Protein 8ZSA (pdb70)

Solvent-accessible surface area: 45252 Å² total; per-residue (Å²): 11,43,164,122,11,20,69,47,2,13,36,44,9,17,0,6,24,17,19,2,30,19,3,1,54,22,2,66,60,5,27,89,64,2,19,15,34,63,97,52,60,28,1,0,1,4,20,9,8,6,0,11,24,0,19,6,0,0,16,32,24,19,41,98,75,7,90,0,0,0,1,14,45,0,33,49,4,5,59,12,0,132,93,53,9,42,32,114,85,34,11,42,7,35,81,9,41,8,33,53,127,163,5,73,91,24,91,0,74,182,31,21,81,0,2,9,0,0,1,8,39,28,0,29,50,9,62,72,10,117,65,0,0,90,6,0,47,101,4,2,30,104,26,0,0,1,4,1,2,0,8,0,51,13,13,21,8,44,0,10,43,58,0,19,173,35,125,123,1,33,70,63,4,146,40,23,113,121,12,9,5,60,10,19,133,23,111,82,15,25,26,91,0,88,59,16,0,91,64,25,31,5,40,20,61,97,8,77,75,25,121,52,123,5,26,0,18,23,55,80,6,21,90,21,11,2,69,7,33,8,8,0,28,75,60,4,56,110,128,54,77,90,60,0,4,79,12,0,38,129,38,0,117,139,56,164,4,9,45,112,22,126,14,87,60,58,37,40,6,39,38,5,47,20,24,4,0,27,0,0,0,23,31,127,12,47,164,120,12,24,70,45,2,11,39,43,5,14,1,7,24,15,18,4,25,19,3,5,56,22,1,68,60,4,26,90,62,1,22,15,35,62,92,49,59,20,1,0,1,4,19,12,11,6,0,13,24,0,21,17,0,0,16,41,32,17,38,96,69,8,147,0,6,0,2,16,50,0,31,44,3,5,57,13,0,132,97,49,6,52,42,117,77,39,10,65,11,27,83,14,43,7,30,53,124,166,4,71,90,22,94,0,74,178,59,20,82,0,2,8,0,0,1,8,39,26,0,28,49,12,67,74,10,130,58,0,0,96,4,0,46,78,4,3,28,108,26,0,0,1,2,1,2,0,10,0,55,14,13,21,7,44,0,10,44,75,0,16,172,36,130,123,1,39,76,70,4,144,41,24,114,118,7,10,4,61,10,18,135,21,112,81,12,26,27,87,0,90,120,17,0,84,59,43,29,5,36,22,61,99,9,74,77,25,116,50,125,4,27,0,11,12,56,79,3,21,87,21,11,2,68,6,34,8,9,0,28,73,62,4,54,113,125,58,74,93,67,0,4,80,12,0,40,129,40,1,130,81,60,74,4,12,45,115,20,126,17,74,56,62,36,40,9,41,39,6,52,20,25,3,0,29,0,0,0,22,31,128,116,55,137,10,28,73,44,5,14,33,39,10,19,0,4,23,19,15,2,28,20,5,3,53,18,1,74,58,5,52,107,64,13,63,75,57,184,105,53,61,28,1,0,2,4,20,10,12,3,0,6,24,0,19,5,0,1,15,32,39,20,43,88,70,13,77,0,0,0,0,14,46,0,38,46,3,5,62,10,0,138,93,53,10,43,36,113,86,32,11,43,8,24,92,7,44,10,32,53,127,157,4,74,94,23,92,0,73,174,35,21,82,0,2,11,1,0,1,17,41,18,0,30,67,11,68,51,10,138,84,0,0,28,5,0,46,100,3,2,28,104,35,0,0,1,4,1,1,0,8,0,52,16,15,18,8,45,0,9,44,55,0,15,171,35,131,134,5,44,93,77,4,86,42,24,115,128,29,10,4,64,9,19,135,19,112,83,10,28,26,90,0,86,124,16,0,85,61,43,31,4,72,20,58,98,10,76,76,23,122,48,126,5,23,0,16,22,54,79,4,21,88,20,12,3,67,8,32,8,16,0,30,88,70,4,75,115,107,28,71,97,39,0,5,83,12,0,40,131,37,1,121,136,56,170,5,10,49,107,20,126,14,90,61,64,34,41,6,42,36,6,57,21,24,2,0,23,0,0,0,73,29,159,15,48,160,111,14,21,65,50,2,12,37,46,6,11,1,7,20,17,20,4,21,18,5,8,55,25,2,74,60,4,54,113,51,11,71,75,60,184,106,55,61,29,0,0,0,4,20,12,9,5,0,12,24,0,22,15,0,0,16,46,47,17,50,87,68,9,156,1,5,1,0,18,52,0,32,44,2,4,60,13,1,129,98,53,6,52,46,117,77,37,11,60,10,26,81,13,39,9,32,60,101,155,3,69,90,26,92,0,75,183,61,20,84,0,3,7,0,0,0,10,46,22,0,26,46,11,70,76,10,137,66,0,0,28,4,0,62,97,3,10,30,118,38,5,2,0,4,1,2,0,7,0,54,13,14,20,7,48,0,13,47,45,5,13,176,30,136,127,4,45,89,79,10,82,51,24,128,34,13,9,4,66,8,18,133,21,112,79,11,40,29,93,0,31,62,20,0,57,70,45,32,6,74,45,64,119,25,73,77,23,119,51,126,5,24,1,8,20,55,32,1,23,91,26,11,3,81,7,30,8,6,4,42,70,61,13,77,130,106,28,18,98,39,7,9,93,31,0,46,70,72,1,127,82,80,73,4,11,44,116,21,124,17,68,55,58,37,39,8,36,37,6,56,20,24,2,0,28,1,1,0,70,5,162

Radius of gyration: 36.21 Å; Cα contacts (8 Å, |Δi|>4): 2226; chains: 4; bounding box: 113×118×64 Å

Nearest PDB structures (foldseek):
  7ec0-assembly1_A  TM=8.517E-01  e=6.974E-21  Bombyx mori
  7veo-assembly1_B  TM=8.519E-01  e=1.447E-20  Bombyx mori
  7ebx-assembly1_A  TM=8.389E-01  e=5.862E-20  Bombyx mori
  7ejb-assembly1_A-2  TM=8.453E-01  e=1.565E-18  Bombyx mori
  5w7k-assembly1_A  TM=6.451E-01  e=8.818E-15  Penicillium oxalicum

Secondary structure (DSSP, 8-state):
--SSS---HHHHGGGHHHHHHHHHHHHHHHGGG-EEESS---EEEES-TTTHIIIIIIHHHSPTT--EEEEES-HHHHHHHTTTS--TTTEEEEE--TT-TTGGGSHHHHH--EEEEEE-TTGGG-S-HHHHHHHHHHHEEEEEEEEEEEEEEEHHHHHHHHHTT-TTTGGGGTTGGGGS-TTSS-S-HHHHHHHHHHTTTB---EEEEEEEE--BSSHHHHHHHHHHT-TTTTTS-HHHHHHHHHHHHHHHHHHTSEEEEE-TTS-EEEEEEEEEEEEEEEB-/--SSS---GGGTGGGHHHHHHHHHHHHHHHGGG-EEESS---EEEET-TTTHIIIIIIHHHSPTT--EEEEES-HHHHHHHHHHS--TTTEEEEE--TT-TTGGGSHHHHH--EEEEEEES-GGG-S-HHHHHHHHHHHEEEEEEEEEEEEEEEHHHHHHHHHHTSTTTTTTTTTGGGGS-TTSS-S-HHHHHHHHHHTTTB---EEEEEEEE--BSSSHHHHHHHHHT-TTGGGS-HHHHHHHHHHHHHHHHHHT-EEEEE-TTS-EEEEEEEEEEEEEEEB-/---S---HHHHGGGHHHHHHHHHHHHHHHGGG----SS---EEEES-TTTHHHHTTTGGGSPTT--EEEEES-HHHHHHHHHSS--TTTEEEEE--TT-TTGGGSHHHHS--EEEEEEES-TTS-S-HHHHHHHHHHHEEEEEEEEEEEEEEEHHHHHHHHHHT-TTTTTTTTTGGGGS-TTTT-S-HHHHHHHHHHTTTB---EEEEEEEEEEESSHHHHHHHHHHT-TTGGGS-HHHHHHHHHHHHHHHHHTT-EEEEE-TTS-EEEEEEEEEEEEEEEB-/--SSS---HHHHGGGHHHHHHHHHHHHHTTGGG----SS---EEEES-TTTHIIIIIIHHHSPTT--EEEEES-HHHHHHHHHHT--TTTEEEEE--TT-S-GGGSHHHHH--EEEEEE-TTGGG-S-HHHHHHHHHHHEEEEEEEEEEEEEEEHHHHHHHHHHTSTTTTTTTTTGGGSS-TTSS-S-HHHHHHHHHHTTTB---EEEEEEEE--BSSTTHHHHHHHHT-TTTTTS-HHHHHHHHHHHHHHHHHHT-EEEEE-TTS-EEEEEEEEEEEEEEEB-

Sequence (1135 aa):
EAYRGIDKPHLYTLGCCSLTAMASAQLDALWSQLSWPQTPLPVLDIGCGPGDIARKVLAPRLPAGTRLVACDISPEMVDFCRQHNALPGTITYELLDVVEPRLEDTVVWRNGPFGKVFCMLMLHLVPDNRLAVKNIHKLLVPGGEAVFSVIANMALCDAYEEMAKEPRWALYMQDVEKFVSPYQHSEDPVGEFRLLLESEGFQVLRCDLGPQKVFFPTAETHREFLKSVCAFLYRIPEEQKDDFFDDWLQRLEKLKGTSQGVGRNGEAEYYIHLSVITALARKFEAYRGIDKPHLYTLGCCSLTAMASAQLDALWSQLSWPQTPLPVLDIGCGPGDIARKVLAPRLPAGTRLVACDISPEMVDFCRQHNALPGTITYELLDVVEPRLEDTVVWRNGPFGKVFCMLMLHLVPDNRLAVKNIHKLLVPGGEAVFSVIANMALCDAYEEMAKEPRWALYMQDVEKFVSPYQHSEDPVGEFRLLLESEGFQVLRCDLGPQKVFFPTAETHREFLKSVCAFLYRIPEEQKDDFFDDWLQRLEKLKGTSQGVGRNGEAEYYIHLSVITALARKFAYRGIDKPHLYTLGCCSLTAMASAQLDALWSQLSWPQTPLPVLDIGCGPGDIARKVLAPRLPAGTRLVACDISPEMVDFCRQHNALPGTITYELLDVVEPRLEDTVVWRNGPFGKVFCMLMLHLVPDNRLAVKNIHKLLVPGGEAVFSVIANMALCDAYEEMAKEPRWALYMQDVEKFVSPYQHSEDPVGEFRLLLESEGFQVLRCDLGPQKVFFPTAETHREFLKSVCAFLYRIPEEQKDDFFDDWLQRLEKLKGTSQGVGRNGEAEYYIHLSVITALARKFEAYRGIDKPHLYTLGCCSLTAMASAQLDALWSQLSWPQTPLPVLDIGCGPGDIARKVLAPRLPAGTRLVACDISPEMVDFCRQHNALPGTITYELLDVVEPRLEDTVVWRNGPFGKVFCMLMLHLVPDNRLAVKNIHKLLVPGGEAVFSVIANMALCDAYEEMAKEPRWALYMQDVEKFVSPYQHSEDPVGEFRLLLESEGFQVLRCDLGPQKVFFPTAETHREFLKSVCAFLYRIPEEQKDDFFDDWLQRLEKLKGTSQGVGRNGEAEYYIHLSVITALARKF

Structure (mmCIF, N/CA/C/O backbone):
data_8ZSA
#
_entry.id   8ZSA
#
_cell.length_a   101.525
_cell.length_b   101.525
_cell.length_c   326.778
_cell.angle_alpha   90.00
_cell.angle_beta   90.00
_cell.angle_gamma   120.00
#
_symmetry.space_group_name_H-M   'P 65'
#
loop_
_entity.id
_entity.type
_entity.pdbx_description
1 polymer 4VPMT2
2 non-polymer S-ADENOSYLMETHIONINE
3 non-polymer 4-ethenylphenol
4 water water
#
loop_
_atom_site.group_PDB
_atom_site.id
_atom_site.type_symbol
_atom_site.label_atom_id
_atom_site.label_alt_id
_atom_site.label_comp_id
_atom_site.label_asym_id
_atom_site.label_entity_id
_atom_site.label_seq_id
_atom_site.pdbx_PDB_ins_code
_atom_site.Cartn_x
_atom_site.Cartn_y
_atom_site.Cartn_z
_atom_site.occupancy
_atom_site.B_iso_or_equiv
_atom_site.auth_seq_id
_atom_site.auth_comp_id
_atom_site.auth_asym_id
_atom_site.auth_atom_id
_atom_site.pdbx_PDB_model_num
ATOM 1 N N . GLU A 1 42 ? -5.339 38.004 18.392 1.00 50.53 14 GLU A N 1
ATOM 2 C CA . GLU A 1 42 ? -3.951 38.238 18.769 1.00 52.83 14 GLU A CA 1
ATOM 3 C C . GLU A 1 42 ? -3.872 38.998 20.092 1.00 58.04 14 GLU A C 1
ATOM 4 O O . GLU A 1 42 ? -4.900 39.364 20.663 1.00 60.32 14 GLU A O 1
ATOM 10 N N . ALA A 1 43 ? -2.644 39.227 20.567 1.00 63.73 15 ALA A N 1
ATOM 11 C CA . ALA A 1 43 ? -2.379 39.920 21.823 1.00 64.70 15 ALA A CA 1
ATOM 12 C C . ALA A 1 43 ? -3.102 39.242 22.976 1.00 63.33 15 ALA A C 1
ATOM 13 O O . ALA A 1 43 ? -2.750 38.123 23.364 1.00 63.08 15 ALA A O 1
ATOM 15 N N . TYR A 1 44 ? -4.112 39.906 23.530 1.00 58.33 16 TYR A N 1
ATOM 16 C CA . TYR A 1 44 ? -4.907 39.312 24.599 1.00 64.71 16 TYR A CA 1
ATOM 17 C C . TYR A 1 44 ? -5.721 38.166 24.012 1.00 67.18 16 TYR A C 1
ATOM 18 O O . TYR A 1 44 ? -6.689 38.395 23.279 1.00 68.18 16 TYR A O 1
ATOM 27 N N . ARG A 1 45 ? -5.313 36.933 24.325 1.00 57.81 17 ARG A N 1
ATOM 28 C CA . ARG A 1 45 ? -5.818 35.732 23.667 1.00 52.30 17 ARG A CA 1
ATOM 29 C C . ARG A 1 45 ? -5.569 35.816 22.166 1.00 55.93 17 ARG A C 1
ATOM 30 O O . ARG A 1 45 ? -4.728 36.601 21.715 1.00 60.42 17 ARG A O 1
ATOM 38 N N . GLY A 1 46 ? -6.280 35.012 21.384 1.00 55.01 18 GLY A N 1
ATOM 39 C CA . GLY A 1 46 ? -6.077 35.015 19.950 1.00 44.88 18 GLY A CA 1
ATOM 40 C C . GLY A 1 46 ? -7.280 35.510 19.179 1.00 41.17 18 GLY A C 1
ATOM 41 O O . GLY A 1 46 ? -7.713 36.654 19.349 1.00 48.23 18 GLY A O 1
ATOM 42 N N . ILE A 1 47 ? -7.826 34.654 18.325 1.00 38.93 19 ILE A N 1
ATOM 43 C CA . ILE A 1 47 ? -9.009 34.970 17.535 1.00 41.01 19 ILE A CA 1
ATOM 44 C C . ILE A 1 47 ? -10.213 34.415 18.284 1.00 42.44 19 ILE A C 1
ATOM 45 O O . ILE A 1 47 ? -10.512 33.220 18.209 1.00 43.64 19 ILE A O 1
ATOM 50 N N . ASP A 1 48 ? -10.905 35.282 19.017 1.00 46.58 20 ASP A N 1
ATOM 51 C CA . ASP A 1 48 ? -12.182 34.903 19.597 1.00 44.76 20 ASP A CA 1
ATOM 52 C C . ASP A 1 48 ? -13.239 34.830 18.496 1.00 50.74 20 ASP A C 1
ATOM 53 O O . ASP A 1 48 ? -12.968 35.077 17.316 1.00 53.42 20 ASP A O 1
ATOM 58 N N . LYS A 1 49 ? -14.465 34.492 18.894 1.00 50.40 21 LYS A N 1
ATOM 59 C CA . LYS A 1 49 ? -15.564 34.254 17.964 1.00 55.46 21 LYS A CA 1
ATOM 60 C C . LYS A 1 49 ? -15.160 33.201 16.938 1.00 48.44 21 LYS A C 1
ATOM 61 O O . LYS A 1 49 ? -14.961 33.525 15.759 1.00 41.60 21 LYS A O 1
ATOM 63 N N . PRO A 1 50 ? -15.016 31.935 17.344 1.00 44.40 22 PRO A N 1
ATOM 64 C CA . PRO A 1 50 ? -14.630 30.897 16.376 1.00 38.67 22 PRO A CA 1
ATOM 65 C C . PRO A 1 50 ? -15.721 30.572 15.376 1.00 40.55 22 PRO A C 1
ATOM 66 O O . PRO A 1 50 ? -15.418 29.990 14.327 1.00 39.00 22 PRO A O 1
ATOM 70 N N . HIS A 1 51 ? -16.976 30.921 15.669 1.00 46.59 23 HIS A N 1
ATOM 71 C CA . HIS A 1 51 ? -18.060 30.657 14.730 1.00 45.54 23 HIS A CA 1
ATOM 72 C C . HIS A 1 51 ? -17.836 31.386 13.413 1.00 45.15 23 HIS A C 1
ATOM 73 O O . HIS A 1 51 ? -18.037 30.815 12.335 1.00 46.70 23 HIS A O 1
ATOM 80 N N . LEU A 1 52 ? -17.410 32.649 13.480 1.00 45.13 24 LEU A N 1
ATOM 81 C CA . LEU A 1 52 ? -17.183 33.425 12.268 1.00 40.91 24 LEU A CA 1
ATOM 82 C C . LEU A 1 52 ? -15.979 32.932 11.477 1.00 39.83 24 LEU A C 1
ATOM 83 O O . LEU A 1 52 ? -15.884 33.219 10.279 1.00 46.23 24 LEU A O 1
ATOM 88 N N . TYR A 1 53 ? -15.063 32.196 12.110 1.00 38.96 25 TYR A N 1
ATOM 89 C CA . TYR A 1 53 ? -13.857 31.772 11.409 1.00 38.03 25 TYR A CA 1
ATOM 90 C C . TYR A 1 53 ? -14.077 30.512 10.581 1.00 39.47 25 TYR A C 1
ATOM 91 O O . TYR A 1 53 ? -13.464 30.366 9.517 1.00 40.85 25 TYR A O 1
ATOM 100 N N . THR A 1 54 ? -14.936 29.595 11.035 1.00 37.90 26 THR A N 1
ATOM 101 C CA . THR A 1 54 ? -15.232 28.405 10.244 1.00 36.81 26 THR A CA 1
ATOM 102 C C . THR A 1 54 ? -15.949 28.729 8.942 1.00 39.11 26 THR A C 1
ATOM 103 O O . THR A 1 54 ? -16.121 27.832 8.111 1.00 50.11 26 THR A O 1
ATOM 107 N N . LEU A 1 55 ? -16.375 29.979 8.749 1.00 38.19 27 LEU A N 1
ATOM 108 C CA . LEU A 1 55 ? -16.915 30.390 7.460 1.00 39.72 27 LEU A CA 1
ATOM 109 C C . LEU A 1 55 ? -15.875 30.284 6.355 1.00 42.67 27 LEU A C 1
ATOM 110 O O . LEU A 1 55 ? -16.240 30.165 5.180 1.00 49.71 27 LEU A O 1
ATOM 115 N N . GLY A 1 56 ? -14.592 30.329 6.705 1.00 39.76 28 GLY A N 1
ATOM 116 C CA . GLY A 1 56 ? -13.508 30.114 5.775 1.00 39.16 28 GLY A CA 1
ATOM 117 C C . GLY A 1 56 ? -12.940 28.715 5.771 1.00 42.63 28 GLY A C 1
ATOM 118 O O . GLY A 1 56 ? -11.973 28.460 5.047 1.00 44.12 28 GLY A O 1
ATOM 119 N N . CYS A 1 57 ? -13.503 27.802 6.568 1.00 40.31 29 CYS A N 1
ATOM 120 C CA . CYS A 1 57 ? -13.080 26.404 6.544 1.00 44.69 29 CYS A CA 1
ATOM 121 C C . CYS A 1 57 ? -13.149 25.818 5.140 1.00 51.93 29 CYS A C 1
ATOM 122 O O . CYS A 1 57 ? -12.141 25.356 4.596 1.00 50.70 29 CYS A O 1
ATOM 125 N N . CYS A 1 58 ? -14.336 25.842 4.529 1.00 61.21 30 CYS A N 1
ATOM 126 C CA . CYS A 1 58 ? -14.544 25.242 3.213 1.00 60.37 30 CYS A CA 1
ATOM 127 C C . CYS A 1 58 ? -13.561 25.745 2.156 1.00 55.65 30 CYS A C 1
ATOM 128 O O . CYS A 1 58 ? -13.448 25.143 1.085 1.00 55.54 30 CYS A O 1
ATOM 131 N N . SER A 1 59 ? -12.841 26.830 2.441 1.00 60.21 31 SER A N 1
ATOM 132 C CA . SER A 1 59 ? -11.802 27.344 1.556 1.00 48.70 31 SER A CA 1
ATOM 133 C C . SER A 1 59 ? -10.400 27.162 2.118 1.00 37.21 31 SER A C 1
ATOM 134 O O . SER A 1 59 ? -9.508 26.677 1.413 1.00 33.92 31 SER A O 1
ATOM 137 N N . LEU A 1 60 ? -10.177 27.549 3.378 1.00 45.35 32 LEU A N 1
ATOM 138 C CA . LEU A 1 60 ? -8.855 27.397 3.980 1.00 35.45 32 LEU A CA 1
ATOM 139 C C . LEU A 1 60 ? -8.462 25.933 4.118 1.00 40.53 32 LEU A C 1
ATOM 140 O O . LEU A 1 60 ? -7.267 25.613 4.131 1.00 35.37 32 LEU A O 1
ATOM 145 N N . THR A 1 61 ? -9.442 25.034 4.235 1.00 42.21 33 THR A N 1
ATOM 146 C CA . THR A 1 61 ? -9.137 23.608 4.272 1.00 41.76 33 THR A CA 1
ATOM 147 C C . THR A 1 61 ? -8.472 23.166 2.976 1.00 42.85 33 THR A C 1
ATOM 148 O O . THR A 1 61 ? -7.443 22.481 2.993 1.00 43.12 33 THR A O 1
ATOM 152 N N . ALA A 1 62 ? -9.043 23.565 1.836 1.00 43.91 34 ALA A N 1
ATOM 153 C CA . ALA A 1 62 ? -8.478 23.180 0.548 1.00 40.67 34 ALA A CA 1
ATOM 154 C C . ALA A 1 62 ? -7.118 23.825 0.307 1.00 42.73 34 ALA A C 1
ATOM 155 O O . ALA A 1 62 ? -6.272 23.239 -0.378 1.00 44.95 34 ALA A O 1
ATOM 157 N N . MET A 1 63 ? -6.888 25.020 0.856 1.00 40.77 35 MET A N 1
ATOM 158 C CA . MET A 1 63 ? -5.624 25.711 0.619 1.00 38.20 35 MET A CA 1
ATOM 159 C C . MET A 1 63 ? -4.460 24.979 1.275 1.00 41.65 35 MET A C 1
ATOM 160 O O . MET A 1 63 ? -3.467 24.655 0.614 1.00 49.53 35 MET A O 1
ATOM 165 N N . ALA A 1 64 ? -4.558 24.719 2.581 1.00 41.84 36 ALA A N 1
ATOM 166 C CA . ALA A 1 64 ? -3.499 23.982 3.262 1.00 38.98 36 ALA A CA 1
ATOM 167 C C . ALA A 1 64 ? -3.428 22.539 2.784 1.00 42.12 36 ALA A C 1
ATOM 168 O O . ALA A 1 64 ? -2.349 21.936 2.799 1.00 43.41 36 ALA A O 1
ATOM 170 N N . SER A 1 65 ? -4.561 21.970 2.366 1.00 45.26 37 SER A N 1
ATOM 171 C CA . SER A 1 65 ? -4.543 20.624 1.811 1.00 47.29 37 SER A CA 1
ATOM 172 C C . SER A 1 65 ? -3.752 20.582 0.511 1.00 49.45 37 SER A C 1
ATOM 173 O O . SER A 1 65 ? -3.229 19.528 0.132 1.00 54.74 37 SER A O 1
ATOM 176 N N . ALA A 1 66 ? -3.640 21.717 -0.180 1.00 48.15 38 ALA A N 1
ATOM 177 C CA . ALA A 1 66 ? -2.834 21.759 -1.392 1.00 45.55 38 ALA A CA 1
ATOM 178 C C . ALA A 1 66 ? -1.370 22.028 -1.069 1.00 45.92 38 ALA A C 1
ATOM 179 O O . ALA A 1 66 ? -0.479 21.488 -1.733 1.00 51.25 38 ALA A O 1
ATOM 181 N N . GLN A 1 67 ? -1.105 22.847 -0.047 1.00 44.13 39 GLN A N 1
ATOM 182 C CA . GLN A 1 67 ? 0.273 23.094 0.370 1.00 45.02 39 GLN A CA 1
ATOM 183 C C . GLN A 1 67 ? 0.923 21.819 0.890 1.00 46.95 39 GLN A C 1
ATOM 184 O O . GLN A 1 67 ? 2.061 21.495 0.531 1.00 50.43 39 GLN A O 1
ATOM 190 N N . LEU A 1 68 ? 0.211 21.080 1.745 1.00 47.94 40 LEU A N 1
ATOM 191 C CA . LEU A 1 68 ? 0.785 19.883 2.348 1.00 50.18 40 LEU A CA 1
ATOM 192 C C . LEU A 1 68 ? 1.028 18.788 1.317 1.00 57.75 40 LEU A C 1
ATOM 193 O O . LEU A 1 68 ? 1.969 18.001 1.464 1.00 59.48 40 LEU A O 1
ATOM 198 N N . ASP A 1 69 ? 0.198 18.722 0.272 1.00 54.06 41 ASP A N 1
ATOM 199 C CA . ASP A 1 69 ? 0.396 17.711 -0.761 1.00 55.50 41 ASP A CA 1
ATOM 200 C C . ASP A 1 69 ? 1.699 17.928 -1.520 1.00 57.31 41 ASP A C 1
ATOM 201 O O . ASP A 1 69 ? 2.289 16.965 -2.022 1.00 60.33 41 ASP A O 1
ATOM 206 N N . ALA A 1 70 ? 2.164 19.175 -1.612 1.00 53.96 42 ALA A N 1
ATOM 207 C CA . ALA A 1 70 ? 3.422 19.450 -2.295 1.00 52.32 42 ALA A CA 1
ATOM 208 C C . ALA A 1 70 ? 4.629 19.059 -1.452 1.00 56.49 42 ALA A C 1
ATOM 209 O O . ALA A 1 70 ? 5.702 18.788 -2.003 1.00 61.81 42 ALA A O 1
ATOM 211 N N . LEU A 1 71 ? 4.477 19.018 -0.128 1.00 57.31 43 LEU A N 1
ATOM 212 C CA . LEU A 1 71 ? 5.580 18.713 0.771 1.00 49.97 43 LEU A CA 1
ATOM 213 C C . LEU A 1 71 ? 5.503 17.324 1.384 1.00 49.65 43 LEU A C 1
ATOM 214 O O . LEU A 1 71 ? 6.498 16.870 1.961 1.00 52.99 43 LEU A O 1
ATOM 219 N N . TRP A 1 72 ? 4.362 16.638 1.275 1.00 52.02 44 TRP A N 1
ATOM 220 C CA . TRP A 1 72 ? 4.162 15.418 2.051 1.00 50.32 44 TRP A CA 1
ATOM 221 C C . TRP A 1 72 ? 5.120 14.310 1.634 1.00 54.29 44 TRP A C 1
ATOM 222 O O . TRP A 1 72 ? 5.466 13.453 2.455 1.00 53.58 44 TRP A O 1
ATOM 233 N N . SER A 1 73 ? 5.558 14.306 0.373 1.00 55.60 45 SER A N 1
ATOM 234 C CA . SER A 1 73 ? 6.526 13.306 -0.061 1.00 55.37 45 SER A CA 1
ATOM 235 C C . SER A 1 73 ? 7.886 13.524 0.588 1.00 56.04 45 SER A C 1
ATOM 236 O O . SER A 1 73 ? 8.623 12.558 0.818 1.00 58.61 45 SER A O 1
ATOM 239 N N . GLN A 1 74 ? 8.232 14.773 0.896 1.00 52.61 46 GLN A N 1
ATOM 240 C CA . GLN A 1 74 ? 9.516 15.099 1.503 1.00 50.48 46 GLN A CA 1
ATOM 241 C C . GLN A 1 74 ? 9.541 14.877 3.010 1.00 50.40 46 GLN A C 1
ATOM 242 O O . GLN A 1 74 ? 10.569 15.148 3.640 1.00 50.29 46 GLN A O 1
ATOM 248 N N . LEU A 1 75 ? 8.450 14.401 3.601 1.00 44.48 47 LEU A N 1
ATOM 249 C CA . LEU A 1 75 ? 8.376 14.199 5.042 1.00 49.85 47 LEU A CA 1
ATOM 250 C C . LEU A 1 75 ? 8.746 12.758 5.372 1.00 47.01 47 LEU A C 1
ATOM 251 O O . LEU A 1 75 ? 8.146 11.819 4.837 1.00 46.31 47 LEU A O 1
ATOM 256 N N . SER A 1 76 ? 9.732 12.588 6.246 1.00 45.39 48 SER A N 1
ATOM 257 C CA . SER A 1 76 ? 10.156 11.278 6.712 1.00 44.21 48 SER A CA 1
ATOM 258 C C . SER A 1 76 ? 9.588 11.012 8.101 1.00 42.60 48 SER A C 1
ATOM 259 O O . SER A 1 76 ? 9.463 11.921 8.924 1.00 41.90 48 SER A O 1
ATOM 262 N N . TRP A 1 77 ? 9.248 9.752 8.357 1.00 45.56 49 TRP A N 1
ATOM 263 C CA . TRP A 1 77 ? 8.518 9.381 9.557 1.00 43.46 49 TRP A CA 1
ATOM 264 C C . TRP A 1 77 ? 9.206 8.232 10.277 1.00 40.84 49 TRP A C 1
ATOM 265 O O . TRP A 1 77 ? 9.804 7.360 9.638 1.00 46.08 49 TRP A O 1
ATOM 276 N N . PRO A 1 78 ? 9.134 8.203 11.604 1.00 38.53 50 PRO A N 1
ATOM 277 C CA . PRO A 1 78 ? 9.733 7.098 12.356 1.00 42.03 50 PRO A CA 1
ATOM 278 C C . PRO A 1 78 ? 8.884 5.837 12.282 1.00 45.14 50 PRO A C 1
ATOM 279 O O . PRO A 1 78 ? 7.692 5.870 11.968 1.00 48.05 50 PRO A O 1
ATOM 283 N N . GLN A 1 79 ? 9.534 4.710 12.573 1.00 42.84 51 GLN A N 1
ATOM 284 C CA . GLN A 1 79 ? 8.858 3.419 12.635 1.00 43.81 51 GLN A CA 1
ATOM 285 C C . GLN A 1 79 ? 7.720 3.460 13.645 1.00 46.37 51 GLN A C 1
ATOM 286 O O . GLN A 1 79 ? 6.544 3.472 13.267 1.00 46.53 51 GLN A O 1
ATOM 292 N N . THR A 1 80 ? 8.061 3.475 14.925 1.00 46.59 52 THR A N 1
ATOM 293 C CA . THR A 1 80 ? 7.062 3.681 15.964 1.00 45.81 52 THR A CA 1
ATOM 294 C C . THR A 1 80 ? 6.612 5.135 15.930 1.00 48.66 52 THR A C 1
ATOM 295 O O . THR A 1 80 ? 7.451 6.035 16.071 1.00 49.91 52 THR A O 1
ATOM 299 N N . PRO A 1 81 ? 5.323 5.413 15.731 1.00 46.58 53 PRO A N 1
ATOM 300 C CA . PRO A 1 81 ? 4.884 6.805 15.577 1.00 45.15 53 PRO A CA 1
ATOM 301 C C . PRO A 1 81 ? 5.152 7.633 16.826 1.00 43.09 53 PRO A C 1
ATOM 302 O O . PRO A 1 81 ? 5.193 7.120 17.946 1.00 45.09 53 PRO A O 1
ATOM 306 N N . LEU A 1 82 ? 5.341 8.928 16.613 1.00 35.60 54 LEU A N 1
ATOM 307 C CA . LEU A 1 82 ? 5.502 9.915 17.666 1.00 35.62 54 LEU A CA 1
ATOM 308 C C . LEU A 1 82 ? 4.359 10.919 17.603 1.00 36.11 54 LEU A C 1
ATOM 309 O O . LEU A 1 82 ? 3.726 11.085 16.554 1.00 37.81 54 LEU A O 1
ATOM 314 N N . PRO A 1 83 ? 4.052 11.593 18.711 1.00 28.28 55 PRO A N 1
ATOM 315 C CA . PRO A 1 83 ? 2.987 12.602 18.678 1.00 34.51 55 PRO A CA 1
ATOM 316 C C . PRO A 1 83 ? 3.348 13.756 17.753 1.00 33.70 55 PRO A C 1
ATOM 317 O O . PRO A 1 83 ? 4.503 14.176 17.672 1.00 40.11 55 PRO A O 1
ATOM 321 N N . VAL A 1 84 ? 2.340 14.260 17.046 1.00 31.13 56 VAL A N 1
ATOM 322 C CA . VAL A 1 84 ? 2.496 15.368 16.113 1.00 28.21 56 VAL A CA 1
ATOM 323 C C . VAL A 1 84 ? 1.736 16.568 16.661 1.00 43.29 56 VAL A C 1
ATOM 324 O O . VAL A 1 84 ? 0.617 16.429 17.166 1.00 36.31 56 VAL A O 1
ATOM 328 N N . LEU A 1 85 ? 2.350 17.744 16.568 1.00 33.56 57 LEU A N 1
ATOM 329 C CA . LEU A 1 85 ? 1.818 18.962 17.158 1.00 29.29 57 LEU A CA 1
ATOM 330 C C . LEU A 1 85 ? 1.382 19.938 16.073 1.00 52.65 57 LEU A C 1
ATOM 331 O O . LEU A 1 85 ? 2.063 20.095 15.055 1.00 37.74 57 LEU A O 1
ATOM 336 N N . ASP A 1 86 ? 0.243 20.591 16.298 1.00 38.68 58 ASP A N 1
ATOM 337 C CA . ASP A 1 86 ? -0.250 21.654 15.430 1.00 40.84 58 ASP A CA 1
ATOM 338 C C . ASP A 1 86 ? -0.407 22.919 16.261 1.00 41.50 58 ASP A C 1
ATOM 339 O O . ASP A 1 86 ? -1.216 22.956 17.195 1.00 39.63 58 ASP A O 1
ATOM 344 N N . ILE A 1 87 ? 0.360 23.950 15.920 1.00 48.27 59 ILE A N 1
ATOM 345 C CA . ILE A 1 87 ? 0.385 25.203 16.664 1.00 31.58 59 ILE A CA 1
ATOM 346 C C . ILE A 1 87 ? -0.492 26.215 15.942 1.00 37.57 59 ILE A C 1
ATOM 347 O O . ILE A 1 87 ? -0.393 26.372 14.718 1.00 42.70 59 ILE A O 1
ATOM 352 N N . GLY A 1 88 ? -1.347 26.903 16.695 1.00 39.61 60 GLY A N 1
ATOM 353 C CA . GLY A 1 88 ? -2.293 27.832 16.108 1.00 36.95 60 GLY A CA 1
ATOM 354 C C . GLY A 1 88 ? -3.293 27.120 15.223 1.00 38.09 60 GLY A C 1
ATOM 355 O O . GLY A 1 88 ? -3.484 27.489 14.061 1.00 42.04 60 GLY A O 1
ATOM 356 N N . CYS A 1 89 ? -3.938 26.088 15.770 1.00 37.26 61 CYS A N 1
ATOM 357 C CA . CYS A 1 89 ? -4.810 25.225 14.984 1.00 38.22 61 CYS A CA 1
ATOM 358 C C . CYS A 1 89 ? -6.136 25.878 14.620 1.00 40.02 61 CYS A C 1
ATOM 359 O O . CYS A 1 89 ? -6.849 25.344 13.764 1.00 40.09 61 CYS A O 1
ATOM 362 N N . GLY A 1 90 ? -6.481 27.006 15.235 1.00 38.61 62 GLY A N 1
ATOM 363 C CA . GLY A 1 90 ? -7.741 27.658 14.976 1.00 38.67 62 GLY A CA 1
ATOM 364 C C . GLY A 1 90 ? -8.917 26.833 15.462 1.00 37.03 62 GLY A C 1
ATOM 365 O O . GLY A 1 90 ? -8.879 26.233 16.540 1.00 39.03 62 GLY A O 1
ATOM 366 N N . PRO A 1 91 ? -9.991 26.787 14.664 1.00 37.62 63 PRO A N 1
ATOM 367 C CA . PRO A 1 91 ? -11.160 25.976 15.035 1.00 34.28 63 PRO A CA 1
ATOM 368 C C . PRO A 1 91 ? -10.968 24.489 14.774 1.00 37.67 63 PRO A C 1
ATOM 369 O O . PRO A 1 91 ? -11.939 23.728 14.780 1.00 34.91 63 PRO A O 1
ATOM 373 N N . GLY A 1 92 ? -9.729 24.065 14.542 1.00 37.82 64 GLY A N 1
ATOM 374 C CA . GLY A 1 92 ? -9.430 22.652 14.415 1.00 34.56 64 GLY A CA 1
ATOM 375 C C . GLY A 1 92 ? -9.886 22.000 13.129 1.00 34.01 64 GLY A C 1
ATOM 376 O O . GLY A 1 92 ? -10.250 20.820 13.136 1.00 36.02 64 GLY A O 1
ATOM 377 N N . ASP A 1 93 ? -9.868 22.732 12.016 1.00 35.29 65 ASP A N 1
ATOM 378 C CA . ASP A 1 93 ? -10.281 22.152 10.744 1.00 36.00 65 ASP A CA 1
ATOM 379 C C . ASP A 1 93 ? -9.101 21.608 9.949 1.00 36.15 65 ASP A C 1
ATOM 380 O O . ASP A 1 93 ? -9.202 20.531 9.352 1.00 37.22 65 ASP A O 1
ATOM 385 N N . ILE A 1 94 ? -7.984 22.338 9.924 1.00 34.91 66 ILE A N 1
ATOM 386 C CA . ILE A 1 94 ? -6.756 21.792 9.354 1.00 33.33 66 ILE A CA 1
ATOM 387 C C . ILE A 1 94 ? -6.297 20.584 10.160 1.00 35.73 66 ILE A C 1
ATOM 388 O O . ILE A 1 94 ? -5.794 19.599 9.606 1.00 37.01 66 ILE A O 1
ATOM 393 N N . ALA A 1 95 ? -6.488 20.631 11.480 1.00 39.84 67 ALA A N 1
ATOM 394 C CA . ALA A 1 95 ? -6.086 19.516 12.330 1.00 31.33 67 ALA A CA 1
ATOM 395 C C . ALA A 1 95 ? -6.922 18.273 12.052 1.00 29.77 67 ALA A C 1
ATOM 396 O O . ALA A 1 95 ? -6.384 17.162 11.981 1.00 32.40 67 ALA A O 1
ATOM 398 N N . ARG A 1 96 ? -8.234 18.436 11.886 1.00 30.21 68 ARG A N 1
ATOM 399 C CA . ARG A 1 96 ? -9.122 17.290 11.728 1.00 30.25 68 ARG A CA 1
ATOM 400 C C . ARG A 1 96 ? -9.244 16.837 10.276 1.00 39.68 68 ARG A C 1
ATOM 401 O O . ARG A 1 96 ? -9.096 15.646 9.984 1.00 40.50 68 ARG A O 1
ATOM 409 N N . LYS A 1 97 ? -9.518 17.763 9.361 1.00 40.37 69 LYS A N 1
ATOM 410 C CA . LYS A 1 97 ? -9.862 17.404 7.992 1.00 35.92 69 LYS A CA 1
ATOM 411 C C . LYS A 1 97 ? -8.659 17.299 7.064 1.00 34.00 69 LYS A C 1
ATOM 412 O O . LYS A 1 97 ? -8.799 16.765 5.959 1.00 39.24 69 LYS A O 1
ATOM 418 N N . VAL A 1 98 ? -7.488 17.784 7.474 1.00 40.02 70 VAL A N 1
ATOM 419 C CA . VAL A 1 98 ? -6.322 17.785 6.596 1.00 29.49 70 VAL A CA 1
ATOM 420 C C . VAL A 1 98 ? -5.199 16.959 7.209 1.00 33.30 70 VAL A C 1
ATOM 421 O O . VAL A 1 98 ? -4.749 15.970 6.619 1.00 42.46 70 VAL A O 1
ATOM 425 N N . LEU A 1 99 ? -4.738 17.360 8.396 1.00 31.66 71 LEU A N 1
ATOM 426 C CA . LEU A 1 99 ? -3.593 16.697 9.015 1.00 28.52 71 LEU A CA 1
ATOM 427 C C . LEU A 1 99 ? -3.921 15.259 9.400 1.00 41.18 71 LEU A C 1
ATOM 428 O O . LEU A 1 99 ? -3.201 14.327 9.023 1.00 34.81 71 LEU A O 1
ATOM 433 N N . ALA A 1 100 ? -5.003 15.062 10.153 1.00 34.34 72 ALA A N 1
ATOM 434 C CA . ALA A 1 100 ? -5.330 13.728 10.650 1.00 28.47 72 ALA A CA 1
ATOM 435 C C . ALA A 1 100 ? -5.499 12.682 9.552 1.00 39.44 72 ALA A C 1
ATOM 436 O O . ALA A 1 100 ? -4.972 11.569 9.722 1.00 42.08 72 ALA A O 1
ATOM 438 N N . PRO A 1 101 ? -6.196 12.938 8.436 1.00 38.69 73 PRO A N 1
ATOM 439 C CA . PRO A 1 101 ? -6.310 11.893 7.405 1.00 41.37 73 PRO A CA 1
ATOM 440 C C . PRO A 1 101 ? -4.995 11.557 6.723 1.00 40.94 73 PRO A C 1
ATOM 441 O O . PRO A 1 101 ? -4.903 10.499 6.088 1.00 42.43 73 PRO A O 1
ATOM 445 N N . ARG A 1 102 ? -3.981 12.413 6.829 1.00 41.07 74 ARG A N 1
ATOM 446 C CA . ARG A 1 102 ? -2.728 12.220 6.115 1.00 36.89 74 ARG A CA 1
ATOM 447 C C . ARG A 1 102 ? -1.610 11.667 6.990 1.00 37.03 74 ARG A C 1
ATOM 448 O O . ARG A 1 102 ? -0.571 11.266 6.457 1.00 41.60 74 ARG A O 1
ATOM 456 N N . LEU A 1 103 ? -1.798 11.627 8.308 1.00 38.17 75 LEU A N 1
ATOM 457 C CA . LEU A 1 103 ? -0.782 11.093 9.197 1.00 35.65 75 LEU A CA 1
ATOM 458 C C . LEU A 1 103 ? -0.736 9.569 9.104 1.00 38.68 75 LEU A C 1
ATOM 459 O O . LEU A 1 103 ? -1.724 8.929 8.737 1.00 35.96 75 LEU A O 1
ATOM 464 N N . PRO A 1 104 ? 0.410 8.966 9.423 1.00 36.04 76 PRO A N 1
ATOM 465 C CA . PRO A 1 104 ? 0.477 7.502 9.489 1.00 31.49 76 PRO A CA 1
ATOM 466 C C . PRO A 1 104 ? -0.461 6.957 10.556 1.00 36.14 76 PRO A C 1
ATOM 467 O O . PRO A 1 104 ? -0.886 7.665 11.472 1.00 42.83 76 PRO A O 1
ATOM 471 N N . ALA A 1 105 ? -0.788 5.674 10.422 1.00 32.77 77 ALA A N 1
ATOM 472 C CA . ALA A 1 105 ? -1.687 5.034 11.372 1.00 32.12 77 ALA A CA 1
ATOM 473 C C . ALA A 1 105 ? -1.060 4.996 12.759 1.00 34.19 77 ALA A C 1
ATOM 474 O O . ALA A 1 105 ? 0.143 4.763 12.912 1.00 31.55 77 ALA A O 1
ATOM 476 N N . GLY A 1 106 ? -1.885 5.232 13.777 1.00 35.84 78 GLY A N 1
ATOM 477 C CA . GLY A 1 106 ? -1.418 5.256 15.145 1.00 40.45 78 GLY A CA 1
ATOM 478 C C . GLY A 1 106 ? -0.708 6.524 15.565 1.00 42.04 78 GLY A C 1
ATOM 479 O O . GLY A 1 106 ? -0.199 6.582 16.692 1.00 40.06 78 GLY A O 1
ATOM 480 N N . THR A 1 107 ? -0.653 7.537 14.704 1.00 40.01 79 THR A N 1
ATOM 481 C CA . THR A 1 107 ? -0.004 8.797 15.044 1.00 37.74 79 THR A CA 1
ATOM 482 C C . THR A 1 107 ? -0.991 9.692 15.783 1.00 41.28 79 THR A C 1
ATOM 483 O O . THR A 1 107 ? -2.025 10.076 15.227 1.00 42.42 79 THR A O 1
ATOM 487 N N . ARG A 1 108 ? -0.676 10.020 17.033 1.00 41.08 80 ARG A N 1
ATOM 488 C CA . ARG A 1 108 ? -1.535 10.882 17.830 1.00 39.90 80 ARG A CA 1
ATOM 489 C C . ARG A 1 108 ? -1.229 12.344 17.531 1.00 40.96 80 ARG A C 1
ATOM 490 O O . ARG A 1 108 ? -0.071 12.725 17.335 1.00 39.08 80 ARG A O 1
ATOM 498 N N . LEU A 1 109 ? -2.277 13.162 17.492 1.00 44.04 81 LEU A N 1
ATOM 499 C CA . LEU A 1 109 ? -2.169 14.568 17.133 1.00 42.28 81 LEU A CA 1
ATOM 500 C C . LEU A 1 109 ? -2.509 15.448 18.330 1.00 43.19 81 LEU A C 1
ATOM 501 O O . LEU A 1 109 ? -3.441 15.155 19.085 1.00 42.87 81 LEU A O 1
ATOM 506 N N . VAL A 1 110 ? -1.743 16.522 18.500 1.00 48.87 82 VAL A N 1
ATOM 507 C CA . VAL A 1 110 ? -1.974 17.511 19.546 1.00 29.75 82 VAL A CA 1
ATOM 508 C C . VAL A 1 110 ? -2.096 18.870 18.874 1.00 29.97 82 VAL A C 1
ATOM 509 O O . VAL A 1 110 ? -1.179 19.301 18.165 1.00 56.29 82 VAL A O 1
ATOM 513 N N . ALA A 1 111 ? -3.224 19.540 19.088 1.00 31.18 83 ALA A N 1
ATOM 514 C CA . ALA A 1 111 ? -3.497 20.837 18.483 1.00 33.08 83 ALA A CA 1
ATOM 515 C C . ALA A 1 111 ? -3.678 21.875 19.580 1.00 36.48 83 ALA A C 1
ATOM 516 O O . ALA A 1 111 ? -4.453 21.662 20.518 1.00 37.23 83 ALA A O 1
ATOM 518 N N . CYS A 1 112 ? -2.968 22.994 19.459 1.00 37.09 84 CYS A N 1
ATOM 519 C CA . CYS A 1 112 ? -3.013 24.048 20.458 1.00 33.76 84 CYS A CA 1
ATOM 520 C C . CYS A 1 112 ? -3.362 25.377 19.804 1.00 35.15 84 CYS A C 1
ATOM 521 O O . CYS A 1 112 ? -3.193 25.569 18.596 1.00 38.20 84 CYS A O 1
ATOM 524 N N . ASP A 1 113 ? -3.852 26.298 20.630 1.00 35.45 85 ASP A N 1
ATOM 525 C CA . ASP A 1 113 ? -4.228 27.634 20.193 1.00 34.30 85 ASP A CA 1
ATOM 526 C C . ASP A 1 113 ? -4.322 28.516 21.429 1.00 35.21 85 ASP A C 1
ATOM 527 O O . ASP A 1 113 ? -4.875 28.096 22.448 1.00 35.45 85 ASP A O 1
ATOM 532 N N . ILE A 1 114 ? -3.773 29.730 21.338 1.00 35.78 86 ILE A N 1
ATOM 533 C CA . ILE A 1 114 ? -3.775 30.613 22.501 1.00 36.75 86 ILE A CA 1
ATOM 534 C C . ILE A 1 114 ? -5.195 31.033 22.861 1.00 37.41 86 ILE A C 1
ATOM 535 O O . ILE A 1 114 ? -5.488 31.315 24.029 1.00 38.92 86 ILE A O 1
ATOM 540 N N . SER A 1 115 ? -6.095 31.068 21.886 1.00 37.26 87 SER A N 1
ATOM 541 C CA . SER A 1 115 ? -7.468 31.477 22.143 1.00 38.15 87 SER A CA 1
ATOM 542 C C . SER A 1 115 ? -8.253 30.305 22.717 1.00 37.67 87 SER A C 1
ATOM 543 O O . SER A 1 115 ? -8.289 29.236 22.098 1.00 36.82 87 SER A O 1
ATOM 546 N N . PRO A 1 116 ? -8.872 30.450 23.890 1.00 38.42 88 PRO A N 1
ATOM 547 C CA . PRO A 1 116 ? -9.701 29.363 24.426 1.00 38.25 88 PRO A CA 1
ATOM 548 C C . PRO A 1 116 ? -10.874 29.038 23.517 1.00 40.97 88 PRO A C 1
ATOM 549 O O . PRO A 1 116 ? -11.029 27.892 23.087 1.00 43.61 88 PRO A O 1
ATOM 553 N N . GLU A 1 117 ? -11.688 30.048 23.205 1.00 38.90 89 GLU A N 1
ATOM 554 C CA . GLU A 1 117 ? -12.888 29.897 22.386 1.00 39.01 89 GLU A CA 1
ATOM 555 C C . GLU A 1 117 ? -12.657 28.996 21.178 1.00 38.16 89 GLU A C 1
ATOM 556 O O . GLU A 1 117 ? -13.544 28.227 20.794 1.00 37.82 89 GLU A O 1
ATOM 562 N N . MET A 1 118 ? -11.466 29.077 20.581 1.00 38.36 90 MET A N 1
ATOM 563 C CA . MET A 1 118 ? -11.120 28.160 19.499 1.00 36.36 90 MET A CA 1
ATOM 564 C C . MET A 1 118 ? -10.996 26.728 20.005 1.00 35.72 90 MET A C 1
ATOM 565 O O . MET A 1 118 ? -11.578 25.807 19.422 1.00 42.25 90 MET A O 1
ATOM 570 N N . VAL A 1 119 ? -10.253 26.517 21.096 1.00 35.67 91 VAL A N 1
ATOM 571 C CA . VAL A 1 119 ? -9.993 25.146 21.527 1.00 35.06 91 VAL A CA 1
ATOM 572 C C . VAL A 1 119 ? -11.271 24.483 22.029 1.00 35.52 91 VAL A C 1
ATOM 573 O O . VAL A 1 119 ? -11.428 23.265 21.906 1.00 42.64 91 VAL A O 1
ATOM 577 N N . ASP A 1 120 ? -12.213 25.258 22.576 1.00 36.33 92 ASP A N 1
ATOM 578 C CA . ASP A 1 120 ? -13.500 24.672 22.938 1.00 36.76 92 ASP A CA 1
ATOM 579 C C . ASP A 1 120 ? -14.353 24.389 21.709 1.00 36.62 92 ASP A C 1
ATOM 580 O O . ASP A 1 120 ? -15.119 23.418 21.701 1.00 36.60 92 ASP A O 1
ATOM 585 N N . PHE A 1 121 ? -14.242 25.219 20.670 1.00 36.62 93 PHE A N 1
ATOM 586 C CA . PHE A 1 121 ? -14.937 24.925 19.423 1.00 36.48 93 PHE A CA 1
ATOM 587 C C . PHE A 1 121 ? -14.413 23.631 18.813 1.00 35.52 93 PHE A C 1
ATOM 588 O O . PHE A 1 121 ? -15.180 22.844 18.247 1.00 38.14 93 PHE A O 1
ATOM 596 N N . CYS A 1 122 ? -13.106 23.390 18.934 1.00 34.82 94 CYS A N 1
ATOM 597 C CA . CYS A 1 122 ? -12.514 22.161 18.417 1.00 33.96 94 CYS A CA 1
ATOM 598 C C . CYS A 1 122 ? -13.072 20.938 19.135 1.00 33.96 94 CYS A C 1
ATOM 599 O O . CYS A 1 122 ? -13.638 20.035 18.508 1.00 45.58 94 CYS A O 1
ATOM 602 N N . ARG A 1 123 ? -12.924 20.898 20.462 1.00 34.22 95 ARG A N 1
ATOM 603 C CA . ARG A 1 123 ? -13.335 19.745 21.258 1.00 34.26 95 ARG A CA 1
ATOM 604 C C . ARG A 1 123 ? -14.828 19.456 21.169 1.00 34.88 95 ARG A C 1
ATOM 605 O O . ARG A 1 123 ? -15.274 18.439 21.710 1.00 34.97 95 ARG A O 1
ATOM 613 N N . GLN A 1 124 ? -15.605 20.308 20.501 1.00 36.15 96 GLN A N 1
ATOM 614 C CA . GLN A 1 124 ? -17.044 20.111 20.383 1.00 37.30 96 GLN A CA 1
ATOM 615 C C . GLN A 1 124 ? -17.502 19.773 18.972 1.00 39.55 96 GLN A C 1
ATOM 616 O O . GLN A 1 124 ? -18.449 19.000 18.818 1.00 42.25 96 GLN A O 1
ATOM 622 N N . HIS A 1 125 ? -16.857 20.323 17.941 1.00 39.89 97 HIS A N 1
ATOM 623 C CA . HIS A 1 125 ? -17.213 19.992 16.566 1.00 37.22 97 HIS A CA 1
ATOM 624 C C . HIS A 1 125 ? -16.191 19.057 15.931 1.00 39.48 97 HIS A C 1
ATOM 625 O O . HIS A 1 125 ? -16.474 17.874 15.717 1.00 41.16 97 HIS A O 1
ATOM 632 N N . ASN A 1 126 ? -15.000 19.574 15.626 1.00 41.28 98 ASN A N 1
ATOM 633 C CA . ASN A 1 126 ? -13.967 18.778 14.971 1.00 37.92 98 ASN A CA 1
ATOM 634 C C . ASN A 1 126 ? -13.247 17.872 15.962 1.00 37.23 98 ASN A C 1
ATOM 635 O O . ASN A 1 126 ? -12.065 17.565 15.781 1.00 40.41 98 ASN A O 1
ATOM 640 N N . ALA A 1 127 ? -13.945 17.441 17.008 1.00 33.29 99 ALA A N 1
ATOM 641 C CA . ALA A 1 127 ? -13.347 16.563 18.005 1.00 36.63 99 ALA A CA 1
ATOM 642 C C . ALA A 1 127 ? -13.179 15.164 17.428 1.00 42.20 99 ALA A C 1
ATOM 643 O O . ALA A 1 127 ? -14.165 14.500 17.091 1.00 35.99 99 ALA A O 1
ATOM 645 N N . LEU A 1 128 ? -11.931 14.719 17.310 1.00 45.59 100 LEU A N 1
ATOM 646 C CA . LEU A 1 128 ? -11.629 13.384 16.809 1.00 47.09 100 LEU A CA 1
ATOM 647 C C . LEU A 1 128 ? -11.052 12.556 17.948 1.00 45.58 100 LEU A C 1
ATOM 648 O O . LEU A 1 128 ? -9.891 12.766 18.333 1.00 48.29 100 LEU A O 1
ATOM 653 N N . PRO A 1 129 ? -11.811 11.624 18.519 1.00 41.83 101 PRO A N 1
ATOM 654 C CA . PRO A 1 129 ? -11.305 10.861 19.665 1.00 41.98 101 PRO A CA 1
ATOM 655 C C . PRO A 1 129 ? -10.199 9.900 19.263 1.00 44.92 101 PRO A C 1
ATOM 656 O O . PRO A 1 129 ? -10.125 9.436 18.122 1.00 49.37 101 PRO A O 1
ATOM 660 N N . GLY A 1 130 ? -9.329 9.604 20.227 1.00 45.65 102 GLY A N 1
ATOM 661 C CA . GLY A 1 130 ? -8.247 8.663 20.015 1.00 46.98 102 GLY A CA 1
ATOM 662 C C . GLY A 1 130 ? -7.164 9.117 19.064 1.00 44.32 102 GLY A C 1
ATOM 663 O O . GLY A 1 130 ? -6.262 8.331 18.759 1.00 44.87 102 GLY A O 1
ATOM 664 N N . THR A 1 131 ? -7.220 10.358 18.584 1.00 42.11 103 THR A N 1
ATOM 665 C CA . THR A 1 131 ? -6.219 10.857 17.651 1.00 43.58 103 THR A CA 1
ATOM 666 C C . THR A 1 131 ? -5.823 12.288 17.986 1.00 46.74 103 THR A C 1
ATOM 667 O O . THR A 1 131 ? -4.661 12.558 18.307 1.00 51.67 103 THR A O 1
ATOM 671 N N . ILE A 1 132 ? -6.778 13.209 17.916 1.00 38.12 104 ILE A N 1
ATOM 672 C CA . ILE A 1 132 ? -6.520 14.628 18.126 1.00 41.72 104 ILE A CA 1
ATOM 673 C C . ILE A 1 132 ? -6.888 14.994 19.555 1.00 37.49 104 ILE A C 1
ATOM 674 O O . ILE A 1 132 ? -7.981 14.660 20.031 1.00 35.00 104 ILE A O 1
ATOM 679 N N . THR A 1 133 ? -5.975 15.676 20.241 1.00 36.54 105 THR A N 1
ATOM 680 C CA . THR A 1 133 ? -6.201 16.192 21.590 1.00 37.20 105 THR A CA 1
ATOM 681 C C . THR A 1 133 ? -6.017 17.706 21.531 1.00 41.25 105 THR A C 1
ATOM 682 O O . THR A 1 133 ? -4.888 18.198 21.444 1.00 43.62 105 THR A O 1
ATOM 686 N N . TYR A 1 134 ? -7.124 18.444 21.564 1.00 39.74 106 TYR A N 1
ATOM 687 C CA . TYR A 1 134 ? -7.071 19.895 21.452 1.00 33.41 106 TYR A CA 1
ATOM 688 C C . TYR A 1 134 ? -6.746 20.511 22.806 1.00 32.59 106 TYR A C 1
ATOM 689 O O . TYR A 1 134 ? -7.414 20.223 23.803 1.00 35.31 106 TYR A O 1
ATOM 698 N N . GLU A 1 135 ? -5.715 21.356 22.843 1.00 32.65 107 GLU A N 1
ATOM 699 C CA . GLU A 1 135 ? -5.247 21.930 24.094 1.00 33.23 107 GLU A CA 1
ATOM 700 C C . GLU A 1 135 ? -4.992 23.420 23.918 1.00 33.72 107 GLU A C 1
ATOM 701 O O . GLU A 1 135 ? -5.072 23.968 22.816 1.00 33.56 107 GLU A O 1
ATOM 707 N N . LEU A 1 136 ? -4.660 24.072 25.027 1.00 34.39 108 LEU A N 1
ATOM 708 C CA . LEU A 1 136 ? -4.361 25.495 25.050 1.00 35.02 108 LEU A CA 1
ATOM 709 C C . LEU A 1 136 ? -2.861 25.696 25.210 1.00 34.95 108 LEU A C 1
ATOM 710 O O . LEU A 1 136 ? -2.215 25.000 25.998 1.00 34.87 108 LEU A O 1
ATOM 715 N N . LEU A 1 137 ? -2.312 26.652 24.462 1.00 35.05 109 LEU A N 1
ATOM 716 C CA . LEU A 1 137 ? -0.890 26.960 24.548 1.00 35.11 109 LEU A CA 1
ATOM 717 C C . LEU A 1 137 ? -0.607 28.263 23.817 1.00 35.50 109 LEU A C 1
ATOM 718 O O . LEU A 1 137 ? -1.206 28.537 22.774 1.00 35.29 109 LEU A O 1
ATOM 723 N N . ASP A 1 138 ? 0.306 29.056 24.372 1.00 36.15 110 ASP A N 1
ATOM 724 C CA . ASP A 1 138 ? 0.860 30.224 23.700 1.00 36.56 110 ASP A CA 1
ATOM 725 C C . ASP A 1 138 ? 2.247 29.843 23.193 1.00 36.11 110 ASP A C 1
ATOM 726 O O . ASP A 1 138 ? 3.094 29.401 23.975 1.00 41.42 110 ASP A O 1
ATOM 731 N N . VAL A 1 139 ? 2.474 30.009 21.887 1.00 35.70 111 VAL A N 1
ATOM 732 C CA . VAL A 1 139 ? 3.710 29.532 21.273 1.00 35.23 111 VAL A CA 1
ATOM 733 C C . VAL A 1 139 ? 4.934 30.261 21.817 1.00 35.97 111 VAL A C 1
ATOM 734 O O . VAL A 1 139 ? 6.057 29.759 21.696 1.00 39.19 111 VAL A O 1
ATOM 738 N N . VAL A 1 140 ? 4.747 31.430 22.426 1.00 36.94 112 VAL A N 1
ATOM 739 C CA . VAL A 1 140 ? 5.853 32.164 23.031 1.00 37.80 112 VAL A CA 1
ATOM 740 C C . VAL A 1 140 ? 5.665 32.194 24.542 1.00 38.46 112 VAL A C 1
ATOM 741 O O . VAL A 1 140 ? 5.824 33.241 25.180 1.00 39.52 112 VAL A O 1
ATOM 745 N N . GLU A 1 141 ? 5.337 31.045 25.119 1.00 41.15 113 GLU A N 1
ATOM 746 C CA . GLU A 1 141 ? 5.070 30.973 26.551 1.00 42.70 113 GLU A CA 1
ATOM 747 C C . GLU A 1 141 ? 6.361 31.159 27.340 1.00 42.14 113 GLU A C 1
ATOM 748 O O . GLU A 1 141 ? 7.382 30.548 27.000 1.00 40.92 113 GLU A O 1
ATOM 754 N N . PRO A 1 142 ? 6.365 31.996 28.382 1.00 42.31 114 PRO A N 1
ATOM 755 C CA . PRO A 1 142 ? 7.573 32.102 29.220 1.00 43.59 114 PRO A CA 1
ATOM 756 C C . PRO A 1 142 ? 7.973 30.780 29.852 1.00 45.82 114 PRO A C 1
ATOM 757 O O . PRO A 1 142 ? 9.131 30.359 29.731 1.00 47.17 114 PRO A O 1
ATOM 761 N N . ARG A 1 143 ? 7.040 30.109 30.522 1.00 43.79 115 ARG A N 1
ATOM 762 C CA . ARG A 1 143 ? 7.283 28.806 31.134 1.00 42.44 115 ARG A CA 1
ATOM 763 C C . ARG A 1 143 ? 6.593 27.744 30.284 1.00 43.06 115 ARG A C 1
ATOM 764 O O . ARG A 1 143 ? 5.484 27.298 30.581 1.00 42.97 115 ARG A O 1
ATOM 772 N N . LEU A 1 144 ? 7.270 27.339 29.208 1.00 43.37 116 LEU A N 1
ATOM 773 C CA . LEU A 1 144 ? 6.738 26.284 28.353 1.00 45.78 116 LEU A CA 1
ATOM 774 C C . LEU A 1 144 ? 6.656 24.965 29.109 1.00 46.10 116 LEU A C 1
ATOM 775 O O . LEU A 1 144 ? 5.685 24.212 28.962 1.00 44.01 116 LEU A O 1
ATOM 780 N N . GLU A 1 145 ? 7.662 24.676 29.935 1.00 45.90 117 GLU A N 1
ATOM 781 C CA . GLU A 1 145 ? 7.783 23.383 30.594 1.00 47.72 117 GLU A CA 1
ATOM 782 C C . GLU A 1 145 ? 6.678 23.119 31.608 1.00 45.78 117 GLU A C 1
ATOM 783 O O . GLU A 1 145 ? 6.604 22.005 32.139 1.00 45.52 117 GLU A O 1
ATOM 789 N N . ASP A 1 146 ? 5.822 24.100 31.887 1.00 42.96 118 ASP A N 1
ATOM 790 C CA . ASP A 1 146 ? 4.732 23.944 32.839 1.00 41.68 118 ASP A CA 1
ATOM 791 C C . ASP A 1 146 ? 3.382 23.744 32.162 1.00 42.65 118 ASP A C 1
ATOM 792 O O . ASP A 1 146 ? 2.351 23.775 32.841 1.00 45.37 118 ASP A O 1
ATOM 797 N N . THR A 1 147 ? 3.362 23.540 30.849 1.00 44.61 119 THR A N 1
ATOM 798 C CA . THR A 1 147 ? 2.126 23.370 30.101 1.00 39.61 119 THR A CA 1
ATOM 799 C C . THR A 1 147 ? 1.864 21.895 29.815 1.00 35.11 119 THR A C 1
ATOM 800 O O . THR A 1 147 ? 2.761 21.051 29.882 1.00 36.73 119 THR A O 1
ATOM 804 N N . VAL A 1 148 ? 0.605 21.597 29.490 1.00 34.83 120 VAL A N 1
ATOM 805 C CA . VAL A 1 148 ? 0.218 20.227 29.167 1.00 34.13 120 VAL A CA 1
ATOM 806 C C . VAL A 1 148 ? 0.855 19.790 27.854 1.00 33.29 120 VAL A C 1
ATOM 807 O O . VAL A 1 148 ? 1.253 18.629 27.696 1.00 37.55 120 VAL A O 1
ATOM 811 N N . VAL A 1 149 ? 0.982 20.715 26.900 1.00 33.18 121 VAL A N 1
ATOM 812 C CA . VAL A 1 149 ? 1.486 20.365 25.574 1.00 32.93 121 VAL A CA 1
ATOM 813 C C . VAL A 1 149 ? 2.950 19.943 25.644 1.00 40.79 121 VAL A C 1
ATOM 814 O O . VAL A 1 149 ? 3.381 19.033 24.925 1.00 37.19 121 VAL A O 1
ATOM 818 N N . TRP A 1 150 ? 3.736 20.585 26.513 1.00 33.38 122 TRP A N 1
ATOM 819 C CA . TRP A 1 150 ? 5.145 20.221 26.635 1.00 36.09 122 TRP A CA 1
ATOM 820 C C . TRP A 1 150 ? 5.307 18.793 27.137 1.00 38.12 122 TRP A C 1
ATOM 821 O O . TRP A 1 150 ? 6.186 18.058 26.671 1.00 42.50 122 TRP A O 1
ATOM 832 N N . ARG A 1 151 ? 4.468 18.382 28.086 1.00 37.41 123 ARG A N 1
ATOM 833 C CA . ARG A 1 151 ? 4.601 17.061 28.684 1.00 35.01 123 ARG A CA 1
ATOM 834 C C . ARG A 1 151 ? 3.943 15.968 27.855 1.00 38.50 123 ARG A C 1
ATOM 835 O O . ARG A 1 151 ? 4.153 14.785 28.143 1.00 42.13 123 ARG A O 1
ATOM 843 N N . ASN A 1 152 ? 3.157 16.329 26.839 1.00 36.95 124 ASN A N 1
ATOM 844 C CA . ASN A 1 152 ? 2.751 15.363 25.829 1.00 39.94 124 ASN A CA 1
ATOM 845 C C . ASN A 1 152 ? 3.880 15.042 24.862 1.00 41.65 124 ASN A C 1
ATOM 846 O O . ASN A 1 152 ? 3.803 14.036 24.148 1.00 42.27 124 ASN A O 1
ATOM 851 N N . GLY A 1 153 ? 4.922 15.870 24.829 1.00 40.53 125 GLY A N 1
ATOM 852 C CA . GLY A 1 153 ? 6.021 15.687 23.916 1.00 39.33 125 GLY A CA 1
ATOM 853 C C . GLY A 1 153 ? 6.981 14.604 24.361 1.00 40.39 125 GLY A C 1
ATOM 854 O O . GLY A 1 153 ? 6.714 13.849 25.301 1.00 44.93 125 GLY A O 1
ATOM 855 N N . PRO A 1 154 ? 8.132 14.507 23.683 1.00 36.21 126 PRO A N 1
ATOM 856 C CA . PRO A 1 154 ? 8.578 15.343 22.562 1.00 34.06 126 PRO A CA 1
ATOM 857 C C . PRO A 1 154 ? 7.861 14.969 21.271 1.00 39.86 126 PRO A C 1
ATOM 858 O O . PRO A 1 154 ? 7.318 13.873 21.157 1.00 44.64 126 PRO A O 1
ATOM 862 N N . PHE A 1 155 ? 7.829 15.861 20.285 1.00 38.42 127 PHE A N 1
ATOM 863 C CA . PHE A 1 155 ? 7.042 15.660 19.078 1.00 35.87 127 PHE A CA 1
ATOM 864 C C . PHE A 1 155 ? 7.949 15.379 17.888 1.00 40.05 127 PHE A C 1
ATOM 865 O O . PHE A 1 155 ? 9.038 15.953 17.772 1.00 29.26 127 PHE A O 1
ATOM 873 N N . GLY A 1 156 ? 7.490 14.487 17.011 1.00 36.92 128 GLY A N 1
ATOM 874 C CA . GLY A 1 156 ? 8.203 14.179 15.790 1.00 30.87 128 GLY A CA 1
ATOM 875 C C . GLY A 1 156 ? 8.083 15.289 14.768 1.00 36.87 128 GLY A C 1
ATOM 876 O O . GLY A 1 156 ? 9.089 15.754 14.229 1.00 41.91 128 GLY A O 1
ATOM 877 N N . LYS A 1 157 ? 6.854 15.731 14.503 1.00 42.75 129 LYS A N 1
ATOM 878 C CA . LYS A 1 157 ? 6.592 16.805 13.556 1.00 41.39 129 LYS A CA 1
ATOM 879 C C . LYS A 1 157 ? 5.737 17.876 14.217 1.00 34.46 129 LYS A C 1
ATOM 880 O O . LYS A 1 157 ? 4.904 17.586 15.080 1.00 28.60 129 LYS A O 1
ATOM 886 N N . VAL A 1 158 ? 5.955 19.123 13.803 1.00 39.51 130 VAL A N 1
ATOM 887 C CA . VAL A 1 158 ? 5.215 20.271 14.312 1.00 33.39 130 VAL A CA 1
ATOM 888 C C . VAL A 1 158 ? 4.776 21.115 13.125 1.00 29.86 130 VAL A C 1
ATOM 889 O O . VAL A 1 158 ? 5.617 21.665 12.405 1.00 29.51 130 VAL A O 1
ATOM 893 N N . PHE A 1 159 ? 3.466 21.209 12.917 1.00 32.81 131 PHE A N 1
ATOM 894 C CA . PHE A 1 159 ? 2.892 22.021 11.852 1.00 29.45 131 PHE A CA 1
ATOM 895 C C . PHE A 1 159 ? 2.471 23.368 12.423 1.00 41.68 131 PHE A C 1
ATOM 896 O O . PHE A 1 159 ? 1.585 23.433 13.283 1.00 48.62 131 PHE A O 1
ATOM 904 N N . CYS A 1 160 ? 3.105 24.436 11.950 1.00 36.37 132 CYS A N 1
ATOM 905 C CA . CYS A 1 160 ? 2.752 25.804 12.325 1.00 35.89 132 CYS A CA 1
ATOM 906 C C . CYS A 1 160 ? 2.247 26.492 11.062 1.00 43.00 132 CYS A C 1
ATOM 907 O O . CYS A 1 160 ? 3.040 26.893 10.204 1.00 42.51 132 CYS A O 1
ATOM 910 N N . MET A 1 161 ? 0.927 26.616 10.942 1.00 42.38 133 MET A N 1
ATOM 911 C CA . MET A 1 161 ? 0.328 27.165 9.732 1.00 46.59 133 MET A CA 1
ATOM 912 C C . MET A 1 161 ? 0.226 28.684 9.795 1.00 46.23 133 MET A C 1
ATOM 913 O O . MET A 1 161 ? 1.130 29.355 10.304 1.00 48.22 133 MET A O 1
ATOM 918 N N . LEU A 1 162 ? -0.874 29.235 9.280 1.00 46.65 134 LEU A N 1
ATOM 919 C CA . LEU A 1 162 ? -1.022 30.680 9.153 1.00 38.81 134 LEU A CA 1
ATOM 920 C C . LEU A 1 162 ? -1.233 31.348 10.507 1.00 37.85 134 LEU A C 1
ATOM 921 O O . LEU A 1 162 ? -2.295 31.923 10.764 1.00 39.04 134 LEU A O 1
ATOM 926 N N . MET A 1 163 ? -0.222 31.285 11.373 1.00 38.07 135 MET A N 1
ATOM 927 C CA . MET A 1 163 ? -0.302 31.909 12.689 1.00 36.23 135 MET A CA 1
ATOM 928 C C . MET A 1 163 ? 0.966 32.628 13.117 1.00 37.81 135 MET A C 1
ATOM 929 O O . MET A 1 163 ? 0.904 33.421 14.063 1.00 40.90 135 MET A O 1
ATOM 934 N N . LEU A 1 164 ? 2.111 32.395 12.471 1.00 38.43 136 LEU A N 1
ATOM 935 C CA . LEU A 1 164 ? 3.354 33.032 12.889 1.00 35.98 136 LEU A CA 1
ATOM 936 C C . LEU A 1 164 ? 3.374 34.529 12.611 1.00 36.13 136 LEU A C 1
ATOM 937 O O . LEU A 1 164 ? 4.246 35.226 13.140 1.00 37.10 136 LEU A O 1
ATOM 942 N N . HIS A 1 165 ? 2.443 35.039 11.802 1.00 36.34 137 HIS A N 1
ATOM 943 C CA . HIS A 1 165 ? 2.330 36.476 11.601 1.00 37.85 137 HIS A CA 1
ATOM 944 C C . HIS A 1 165 ? 1.602 37.160 12.750 1.00 41.62 137 HIS A C 1
ATOM 945 O O . HIS A 1 165 ? 1.720 38.380 12.905 1.00 42.98 137 HIS A O 1
ATOM 952 N N . LEU A 1 166 ? 0.849 36.403 13.548 1.00 39.30 138 LEU A N 1
ATOM 953 C CA . LEU A 1 166 ? 0.252 36.895 14.784 1.00 38.74 138 LEU A CA 1
ATOM 954 C C . LEU A 1 166 ? 1.222 36.856 15.958 1.00 43.34 138 LEU A C 1
ATOM 955 O O . LEU A 1 166 ? 0.820 37.145 17.089 1.00 48.59 138 LEU A O 1
ATOM 960 N N . VAL A 1 167 ? 2.482 36.508 15.722 1.00 40.47 139 VAL A N 1
ATOM 961 C CA . VAL A 1 167 ? 3.480 36.431 16.785 1.00 42.08 139 VAL A CA 1
ATOM 962 C C . VAL A 1 167 ? 4.544 37.493 16.537 1.00 47.63 139 VAL A C 1
ATOM 963 O O . VAL A 1 167 ? 5.327 37.368 15.586 1.00 50.13 139 VAL A O 1
ATOM 967 N N . PRO A 1 168 ? 4.600 38.556 17.344 1.00 47.39 140 PRO A N 1
ATOM 968 C CA . PRO A 1 168 ? 5.627 39.586 17.113 1.00 49.65 140 PRO A CA 1
ATOM 969 C C . PRO A 1 168 ? 7.045 39.070 17.283 1.00 58.28 140 PRO A C 1
ATOM 970 O O . PRO A 1 168 ? 7.943 39.469 16.530 1.00 61.39 140 PRO A O 1
ATOM 974 N N . ASP A 1 169 ? 7.272 38.190 18.255 1.00 56.24 141 ASP A N 1
ATOM 975 C CA . ASP A 1 169 ? 8.599 37.644 18.539 1.00 56.79 141 ASP A CA 1
ATOM 976 C C . ASP A 1 169 ? 8.707 36.298 17.827 1.00 56.61 141 ASP A C 1
ATOM 977 O O . ASP A 1 169 ? 8.367 35.252 18.380 1.00 58.19 141 ASP A O 1
ATOM 982 N N . ASN A 1 170 ? 9.195 36.330 16.585 1.00 54.47 142 ASN A N 1
ATOM 983 C CA . ASN A 1 170 ? 9.285 35.101 15.803 1.00 53.27 142 ASN A CA 1
ATOM 984 C C . ASN A 1 170 ? 10.392 34.188 16.315 1.00 52.97 142 ASN A C 1
ATOM 985 O O . ASN A 1 170 ? 10.207 32.968 16.389 1.00 51.62 142 ASN A O 1
ATOM 990 N N . ARG A 1 171 ? 11.548 34.754 16.671 1.00 52.13 143 ARG A N 1
ATOM 991 C CA . ARG A 1 171 ? 12.672 33.918 17.081 1.00 55.45 143 ARG A CA 1
ATOM 992 C C . ARG A 1 171 ? 12.365 33.167 18.371 1.00 54.82 143 ARG A C 1
ATOM 993 O O . ARG A 1 171 ? 12.784 32.016 18.541 1.00 56.09 143 ARG A O 1
ATOM 1001 N N . LEU A 1 172 ? 11.625 33.793 19.291 1.00 52.37 144 LEU A N 1
ATOM 1002 C CA . LEU A 1 172 ? 11.220 33.084 20.500 1.00 51.89 144 LEU A CA 1
ATOM 1003 C C . LEU A 1 172 ? 10.280 31.931 20.173 1.00 46.34 144 LEU A C 1
ATOM 1004 O O . LEU A 1 172 ? 10.318 30.889 20.838 1.00 43.07 144 LEU A O 1
ATOM 1009 N N . ALA A 1 173 ? 9.443 32.090 19.145 1.00 47.55 145 ALA A N 1
ATOM 1010 C CA . ALA A 1 173 ? 8.535 31.015 18.763 1.00 43.97 145 ALA A CA 1
ATOM 1011 C C . ALA A 1 173 ? 9.280 29.880 18.070 1.00 49.65 145 ALA A C 1
ATOM 1012 O O . ALA A 1 173 ? 8.940 28.706 18.255 1.00 45.50 145 ALA A O 1
ATOM 1014 N N . VAL A 1 174 ? 10.298 30.207 17.267 1.00 48.12 146 VAL A N 1
ATOM 1015 C CA . VAL A 1 174 ? 11.113 29.166 16.645 1.00 40.82 146 VAL A CA 1
ATOM 1016 C C . VAL A 1 174 ? 11.920 28.416 17.698 1.00 43.22 146 VAL A C 1
ATOM 1017 O O . VAL A 1 174 ? 12.140 27.204 17.576 1.00 42.94 146 VAL A O 1
ATOM 1021 N N . LYS A 1 175 ? 12.370 29.112 18.746 1.00 43.90 147 LYS A N 1
ATOM 1022 C CA . LYS A 1 175 ? 13.066 28.452 19.849 1.00 40.70 147 LYS A CA 1
ATOM 1023 C C . LYS A 1 175 ? 12.179 27.404 20.509 1.00 44.53 147 LYS A C 1
ATOM 1024 O O . LYS A 1 175 ? 12.566 26.238 20.649 1.00 47.30 147 LYS A O 1
ATOM 1030 N N . ASN A 1 176 ? 10.985 27.815 20.942 1.00 42.77 148 ASN A N 1
ATOM 1031 C CA . ASN A 1 176 ? 10.085 26.904 21.639 1.00 41.88 148 ASN A CA 1
ATOM 1032 C C . ASN A 1 176 ? 9.671 25.730 20.761 1.00 38.90 148 ASN A C 1
ATOM 1033 O O . ASN A 1 176 ? 9.461 24.621 21.266 1.00 40.70 148 ASN A O 1
ATOM 1038 N N . ILE A 1 177 ? 9.545 25.951 19.452 1.00 35.36 149 ILE A N 1
ATOM 1039 C CA . ILE A 1 177 ? 9.318 24.840 18.534 1.00 38.18 149 ILE A CA 1
ATOM 1040 C C . ILE A 1 177 ? 10.552 23.945 18.477 1.00 44.84 149 ILE A C 1
ATOM 1041 O O . ILE A 1 177 ? 10.443 22.718 18.359 1.00 51.11 149 ILE A O 1
ATOM 1046 N N . HIS A 1 178 ? 11.745 24.541 18.574 1.00 46.10 150 HIS A N 1
ATOM 1047 C CA . HIS A 1 178 ? 12.972 23.751 18.585 1.00 45.70 150 HIS A CA 1
ATOM 1048 C C . HIS A 1 178 ? 13.093 22.916 19.855 1.00 47.43 150 HIS A C 1
ATOM 1049 O O . HIS A 1 178 ? 13.661 21.819 19.819 1.00 48.66 150 HIS A O 1
ATOM 1056 N N . LYS A 1 179 ? 12.568 23.412 20.980 1.00 46.55 151 LYS A N 1
ATOM 1057 C CA . LYS A 1 179 ? 12.552 22.612 22.202 1.00 44.91 151 LYS A CA 1
ATOM 1058 C C . LYS A 1 179 ? 11.607 21.424 22.085 1.00 43.62 151 LYS A C 1
ATOM 1059 O O . LYS A 1 179 ? 11.881 20.357 22.646 1.00 45.21 151 LYS A O 1
ATOM 1065 N N . LEU A 1 180 ? 10.497 21.588 21.364 1.00 43.57 152 LEU A N 1
ATOM 1066 C CA . LEU A 1 180 ? 9.455 20.571 21.312 1.00 33.07 152 LEU A CA 1
ATOM 1067 C C . LEU A 1 180 ? 9.775 19.433 20.353 1.00 40.94 152 LEU A C 1
ATOM 1068 O O . LEU A 1 180 ? 9.146 18.373 20.441 1.00 39.70 152 LEU A O 1
ATOM 1073 N N . LEU A 1 181 ? 10.728 19.622 19.446 1.00 38.33 153 LEU A N 1
ATOM 1074 C CA . LEU A 1 181 ? 11.031 18.625 18.430 1.00 42.80 153 LEU A CA 1
ATOM 1075 C C . LEU A 1 181 ? 12.117 17.673 18.909 1.00 42.83 153 LEU A C 1
ATOM 1076 O O . LEU A 1 181 ? 13.052 18.076 19.608 1.00 41.13 153 LEU A O 1
ATOM 1081 N N . VAL A 1 182 ? 11.983 16.406 18.532 1.00 45.91 154 VAL A N 1
ATOM 1082 C CA . VAL A 1 182 ? 13.046 15.426 18.735 1.00 43.82 154 VAL A CA 1
ATOM 1083 C C . VAL A 1 182 ? 14.164 15.763 17.756 1.00 45.46 154 VAL A C 1
ATOM 1084 O O . VAL A 1 182 ? 13.892 16.313 16.679 1.00 45.45 154 VAL A O 1
ATOM 1088 N N . PRO A 1 183 ? 15.425 15.491 18.093 1.00 40.39 155 PRO A N 1
ATOM 1089 C CA . PRO A 1 183 ? 16.506 15.686 17.116 1.00 40.78 155 PRO A CA 1
ATOM 1090 C C . PRO A 1 183 ? 16.234 14.893 15.847 1.00 43.99 155 PRO A C 1
ATOM 1091 O O . PRO A 1 183 ? 16.075 13.671 15.878 1.00 50.33 155 PRO A O 1
ATOM 1095 N N . GLY A 1 184 ? 16.171 15.604 14.725 1.00 46.94 156 GLY A N 1
ATOM 1096 C CA . GLY A 1 184 ? 15.760 15.029 13.465 1.00 45.28 156 GLY A CA 1
ATOM 1097 C C . GLY A 1 184 ? 14.306 15.262 13.118 1.00 50.04 156 GLY A C 1
ATOM 1098 O O . GLY A 1 184 ? 13.897 14.955 11.991 1.00 55.11 156 GLY A O 1
ATOM 1099 N N . GLY A 1 185 ? 13.516 15.788 14.051 1.00 48.84 157 GLY A N 1
ATOM 1100 C CA . GLY A 1 185 ? 12.131 16.091 13.753 1.00 47.02 157 GLY A CA 1
ATOM 1101 C C . GLY A 1 185 ? 12.000 17.297 12.845 1.00 41.40 157 GLY A C 1
ATOM 1102 O O . GLY A 1 185 ? 12.863 18.173 12.798 1.00 46.31 157 GLY A O 1
ATOM 1103 N N . GLU A 1 186 ? 10.891 17.344 12.116 1.00 45.60 158 GLU A N 1
ATOM 1104 C CA . GLU A 1 186 ? 10.670 18.357 11.097 1.00 48.32 158 GLU A CA 1
ATOM 1105 C C . GLU A 1 186 ? 9.601 19.349 11.535 1.00 45.01 158 GLU A C 1
ATOM 1106 O O . GLU A 1 186 ? 8.720 19.032 12.340 1.00 42.32 158 GLU A O 1
ATOM 1112 N N . ALA A 1 187 ? 9.690 20.561 10.989 1.00 42.14 159 ALA A N 1
ATOM 1113 C CA . ALA A 1 187 ? 8.716 21.615 11.228 1.00 35.43 159 ALA A CA 1
ATOM 1114 C C . ALA A 1 187 ? 8.228 22.152 9.891 1.00 36.94 159 ALA A C 1
ATOM 1115 O O . ALA A 1 187 ? 9.022 22.348 8.965 1.00 38.62 159 ALA A O 1
ATOM 1117 N N . VAL A 1 188 ? 6.923 22.382 9.790 1.00 34.21 160 VAL A N 1
ATOM 1118 C CA . VAL A 1 188 ? 6.293 22.856 8.563 1.00 29.74 160 VAL A CA 1
ATOM 1119 C C . VAL A 1 188 ? 5.690 24.223 8.854 1.00 39.04 160 VAL A C 1
ATOM 1120 O O . VAL A 1 188 ? 4.760 24.339 9.662 1.00 39.15 160 VAL A O 1
ATOM 1124 N N . PHE A 1 189 ? 6.214 25.254 8.199 1.00 37.18 161 PHE A N 1
ATOM 1125 C CA . PHE A 1 189 ? 5.756 26.622 8.395 1.00 37.81 161 PHE A CA 1
ATOM 1126 C C . PHE A 1 189 ? 4.902 27.076 7.219 1.00 40.59 161 PHE A C 1
ATOM 1127 O O . PHE A 1 189 ? 5.18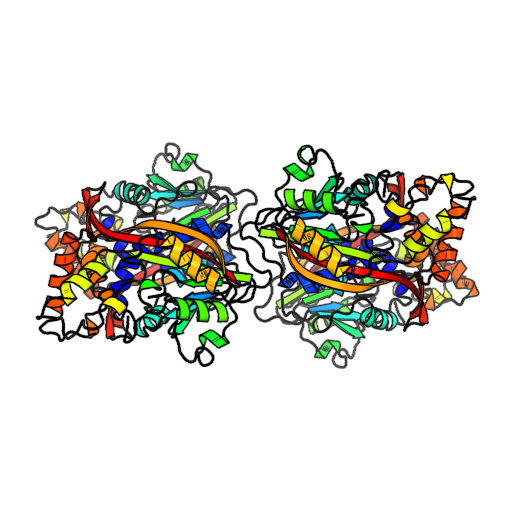2 26.739 6.065 1.00 43.06 161 PHE A O 1
ATOM 1135 N N . SER A 1 190 ? 3.855 27.842 7.526 1.00 39.62 162 SER A N 1
ATOM 1136 C CA . SER A 1 190 ? 3.014 28.493 6.524 1.00 34.52 162 SER A CA 1
ATOM 1137 C C . SER A 1 190 ? 2.867 29.960 6.934 1.00 33.95 162 SER A C 1
ATOM 1138 O O . SER A 1 190 ? 1.779 30.429 7.274 1.00 37.67 162 SER A O 1
ATOM 1141 N N . VAL A 1 191 ? 3.982 30.681 6.906 1.00 33.20 163 VAL A N 1
ATOM 1142 C CA . VAL A 1 191 ? 4.030 32.057 7.384 1.00 34.02 163 VAL A CA 1
ATOM 1143 C C . VAL A 1 191 ? 3.500 32.992 6.308 1.00 34.56 163 VAL A C 1
ATOM 1144 O O . VAL A 1 191 ? 3.815 32.844 5.121 1.00 37.14 163 VAL A O 1
ATOM 1148 N N . ILE A 1 192 ? 2.687 33.960 6.720 1.00 35.17 164 ILE A N 1
ATOM 1149 C CA . ILE A 1 192 ? 2.209 35.008 5.825 1.00 35.86 164 ILE A CA 1
ATOM 1150 C C . ILE A 1 192 ? 3.254 36.117 5.811 1.00 36.64 164 ILE A C 1
ATOM 1151 O O . ILE A 1 192 ? 3.466 36.797 6.818 1.00 37.16 164 ILE A O 1
ATOM 1156 N N . ALA A 1 193 ? 3.916 36.292 4.667 1.00 40.12 165 ALA A N 1
ATOM 1157 C CA . ALA A 1 193 ? 4.940 37.319 4.522 1.00 39.18 165 ALA A CA 1
ATOM 1158 C C . ALA A 1 193 ? 4.332 38.707 4.659 1.00 45.26 165 ALA A C 1
ATOM 1159 O O . ALA A 1 193 ? 4.621 39.428 5.619 1.00 52.18 165 ALA A O 1
ATOM 1161 N N . ASN A 1 194 ? 3.485 39.084 3.705 1.00 47.22 166 ASN A N 1
ATOM 1162 C CA . ASN A 1 194 ? 2.846 40.390 3.711 1.00 44.75 166 ASN A CA 1
ATOM 1163 C C . ASN A 1 194 ? 1.421 40.257 3.197 1.00 43.36 166 ASN A C 1
ATOM 1164 O O . ASN A 1 194 ? 1.078 39.307 2.489 1.00 44.95 166 ASN A O 1
ATOM 1169 N N . MET A 1 195 ? 0.592 41.231 3.563 1.00 49.45 167 MET A N 1
ATOM 1170 C CA . MET A 1 195 ? -0.779 41.291 3.078 1.00 53.38 167 MET A CA 1
ATOM 1171 C C . MET A 1 195 ? -1.309 42.697 3.311 1.00 52.84 167 MET A C 1
ATOM 1172 O O . MET A 1 195 ? -0.767 43.457 4.117 1.00 52.68 167 MET A O 1
ATOM 1177 N N . ALA A 1 196 ? -2.384 43.031 2.595 1.00 46.51 168 ALA A N 1
ATOM 1178 C CA . ALA A 1 196 ? -2.957 44.366 2.702 1.00 50.51 168 ALA A CA 1
ATOM 1179 C C . ALA A 1 196 ? -3.651 44.600 4.037 1.00 52.53 168 ALA A C 1
ATOM 1180 O O . ALA A 1 196 ? -3.879 45.757 4.406 1.00 55.54 168 ALA A O 1
ATOM 1182 N N . LEU A 1 197 ? -3.998 43.534 4.767 1.00 48.09 169 LEU A N 1
ATOM 1183 C CA . LEU A 1 197 ? -4.575 43.719 6.095 1.00 49.29 169 LEU A CA 1
ATOM 1184 C C . LEU A 1 197 ? -3.597 44.422 7.026 1.00 55.32 169 LEU A C 1
ATOM 1185 O O . LEU A 1 197 ? -4.011 45.207 7.887 1.00 55.86 169 LEU A O 1
ATOM 1190 N N . CYS A 1 198 ? -2.299 44.154 6.866 1.00 56.08 170 CYS A N 1
ATOM 1191 C CA . CYS A 1 198 ? -1.299 44.761 7.738 1.00 56.58 170 CYS A CA 1
ATOM 1192 C C . CYS A 1 198 ? -1.132 46.246 7.444 1.00 57.65 170 CYS A C 1
ATOM 1193 O O . CYS A 1 198 ? -1.023 47.059 8.370 1.00 57.39 170 CYS A O 1
ATOM 1196 N N . ASP A 1 199 ? -1.101 46.621 6.162 1.00 59.49 171 ASP A N 1
ATOM 1197 C CA . ASP A 1 199 ? -0.964 48.031 5.811 1.00 57.61 171 ASP A CA 1
ATOM 1198 C C . ASP A 1 199 ? -2.206 48.820 6.203 1.00 58.23 171 ASP A C 1
ATOM 1199 O O . ASP A 1 199 ? -2.105 49.980 6.619 1.00 58.55 171 ASP A O 1
ATOM 1204 N N . ALA A 1 200 ? -3.387 48.208 6.077 1.00 54.78 172 ALA A N 1
ATOM 1205 C CA . ALA A 1 200 ? -4.607 48.859 6.541 1.00 52.75 172 ALA A CA 1
ATOM 1206 C C . ALA A 1 200 ? -4.559 49.119 8.039 1.00 53.32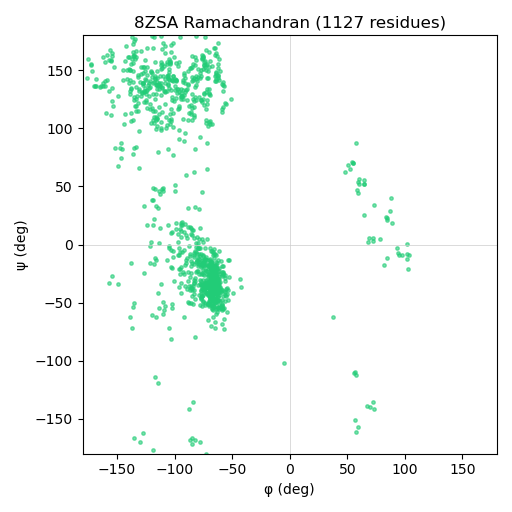 172 ALA A C 1
ATOM 1207 O O . ALA A 1 200 ? -5.167 50.081 8.523 1.00 54.04 172 ALA A O 1
ATOM 1209 N N . TYR A 1 201 ? -3.843 48.278 8.787 1.00 56.72 173 TYR A N 1
ATOM 1210 C CA . TYR A 1 201 ? -3.641 48.537 10.208 1.00 55.32 173 TYR A CA 1
ATOM 1211 C C . TYR A 1 201 ? -2.743 49.750 10.417 1.00 55.95 173 TYR A C 1
ATOM 1212 O O . TYR A 1 201 ? -3.037 50.618 11.247 1.00 58.22 173 TYR A O 1
ATOM 1221 N N . GLU A 1 202 ? -1.642 49.831 9.665 1.00 51.82 174 GLU A N 1
ATOM 1222 C CA . GLU A 1 202 ? -0.698 50.927 9.852 1.00 53.28 174 GLU A CA 1
ATOM 1223 C C . GLU A 1 202 ? -1.278 52.261 9.398 1.00 58.03 174 GLU A C 1
ATOM 1224 O O . GLU A 1 202 ? -0.914 53.309 9.943 1.00 60.43 174 GLU A O 1
ATOM 1230 N N . GLU A 1 203 ? -2.174 52.248 8.410 1.00 58.07 175 GLU A N 1
ATOM 1231 C CA . GLU A 1 203 ? -2.799 53.495 7.982 1.00 59.54 175 GLU A CA 1
ATOM 1232 C C . GLU A 1 203 ? -3.833 53.969 8.996 1.00 60.39 175 GLU A C 1
ATOM 1233 O O . GLU A 1 203 ? -3.949 55.172 9.256 1.00 65.66 175 GLU A O 1
ATOM 1239 N N . MET A 1 204 ? -4.588 53.037 9.583 1.00 55.67 176 MET A N 1
ATOM 1240 C CA . MET A 1 204 ? -5.567 53.413 10.598 1.00 56.25 176 MET A CA 1
ATOM 1241 C C . MET A 1 204 ? -4.896 53.876 11.883 1.00 60.47 176 MET A C 1
ATOM 1242 O O . MET A 1 204 ? -5.487 54.650 12.645 1.00 62.76 176 MET A O 1
ATOM 1247 N N . ALA A 1 205 ? -3.667 53.419 12.140 1.00 60.53 177 ALA A N 1
ATOM 1248 C CA . ALA A 1 205 ? -2.960 53.810 13.353 1.00 60.56 177 ALA A CA 1
ATOM 1249 C C . ALA A 1 205 ? -2.608 55.291 13.371 1.00 63.38 177 ALA A C 1
ATOM 1250 O O . ALA A 1 205 ? -2.322 55.833 14.443 1.00 66.43 177 ALA A O 1
ATOM 1252 N N . LYS A 1 206 ? -2.621 55.955 12.216 1.00 62.46 178 LYS A N 1
ATOM 1253 C CA . LYS A 1 206 ? -2.325 57.378 12.143 1.00 65.82 178 LYS A CA 1
ATOM 1254 C C . LYS A 1 206 ? -3.546 58.255 12.384 1.00 73.32 178 LYS A C 1
ATOM 1255 O O . LYS A 1 206 ? -3.392 59.472 12.537 1.00 73.31 178 LYS A O 1
ATOM 1261 N N . GLU A 1 207 ? -4.739 57.678 12.422 1.00 71.88 179 GLU A N 1
ATOM 1262 C CA . GLU A 1 207 ? -5.946 58.452 12.694 1.00 73.06 179 GLU A CA 1
ATOM 1263 C C . GLU A 1 207 ? -6.004 58.812 14.172 1.00 73.00 179 GLU A C 1
ATOM 1264 O O . GLU A 1 207 ? -6.013 57.908 15.017 1.00 75.45 179 GLU A O 1
ATOM 1270 N N . PRO A 1 208 ? -6.036 60.099 14.534 1.00 73.21 180 PRO A N 1
ATOM 1271 C CA . PRO A 1 208 ? -6.250 60.451 15.949 1.00 71.49 180 PRO A CA 1
ATOM 1272 C C . PRO A 1 208 ? -7.530 59.863 16.509 1.00 69.82 180 PRO A C 1
ATOM 1273 O O . PRO A 1 208 ? -7.620 59.612 17.718 1.00 70.23 180 PRO A O 1
ATOM 1277 N N . ARG A 1 209 ? -8.529 59.657 15.648 1.00 70.39 181 ARG A N 1
ATOM 1278 C CA . ARG A 1 209 ? -9.737 58.924 16.009 1.00 64.42 181 ARG A CA 1
ATOM 1279 C C . ARG A 1 209 ? -9.416 57.597 16.685 1.00 63.73 181 ARG A C 1
ATOM 1280 O O . ARG A 1 209 ? -10.064 57.218 17.667 1.00 62.20 181 ARG A O 1
ATOM 1288 N N . TRP A 1 210 ? -8.419 56.877 16.173 1.00 68.13 182 TRP A N 1
ATOM 1289 C CA . TRP A 1 210 ? -8.060 55.578 16.726 1.00 66.08 182 TRP A CA 1
ATOM 1290 C C . TRP A 1 210 ? -6.796 55.695 17.568 1.00 66.07 182 TRP A C 1
ATOM 1291 O O . TRP A 1 210 ? -6.881 55.780 18.796 1.00 67.76 182 TRP A O 1
ATOM 1302 N N . ALA A 1 211 ? -5.630 55.692 16.912 1.00 66.54 183 ALA A N 1
ATOM 1303 C CA . ALA A 1 211 ? -4.326 55.994 17.505 1.00 66.55 183 ALA A CA 1
ATOM 1304 C C . ALA A 1 211 ? -4.128 55.468 18.923 1.00 68.45 183 ALA A C 1
ATOM 1305 O O . ALA A 1 211 ? -3.233 54.651 19.166 1.00 71.81 183 ALA A O 1
ATOM 1307 N N . LEU A 1 212 ? -4.942 55.956 19.866 1.00 71.50 184 LEU A N 1
ATOM 1308 C CA . LEU A 1 212 ? -4.798 55.578 21.269 1.00 69.29 184 LEU A CA 1
ATOM 1309 C C . LEU A 1 212 ? -4.820 54.066 21.451 1.00 69.34 184 LEU A C 1
ATOM 1310 O O . LEU A 1 212 ? -4.021 53.513 22.216 1.00 72.23 184 LEU A O 1
ATOM 1312 N N . TYR A 1 213 ? -5.726 53.377 20.757 1.00 64.46 185 TYR A N 1
ATOM 1313 C CA . TYR A 1 213 ? -5.778 51.923 20.832 1.00 61.14 185 TYR A CA 1
ATOM 1314 C C . TYR A 1 213 ? -4.714 51.245 19.980 1.00 60.67 185 TYR A C 1
ATOM 1315 O O . TYR A 1 213 ? -4.472 50.047 20.164 1.00 64.65 185 TYR A O 1
ATOM 1324 N N . MET A 1 214 ? -4.076 51.969 19.063 1.00 58.15 186 MET A N 1
ATOM 1325 C CA . MET A 1 214 ? -3.164 51.369 18.097 1.00 57.15 186 MET A CA 1
ATOM 1326 C C . MET A 1 214 ? -1.735 51.868 18.281 1.00 59.07 186 MET A C 1
ATOM 1327 O O . MET A 1 214 ? -0.985 51.997 17.311 1.00 56.09 186 MET A O 1
ATOM 1332 N N . GLN A 1 215 ? -1.346 52.151 19.526 1.00 63.37 187 GLN A N 1
ATOM 1333 C CA . GLN A 1 215 ? 0.021 52.572 19.807 1.00 67.62 187 GLN A CA 1
ATOM 1334 C C . GLN A 1 215 ? 1.033 51.470 19.526 1.00 68.18 187 GLN A C 1
ATOM 1335 O O . GLN A 1 215 ? 2.209 51.768 19.292 1.00 68.47 187 GLN A O 1
ATOM 1341 N N . ASP A 1 216 ? 0.602 50.210 19.541 1.00 68.59 188 ASP A N 1
ATOM 1342 C CA . ASP A 1 216 ? 1.486 49.077 19.297 1.00 63.88 188 ASP A CA 1
ATOM 1343 C C . ASP A 1 216 ? 1.153 48.421 17.963 1.00 64.09 188 ASP A C 1
ATOM 1344 O O . ASP A 1 216 ? 1.020 47.196 17.883 1.00 60.78 188 ASP A O 1
ATOM 1349 N N . VAL A 1 217 ? 1.019 49.232 16.910 1.00 63.03 189 VAL A N 1
ATOM 1350 C CA . VAL A 1 217 ? 0.572 48.710 15.622 1.00 57.32 189 VAL A CA 1
ATOM 1351 C C . VAL A 1 217 ? 1.607 47.768 15.016 1.00 60.86 189 VAL A C 1
ATOM 1352 O O . VAL A 1 217 ? 1.246 46.778 14.369 1.00 61.31 189 VAL A O 1
ATOM 1356 N N . GLU A 1 218 ? 2.898 48.038 15.225 1.00 64.89 190 GLU A N 1
ATOM 1357 C CA . GLU A 1 218 ? 3.934 47.186 14.652 1.00 62.49 190 GLU A CA 1
ATOM 1358 C C . GLU A 1 218 ? 3.927 45.783 15.245 1.00 59.40 190 GLU A C 1
ATOM 1359 O O . GLU A 1 218 ? 4.405 44.848 14.595 1.00 57.73 190 GLU A O 1
ATOM 1365 N N . LYS A 1 219 ? 3.397 45.613 16.458 1.00 56.82 191 LYS A N 1
ATOM 1366 C CA . LYS A 1 219 ? 3.272 44.283 17.037 1.00 54.76 191 LYS A CA 1
ATOM 1367 C C . LYS A 1 219 ? 2.020 43.551 16.573 1.00 54.71 191 LYS A C 1
ATOM 1368 O O . LYS A 1 219 ? 1.864 42.367 16.888 1.00 56.81 191 LYS A O 1
ATOM 1374 N N . PHE A 1 220 ? 1.131 44.217 15.838 1.00 51.98 192 PHE A N 1
ATOM 1375 C CA . PHE A 1 220 ? 0.006 43.564 15.185 1.00 49.13 192 PHE A CA 1
ATOM 1376 C C . PHE A 1 220 ? 0.243 43.364 13.694 1.00 45.64 192 PHE A C 1
ATOM 1377 O O . PHE A 1 220 ? -0.689 43.005 12.967 1.00 44.53 192 PHE A O 1
ATOM 1385 N N . VAL A 1 221 ? 1.468 43.589 13.226 1.00 45.83 193 VAL A N 1
ATOM 1386 C CA . VAL A 1 221 ? 1.832 43.450 11.823 1.00 46.58 193 VAL A CA 1
ATOM 1387 C C . VAL A 1 221 ? 2.873 42.347 11.704 1.00 49.74 193 VAL A C 1
ATOM 1388 O O . VAL A 1 221 ? 3.738 42.204 12.576 1.00 52.31 193 VAL A O 1
ATOM 1392 N N . SER A 1 222 ? 2.774 41.559 10.637 1.00 51.16 194 SER A N 1
ATOM 1393 C CA . SER A 1 222 ? 3.750 40.508 10.392 1.00 47.38 194 SER A CA 1
ATOM 1394 C C . SER A 1 222 ? 5.155 41.105 10.328 1.00 48.98 194 SER A C 1
ATOM 1395 O O . SER A 1 222 ? 5.356 42.156 9.709 1.00 54.61 194 SER A O 1
ATOM 1398 N N . PRO A 1 223 ? 6.146 40.471 10.962 1.00 49.82 195 PRO A N 1
ATOM 1399 C CA . PRO A 1 223 ? 7.510 41.021 10.916 1.00 54.19 195 PRO A CA 1
ATOM 1400 C C . PRO A 1 223 ? 8.119 41.008 9.527 1.00 52.46 195 PRO A C 1
ATOM 1401 O O . PRO A 1 223 ? 9.047 41.784 9.269 1.00 54.46 195 PRO A O 1
ATOM 1405 N N . TYR A 1 224 ? 7.628 40.157 8.627 1.00 49.53 196 TYR A N 1
ATOM 1406 C CA . TYR A 1 224 ? 8.094 40.112 7.249 1.00 54.60 196 TYR A CA 1
ATOM 1407 C C . TYR A 1 224 ? 7.240 40.968 6.321 1.00 58.18 196 TYR A C 1
ATOM 1408 O O . TYR A 1 224 ? 7.264 40.760 5.102 1.00 57.24 196 TYR A O 1
ATOM 1417 N N . GLN A 1 225 ? 6.489 41.922 6.874 1.00 58.31 197 GLN A N 1
ATOM 1418 C CA . GLN A 1 225 ? 5.644 42.785 6.054 1.00 53.65 197 GLN A CA 1
ATOM 1419 C C . GLN A 1 225 ? 6.487 43.700 5.176 1.00 55.75 197 GLN A C 1
ATOM 1420 O O . GLN A 1 225 ? 6.334 43.722 3.949 1.00 60.19 197 GLN A O 1
ATOM 1426 N N . HIS A 1 226 ? 7.382 44.468 5.791 1.00 56.71 198 HIS A N 1
ATOM 1427 C CA . HIS A 1 226 ? 8.234 45.406 5.077 1.00 61.54 198 HIS A CA 1
ATOM 1428 C C . HIS A 1 226 ? 9.572 44.798 4.677 1.00 65.80 198 HIS A C 1
ATOM 1429 O O . HIS A 1 226 ? 10.469 45.532 4.250 1.00 74.62 198 HIS A O 1
ATOM 1436 N N . SER A 1 227 ? 9.725 43.483 4.803 1.00 62.70 199 SER A N 1
ATOM 1437 C CA . SER A 1 227 ? 10.979 42.835 4.445 1.00 66.47 199 SER A CA 1
ATOM 1438 C C . SER A 1 227 ? 11.157 42.826 2.931 1.00 68.16 199 SER A C 1
ATOM 1439 O O . SER A 1 227 ? 10.230 42.493 2.187 1.00 64.61 199 SER A O 1
ATOM 1442 N N . GLU A 1 228 ? 12.356 43.197 2.477 1.00 72.27 200 GLU A N 1
ATOM 1443 C CA . GLU A 1 228 ? 12.662 43.176 1.053 1.00 69.98 200 GLU A CA 1
ATOM 1444 C C . GLU A 1 228 ? 12.926 41.769 0.533 1.00 64.03 200 GLU A C 1
ATOM 1445 O O . GLU A 1 228 ? 12.875 41.553 -0.683 1.00 61.14 200 GLU A O 1
ATOM 1447 N N . ASP A 1 229 ? 13.206 40.816 1.420 1.00 64.29 201 ASP A N 1
ATOM 1448 C CA . ASP A 1 229 ? 13.431 39.426 1.025 1.00 63.12 201 ASP A CA 1
ATOM 1449 C C . ASP A 1 229 ? 12.919 38.530 2.141 1.00 63.95 201 ASP A C 1
ATOM 1450 O O . ASP A 1 229 ? 13.672 38.140 3.045 1.00 63.50 201 ASP A O 1
ATOM 1455 N N . PRO A 1 230 ? 11.627 38.188 2.118 1.00 59.19 202 PRO A N 1
ATOM 1456 C CA . PRO A 1 230 ? 11.072 37.389 3.224 1.00 58.83 202 PRO A CA 1
ATOM 1457 C C . PRO A 1 230 ? 11.632 35.979 3.296 1.00 57.01 202 PRO A C 1
ATOM 1458 O O . PRO A 1 230 ? 11.887 35.479 4.399 1.00 60.33 202 PRO A O 1
ATOM 1462 N N . VAL A 1 231 ? 11.823 35.319 2.151 1.00 50.51 203 VAL A N 1
ATOM 1463 C CA . VAL A 1 231 ? 12.330 33.948 2.158 1.00 49.35 203 VAL A CA 1
ATOM 1464 C C . VAL A 1 231 ? 13.738 33.903 2.738 1.00 57.85 203 VAL A C 1
ATOM 1465 O O . VAL A 1 231 ? 14.097 32.968 3.464 1.00 60.27 203 VAL A O 1
ATOM 1469 N N . GLY A 1 232 ? 14.551 34.917 2.441 1.00 55.69 204 GLY A N 1
ATOM 1470 C CA . GLY A 1 232 ? 15.905 34.942 2.971 1.00 59.64 204 GLY A CA 1
ATOM 1471 C C . GLY A 1 232 ? 15.938 35.133 4.476 1.00 59.73 204 GLY A C 1
ATOM 1472 O O . GLY A 1 232 ? 16.673 34.441 5.186 1.00 57.33 204 GLY A O 1
ATOM 1473 N N . GLU A 1 233 ? 15.138 36.075 4.984 1.00 61.01 205 GLU A N 1
ATOM 1474 C CA . GLU A 1 233 ? 15.134 36.339 6.419 1.00 62.17 205 GLU A CA 1
ATOM 1475 C C . GLU A 1 233 ? 14.564 35.161 7.201 1.00 58.74 205 GLU A C 1
ATOM 1476 O O . GLU A 1 233 ? 15.037 34.856 8.302 1.00 59.22 205 GLU A O 1
ATOM 1482 N N . PHE A 1 234 ? 13.548 34.488 6.654 1.00 56.36 206 PHE A N 1
ATOM 1483 C CA . PHE A 1 234 ? 12.994 33.334 7.352 1.00 52.69 206 PHE A CA 1
ATOM 1484 C C . PHE A 1 234 ? 13.913 32.124 7.259 1.00 56.90 206 PHE A C 1
ATOM 1485 O O . PHE A 1 234 ? 13.986 31.333 8.206 1.00 58.17 206 PHE A O 1
ATOM 1493 N N . ARG A 1 235 ? 14.618 31.959 6.136 1.00 56.18 207 ARG A N 1
ATOM 1494 C CA . ARG A 1 235 ? 15.619 30.900 6.056 1.00 59.88 207 ARG A CA 1
ATOM 1495 C C . ARG A 1 235 ? 16.778 31.174 7.005 1.00 59.21 207 ARG A C 1
ATOM 1496 O O . ARG A 1 235 ? 17.330 30.246 7.608 1.00 60.97 207 ARG A O 1
ATOM 1504 N N . LEU A 1 236 ? 17.155 32.445 7.157 1.00 56.88 208 LEU A N 1
ATOM 1505 C CA . LEU A 1 236 ? 18.226 32.791 8.086 1.00 51.80 208 LEU A CA 1
ATOM 1506 C C . LEU A 1 236 ? 17.784 32.603 9.532 1.00 51.23 208 LEU A C 1
ATOM 1507 O O . LEU A 1 236 ? 18.574 32.163 10.375 1.00 51.53 208 LEU A O 1
ATOM 1509 N N . LEU A 1 237 ? 16.524 32.927 9.837 1.00 51.81 209 LEU A N 1
ATOM 1510 C CA . LEU A 1 237 ? 16.040 32.795 11.208 1.00 44.92 209 LEU A CA 1
ATOM 1511 C C . LEU A 1 237 ? 15.981 31.336 11.639 1.00 49.39 209 LEU A C 1
ATOM 1512 O O . LEU A 1 237 ? 16.365 31.000 12.766 1.00 55.27 209 LEU A O 1
ATOM 1517 N N . LEU A 1 238 ? 15.499 30.455 10.760 1.00 51.14 210 LEU A N 1
ATOM 1518 C CA . LEU A 1 238 ? 15.413 29.039 11.103 1.00 51.13 210 LEU A CA 1
ATOM 1519 C C . LEU A 1 238 ? 16.799 28.442 11.312 1.00 53.53 210 LEU A C 1
ATOM 1520 O O . LEU A 1 238 ? 17.043 27.734 12.296 1.00 51.66 210 LEU A O 1
ATOM 1525 N N . GLU A 1 239 ? 17.727 28.727 10.395 1.00 53.55 211 GLU A N 1
ATOM 1526 C CA . GLU A 1 239 ? 19.078 28.193 10.520 1.00 52.67 211 GLU A CA 1
ATOM 1527 C C . GLU A 1 239 ? 19.816 28.795 11.708 1.00 52.90 211 GLU A C 1
ATOM 1528 O O . GLU A 1 239 ? 20.734 28.166 12.247 1.00 57.19 211 GLU A O 1
ATOM 1534 N N . SER A 1 240 ? 19.435 29.999 12.133 1.00 49.71 212 SER A N 1
ATOM 1535 C CA . SER A 1 240 ? 20.022 30.609 13.319 1.00 46.90 212 SER A CA 1
ATOM 1536 C C . SER A 1 240 ? 19.502 30.001 14.613 1.00 50.05 212 SER A C 1
ATOM 1537 O O . SER A 1 240 ? 19.889 30.460 15.694 1.00 50.69 212 SER A O 1
ATOM 1540 N N . GLU A 1 241 ? 18.636 28.987 14.534 1.00 52.35 213 GLU A N 1
ATOM 1541 C CA . GLU A 1 241 ? 18.113 28.312 15.715 1.00 50.88 213 GLU A CA 1
ATOM 1542 C C . GLU A 1 241 ? 18.371 26.810 15.678 1.00 53.05 213 GLU A C 1
ATOM 1543 O O . GLU A 1 241 ? 17.738 26.056 16.425 1.00 51.48 213 GLU A O 1
ATOM 1549 N N . GLY A 1 242 ? 19.289 26.360 14.826 1.00 55.54 214 GLY A N 1
ATOM 1550 C CA . GLY A 1 242 ? 19.627 24.955 14.752 1.00 54.69 214 GLY A CA 1
ATOM 1551 C C . GLY A 1 242 ? 18.764 24.132 13.826 1.00 53.56 214 GLY A C 1
ATOM 1552 O O . GLY A 1 242 ? 18.594 22.930 14.062 1.00 53.58 214 GLY A O 1
ATOM 1553 N N . PHE A 1 243 ? 18.216 24.734 12.775 1.00 50.27 215 PHE A N 1
ATOM 1554 C CA . PHE A 1 243 ? 17.338 24.043 11.844 1.00 50.71 215 PHE A CA 1
ATOM 1555 C C . PHE A 1 243 ? 18.005 23.899 10.483 1.00 49.05 215 PHE A C 1
ATOM 1556 O O . PHE A 1 243 ? 18.833 24.723 10.085 1.00 50.66 215 PHE A O 1
ATOM 1564 N N . GLN A 1 244 ? 17.631 22.838 9.773 1.00 47.89 216 GLN A N 1
ATOM 1565 C CA . GLN A 1 244 ? 18.067 22.605 8.398 1.00 47.28 216 GLN A CA 1
ATOM 1566 C C . GLN A 1 244 ? 16.895 22.938 7.483 1.00 48.86 216 GLN A C 1
ATOM 1567 O O . GLN A 1 244 ? 15.940 22.165 7.373 1.00 52.94 216 GLN A O 1
ATOM 1573 N N . VAL A 1 245 ? 16.965 24.096 6.829 1.00 45.47 217 VAL A N 1
ATOM 1574 C CA . VAL A 1 245 ? 15.903 24.533 5.930 1.00 46.37 217 VAL A CA 1
ATOM 1575 C C . VAL A 1 245 ? 15.950 23.695 4.659 1.00 50.27 217 VAL A C 1
ATOM 1576 O O . VAL A 1 245 ? 16.818 23.893 3.801 1.00 54.27 217 VAL A O 1
ATOM 1580 N N . LEU A 1 246 ? 15.016 22.750 4.532 1.00 52.54 218 LEU A N 1
ATOM 1581 C CA . LEU A 1 246 ? 14.999 21.868 3.371 1.00 51.51 218 LEU A CA 1
ATOM 1582 C C . LEU A 1 246 ? 14.330 22.513 2.165 1.00 55.81 218 LEU A C 1
ATOM 1583 O O . LEU A 1 246 ? 14.676 22.185 1.024 1.00 68.29 218 LEU A O 1
ATOM 1588 N N . ARG A 1 247 ? 13.385 23.422 2.389 1.00 54.34 219 ARG A N 1
ATOM 1589 C CA . ARG A 1 247 ? 12.614 24.002 1.299 1.00 57.03 219 ARG A CA 1
ATOM 1590 C C . ARG A 1 247 ? 11.908 25.248 1.814 1.00 57.20 219 ARG A C 1
ATOM 1591 O O . ARG A 1 247 ? 11.342 25.231 2.909 1.00 54.01 219 ARG A O 1
ATOM 1599 N N . CYS A 1 248 ? 11.951 26.322 1.026 1.00 59.99 220 CYS A N 1
ATOM 1600 C CA . CYS A 1 248 ? 11.413 27.607 1.470 1.00 58.72 220 CYS A CA 1
ATOM 1601 C C . CYS A 1 248 ? 11.045 28.427 0.240 1.00 60.64 220 CYS A C 1
ATOM 1602 O O . CYS A 1 248 ? 11.934 28.862 -0.498 1.00 62.57 220 CYS A O 1
ATOM 1605 N N . ASP A 1 249 ? 9.747 28.644 0.029 1.00 57.88 221 ASP A N 1
ATOM 1606 C CA . ASP A 1 249 ? 9.259 29.358 -1.143 1.00 55.26 221 ASP A CA 1
ATOM 1607 C C . ASP A 1 249 ? 8.190 30.360 -0.727 1.00 49.43 221 ASP A C 1
ATOM 1608 O O . ASP A 1 249 ? 7.620 30.277 0.364 1.00 49.18 221 ASP A O 1
ATOM 1613 N N . LEU A 1 250 ? 7.921 31.311 -1.621 1.00 48.14 222 LEU A N 1
ATOM 1614 C CA . LEU A 1 250 ? 6.938 32.364 -1.396 1.00 44.01 222 LEU A CA 1
ATOM 1615 C C . LEU A 1 250 ? 6.017 32.464 -2.602 1.00 39.58 222 LEU A C 1
ATOM 1616 O O . LEU A 1 250 ? 6.485 32.478 -3.745 1.00 38.40 222 LEU A O 1
ATOM 1621 N N . GLY A 1 251 ? 4.713 32.542 -2.346 1.00 40.81 223 GLY A N 1
ATOM 1622 C CA . GLY A 1 251 ? 3.735 32.655 -3.402 1.00 42.94 223 GLY A CA 1
ATOM 1623 C C . GLY A 1 251 ? 2.455 33.324 -2.943 1.00 43.14 223 GLY A C 1
ATOM 1624 O O . GLY A 1 251 ? 2.178 33.431 -1.744 1.00 46.84 223 GLY A O 1
ATOM 1625 N N . PRO A 1 252 ? 1.653 33.796 -3.891 1.00 40.66 224 PRO A N 1
ATOM 1626 C CA . PRO A 1 252 ? 0.373 34.416 -3.541 1.00 40.33 224 PRO A CA 1
ATOM 1627 C C . PRO A 1 252 ? -0.724 33.378 -3.352 1.00 40.58 224 PRO A C 1
ATOM 1628 O O . PRO A 1 252 ? -0.677 32.270 -3.889 1.00 40.40 224 PRO A O 1
ATOM 1632 N N . GLN A 1 253 ? -1.729 33.764 -2.567 1.00 43.43 225 GLN A N 1
ATOM 1633 C CA . GLN A 1 253 ? -2.855 32.895 -2.260 1.00 38.76 225 GLN A CA 1
ATOM 1634 C C . GLN A 1 253 ? -4.148 33.695 -2.288 1.00 39.35 225 GLN A C 1
ATOM 1635 O O . GLN A 1 253 ? -4.162 34.896 -2.004 1.00 41.91 225 GLN A O 1
ATOM 1641 N N . LYS A 1 254 ? -5.236 33.012 -2.634 1.00 42.33 226 LYS A N 1
ATOM 1642 C CA . LYS A 1 254 ? -6.579 33.571 -2.578 1.00 45.52 226 LYS A CA 1
ATOM 1643 C C . LYS A 1 254 ? -7.430 32.743 -1.625 1.00 42.87 226 LYS A C 1
ATOM 1644 O O . LYS A 1 254 ? -7.276 31.521 -1.545 1.00 41.61 226 LYS A O 1
ATOM 1650 N N . VAL A 1 255 ? -8.323 33.412 -0.902 1.00 43.35 227 VAL A N 1
ATOM 1651 C CA . VAL A 1 255 ? -9.260 32.757 0.003 1.00 41.22 227 VAL A CA 1
ATOM 1652 C C . VAL A 1 255 ? -10.655 32.976 -0.564 1.00 45.27 227 VAL A C 1
ATOM 1653 O O . VAL A 1 255 ? -11.155 34.107 -0.587 1.00 47.37 227 VAL A O 1
ATOM 1657 N N . PHE A 1 256 ? -11.288 31.898 -1.017 1.00 44.75 228 PHE A N 1
ATOM 1658 C CA . PHE A 1 256 ? -12.566 31.988 -1.708 1.00 45.08 228 PHE A CA 1
ATOM 1659 C C . PHE A 1 256 ? -13.725 32.021 -0.720 1.00 45.04 228 PHE A C 1
ATOM 1660 O O . PHE A 1 256 ? -13.717 31.318 0.293 1.00 46.39 228 PHE A O 1
ATOM 1668 N N . PHE A 1 257 ? -14.726 32.844 -1.029 1.00 45.01 229 PHE A N 1
ATOM 1669 C CA . PHE A 1 257 ? -15.972 32.881 -0.278 1.00 46.22 229 PHE A CA 1
ATOM 1670 C C . PHE A 1 257 ? -17.133 32.913 -1.264 1.00 47.08 229 PHE A C 1
ATOM 1671 O O . PHE A 1 257 ? -17.159 33.769 -2.166 1.00 48.86 229 PHE A O 1
ATOM 1679 N N . PRO A 1 258 ? -18.105 32.007 -1.133 1.00 46.05 230 PRO A N 1
ATOM 1680 C CA . PRO A 1 258 ? -19.184 31.960 -2.133 1.00 55.36 230 PRO A CA 1
ATOM 1681 C C . PRO A 1 258 ? -20.168 33.107 -2.011 1.00 56.72 230 PRO A C 1
ATOM 1682 O O . PRO A 1 258 ? -20.645 33.616 -3.033 1.00 61.16 230 PRO A O 1
ATOM 1686 N N . THR A 1 259 ? -20.489 33.530 -0.794 1.00 51.68 231 THR A N 1
ATOM 1687 C CA . THR A 1 259 ? -21.465 34.584 -0.569 1.00 54.38 231 THR A CA 1
ATOM 1688 C C . THR A 1 259 ? -20.768 35.897 -0.229 1.00 55.73 231 THR A C 1
ATOM 1689 O O . THR A 1 259 ? -19.555 35.955 -0.015 1.00 56.52 231 THR A O 1
ATOM 1693 N N . ALA A 1 260 ? -21.565 36.965 -0.178 1.00 54.82 232 ALA A N 1
ATOM 1694 C CA . ALA A 1 260 ? -21.021 38.285 0.119 1.00 54.28 232 ALA A CA 1
ATOM 1695 C C . ALA A 1 260 ? -20.771 38.472 1.611 1.00 55.88 232 ALA A C 1
ATOM 1696 O O . ALA A 1 260 ? -19.728 39.005 2.004 1.00 49.21 232 ALA A O 1
ATOM 1698 N N . GLU A 1 261 ? -21.709 38.036 2.454 1.00 59.52 233 GLU A N 1
ATOM 1699 C CA . GLU A 1 261 ? -21.597 38.313 3.881 1.00 62.67 233 GLU A CA 1
ATOM 1700 C C . GLU A 1 261 ? -20.585 37.406 4.572 1.00 59.92 233 GLU A C 1
ATOM 1701 O O . GLU A 1 261 ? -19.915 37.846 5.513 1.00 62.93 233 GLU A O 1
ATOM 1707 N N . THR A 1 262 ? -20.451 36.151 4.132 1.00 58.35 234 THR A N 1
ATOM 1708 C CA . THR A 1 262 ? -19.407 35.297 4.690 1.00 53.60 234 THR A CA 1
ATOM 1709 C C . THR A 1 262 ? -18.015 35.819 4.364 1.00 54.01 234 THR A C 1
ATOM 1710 O O . THR A 1 262 ? -17.066 35.524 5.098 1.00 51.12 234 THR A O 1
ATOM 1714 N N . HIS A 1 263 ? -17.872 36.579 3.277 1.00 54.89 235 HIS A N 1
ATOM 1715 C CA . HIS A 1 263 ? -16.639 37.327 3.060 1.00 48.57 235 HIS A CA 1
ATOM 1716 C C . HIS A 1 263 ? -16.488 38.430 4.099 1.00 50.42 235 HIS A C 1
ATOM 1717 O O . HIS A 1 263 ? -15.381 38.694 4.581 1.00 48.36 235 HIS A O 1
ATOM 1724 N N . ARG A 1 264 ? -17.598 39.076 4.463 1.00 51.18 236 ARG A N 1
ATOM 1725 C CA . ARG A 1 264 ? -17.571 40.142 5.458 1.00 49.16 236 ARG A CA 1
ATOM 1726 C C . ARG A 1 264 ? -17.465 39.582 6.871 1.00 50.54 236 ARG A C 1
ATOM 1727 O O . ARG A 1 264 ? -16.649 40.050 7.672 1.00 50.65 236 ARG A O 1
ATOM 1735 N N . GLU A 1 265 ? -18.283 38.574 7.193 1.00 54.46 237 GLU A N 1
ATOM 1736 C CA . GLU A 1 265 ? -18.288 38.022 8.544 1.00 52.22 237 GLU A CA 1
ATOM 1737 C C . GLU A 1 265 ? -16.963 37.357 8.892 1.00 49.46 237 GLU A C 1
ATOM 1738 O O . GLU A 1 265 ? -16.558 37.361 10.061 1.00 49.72 237 GLU A O 1
ATOM 1744 N N . PHE A 1 266 ? -16.278 36.775 7.905 1.00 45.73 238 PHE A N 1
ATOM 1745 C CA . PHE A 1 266 ? -14.970 36.186 8.174 1.00 41.22 238 PHE A CA 1
ATOM 1746 C C . PHE A 1 266 ? -13.951 37.257 8.538 1.00 41.89 238 PHE A C 1
ATOM 1747 O O . PHE A 1 266 ? -13.116 37.051 9.427 1.00 42.38 238 PHE A O 1
ATOM 1755 N N . LEU A 1 267 ? -14.002 38.406 7.862 1.00 44.67 239 LEU A N 1
ATOM 1756 C CA . LEU A 1 267 ? -13.067 39.483 8.157 1.00 42.74 239 LEU A CA 1
ATOM 1757 C C . LEU A 1 267 ? -13.310 40.096 9.530 1.00 44.46 239 LEU A C 1
ATOM 1758 O O . LEU A 1 267 ? -12.403 40.729 10.080 1.00 45.96 239 LEU A O 1
ATOM 1763 N N . LYS A 1 268 ? -14.510 39.924 10.092 1.00 43.92 240 LYS A N 1
ATOM 1764 C CA . LYS A 1 268 ? -14.747 40.339 11.472 1.00 44.54 240 LYS A CA 1
ATOM 1765 C C . LYS A 1 268 ? -13.853 39.570 12.436 1.00 43.62 240 LYS A C 1
ATOM 1766 O O . LYS A 1 268 ? -13.343 40.136 13.410 1.00 44.01 240 LYS A O 1
ATOM 1772 N N . SER A 1 269 ? -13.648 38.277 12.175 1.00 42.46 241 SER A N 1
ATOM 1773 C CA . SER A 1 269 ? -12.917 37.435 13.116 1.00 41.63 241 SER A CA 1
ATOM 1774 C C . SER A 1 269 ? -11.422 37.731 13.091 1.00 41.22 241 SER A C 1
ATOM 1775 O O . SER A 1 269 ? -10.779 37.785 14.146 1.00 42.65 241 SER A O 1
ATOM 1778 N N . VAL A 1 270 ? -10.854 37.933 11.904 1.00 40.97 242 VAL A N 1
ATOM 1779 C CA . VAL A 1 270 ? -9.410 38.082 11.760 1.00 40.54 242 VAL A CA 1
ATOM 1780 C C . VAL A 1 270 ? -8.989 39.526 12.001 1.00 43.91 242 VAL A C 1
ATOM 1781 O O . VAL A 1 270 ? -7.827 39.888 11.784 1.00 48.60 242 VAL A O 1
ATOM 1785 N N . CYS A 1 271 ? -9.923 40.362 12.452 1.00 42.65 243 CYS A N 1
ATOM 1786 C CA . CYS A 1 271 ? -9.616 41.743 12.812 1.00 43.79 243 CYS A CA 1
ATOM 1787 C C . CYS A 1 271 ? -9.117 41.756 14.253 1.00 51.34 243 CYS A C 1
ATOM 1788 O O . CYS A 1 271 ? -9.899 41.577 15.192 1.00 49.81 243 CYS A O 1
ATOM 1791 N N . ALA A 1 272 ? -7.813 41.977 14.426 1.00 55.35 244 ALA A N 1
ATOM 1792 C CA . ALA A 1 272 ? -7.173 41.782 15.721 1.00 54.59 244 ALA A CA 1
ATOM 1793 C C . ALA A 1 272 ? -7.409 42.928 16.696 1.00 49.62 244 ALA A C 1
ATOM 1794 O O . ALA A 1 272 ? -7.168 42.753 17.895 1.00 52.67 244 ALA A O 1
ATOM 1796 N N . PHE A 1 273 ? -7.868 44.087 16.226 1.00 47.66 245 PHE A N 1
ATOM 1797 C CA . PHE A 1 273 ? -8.020 45.252 17.088 1.00 47.61 245 PHE A CA 1
ATOM 1798 C C . PHE A 1 273 ? -9.428 45.428 17.642 1.00 48.39 245 PHE A C 1
ATOM 1799 O O . PHE A 1 273 ? -9.624 46.277 18.518 1.00 49.59 245 PHE A O 1
ATOM 1807 N N . LEU A 1 274 ? -10.406 44.655 17.165 1.00 47.81 246 LEU A N 1
ATOM 1808 C CA . LEU A 1 274 ? -11.793 44.882 17.558 1.00 48.66 246 LEU A CA 1
ATOM 1809 C C . LEU A 1 274 ? -12.045 44.617 19.037 1.00 48.99 246 LEU A C 1
ATOM 1810 O O . LEU A 1 274 ? -13.001 45.166 19.595 1.00 50.12 246 LEU A O 1
ATOM 1815 N N . TYR A 1 275 ? -11.218 43.796 19.687 1.00 49.91 247 TYR A N 1
ATOM 1816 C CA . TYR A 1 275 ? -11.416 43.525 21.105 1.00 51.53 247 TYR A CA 1
ATOM 1817 C C . TYR A 1 275 ? -11.065 44.717 21.987 1.00 55.48 247 TYR A C 1
ATOM 1818 O O . TYR A 1 275 ? -11.415 44.712 23.172 1.00 59.13 247 TYR A O 1
ATOM 1827 N N . ARG A 1 276 ? -10.382 45.728 21.447 1.00 52.75 248 ARG A N 1
ATOM 1828 C CA . ARG A 1 276 ? -10.028 46.916 22.212 1.00 53.69 248 ARG A CA 1
ATOM 1829 C C . ARG A 1 276 ? -11.032 48.049 22.057 1.00 62.09 248 ARG A C 1
ATOM 1830 O O . ARG A 1 276 ? -11.058 48.954 22.899 1.00 63.81 248 ARG A O 1
ATOM 1838 N N . ILE A 1 277 ? -11.853 48.021 21.012 1.00 60.32 249 ILE A N 1
ATOM 1839 C CA . ILE A 1 277 ? -12.721 49.144 20.668 1.00 61.40 249 ILE A CA 1
ATOM 1840 C C . ILE A 1 277 ? -14.071 48.997 21.361 1.00 66.46 249 ILE A C 1
ATOM 1841 O O . ILE A 1 277 ? -14.658 47.906 21.346 1.00 65.84 249 ILE A O 1
ATOM 1846 N N . PRO A 1 278 ? -14.591 50.051 21.986 1.00 64.37 250 PRO A N 1
ATOM 1847 C CA . PRO A 1 278 ? -15.952 49.994 22.534 1.00 69.64 250 PRO A CA 1
ATOM 1848 C C . PRO A 1 278 ? -16.986 49.846 21.426 1.00 72.90 250 PRO A C 1
ATOM 1849 O O . PRO A 1 278 ? -16.702 50.007 20.238 1.00 78.85 250 PRO A O 1
ATOM 1853 N N . GLU A 1 279 ? -18.221 49.551 21.845 1.00 74.00 251 GLU A N 1
ATOM 1854 C CA . GLU A 1 279 ? -19.256 49.157 20.892 1.00 84.85 251 GLU A CA 1
ATOM 1855 C C . GLU A 1 279 ? -19.632 50.294 19.948 1.00 88.21 251 GLU A C 1
ATOM 1856 O O . GLU A 1 279 ? -19.841 50.063 18.750 1.00 87.11 251 GLU A O 1
ATOM 1862 N N . GLU A 1 280 ? -19.726 51.524 20.459 1.00 85.94 252 GLU A N 1
ATOM 1863 C CA . GLU A 1 280 ? -20.160 52.635 19.617 1.00 85.38 252 GLU A CA 1
ATOM 1864 C C . GLU A 1 280 ? -19.195 52.904 18.470 1.00 84.54 252 GLU A C 1
ATOM 1865 O O . GLU A 1 280 ? -19.564 53.597 17.515 1.00 89.51 252 GLU A O 1
ATOM 1871 N N . GLN A 1 281 ? -17.976 52.371 18.536 1.00 78.78 253 GLN A N 1
ATOM 1872 C CA . GLN A 1 281 ? -16.998 52.532 17.472 1.00 74.01 253 GLN A CA 1
ATOM 1873 C C . GLN A 1 281 ? -16.516 51.208 16.895 1.00 69.68 253 GLN A C 1
ATOM 1874 O O . GLN A 1 281 ? -15.697 51.219 15.969 1.00 66.62 253 GLN A O 1
ATOM 1880 N N . LYS A 1 282 ? -16.993 50.072 17.415 1.00 73.41 254 LYS A N 1
ATOM 1881 C CA . LYS A 1 282 ? -16.644 48.775 16.839 1.00 68.06 254 LYS A CA 1
ATOM 1882 C C . LYS A 1 282 ? -17.060 48.696 15.377 1.00 63.67 254 LYS A C 1
ATOM 1883 O O . LYS A 1 282 ? -16.237 48.434 14.493 1.00 65.05 254 LYS A O 1
ATOM 1889 N N . ASP A 1 283 ? -18.348 48.915 15.107 1.00 65.81 255 ASP A N 1
ATOM 1890 C CA . ASP A 1 283 ? -18.850 48.856 13.740 1.00 62.61 255 ASP A CA 1
ATOM 1891 C C . ASP A 1 283 ? -18.233 49.930 12.856 1.00 62.50 255 ASP A C 1
ATOM 1892 O O . ASP A 1 283 ? -18.296 49.821 11.627 1.00 62.47 255 ASP A O 1
ATOM 1897 N N . ASP A 1 284 ? -17.640 50.962 13.455 1.00 61.18 256 ASP A N 1
ATOM 1898 C CA . ASP A 1 284 ? -16.947 52.003 12.708 1.00 63.51 256 ASP A CA 1
ATOM 1899 C C . ASP A 1 284 ? -15.501 51.628 12.415 1.00 57.57 256 ASP A C 1
ATOM 1900 O O . ASP A 1 284 ? -14.988 51.941 11.336 1.00 55.99 256 ASP A O 1
ATOM 1905 N N . PHE A 1 285 ? -14.832 50.966 13.364 1.00 56.61 257 PHE A N 1
ATOM 1906 C CA . PHE A 1 285 ? -13.495 50.446 13.101 1.00 53.98 257 PHE A CA 1
ATOM 1907 C C . PHE A 1 285 ? -13.519 49.420 11.977 1.00 52.64 257 PHE A C 1
ATOM 1908 O O . PHE A 1 285 ? -12.560 49.323 11.204 1.00 51.98 257 PHE A O 1
ATOM 1916 N N . PHE A 1 286 ? -14.611 48.662 11.861 1.00 52.84 258 PHE A N 1
ATOM 1917 C CA . PHE A 1 286 ? -14.708 47.645 10.820 1.00 51.15 258 PHE A CA 1
ATOM 1918 C C . PHE A 1 286 ? -14.869 48.277 9.442 1.00 54.15 258 PHE A C 1
ATOM 1919 O O . PHE A 1 286 ? -14.136 47.939 8.504 1.00 54.39 258 PHE A O 1
ATOM 1927 N N . ASP A 1 287 ? -15.830 49.194 9.297 1.00 54.34 259 ASP A N 1
ATOM 1928 C CA . ASP A 1 287 ? -16.049 49.837 8.004 1.00 56.20 259 ASP A CA 1
ATOM 1929 C C . ASP A 1 287 ? -14.842 50.669 7.589 1.00 55.81 259 ASP A C 1
ATOM 1930 O O . ASP A 1 287 ? -14.483 50.709 6.406 1.00 55.70 259 ASP A O 1
ATOM 1935 N N . ASP A 1 288 ? -14.208 51.347 8.549 1.00 55.01 260 ASP A N 1
ATOM 1936 C CA . ASP A 1 288 ? -12.947 52.026 8.267 1.00 56.93 260 ASP A CA 1
ATOM 1937 C C . ASP A 1 288 ? -11.896 51.038 7.777 1.00 54.01 260 ASP A C 1
ATOM 1938 O O . ASP A 1 288 ? -11.112 51.344 6.871 1.00 53.06 260 ASP A O 1
ATOM 1943 N N . TRP A 1 289 ? -11.876 49.841 8.365 1.00 56.15 261 TRP A N 1
ATOM 1944 C CA . TRP A 1 289 ? -10.929 48.808 7.959 1.00 50.36 261 TRP A CA 1
ATOM 1945 C C . TRP A 1 289 ? -11.271 48.257 6.581 1.00 49.83 261 TRP A C 1
ATOM 1946 O O . TRP A 1 289 ? -10.411 48.198 5.695 1.00 49.88 261 TRP A O 1
ATOM 1957 N N . LEU A 1 290 ? -12.530 47.852 6.382 1.00 49.92 262 LEU A N 1
ATOM 1958 C CA . LEU A 1 290 ? -12.924 47.222 5.125 1.00 49.43 262 LEU A CA 1
ATOM 1959 C C . LEU A 1 290 ? -12.750 48.172 3.946 1.00 51.22 262 LEU A C 1
ATOM 1960 O O . LEU A 1 290 ? -12.344 47.751 2.856 1.00 49.74 262 LEU A O 1
ATOM 1965 N N . GLN A 1 291 ? -13.060 49.456 4.142 1.00 58.06 263 GLN A N 1
ATOM 1966 C CA . GLN A 1 291 ? -12.877 50.433 3.073 1.00 57.50 263 GLN A CA 1
ATOM 1967 C C . GLN A 1 291 ? -11.409 50.545 2.682 1.00 55.17 263 GLN A C 1
ATOM 1968 O O . GLN A 1 291 ? -11.074 50.565 1.491 1.00 55.43 263 GLN A O 1
ATOM 1974 N N . ARG A 1 292 ? -10.518 50.605 3.673 1.00 51.93 264 ARG A N 1
ATOM 1975 C CA . ARG A 1 292 ? -9.087 50.683 3.409 1.00 51.51 264 ARG A CA 1
ATOM 1976 C C . ARG A 1 292 ? -8.523 49.403 2.809 1.00 51.67 264 ARG A C 1
ATOM 1977 O O . ARG A 1 292 ? -7.340 49.380 2.452 1.00 53.31 264 ARG A O 1
ATOM 1985 N N . LEU A 1 293 ? -9.325 48.346 2.691 1.00 50.42 265 LEU A N 1
ATOM 1986 C CA . LEU A 1 293 ? -8.840 47.088 2.139 1.00 48.31 265 LEU A CA 1
ATOM 1987 C C . LEU A 1 293 ? -8.929 47.060 0.618 1.00 55.00 265 LEU A C 1
ATOM 1988 O O . LEU A 1 293 ? -7.947 46.735 -0.056 1.00 59.06 265 LEU A O 1
ATOM 1993 N N . GLU A 1 294 ? -10.096 47.392 0.062 1.00 53.63 266 GLU A N 1
ATOM 1994 C CA . GLU A 1 294 ? -10.208 47.481 -1.388 1.00 55.03 266 GLU A CA 1
ATOM 1995 C C . GLU A 1 294 ? -9.418 48.656 -1.948 1.00 58.41 266 GLU A C 1
ATOM 1996 O O . GLU A 1 294 ? -9.070 48.642 -3.134 1.00 63.46 266 GLU A O 1
ATOM 2002 N N . LYS A 1 295 ? -9.130 49.669 -1.126 1.00 58.06 267 LYS A N 1
ATOM 2003 C CA . LYS A 1 295 ? -8.127 50.661 -1.499 1.00 58.59 267 LYS A CA 1
ATOM 2004 C C . LYS A 1 295 ? -6.779 49.996 -1.739 1.00 56.13 267 LYS A C 1
ATOM 2005 O O . LYS A 1 295 ? -6.158 50.179 -2.793 1.00 53.02 267 LYS A O 1
ATOM 2011 N N . LEU A 1 296 ? -6.311 49.216 -0.766 1.00 55.41 268 LEU A N 1
ATOM 2012 C CA . LEU A 1 296 ? -5.060 48.481 -0.883 1.00 54.16 268 LEU A CA 1
ATOM 2013 C C . LEU A 1 296 ? -5.204 47.199 -1.693 1.00 54.87 268 LEU A C 1
ATOM 2014 O O . LEU A 1 296 ? -4.202 46.508 -1.909 1.00 52.06 268 LEU A O 1
ATOM 2019 N N . LYS A 1 297 ? -6.422 46.868 -2.128 1.00 55.80 269 LYS A N 1
ATOM 2020 C CA . LYS A 1 297 ? -6.675 45.741 -3.029 1.00 54.33 269 LYS A CA 1
ATOM 2021 C C . LYS A 1 297 ? -6.208 44.417 -2.428 1.00 49.86 269 LYS A C 1
ATOM 2022 O O . LYS A 1 297 ? -5.590 43.591 -3.102 1.00 46.44 269 LYS A O 1
ATOM 2028 N N . GLY A 1 298 ? -6.508 44.213 -1.148 1.00 48.65 270 GLY A N 1
ATOM 2029 C CA . GLY A 1 298 ? -6.250 42.941 -0.504 1.00 47.89 270 GLY A CA 1
ATOM 2030 C C . GLY A 1 298 ? -7.424 42.000 -0.660 1.00 49.93 270 GLY A C 1
ATOM 2031 O O . GLY A 1 298 ? -7.258 40.777 -0.714 1.00 50.49 270 GLY A O 1
ATOM 2032 N N . THR A 1 299 ? -8.622 42.571 -0.725 1.00 48.51 271 THR A N 1
ATOM 2033 C CA . THR A 1 299 ? -9.839 41.843 -1.039 1.00 51.57 271 THR A CA 1
ATOM 2034 C C . THR A 1 299 ? -10.282 42.191 -2.454 1.00 57.60 271 THR A C 1
ATOM 2035 O O . THR A 1 299 ? -9.931 43.242 -2.997 1.00 56.97 271 THR A O 1
ATOM 2039 N N . SER A 1 300 ? -11.057 41.292 -3.053 1.00 56.15 272 SER A N 1
ATOM 2040 C CA . SER A 1 300 ? -11.534 41.501 -4.412 1.00 59.71 272 SER A CA 1
ATOM 2041 C C . SER A 1 300 ? -12.809 40.698 -4.619 1.00 60.15 272 SER A C 1
ATOM 2042 O O . SER A 1 300 ? -13.163 39.832 -3.816 1.00 60.51 272 SER A O 1
ATOM 2045 N N . GLN A 1 301 ? -13.494 41.002 -5.718 1.00 64.24 273 GLN A N 1
ATOM 2046 C CA . GLN A 1 301 ? -14.727 40.331 -6.098 1.00 61.70 273 GLN A CA 1
ATOM 2047 C C . GLN A 1 301 ? -14.660 39.961 -7.572 1.00 63.97 273 GLN A C 1
ATOM 2048 O O . GLN A 1 301 ? -14.239 40.770 -8.405 1.00 66.14 273 GLN A O 1
ATOM 2054 N N . GLY A 1 302 ? -15.072 38.736 -7.889 1.00 67.15 274 GLY A N 1
ATOM 2055 C CA . GLY A 1 302 ? -15.002 38.256 -9.255 1.00 69.90 274 GLY A CA 1
ATOM 2056 C C . GLY A 1 302 ? -16.308 37.700 -9.783 1.00 69.26 274 GLY A C 1
ATOM 2057 O O . GLY A 1 302 ? -17.380 37.972 -9.232 1.00 68.66 274 GLY A O 1
ATOM 2058 N N . VAL A 1 303 ? -16.228 36.921 -10.860 1.00 70.88 275 VAL A N 1
ATOM 2059 C CA . VAL A 1 303 ? -17.392 36.305 -11.482 1.00 69.19 275 VAL A CA 1
ATOM 2060 C C . VAL A 1 303 ? -17.122 34.817 -11.649 1.00 73.01 275 VAL A C 1
ATOM 2061 O O . VAL A 1 303 ? -15.972 34.384 -11.766 1.00 78.62 275 VAL A O 1
ATOM 2065 N N . GLY A 1 304 ? -18.196 34.032 -11.660 1.00 75.04 276 GLY A N 1
ATOM 2066 C CA . GLY A 1 304 ? -18.068 32.592 -11.764 1.00 80.57 276 GLY A CA 1
ATOM 2067 C C . GLY A 1 304 ? -18.500 32.032 -13.103 1.00 84.96 276 GLY A C 1
ATOM 2068 O O . GLY A 1 304 ? -19.169 32.717 -13.884 1.00 80.40 276 GLY A O 1
ATOM 2069 N N . ARG A 1 305 ? -18.116 30.782 -13.380 1.00 90.24 277 ARG A N 1
ATOM 2070 C CA . ARG A 1 305 ? -18.543 30.132 -14.615 1.00 87.51 277 ARG A CA 1
ATOM 2071 C C . ARG A 1 305 ? -20.057 29.984 -14.668 1.00 82.51 277 ARG A C 1
ATOM 2072 O O . ARG A 1 305 ? -20.654 30.078 -15.748 1.00 77.38 277 ARG A O 1
ATOM 2074 N N . ASN A 1 306 ? -20.694 29.753 -13.522 1.00 86.38 278 ASN A N 1
ATOM 2075 C CA . ASN A 1 306 ? -22.147 29.733 -13.436 1.00 80.29 278 ASN A CA 1
ATOM 2076 C C . ASN A 1 306 ? -22.749 31.130 -13.369 1.00 78.74 278 ASN A C 1
ATOM 2077 O O . ASN A 1 306 ? -23.978 31.257 -13.343 1.00 75.54 278 ASN A O 1
ATOM 2079 N N . GLY A 1 307 ? -21.920 32.174 -13.339 1.00 79.16 279 GLY A N 1
ATOM 2080 C CA . GLY A 1 307 ? -22.392 33.539 -13.288 1.00 76.08 279 GLY A CA 1
ATOM 2081 C C . GLY A 1 307 ? -22.497 34.135 -11.901 1.00 76.47 279 GLY A C 1
ATOM 2082 O O . GLY A 1 307 ? -22.749 35.341 -11.782 1.00 71.11 279 GLY A O 1
ATOM 2083 N N . GLU A 1 308 ? -22.306 33.339 -10.853 1.00 76.05 280 GLU A N 1
ATOM 2084 C CA . GLU A 1 308 ? -22.452 33.828 -9.492 1.00 71.71 280 GLU A CA 1
ATOM 2085 C C . GLU A 1 308 ? -21.248 34.677 -9.087 1.00 74.43 280 GLU A C 1
ATOM 2086 O O . GLU A 1 308 ? -20.176 34.619 -9.695 1.00 74.62 280 GLU A O 1
ATOM 2088 N N . ALA A 1 309 ? -21.442 35.470 -8.036 1.00 72.85 281 ALA A N 1
ATOM 2089 C CA . ALA A 1 309 ? -20.404 36.374 -7.561 1.00 65.17 281 ALA A CA 1
ATOM 2090 C C . ALA A 1 309 ? -19.410 35.639 -6.672 1.00 65.38 281 ALA A C 1
ATOM 2091 O O . ALA A 1 309 ? -19.793 34.850 -5.802 1.00 58.13 281 ALA A O 1
ATOM 2093 N N . GLU A 1 310 ? -18.126 35.907 -6.894 1.00 67.95 282 GLU A N 1
ATOM 2094 C CA . GLU A 1 310 ? -17.040 35.293 -6.145 1.00 62.51 282 GLU A CA 1
ATOM 2095 C C . GLU A 1 310 ? -16.305 36.364 -5.352 1.00 58.84 282 GLU A C 1
ATOM 2096 O O . GLU A 1 310 ? -16.088 37.474 -5.846 1.00 60.58 282 GLU A O 1
ATOM 2102 N N . TYR A 1 311 ? -15.922 36.029 -4.123 1.00 54.87 283 TYR A N 1
ATOM 2103 C CA . TYR A 1 311 ? -15.252 36.959 -3.225 1.00 50.76 283 TYR A CA 1
ATOM 2104 C C . TYR A 1 311 ? -13.933 36.355 -2.763 1.00 46.27 283 TYR A C 1
ATOM 2105 O O . TYR A 1 311 ? -13.850 35.151 -2.504 1.00 48.12 283 TYR A O 1
ATOM 2114 N N . TYR A 1 312 ? -12.904 37.194 -2.659 1.00 43.16 284 TYR A N 1
ATOM 2115 C CA . TYR A 1 312 ? -11.549 36.707 -2.447 1.00 44.03 284 TYR A CA 1
ATOM 2116 C C . TYR A 1 312 ? -10.839 37.532 -1.384 1.00 47.08 284 TYR A C 1
ATOM 2117 O O . TYR A 1 312 ? -11.245 38.647 -1.050 1.00 45.90 284 TYR A O 1
ATOM 2126 N N . ILE A 1 313 ? -9.760 36.952 -0.857 1.00 47.03 285 ILE A N 1
ATOM 2127 C CA . ILE A 1 313 ? -8.821 37.635 0.029 1.00 40.53 285 ILE A CA 1
ATOM 2128 C C . ILE A 1 313 ? -7.417 37.275 -0.435 1.00 41.44 285 ILE A C 1
ATOM 2129 O O . ILE A 1 313 ? -7.079 36.090 -0.526 1.00 41.36 285 ILE A O 1
ATOM 2134 N N . HIS A 1 314 ? -6.602 38.283 -0.728 1.00 43.59 286 HIS A N 1
ATOM 2135 C CA . HIS A 1 314 ? -5.281 38.071 -1.301 1.00 46.97 286 HIS A CA 1
ATOM 2136 C C . HIS A 1 314 ? -4.194 38.316 -0.264 1.00 45.78 286 HIS A C 1
ATOM 2137 O O . HIS A 1 314 ? -4.306 39.226 0.565 1.00 45.58 286 HIS A O 1
ATOM 2144 N N . LEU A 1 315 ? -3.136 37.505 -0.331 1.00 39.65 287 LEU A N 1
ATOM 2145 C CA . LEU A 1 315 ? -2.046 37.549 0.638 1.00 40.21 287 LEU A CA 1
ATOM 2146 C C . LEU A 1 315 ? -0.891 36.645 0.211 1.00 39.72 287 LEU A C 1
ATOM 2147 O O . LEU A 1 315 ? -1.098 35.679 -0.527 1.00 38.84 287 LEU A O 1
ATOM 2152 N N . SER A 1 316 ? 0.326 36.951 0.654 1.00 42.01 288 SER A N 1
ATOM 2153 C CA . SER A 1 316 ? 1.501 36.164 0.299 1.00 44.68 288 SER A CA 1
ATOM 2154 C C . SER A 1 316 ? 1.847 35.201 1.429 1.00 43.65 288 SER A C 1
ATOM 2155 O O . SER A 1 316 ? 1.742 35.550 2.608 1.00 43.18 288 SER A O 1
ATOM 2158 N N . VAL A 1 317 ? 2.248 33.983 1.065 1.00 42.05 289 VAL A N 1
ATOM 2159 C CA . VAL A 1 317 ? 2.524 32.925 2.031 1.00 34.71 289 VAL A CA 1
ATOM 2160 C C . VAL A 1 317 ? 3.935 32.401 1.813 1.00 35.94 289 VAL A C 1
ATOM 2161 O O . VAL A 1 317 ? 4.307 32.058 0.685 1.00 45.49 289 VAL A O 1
ATOM 2165 N N . ILE A 1 318 ? 4.714 32.338 2.888 1.00 35.35 290 ILE A N 1
ATOM 2166 C CA . ILE A 1 318 ? 5.981 31.618 2.890 1.00 37.94 290 ILE A CA 1
ATOM 2167 C C . ILE A 1 318 ? 5.720 30.200 3.374 1.00 39.94 290 ILE A C 1
ATOM 2168 O O . ILE A 1 318 ? 5.153 29.997 4.455 1.00 44.45 290 ILE A O 1
ATOM 2173 N N . THR A 1 319 ? 6.123 29.217 2.577 1.00 36.57 291 THR A N 1
ATOM 2174 C CA . THR A 1 319 ? 6.025 27.813 2.948 1.00 40.73 291 THR A CA 1
ATOM 2175 C C . THR A 1 319 ? 7.423 27.288 3.238 1.00 46.31 291 THR A C 1
ATOM 2176 O O . THR A 1 319 ? 8.346 27.507 2.447 1.00 53.02 291 THR A O 1
ATOM 2180 N N . ALA A 1 320 ? 7.579 26.602 4.369 1.00 44.88 292 ALA A N 1
ATOM 2181 C CA . ALA A 1 320 ? 8.894 26.173 4.818 1.00 41.25 292 ALA A CA 1
ATOM 2182 C C . ALA A 1 320 ? 8.841 24.734 5.310 1.00 41.71 292 ALA A C 1
ATOM 2183 O O . ALA A 1 320 ? 7.791 24.227 5.713 1.00 43.48 292 ALA A O 1
ATOM 2185 N N . LEU A 1 321 ? 10.003 24.085 5.267 1.00 41.46 293 LEU A N 1
ATOM 2186 C CA . LEU A 1 321 ? 10.183 22.726 5.772 1.00 38.69 293 LEU A CA 1
ATOM 2187 C C . LEU A 1 321 ? 11.567 22.655 6.402 1.00 39.66 293 LEU A C 1
ATOM 2188 O O . LEU A 1 321 ? 12.575 22.749 5.696 1.00 46.44 293 LEU A O 1
ATOM 2193 N N . ALA A 1 322 ? 11.617 22.495 7.718 1.00 30.56 294 ALA A N 1
ATOM 2194 C CA . ALA A 1 322 ? 12.865 22.507 8.469 1.00 33.84 294 ALA A CA 1
ATOM 2195 C C . ALA A 1 322 ? 13.078 21.158 9.150 1.00 60.39 294 ALA A C 1
ATOM 2196 O O . ALA A 1 322 ? 12.255 20.246 9.046 1.00 55.36 294 ALA A O 1
ATOM 2198 N N . ARG A 1 323 ? 14.205 21.041 9.850 1.00 52.08 295 ARG A N 1
ATOM 2199 C CA . ARG A 1 323 ? 14.534 19.825 10.584 1.00 51.83 295 ARG A CA 1
ATOM 2200 C C . ARG A 1 323 ? 15.526 20.166 11.686 1.00 52.51 295 ARG A C 1
ATOM 2201 O O . ARG A 1 323 ? 16.524 20.849 11.435 1.00 52.01 295 ARG A O 1
ATOM 2209 N N . LYS A 1 324 ? 15.250 19.689 12.897 1.00 52.66 296 LYS A N 1
ATOM 2210 C CA . LYS A 1 324 ? 16.123 19.931 14.036 1.00 48.80 296 LYS A CA 1
ATOM 2211 C C . LYS A 1 324 ? 17.349 19.026 13.974 1.00 49.28 296 LYS A C 1
ATOM 2212 O O . LYS A 1 324 ? 17.280 17.880 13.522 1.00 45.30 296 LYS A O 1
ATOM 2218 N N . PHE A 1 325 ? 18.479 19.557 14.431 1.00 55.21 297 PHE A N 1
ATOM 2219 C CA . PHE A 1 325 ? 19.721 18.792 14.476 1.00 55.62 297 PHE A CA 1
ATOM 2220 C C . PHE A 1 325 ? 19.826 17.983 15.767 1.00 54.85 297 PHE A C 1
ATOM 2221 O O . PHE A 1 325 ? 19.657 18.517 16.864 1.00 54.91 297 PHE A O 1
ATOM 2229 N N . GLU B 1 42 ? 36.282 -12.435 -1.648 1.00 65.66 14 GLU B N 1
ATOM 2230 C CA . GLU B 1 42 ? 37.020 -11.222 -1.974 1.00 72.60 14 GLU B CA 1
ATOM 2231 C C . GLU B 1 42 ? 37.781 -11.378 -3.288 1.00 78.68 14 GLU B C 1
ATOM 2232 O O . GLU B 1 42 ? 37.897 -12.485 -3.815 1.00 80.28 14 GLU B O 1
ATOM 2238 N N . ALA B 1 43 ? 38.290 -10.256 -3.804 1.00 84.23 15 ALA B N 1
ATOM 2239 C CA . ALA B 1 43 ? 39.087 -10.223 -5.027 1.00 84.83 15 ALA B CA 1
ATOM 2240 C C . ALA B 1 43 ? 38.322 -10.832 -6.193 1.00 83.59 15 ALA B C 1
ATOM 2241 O O . ALA B 1 43 ? 37.354 -10.241 -6.683 1.00 86.63 15 ALA B O 1
ATOM 2243 N N . TYR B 1 44 ? 38.749 -12.009 -6.643 1.00 80.74 16 TYR B N 1
ATOM 2244 C CA . TYR B 1 44 ? 38.051 -12.713 -7.714 1.00 80.38 16 TYR B CA 1
ATOM 2245 C C . TYR B 1 44 ? 36.717 -13.215 -7.170 1.00 74.00 16 TYR B C 1
ATOM 2246 O O . TYR B 1 44 ? 36.680 -14.182 -6.396 1.00 77.25 16 TYR B O 1
ATOM 2255 N N . ARG B 1 45 ? 35.634 -12.550 -7.563 1.00 63.28 17 ARG B N 1
ATOM 2256 C CA . ARG B 1 45 ? 34.305 -12.774 -6.986 1.00 58.98 17 ARG B CA 1
ATOM 2257 C C . ARG B 1 45 ? 34.389 -12.489 -5.475 1.00 64.05 17 ARG B C 1
ATOM 2258 O O . ARG B 1 45 ? 35.251 -11.725 -5.026 1.00 70.69 17 ARG B O 1
ATOM 2266 N N . GLY B 1 46 ? 33.485 -13.058 -4.676 1.00 56.02 18 GLY B N 1
ATOM 2267 C CA . GLY B 1 46 ? 33.494 -12.808 -3.249 1.00 52.91 18 GLY B CA 1
ATOM 2268 C C . GLY B 1 46 ? 33.752 -14.062 -2.441 1.00 54.15 18 GLY B C 1
ATOM 2269 O O . GLY B 1 46 ? 34.837 -14.645 -2.528 1.00 63.27 18 GLY B O 1
ATOM 2270 N N . ILE B 1 47 ? 32.763 -14.505 -1.671 1.00 52.29 19 ILE B N 1
ATOM 2271 C CA . ILE B 1 47 ? 32.885 -15.696 -0.838 1.00 56.07 19 ILE B CA 1
ATOM 2272 C C . ILE B 1 47 ? 32.177 -16.832 -1.567 1.00 56.41 19 ILE B C 1
ATOM 2273 O O . ILE B 1 47 ? 30.946 -16.926 -1.554 1.00 58.61 19 ILE B O 1
ATOM 2278 N N . ASP B 1 48 ? 32.951 -17.699 -2.215 1.00 59.52 20 ASP B N 1
ATOM 2279 C CA . ASP B 1 48 ? 32.377 -18.894 -2.813 1.00 60.45 20 ASP B CA 1
ATOM 2280 C C . ASP B 1 48 ? 32.025 -19.897 -1.715 1.00 63.17 20 ASP B C 1
ATOM 2281 O O . ASP B 1 48 ? 32.260 -19.669 -0.524 1.00 64.40 20 ASP B O 1
ATOM 2286 N N . LYS B 1 49 ? 31.456 -21.029 -2.131 1.00 62.19 21 LYS B N 1
ATOM 2287 C CA . LYS B 1 49 ? 30.930 -22.036 -1.217 1.00 53.99 21 LYS B CA 1
ATOM 2288 C C . LYS B 1 49 ? 29.942 -21.394 -0.249 1.00 51.35 21 LYS B C 1
ATOM 2289 O O . LYS B 1 49 ? 30.247 -21.241 0.941 1.00 51.06 21 LYS B O 1
ATOM 2291 N N . PRO B 1 50 ? 28.758 -20.990 -0.720 1.00 50.33 22 PRO B N 1
ATOM 2292 C CA . PRO B 1 50 ? 27.767 -20.410 0.197 1.00 48.86 22 PRO B CA 1
ATOM 2293 C C . PRO B 1 50 ? 27.230 -21.407 1.202 1.00 49.00 22 PRO B C 1
ATOM 2294 O O . PRO B 1 50 ? 26.728 -20.992 2.254 1.00 49.93 22 PRO B O 1
ATOM 2298 N N . HIS B 1 51 ? 27.316 -22.706 0.906 1.00 52.45 23 HIS B N 1
ATOM 2299 C CA . HIS B 1 51 ? 26.846 -23.720 1.843 1.00 52.74 23 HIS B CA 1
ATOM 2300 C C . HIS B 1 51 ? 27.604 -23.640 3.161 1.00 52.78 23 HIS B C 1
ATOM 2301 O O . HIS B 1 51 ? 27.015 -23.796 4.237 1.00 52.25 23 HIS B O 1
ATOM 2308 N N . LEU B 1 52 ? 28.910 -23.387 3.097 1.00 51.28 24 LEU B N 1
ATOM 2309 C CA . LEU B 1 52 ? 29.740 -23.322 4.291 1.00 51.51 24 LEU B CA 1
ATOM 2310 C C . LEU B 1 52 ? 29.569 -22.024 5.067 1.00 50.11 24 LEU B C 1
ATOM 2311 O O . LEU B 1 52 ? 30.096 -21.915 6.179 1.00 50.19 24 LEU B O 1
ATOM 2316 N N . TYR B 1 53 ? 28.852 -21.042 4.519 1.00 48.91 25 TYR B N 1
ATOM 2317 C CA . TYR B 1 53 ? 28.678 -19.772 5.211 1.00 47.64 25 TYR B CA 1
ATOM 2318 C C . TYR B 1 53 ? 27.391 -19.711 6.022 1.00 46.55 25 TYR B C 1
ATOM 2319 O O . TYR B 1 53 ? 27.365 -19.061 7.074 1.00 46.00 25 TYR B O 1
ATOM 2328 N N . THR B 1 54 ? 26.322 -20.371 5.569 1.00 46.45 26 THR B N 1
ATOM 2329 C CA . THR B 1 54 ? 25.095 -20.427 6.358 1.00 45.58 26 THR B CA 1
ATOM 2330 C C . THR B 1 54 ? 25.266 -21.194 7.658 1.00 46.07 26 THR B C 1
ATOM 2331 O O . THR B 1 54 ? 24.318 -21.258 8.447 1.00 45.44 26 THR B O 1
ATOM 2335 N N . LEU B 1 55 ? 26.435 -21.784 7.898 1.00 47.24 27 LEU B N 1
ATOM 2336 C CA . LEU B 1 55 ? 26.717 -22.363 9.201 1.00 47.72 27 LEU B CA 1
ATOM 2337 C C . LEU B 1 55 ? 26.777 -21.300 10.289 1.00 46.79 27 LEU B C 1
ATOM 2338 O O . LEU B 1 55 ? 26.574 -21.617 11.466 1.00 52.63 27 LEU B O 1
ATOM 2343 N N . GLY B 1 56 ? 27.047 -20.051 9.923 1.00 46.04 28 GLY B N 1
ATOM 2344 C CA . GLY B 1 56 ? 27.058 -18.962 10.877 1.00 48.16 28 GLY B CA 1
ATOM 2345 C C . GLY B 1 56 ? 25.766 -18.178 10.840 1.00 48.23 28 GLY B C 1
ATOM 2346 O O . GLY B 1 56 ? 25.714 -17.036 11.302 1.00 46.11 28 GLY B O 1
ATOM 2347 N N . CYS B 1 57 ? 24.719 -18.781 10.273 1.00 47.21 29 CYS B N 1
ATOM 2348 C CA . CYS B 1 57 ? 23.407 -18.142 10.245 1.00 49.64 29 CYS B CA 1
ATOM 2349 C C . CYS B 1 57 ? 22.926 -17.817 11.651 1.00 56.74 29 CYS B C 1
ATOM 2350 O O . CYS B 1 57 ? 22.621 -16.663 11.966 1.00 55.00 29 CYS B O 1
ATOM 2353 N N . CYS B 1 58 ? 22.878 -18.832 12.520 1.00 64.32 30 CYS B N 1
ATOM 2354 C CA . CYS B 1 58 ? 22.269 -18.678 13.839 1.00 63.07 30 CYS B CA 1
ATOM 2355 C C . CYS B 1 58 ? 22.873 -17.513 14.611 1.00 60.67 30 CYS B C 1
ATOM 2356 O O . CYS B 1 58 ? 22.162 -16.793 15.319 1.00 61.84 30 CYS B O 1
ATOM 2359 N N . SER B 1 59 ? 24.183 -17.307 14.479 1.00 58.92 31 SER B N 1
ATOM 2360 C CA . SER B 1 59 ? 24.871 -16.259 15.220 1.00 53.73 31 SER B CA 1
ATOM 2361 C C . SER B 1 59 ? 24.855 -14.924 14.482 1.00 49.42 31 SER B C 1
ATOM 2362 O O . SER B 1 59 ? 24.509 -13.894 15.069 1.00 49.05 31 SER B O 1
ATOM 2365 N N . LEU B 1 60 ? 25.226 -14.925 13.199 1.00 52.19 32 LEU B N 1
ATOM 2366 C CA . LEU B 1 60 ? 25.283 -13.674 12.448 1.00 47.94 32 LEU B CA 1
ATOM 2367 C C . LEU B 1 60 ? 23.904 -13.050 12.284 1.00 47.64 32 LEU B C 1
ATOM 2368 O O . LEU B 1 60 ? 23.786 -11.820 12.237 1.00 46.22 32 LEU B O 1
ATOM 2373 N N . THR B 1 61 ? 22.855 -13.871 12.191 1.00 54.40 33 THR B N 1
ATOM 2374 C CA . THR B 1 61 ? 21.499 -13.335 12.127 1.00 47.36 33 THR B CA 1
ATOM 2375 C C . THR B 1 61 ? 21.171 -12.542 13.384 1.00 49.24 33 THR B C 1
ATOM 2376 O O . THR B 1 61 ? 20.745 -11.384 13.309 1.00 50.59 33 THR B O 1
ATOM 2380 N N . ALA B 1 62 ? 21.379 -13.149 14.555 1.00 51.06 34 ALA B N 1
ATOM 2381 C CA . ALA B 1 62 ? 21.051 -12.479 15.809 1.00 54.17 34 ALA B CA 1
ATOM 2382 C C . ALA B 1 62 ? 21.959 -11.284 16.073 1.00 52.73 34 ALA B C 1
ATOM 2383 O O . ALA B 1 62 ? 21.534 -10.320 16.719 1.00 53.71 34 ALA B O 1
ATOM 2385 N N . MET B 1 63 ? 23.203 -11.325 15.589 1.00 50.96 35 MET B N 1
ATOM 2386 C CA . MET B 1 63 ? 24.120 -10.213 15.822 1.00 50.44 35 MET B CA 1
ATOM 2387 C C . MET B 1 63 ? 23.667 -8.961 15.082 1.00 51.29 35 MET B C 1
ATOM 2388 O O . MET B 1 63 ? 23.557 -7.882 15.677 1.00 52.40 35 MET B O 1
ATOM 2393 N N . ALA B 1 64 ? 23.407 -9.083 13.779 1.00 49.20 36 ALA B N 1
ATOM 2394 C CA . ALA B 1 64 ? 22.879 -7.952 13.026 1.00 43.07 36 ALA B CA 1
ATOM 2395 C C . ALA B 1 64 ? 21.479 -7.579 13.492 1.00 46.73 36 ALA B C 1
ATOM 2396 O O . ALA B 1 64 ? 21.117 -6.397 13.479 1.00 50.08 36 ALA B O 1
ATOM 2398 N N . SER B 1 65 ? 20.682 -8.569 13.902 1.00 50.65 37 SER B N 1
ATOM 2399 C CA . SER B 1 65 ? 19.364 -8.277 14.449 1.00 52.92 37 SER B CA 1
ATOM 2400 C C . SER B 1 65 ? 19.468 -7.475 15.739 1.00 51.98 37 SER B C 1
ATOM 2401 O O . SER B 1 65 ? 18.549 -6.723 16.079 1.00 51.50 37 SER B O 1
ATOM 2404 N N . ALA B 1 66 ? 20.578 -7.612 16.464 1.00 50.05 38 ALA B N 1
ATOM 2405 C CA . ALA B 1 66 ? 20.764 -6.825 17.676 1.00 52.44 38 ALA B CA 1
ATOM 2406 C C . ALA B 1 66 ? 21.343 -5.451 17.362 1.00 48.63 38 ALA B C 1
ATOM 2407 O O . ALA B 1 66 ? 20.963 -4.458 17.992 1.00 50.01 38 ALA B O 1
ATOM 2409 N N . GLN B 1 67 ? 22.260 -5.374 16.392 1.00 46.18 39 GLN B N 1
ATOM 2410 C CA . GLN B 1 67 ? 22.809 -4.081 15.994 1.00 46.73 39 GLN B CA 1
ATOM 2411 C C . GLN B 1 67 ? 21.725 -3.176 15.426 1.00 47.79 39 GLN B C 1
ATOM 2412 O O . GLN B 1 67 ? 21.686 -1.977 15.724 1.00 48.68 39 GLN B O 1
ATOM 2418 N N . LEU B 1 68 ? 20.834 -3.734 14.602 1.00 46.63 40 LEU B N 1
ATOM 2419 C CA . LEU B 1 68 ? 19.782 -2.928 13.992 1.00 45.29 40 LEU B CA 1
ATOM 2420 C C . LEU B 1 68 ? 18.766 -2.451 15.021 1.00 53.63 40 LEU B C 1
ATOM 2421 O O . LEU B 1 68 ? 18.235 -1.342 14.895 1.00 55.14 40 LEU B O 1
ATOM 2426 N N . ASP B 1 69 ? 18.484 -3.267 16.040 1.00 53.82 41 ASP B N 1
ATOM 2427 C CA . ASP B 1 69 ? 17.513 -2.873 17.056 1.00 49.83 41 ASP B CA 1
ATOM 2428 C C . ASP B 1 69 ? 17.969 -1.636 17.817 1.00 49.50 41 ASP B C 1
ATOM 2429 O O . ASP B 1 69 ? 17.135 -0.861 18.299 1.00 48.08 41 ASP B O 1
ATOM 2434 N N . ALA B 1 70 ? 19.282 -1.432 17.937 1.00 49.57 42 ALA B N 1
ATOM 2435 C CA . ALA B 1 70 ? 19.782 -0.248 18.625 1.00 49.39 42 ALA B CA 1
ATOM 2436 C C . ALA B 1 70 ? 19.643 1.001 17.765 1.00 51.77 42 ALA B C 1
ATOM 2437 O O . ALA B 1 70 ? 19.550 2.112 18.300 1.00 53.84 42 ALA B O 1
ATOM 2439 N N . LEU B 1 71 ? 19.618 0.844 16.441 1.00 52.72 43 LEU B N 1
ATOM 2440 C CA . LEU B 1 71 ? 19.527 1.974 15.527 1.00 51.15 43 LEU B CA 1
ATOM 2441 C C . LEU B 1 71 ? 18.135 2.184 14.951 1.00 48.95 43 LEU B C 1
ATOM 2442 O O . LEU B 1 71 ? 17.839 3.290 14.487 1.00 49.00 43 LEU B O 1
ATOM 2447 N N . TRP B 1 72 ? 17.279 1.159 14.978 1.00 46.95 44 TRP B N 1
ATOM 2448 C CA . TRP B 1 72 ? 16.047 1.186 14.196 1.00 45.41 44 TRP B CA 1
ATOM 2449 C C . TRP B 1 72 ? 15.116 2.324 14.595 1.00 54.01 44 TRP B C 1
ATOM 2450 O O . TRP B 1 72 ? 14.277 2.733 13.786 1.00 54.37 44 TRP B O 1
ATOM 2461 N N . SER B 1 73 ? 15.242 2.846 15.817 1.00 56.57 45 SER B N 1
ATOM 2462 C CA . SER B 1 73 ? 14.423 3.986 16.210 1.00 54.06 45 SER B CA 1
ATOM 2463 C C . SER B 1 73 ? 14.869 5.264 15.511 1.00 50.24 45 SER B C 1
ATOM 2464 O O . SER B 1 73 ? 14.038 6.132 15.219 1.00 49.56 45 SER B O 1
ATOM 2467 N N . GLN B 1 74 ? 16.165 5.394 15.227 1.00 50.22 46 GLN B N 1
ATOM 2468 C CA . GLN B 1 74 ? 16.709 6.590 14.596 1.00 49.15 46 GLN B CA 1
ATOM 2469 C C . GLN B 1 74 ? 16.486 6.631 13.090 1.00 45.54 46 GLN B C 1
ATOM 2470 O O . GLN B 1 74 ? 16.932 7.585 12.443 1.00 46.56 46 GLN B O 1
ATOM 2476 N N . LEU B 1 75 ? 15.818 5.634 12.517 1.00 37.88 47 LEU B N 1
ATOM 2477 C CA . LEU B 1 75 ? 15.595 5.582 11.079 1.00 37.93 47 LEU B CA 1
ATOM 2478 C C . LEU B 1 75 ? 14.253 6.215 10.735 1.00 54.14 47 LEU B C 1
ATOM 2479 O O . LEU B 1 75 ? 13.220 5.847 11.305 1.00 50.52 47 LEU B O 1
ATOM 2484 N N . SER B 1 76 ? 14.275 7.164 9.805 1.00 42.81 48 SER B N 1
ATOM 2485 C CA . SER B 1 76 ? 13.079 7.843 9.330 1.00 43.48 48 SER B CA 1
ATOM 2486 C C . SER B 1 76 ? 12.721 7.332 7.942 1.00 40.93 48 SER B C 1
ATOM 2487 O O . SER B 1 76 ? 13.596 7.167 7.087 1.00 50.04 48 SER B O 1
ATOM 2490 N N . TRP B 1 77 ? 11.431 7.090 7.719 1.00 40.79 49 TRP B N 1
ATOM 2491 C CA . TRP B 1 77 ? 10.967 6.456 6.497 1.00 41.73 49 TRP B CA 1
ATOM 2492 C C . TRP B 1 77 ? 10.021 7.376 5.735 1.00 36.82 49 TRP B C 1
ATOM 2493 O O . TRP B 1 77 ? 9.288 8.162 6.343 1.00 45.38 49 TRP B O 1
ATOM 2504 N N . PRO B 1 78 ? 10.012 7.303 4.408 1.00 34.64 50 PRO B N 1
ATOM 2505 C CA . PRO B 1 78 ? 9.053 8.091 3.630 1.00 40.83 50 PRO B CA 1
ATOM 2506 C C . PRO B 1 78 ? 7.655 7.493 3.693 1.00 42.09 50 PRO B C 1
ATOM 2507 O O . PRO B 1 78 ? 7.460 6.323 4.028 1.00 41.49 50 PRO B O 1
ATOM 2511 N N . GLN B 1 79 ? 6.672 8.335 3.369 1.00 44.37 51 GLN B N 1
ATOM 2512 C CA . GLN B 1 79 ? 5.274 7.918 3.337 1.00 44.37 51 GLN B CA 1
ATOM 2513 C C . GLN B 1 79 ? 5.076 6.771 2.354 1.00 43.68 51 GLN B C 1
ATOM 2514 O O . GLN B 1 79 ? 4.782 5.641 2.759 1.00 43.60 51 GLN B O 1
ATOM 2520 N N . THR B 1 80 ? 5.227 7.052 1.066 1.00 42.80 52 THR B N 1
ATOM 2521 C CA . THR B 1 80 ? 5.213 5.998 0.061 1.00 41.83 52 THR B CA 1
ATOM 2522 C C . THR B 1 80 ? 6.553 5.273 0.085 1.00 45.40 52 THR B C 1
ATOM 2523 O O . THR B 1 80 ? 7.597 5.922 -0.043 1.00 46.56 52 THR B O 1
ATOM 2527 N N . PRO B 1 81 ? 6.573 3.951 0.258 1.00 41.15 53 PRO B N 1
ATOM 2528 C CA . PRO B 1 81 ? 7.850 3.251 0.440 1.00 37.47 53 PRO B CA 1
ATOM 2529 C C . PRO B 1 81 ? 8.741 3.347 -0.789 1.00 37.94 53 PRO B C 1
ATOM 2530 O O . PRO B 1 81 ? 8.271 3.405 -1.927 1.00 42.21 53 PRO B O 1
ATOM 2534 N N . LEU B 1 82 ? 10.044 3.369 -0.540 1.00 35.44 54 LEU B N 1
ATOM 2535 C CA . LEU B 1 82 ? 11.068 3.286 -1.566 1.00 34.48 54 LEU B CA 1
ATOM 2536 C C . LEU B 1 82 ? 11.811 1.960 -1.458 1.00 35.71 54 LEU B C 1
ATOM 2537 O O . LEU B 1 82 ? 11.823 1.328 -0.395 1.00 37.95 54 LEU B O 1
ATOM 2542 N N . PRO B 1 83 ? 12.428 1.495 -2.544 1.00 31.24 55 PRO B N 1
ATOM 2543 C CA . PRO B 1 83 ? 13.201 0.250 -2.467 1.00 31.73 55 PRO B CA 1
ATOM 2544 C C . PRO B 1 83 ? 14.399 0.393 -1.539 1.00 33.76 55 PRO B C 1
ATOM 2545 O O . PRO B 1 83 ? 15.018 1.455 -1.440 1.00 32.74 55 PRO B O 1
ATOM 2549 N N . VAL B 1 84 ? 14.718 -0.701 -0.851 1.00 31.93 56 VAL B N 1
ATOM 2550 C CA . VAL B 1 84 ? 15.807 -0.752 0.115 1.00 32.02 56 VAL B CA 1
ATOM 2551 C C . VAL B 1 84 ? 16.849 -1.742 -0.386 1.00 32.83 56 VAL B C 1
ATOM 2552 O O . VAL B 1 84 ? 16.506 -2.820 -0.883 1.00 37.94 56 VAL B O 1
ATOM 2556 N N . LEU B 1 85 ? 18.121 -1.372 -0.259 1.00 33.17 57 LEU B N 1
ATOM 2557 C CA . LEU B 1 85 ? 19.226 -2.145 -0.807 1.00 34.04 57 LEU B CA 1
ATOM 2558 C C . LEU B 1 85 ? 20.090 -2.718 0.309 1.00 34.31 57 LEU B C 1
ATOM 2559 O O . LEU B 1 85 ? 20.386 -2.033 1.294 1.00 33.98 57 LEU B O 1
ATOM 2564 N N . ASP B 1 86 ? 20.491 -3.978 0.148 1.00 35.00 58 ASP B N 1
ATOM 2565 C CA . ASP B 1 86 ? 21.443 -4.636 1.039 1.00 35.48 58 ASP B CA 1
ATOM 2566 C C . ASP B 1 86 ? 22.667 -5.020 0.217 1.00 36.48 58 ASP B C 1
ATOM 2567 O O . ASP B 1 86 ? 22.600 -5.928 -0.618 1.00 37.06 58 ASP B O 1
ATOM 2572 N N . ILE B 1 87 ? 23.778 -4.332 0.456 1.00 36.77 59 ILE B N 1
ATOM 2573 C CA . ILE B 1 87 ? 25.017 -4.568 -0.274 1.00 37.79 59 ILE B CA 1
ATOM 2574 C C . ILE B 1 87 ? 25.833 -5.610 0.477 1.00 42.11 59 ILE B C 1
ATOM 2575 O O . ILE B 1 87 ? 26.029 -5.500 1.693 1.00 45.03 59 ILE B O 1
ATOM 2580 N N . GLY B 1 88 ? 26.311 -6.621 -0.245 1.00 42.89 60 GLY B N 1
ATOM 2581 C CA . GLY B 1 88 ? 27.035 -7.708 0.380 1.00 43.02 60 GLY B CA 1
ATOM 2582 C C . GLY B 1 88 ? 26.151 -8.494 1.324 1.00 41.69 60 GLY B C 1
ATOM 2583 O O . GLY B 1 88 ? 26.463 -8.640 2.509 1.00 44.49 60 GLY B O 1
ATOM 2584 N N . CYS B 1 89 ? 25.031 -8.998 0.804 1.00 44.02 61 CYS B N 1
ATOM 2585 C CA . CYS B 1 89 ? 24.064 -9.693 1.643 1.00 47.38 61 CYS B CA 1
ATOM 2586 C C . CYS B 1 89 ? 24.523 -11.091 2.027 1.00 49.21 61 CYS B C 1
ATOM 2587 O O . CYS B 1 89 ? 23.967 -11.676 2.964 1.00 48.24 61 CYS B O 1
ATOM 2590 N N . GLY B 1 90 ? 25.518 -11.637 1.334 1.00 46.69 62 GLY B N 1
ATOM 2591 C CA . GLY B 1 90 ? 25.950 -12.993 1.566 1.00 47.03 62 GLY B CA 1
ATOM 2592 C C . GLY B 1 90 ? 24.908 -13.991 1.107 1.00 44.62 62 GLY B C 1
ATOM 2593 O O . GLY B 1 90 ? 24.261 -13.816 0.070 1.00 43.76 62 GLY B O 1
ATOM 2594 N N . PRO B 1 91 ? 24.715 -15.060 1.884 1.00 42.95 63 PRO B N 1
ATOM 2595 C CA . PRO B 1 91 ? 23.721 -16.077 1.514 1.00 42.72 63 PRO B CA 1
ATOM 2596 C C . PRO B 1 91 ? 22.281 -15.619 1.672 1.00 41.59 63 PRO B C 1
ATOM 2597 O O . PRO B 1 91 ? 21.369 -16.428 1.467 1.00 42.64 63 PRO B O 1
ATOM 2601 N N . GLY B 1 92 ? 22.045 -14.359 2.026 1.00 44.09 64 GLY B N 1
ATOM 2602 C CA . GLY B 1 92 ? 20.697 -13.832 2.073 1.00 44.57 64 GLY B CA 1
ATOM 2603 C C . GLY B 1 92 ? 19.941 -14.098 3.352 1.00 42.37 64 GLY B C 1
ATOM 2604 O O . GLY B 1 92 ? 18.707 -14.077 3.342 1.00 43.34 64 GLY B O 1
ATOM 2605 N N . ASP B 1 93 ? 20.639 -14.347 4.458 1.00 42.44 65 ASP B N 1
ATOM 2606 C CA . ASP B 1 93 ? 19.959 -14.594 5.722 1.00 43.99 65 ASP B CA 1
ATOM 2607 C C . ASP B 1 93 ? 19.645 -13.303 6.467 1.00 42.62 65 ASP B C 1
ATOM 2608 O O . ASP B 1 93 ? 18.569 -13.181 7.061 1.00 44.35 65 ASP B O 1
ATOM 2613 N N . ILE B 1 94 ? 20.563 -12.335 6.449 1.00 40.16 66 ILE B N 1
ATOM 2614 C CA . ILE B 1 94 ? 20.255 -11.019 7.002 1.00 36.67 66 ILE B CA 1
ATOM 2615 C C . ILE B 1 94 ? 19.170 -10.343 6.174 1.00 36.07 66 ILE B C 1
ATOM 2616 O O . ILE B 1 94 ? 18.290 -9.659 6.710 1.00 38.62 66 ILE B O 1
ATOM 2621 N N . ALA B 1 95 ? 19.202 -10.546 4.855 1.00 39.95 67 ALA B N 1
ATOM 2622 C CA . ALA B 1 95 ? 18.209 -9.929 3.982 1.00 37.36 67 ALA B CA 1
ATOM 2623 C C . ALA B 1 95 ? 16.818 -10.501 4.224 1.00 35.44 67 ALA B C 1
ATOM 2624 O O . ALA B 1 95 ? 15.835 -9.753 4.276 1.00 34.69 67 ALA B O 1
ATOM 2626 N N . ARG B 1 96 ? 16.711 -11.820 4.386 1.00 36.10 68 ARG B N 1
ATOM 2627 C CA . ARG B 1 96 ? 15.406 -12.456 4.531 1.00 36.00 68 ARG B CA 1
ATOM 2628 C C . ARG B 1 96 ? 14.897 -12.445 5.969 1.00 35.55 68 ARG B C 1
ATOM 2629 O O . ARG B 1 96 ? 13.723 -12.140 6.203 1.00 37.17 68 ARG B O 1
ATOM 2637 N N . LYS B 1 97 ? 15.755 -12.765 6.937 1.00 37.90 69 LYS B N 1
ATOM 2638 C CA . LYS B 1 97 ? 15.315 -12.998 8.307 1.00 35.66 69 LYS B CA 1
ATOM 2639 C C . LYS B 1 97 ? 15.424 -11.776 9.210 1.00 34.90 69 LYS B C 1
ATOM 2640 O O . LYS B 1 97 ? 14.741 -11.728 10.239 1.00 37.36 69 LYS B O 1
ATOM 2646 N N . VAL B 1 98 ? 16.254 -10.795 8.862 1.00 34.69 70 VAL B N 1
ATOM 2647 C CA . VAL B 1 98 ? 16.477 -9.614 9.694 1.00 34.09 70 VAL B CA 1
ATOM 2648 C C . VAL B 1 98 ? 15.864 -8.367 9.061 1.00 33.33 70 VAL B C 1
ATOM 2649 O O . VAL B 1 98 ? 15.045 -7.685 9.680 1.00 41.88 70 VAL B O 1
ATOM 2653 N N . LEU B 1 99 ? 16.252 -8.052 7.824 1.00 33.44 71 LEU B N 1
ATOM 2654 C CA . LEU B 1 99 ? 15.799 -6.813 7.199 1.00 32.81 71 LEU B CA 1
ATOM 2655 C C . LEU B 1 99 ? 14.338 -6.902 6.777 1.00 32.43 71 LEU B C 1
ATOM 2656 O O . LEU B 1 99 ? 13.530 -6.032 7.124 1.00 38.28 71 LEU B O 1
ATOM 2661 N N . ALA B 1 100 ? 13.982 -7.946 6.028 1.00 32.91 72 ALA B N 1
ATOM 2662 C CA . ALA B 1 100 ? 12.636 -8.038 5.469 1.00 32.69 72 ALA B CA 1
ATOM 2663 C C . ALA B 1 100 ? 11.522 -7.958 6.509 1.00 37.59 72 ALA B C 1
ATOM 2664 O O . ALA B 1 100 ? 10.526 -7.263 6.244 1.00 40.43 72 ALA B O 1
ATOM 2666 N N . PRO B 1 101 ? 11.597 -8.618 7.672 1.00 36.84 73 PRO B N 1
ATOM 2667 C CA . PRO B 1 101 ? 10.513 -8.450 8.653 1.00 39.09 73 PRO B CA 1
ATOM 2668 C C . PRO B 1 101 ? 10.445 -7.055 9.251 1.00 38.60 73 PRO B C 1
ATOM 2669 O O . PRO B 1 101 ? 9.345 -6.580 9.558 1.00 40.83 73 PRO B O 1
ATOM 2673 N N . ARG B 1 102 ? 11.583 -6.382 9.424 1.00 36.86 74 ARG B N 1
ATOM 2674 C CA . ARG B 1 102 ? 11.615 -5.102 10.120 1.00 35.78 74 ARG B CA 1
ATOM 2675 C C . ARG B 1 102 ? 11.256 -3.918 9.232 1.00 38.98 74 ARG B C 1
ATOM 2676 O O . ARG B 1 102 ? 11.075 -2.811 9.751 1.00 43.77 74 ARG B O 1
ATOM 2684 N N . LEU B 1 103 ? 11.138 -4.115 7.921 1.00 38.39 75 LEU B N 1
ATOM 2685 C CA . LEU B 1 103 ? 10.833 -3.016 7.023 1.00 42.24 75 LEU B CA 1
ATOM 2686 C C . LEU B 1 103 ? 9.371 -2.597 7.153 1.00 37.80 75 LEU B C 1
ATOM 2687 O O . LEU B 1 103 ? 8.529 -3.372 7.615 1.00 41.61 75 LEU B O 1
ATOM 2692 N N . PRO B 1 104 ? 9.045 -1.365 6.761 1.00 38.06 76 PRO B N 1
ATOM 2693 C CA . PRO B 1 104 ? 7.635 -0.973 6.669 1.00 37.78 76 PRO B CA 1
ATOM 2694 C C . PRO B 1 104 ? 6.908 -1.798 5.617 1.00 43.34 76 PRO B C 1
ATOM 2695 O O . PRO B 1 104 ? 7.517 -2.429 4.749 1.00 47.04 76 PRO B O 1
ATOM 2699 N N . ALA B 1 105 ? 5.580 -1.790 5.706 1.00 39.91 77 ALA B N 1
ATOM 2700 C CA . ALA B 1 105 ? 4.769 -2.552 4.767 1.00 39.63 77 ALA B CA 1
ATOM 2701 C C . ALA B 1 105 ? 4.926 -2.004 3.354 1.00 41.13 77 ALA B C 1
ATOM 2702 O O . ALA B 1 105 ? 5.077 -0.796 3.150 1.00 42.06 77 ALA B O 1
ATOM 2704 N N . GLY B 1 106 ? 4.896 -2.905 2.374 1.00 44.87 78 GLY B N 1
ATOM 2705 C CA . GLY B 1 106 ? 5.046 -2.511 0.989 1.00 45.88 78 GLY B CA 1
ATOM 2706 C C . GLY B 1 106 ? 6.438 -2.083 0.586 1.00 45.06 78 GLY B C 1
ATOM 2707 O O . GLY B 1 106 ? 6.626 -1.637 -0.550 1.00 47.17 78 GLY B O 1
ATOM 2708 N N . THR B 1 107 ? 7.420 -2.202 1.477 1.00 45.91 79 THR B N 1
ATOM 2709 C CA . THR B 1 107 ? 8.797 -1.821 1.179 1.00 40.59 79 THR B CA 1
ATOM 2710 C C . THR B 1 107 ? 9.494 -2.993 0.501 1.00 39.05 79 THR B C 1
ATOM 2711 O O . THR B 1 107 ? 9.691 -4.046 1.116 1.00 39.90 79 THR B O 1
ATOM 2715 N N . ARG B 1 108 ? 9.865 -2.813 -0.762 1.00 40.42 80 ARG B N 1
ATOM 2716 C CA . ARG B 1 108 ? 10.587 -3.844 -1.488 1.00 38.81 80 ARG B CA 1
ATOM 2717 C C . ARG B 1 108 ? 12.060 -3.826 -1.101 1.00 36.47 80 ARG B C 1
ATOM 2718 O O . ARG B 1 108 ? 12.616 -2.788 -0.733 1.00 32.59 80 ARG B O 1
ATOM 2726 N N . LEU B 1 109 ? 12.690 -4.994 -1.191 1.00 42.28 81 LEU B N 1
ATOM 2727 C CA . LEU B 1 109 ? 14.079 -5.173 -0.795 1.00 37.29 81 LEU B CA 1
ATOM 2728 C C . LEU B 1 109 ? 14.894 -5.694 -1.970 1.00 34.18 81 LEU B C 1
ATOM 2729 O O . LEU B 1 109 ? 14.434 -6.554 -2.728 1.00 34.70 81 LEU B O 1
ATOM 2734 N N . VAL B 1 110 ? 16.105 -5.163 -2.116 1.00 34.39 82 VAL B N 1
ATOM 2735 C CA . VAL B 1 110 ? 17.049 -5.605 -3.135 1.00 35.27 82 VAL B CA 1
ATOM 2736 C C . VAL B 1 110 ? 18.344 -5.982 -2.432 1.00 35.68 82 VAL B C 1
ATOM 2737 O O . VAL B 1 110 ? 18.920 -5.166 -1.704 1.00 35.32 82 VAL B O 1
ATOM 2741 N N . ALA B 1 111 ? 18.797 -7.214 -2.642 1.00 36.51 83 ALA B N 1
ATOM 2742 C CA . ALA B 1 111 ? 20.034 -7.709 -2.058 1.00 37.08 83 ALA B CA 1
ATOM 2743 C C . ALA B 1 111 ? 20.975 -8.143 -3.171 1.00 38.13 83 ALA B C 1
ATOM 2744 O O . ALA B 1 111 ? 20.557 -8.801 -4.128 1.00 38.64 83 ALA B O 1
ATOM 2746 N N . CYS B 1 112 ? 22.246 -7.768 -3.047 1.00 38.53 84 CYS B N 1
ATOM 2747 C CA . CYS B 1 112 ? 23.230 -8.069 -4.075 1.00 39.59 84 CYS B CA 1
ATOM 2748 C C . CYS B 1 112 ? 24.508 -8.582 -3.431 1.00 46.78 84 CYS B C 1
ATOM 2749 O O . CYS B 1 112 ? 24.749 -8.398 -2.235 1.00 50.99 84 CYS B O 1
ATOM 2752 N N . ASP B 1 113 ? 25.330 -9.229 -4.253 1.00 44.99 85 ASP B N 1
ATOM 2753 C CA . ASP B 1 113 ? 26.610 -9.770 -3.820 1.00 45.91 85 ASP B CA 1
ATOM 2754 C C . ASP B 1 113 ? 27.481 -9.952 -5.054 1.00 49.19 85 ASP B C 1
ATOM 2755 O O . ASP B 1 113 ? 26.984 -10.342 -6.113 1.00 50.80 85 ASP B O 1
ATOM 2760 N N . ILE B 1 114 ? 28.777 -9.661 -4.915 1.00 52.27 86 ILE B N 1
ATOM 2761 C CA . ILE B 1 114 ? 29.686 -9.837 -6.041 1.00 45.46 86 ILE B CA 1
ATOM 2762 C C . ILE B 1 114 ? 29.871 -11.311 -6.374 1.00 46.58 86 ILE B C 1
ATOM 2763 O O . ILE B 1 114 ? 30.255 -11.646 -7.500 1.00 47.59 86 ILE B O 1
ATOM 2768 N N . SER B 1 115 ? 29.588 -12.204 -5.428 1.00 46.69 87 SER B N 1
ATOM 2769 C CA . SER B 1 115 ? 29.759 -13.633 -5.643 1.00 47.60 87 SER B CA 1
ATOM 2770 C C . SER B 1 115 ? 28.513 -14.210 -6.298 1.00 47.39 87 SER B C 1
ATOM 2771 O O . SER B 1 115 ? 27.423 -14.117 -5.717 1.00 50.55 87 SER B O 1
ATOM 2774 N N . PRO B 1 116 ? 28.616 -14.801 -7.492 1.00 48.44 88 PRO B N 1
ATOM 2775 C CA . PRO B 1 116 ? 27.435 -15.439 -8.096 1.00 48.40 88 PRO B CA 1
ATOM 2776 C C . PRO B 1 116 ? 26.971 -16.674 -7.348 1.00 49.83 88 PRO B C 1
ATOM 2777 O O . PRO B 1 116 ? 25.814 -17.080 -7.515 1.00 48.28 88 PRO B O 1
ATOM 2781 N N . GLU B 1 117 ? 27.833 -17.286 -6.533 1.00 51.31 89 GLU B N 1
ATOM 2782 C CA . GLU B 1 117 ? 27.414 -18.439 -5.745 1.00 51.54 89 GLU B CA 1
ATOM 2783 C C . GLU B 1 117 ? 26.438 -18.028 -4.650 1.00 50.09 89 GLU B C 1
ATOM 2784 O O . GLU B 1 117 ? 25.492 -18.764 -4.345 1.00 49.95 89 GLU B O 1
ATOM 2790 N N . MET B 1 118 ? 26.655 -16.858 -4.044 1.00 50.28 90 MET B N 1
ATOM 2791 C CA . MET B 1 118 ? 25.699 -16.329 -3.076 1.00 45.63 90 MET B CA 1
ATOM 2792 C C . MET B 1 118 ? 24.344 -16.074 -3.727 1.00 44.92 90 MET B C 1
ATOM 2793 O O . MET B 1 118 ? 23.302 -16.474 -3.196 1.00 44.42 90 MET B O 1
ATOM 2798 N N . VAL B 1 119 ? 24.342 -15.408 -4.885 1.00 44.95 91 VAL B N 1
ATOM 2799 C CA . VAL B 1 119 ? 23.088 -15.059 -5.550 1.00 44.32 91 VAL B CA 1
ATOM 2800 C C . VAL B 1 119 ? 22.304 -16.314 -5.911 1.00 44.98 91 VAL B C 1
ATOM 2801 O O . VAL B 1 119 ? 21.074 -16.353 -5.783 1.00 44.36 91 VAL B O 1
ATOM 2805 N N . ASP B 1 120 ? 22.999 -17.358 -6.366 1.00 46.34 92 ASP B N 1
ATOM 2806 C CA . ASP B 1 120 ? 22.320 -18.606 -6.698 1.00 47.13 92 ASP B CA 1
ATOM 2807 C C . ASP B 1 120 ? 21.765 -19.279 -5.449 1.00 46.78 92 ASP B C 1
ATOM 2808 O O . ASP B 1 120 ? 20.691 -19.890 -5.490 1.00 46.80 92 ASP B O 1
ATOM 2813 N N . PHE B 1 121 ? 22.485 -19.177 -4.330 1.00 46.54 93 PHE B N 1
ATOM 2814 C CA . PHE B 1 121 ? 22.010 -19.759 -3.081 1.00 46.22 93 PHE B CA 1
ATOM 2815 C C . PHE B 1 121 ? 20.812 -18.995 -2.532 1.00 44.81 93 PHE B C 1
ATOM 2816 O O . PHE B 1 121 ? 19.924 -19.597 -1.916 1.00 44.65 93 PHE B O 1
ATOM 2824 N N . CYS B 1 122 ? 20.765 -17.680 -2.751 1.00 43.86 94 CYS B N 1
ATOM 2825 C CA . CYS B 1 122 ? 19.688 -16.865 -2.196 1.00 42.56 94 CYS B CA 1
ATOM 2826 C C . CYS B 1 122 ? 18.355 -17.174 -2.865 1.00 42.51 94 CYS B C 1
ATOM 2827 O O . CYS B 1 122 ? 17.334 -17.343 -2.188 1.00 42.29 94 CYS B O 1
ATOM 2830 N N . ARG B 1 123 ? 18.344 -17.249 -4.197 1.00 43.13 95 ARG B N 1
ATOM 2831 C CA . ARG B 1 123 ? 17.096 -17.377 -4.941 1.00 43.11 95 ARG B CA 1
ATOM 2832 C C . ARG B 1 123 ? 16.386 -18.704 -4.701 1.00 43.80 95 ARG B C 1
ATOM 2833 O O . ARG B 1 123 ? 15.239 -18.854 -5.135 1.00 51.34 95 ARG B O 1
ATOM 2841 N N . GLN B 1 124 ? 17.025 -19.659 -4.027 1.00 45.27 96 GLN B N 1
ATOM 2842 C CA . GLN B 1 124 ? 16.385 -20.921 -3.674 1.00 45.26 96 GLN B CA 1
ATOM 2843 C C . GLN B 1 124 ? 15.941 -20.968 -2.217 1.00 46.39 96 GLN B C 1
ATOM 2844 O O . GLN B 1 124 ? 14.782 -21.283 -1.931 1.00 50.08 96 GLN B O 1
ATOM 2850 N N . HIS B 1 125 ? 16.843 -20.652 -1.288 1.00 45.27 97 HIS B N 1
ATOM 2851 C CA . HIS B 1 125 ? 16.608 -20.898 0.128 1.00 46.60 97 HIS B CA 1
ATOM 2852 C C . HIS B 1 125 ? 16.050 -19.696 0.880 1.00 45.23 97 HIS B C 1
ATOM 2853 O O . HIS B 1 125 ? 15.395 -19.885 1.910 1.00 49.90 97 HIS B O 1
ATOM 2860 N N . ASN B 1 126 ? 16.293 -18.477 0.403 1.00 41.53 98 ASN B N 1
ATOM 2861 C CA . ASN B 1 126 ? 15.689 -17.302 1.018 1.00 43.31 98 ASN B CA 1
ATOM 2862 C C . ASN B 1 126 ? 14.775 -16.602 0.022 1.00 42.06 98 ASN B C 1
ATOM 2863 O O . ASN B 1 126 ? 14.837 -15.380 -0.142 1.00 42.53 98 ASN B O 1
ATOM 2868 N N . ALA B 1 127 ? 13.921 -17.375 -0.644 1.00 43.97 99 ALA B N 1
ATOM 2869 C CA . ALA B 1 127 ? 13.000 -16.828 -1.630 1.00 45.71 99 ALA B CA 1
ATOM 2870 C C . ALA B 1 127 ? 11.833 -16.154 -0.921 1.00 49.97 99 ALA B C 1
ATOM 2871 O O . ALA B 1 127 ? 11.149 -16.780 -0.104 1.00 53.19 99 ALA B O 1
ATOM 2873 N N . LEU B 1 128 ? 11.610 -14.880 -1.229 1.00 51.96 100 LEU B N 1
ATOM 2874 C CA . LEU B 1 128 ? 10.465 -14.128 -0.713 1.00 50.50 100 LEU B CA 1
ATOM 2875 C C . LEU B 1 128 ? 9.862 -13.355 -1.874 1.00 48.06 100 LEU B C 1
ATOM 2876 O O . LEU B 1 128 ? 10.158 -12.171 -2.078 1.00 50.80 100 LEU B O 1
ATOM 2881 N N . PRO B 1 129 ? 9.018 -14.006 -2.676 1.00 44.45 101 PRO B N 1
ATOM 2882 C CA . PRO B 1 129 ? 8.476 -13.348 -3.870 1.00 46.39 101 PRO B CA 1
ATOM 2883 C C . PRO B 1 129 ? 7.649 -12.123 -3.512 1.00 49.37 101 PRO B C 1
ATOM 2884 O O . PRO B 1 129 ? 6.970 -12.079 -2.485 1.00 50.89 101 PRO B O 1
ATOM 2888 N N . GLY B 1 130 ? 7.723 -11.113 -4.380 1.00 47.91 102 GLY B N 1
ATOM 2889 C CA . GLY B 1 130 ? 7.031 -9.862 -4.171 1.00 53.50 102 GLY B CA 1
ATOM 2890 C C . GLY B 1 130 ? 7.729 -8.883 -3.254 1.00 52.00 102 GLY B C 1
ATOM 2891 O O . GLY B 1 130 ? 7.400 -7.690 -3.281 1.00 54.08 102 GLY B O 1
ATOM 2892 N N . THR B 1 131 ? 8.683 -9.340 -2.444 1.00 49.00 103 THR B N 1
ATOM 2893 C CA . THR B 1 131 ? 9.400 -8.471 -1.518 1.00 46.22 103 THR B CA 1
ATOM 2894 C C . THR B 1 131 ? 10.885 -8.393 -1.843 1.00 45.11 103 THR B C 1
ATOM 2895 O O . THR B 1 131 ? 11.383 -7.310 -2.167 1.00 48.98 103 THR B O 1
ATOM 2899 N N . ILE B 1 132 ? 11.608 -9.507 -1.772 1.00 45.18 104 ILE B N 1
ATOM 2900 C CA . ILE B 1 132 ? 13.059 -9.517 -1.921 1.00 37.19 104 ILE B CA 1
ATOM 2901 C C . ILE B 1 132 ? 13.422 -9.945 -3.335 1.00 36.40 104 ILE B C 1
ATOM 2902 O O . ILE B 1 132 ? 12.840 -10.890 -3.883 1.00 37.03 104 ILE B O 1
ATOM 2907 N N . THR B 1 133 ? 14.384 -9.242 -3.928 1.00 36.51 105 THR B N 1
ATOM 2908 C CA . THR B 1 133 ? 14.985 -9.620 -5.198 1.00 37.43 105 THR B CA 1
ATOM 2909 C C . THR B 1 133 ? 16.497 -9.649 -5.028 1.00 37.85 105 THR B C 1
ATOM 2910 O O . THR B 1 133 ? 17.071 -8.774 -4.373 1.00 37.30 105 THR B O 1
ATOM 2914 N N . TYR B 1 134 ? 17.138 -10.657 -5.612 1.00 38.91 106 TYR B N 1
ATOM 2915 C CA . TYR B 1 134 ? 18.572 -10.859 -5.470 1.00 39.50 106 TYR B CA 1
ATOM 2916 C C . TYR B 1 134 ? 19.276 -10.584 -6.792 1.00 40.24 106 TYR B C 1
ATOM 2917 O O . TYR B 1 134 ? 18.815 -11.018 -7.853 1.00 40.83 106 TYR B O 1
ATOM 2926 N N . GLU B 1 135 ? 20.394 -9.860 -6.723 1.00 40.28 107 GLU B N 1
ATOM 2927 C CA . GLU B 1 135 ? 21.090 -9.395 -7.914 1.00 40.92 107 GLU B CA 1
ATOM 2928 C C . GLU B 1 135 ? 22.589 -9.614 -7.762 1.00 41.71 107 GLU B C 1
ATOM 2929 O O . GLU B 1 135 ? 23.086 -9.986 -6.695 1.00 41.66 107 GLU B O 1
ATOM 2935 N N . LEU B 1 136 ? 23.308 -9.372 -8.855 1.00 42.50 108 LEU B N 1
ATOM 2936 C CA . LEU B 1 136 ? 24.764 -9.338 -8.868 1.00 43.30 108 LEU B CA 1
ATOM 2937 C C . LEU B 1 136 ? 25.227 -7.889 -8.900 1.00 42.82 108 LEU B C 1
ATOM 2938 O O . LEU B 1 136 ? 24.721 -7.091 -9.697 1.00 42.53 108 LEU B O 1
ATOM 2943 N N . LEU B 1 137 ? 26.186 -7.550 -8.041 1.00 42.81 109 LEU B N 1
ATOM 2944 C CA . LEU B 1 137 ? 26.723 -6.197 -8.025 1.00 42.49 109 LEU B CA 1
ATOM 2945 C C . LEU B 1 137 ? 28.038 -6.172 -7.264 1.00 43.00 109 LEU B C 1
ATOM 2946 O O . LEU B 1 137 ? 28.158 -6.780 -6.198 1.00 42.89 109 LEU B O 1
ATOM 2951 N N . ASP B 1 138 ? 29.017 -5.472 -7.827 1.00 43.63 110 ASP B N 1
ATOM 2952 C CA . ASP B 1 138 ? 30.240 -5.112 -7.126 1.00 44.05 110 ASP B CA 1
ATOM 2953 C C . ASP B 1 138 ? 30.086 -3.677 -6.641 1.00 43.15 110 ASP B C 1
ATOM 2954 O O . ASP B 1 138 ? 29.785 -2.781 -7.435 1.00 44.34 110 ASP B O 1
ATOM 2959 N N . VAL B 1 139 ? 30.280 -3.463 -5.336 1.00 42.68 111 VAL B N 1
ATOM 2960 C CA . VAL B 1 139 ? 30.030 -2.152 -4.747 1.00 41.80 111 VAL B CA 1
ATOM 2961 C C . VAL B 1 139 ? 30.952 -1.086 -5.325 1.00 42.39 111 VAL B C 1
ATOM 2962 O O . VAL B 1 139 ? 30.643 0.108 -5.248 1.00 41.78 111 VAL B O 1
ATOM 2966 N N . VAL B 1 140 ? 32.076 -1.486 -5.916 1.00 43.64 112 VAL B N 1
ATOM 2967 C CA . VAL B 1 140 ? 32.995 -0.542 -6.541 1.00 44.37 112 VAL B CA 1
ATOM 2968 C C . VAL B 1 140 ? 32.988 -0.759 -8.048 1.00 45.07 112 VAL B C 1
ATOM 2969 O O . VAL B 1 140 ? 34.042 -0.760 -8.692 1.00 48.62 112 VAL B O 1
ATOM 2973 N N . GLU B 1 141 ? 31.801 -0.939 -8.615 1.00 49.93 113 GLU B N 1
ATOM 2974 C CA . GLU B 1 141 ? 31.687 -1.175 -10.049 1.00 50.80 113 GLU B CA 1
ATOM 2975 C C . GLU B 1 141 ? 32.033 0.095 -10.817 1.00 50.96 113 GLU B C 1
ATOM 2976 O O . GLU B 1 141 ? 31.504 1.167 -10.499 1.00 49.99 113 GLU B O 1
ATOM 2982 N N . PRO B 1 142 ? 32.919 0.022 -11.815 1.00 54.52 114 PRO B N 1
ATOM 2983 C CA . PRO B 1 142 ? 33.208 1.226 -12.616 1.00 46.94 114 PRO B CA 1
ATOM 2984 C C . PRO B 1 142 ? 31.976 1.796 -13.298 1.00 46.16 114 PRO B C 1
ATOM 2985 O O . PRO B 1 142 ? 31.691 2.993 -13.167 1.00 45.56 114 PRO B O 1
ATOM 2989 N N . ARG B 1 143 ? 31.229 0.963 -14.022 1.00 50.05 115 ARG B N 1
ATOM 2990 C CA . ARG B 1 143 ? 30.004 1.394 -14.692 1.00 45.56 115 ARG B CA 1
ATOM 2991 C C . ARG B 1 143 ? 28.812 0.941 -13.854 1.00 44.32 115 ARG B C 1
ATOM 2992 O O . ARG B 1 143 ? 28.124 -0.032 -14.165 1.00 44.33 115 ARG B O 1
ATOM 3000 N N . LEU B 1 144 ? 28.576 1.675 -12.765 1.00 46.52 116 LEU B N 1
ATOM 3001 C CA . LEU B 1 144 ? 27.452 1.368 -11.887 1.00 42.84 116 LEU B CA 1
ATOM 3002 C C . LEU B 1 144 ? 26.129 1.503 -12.629 1.00 41.67 116 LEU B C 1
ATOM 3003 O O . LEU B 1 144 ? 25.226 0.675 -12.464 1.00 41.26 116 LEU B O 1
ATOM 3008 N N . GLU B 1 145 ? 26.007 2.532 -13.470 1.00 41.80 117 GLU B N 1
ATOM 3009 C CA . GLU B 1 145 ? 24.739 2.861 -14.106 1.00 41.32 117 GLU B CA 1
ATOM 3010 C C . GLU B 1 145 ? 24.244 1.773 -15.050 1.00 41.90 117 GLU B C 1
ATOM 3011 O O . GLU B 1 145 ? 23.067 1.792 -15.426 1.00 41.48 117 GLU B O 1
ATOM 3017 N N . ASP B 1 146 ? 25.099 0.827 -15.434 1.00 42.91 118 ASP B N 1
ATOM 3018 C CA . ASP B 1 146 ? 24.734 -0.228 -16.367 1.00 43.64 118 ASP B CA 1
ATOM 3019 C C . ASP B 1 146 ? 24.286 -1.506 -15.668 1.00 43.38 118 ASP B C 1
ATOM 3020 O O . ASP B 1 146 ? 24.064 -2.520 -16.338 1.00 44.09 118 ASP B O 1
ATOM 3025 N N . THR B 1 147 ? 24.142 -1.483 -14.348 1.00 42.45 119 THR B N 1
ATOM 3026 C CA . THR B 1 147 ? 23.754 -2.658 -13.584 1.00 42.22 119 THR B CA 1
ATOM 3027 C C . THR B 1 147 ? 22.253 -2.664 -13.321 1.00 41.27 119 THR B C 1
ATOM 3028 O O . THR B 1 147 ? 21.585 -1.627 -13.346 1.00 40.55 119 THR B O 1
ATOM 3032 N N . VAL B 1 148 ? 21.727 -3.865 -13.069 1.00 41.35 120 VAL B N 1
ATOM 3033 C CA . VAL B 1 148 ? 20.309 -4.012 -12.752 1.00 40.56 120 VAL B CA 1
ATOM 3034 C C . VAL B 1 148 ? 19.978 -3.309 -11.442 1.00 39.36 120 VAL B C 1
ATOM 3035 O O . VAL B 1 148 ? 18.889 -2.741 -11.288 1.00 38.58 120 VAL B O 1
ATOM 3039 N N . VAL B 1 149 ? 20.914 -3.313 -10.490 1.00 39.26 121 VAL B N 1
ATOM 3040 C CA . VAL B 1 149 ? 20.663 -2.706 -9.185 1.00 38.23 121 VAL B CA 1
ATOM 3041 C C . VAL B 1 149 ? 20.460 -1.203 -9.319 1.00 37.66 121 VAL B C 1
ATOM 3042 O O . VAL B 1 149 ? 19.580 -0.621 -8.671 1.00 38.45 121 VAL B O 1
ATOM 3046 N N . TRP B 1 150 ? 21.266 -0.548 -10.160 1.00 38.25 122 TRP B N 1
ATOM 3047 C CA . TRP B 1 150 ? 21.171 0.903 -10.294 1.00 37.83 122 TRP B CA 1
ATOM 3048 C C . TRP B 1 150 ? 19.803 1.326 -10.812 1.00 37.34 122 TRP B C 1
ATOM 3049 O O . TRP B 1 150 ? 19.257 2.348 -10.381 1.00 37.74 122 TRP B O 1
ATOM 3060 N N . ARG B 1 151 ? 19.233 0.554 -11.732 1.00 37.82 123 ARG B N 1
ATOM 3061 C CA . ARG B 1 151 ? 17.967 0.922 -12.347 1.00 37.54 123 ARG B CA 1
ATOM 3062 C C . ARG B 1 151 ? 16.760 0.446 -11.553 1.00 36.80 123 ARG B C 1
ATOM 3063 O O . ARG B 1 151 ? 15.631 0.821 -11.887 1.00 36.50 123 ARG B O 1
ATOM 3071 N N . ASN B 1 152 ? 16.967 -0.366 -10.518 1.00 36.57 124 ASN B N 1
ATOM 3072 C CA . ASN B 1 152 ? 15.934 -0.580 -9.517 1.00 35.77 124 ASN B CA 1
ATOM 3073 C C . ASN B 1 152 ? 15.853 0.569 -8.524 1.00 36.16 124 ASN B C 1
ATOM 3074 O O . ASN B 1 152 ? 14.882 0.646 -7.764 1.00 43.08 124 ASN B O 1
ATOM 3079 N N . GLY B 1 153 ? 16.843 1.458 -8.517 1.00 37.16 125 GLY B N 1
ATOM 3080 C CA . GLY B 1 153 ? 16.866 2.578 -7.611 1.00 36.88 125 GLY B CA 1
ATOM 3081 C C . GLY B 1 153 ? 16.034 3.743 -8.108 1.00 39.87 125 GLY B C 1
ATOM 3082 O O . GLY B 1 153 ? 15.261 3.621 -9.063 1.00 46.61 125 GLY B O 1
ATOM 3083 N N . PRO B 1 154 ? 16.178 4.908 -7.462 1.00 36.76 126 PRO B N 1
ATOM 3084 C CA . PRO B 1 154 ? 17.070 5.200 -6.333 1.00 34.13 126 PRO B CA 1
ATOM 3085 C C . PRO B 1 154 ? 16.544 4.596 -5.037 1.00 36.56 126 PRO B C 1
ATOM 3086 O O . PRO B 1 154 ? 15.353 4.322 -4.917 1.00 39.65 126 PRO B O 1
ATOM 3090 N N . PHE B 1 155 ? 17.407 4.369 -4.053 1.00 33.72 127 PHE B N 1
ATOM 3091 C CA . PHE B 1 155 ? 17.041 3.638 -2.851 1.00 34.92 127 PHE B CA 1
ATOM 3092 C C . PHE B 1 155 ? 16.913 4.585 -1.665 1.00 31.82 127 PHE B C 1
ATOM 3093 O O . PHE B 1 155 ? 17.648 5.571 -1.551 1.00 35.39 127 PHE B O 1
ATOM 3101 N N . GLY B 1 156 ? 15.966 4.274 -0.784 1.00 31.17 128 GLY B N 1
ATOM 3102 C CA . GLY B 1 156 ? 15.763 5.057 0.418 1.00 30.76 128 GLY B CA 1
ATOM 3103 C C . GLY B 1 156 ? 16.819 4.780 1.467 1.00 31.06 128 GLY B C 1
ATOM 3104 O O . GLY B 1 156 ? 17.462 5.704 1.970 1.00 36.51 128 GLY B O 1
ATOM 3105 N N . LYS B 1 157 ? 17.005 3.506 1.805 1.00 31.89 129 LYS B N 1
ATOM 3106 C CA . LYS B 1 157 ? 18.016 3.086 2.763 1.00 31.85 129 LYS B CA 1
ATOM 3107 C C . LYS B 1 157 ? 18.909 2.031 2.128 1.00 33.51 129 LYS B C 1
ATOM 3108 O O . LYS B 1 157 ? 18.472 1.260 1.268 1.00 34.40 129 LYS B O 1
ATOM 3114 N N . VAL B 1 158 ? 20.169 2.007 2.555 1.00 34.97 130 VAL B N 1
ATOM 3115 C CA . VAL B 1 158 ? 21.160 1.060 2.056 1.00 33.34 130 VAL B CA 1
ATOM 3116 C C . VAL B 1 158 ? 21.871 0.455 3.258 1.00 33.62 130 VAL B C 1
ATOM 3117 O O . VAL B 1 158 ? 22.568 1.164 3.995 1.00 33.72 130 VAL B O 1
ATOM 3121 N N . PHE B 1 159 ? 21.695 -0.848 3.460 1.00 33.83 131 PHE B N 1
ATOM 3122 C CA . PHE B 1 159 ? 22.375 -1.568 4.527 1.00 34.22 131 PHE B CA 1
ATOM 3123 C C . PHE B 1 159 ? 23.648 -2.205 3.987 1.00 37.18 131 PHE B C 1
ATOM 3124 O O . PHE B 1 159 ? 23.624 -2.882 2.954 1.00 42.56 131 PHE B O 1
ATOM 3132 N N . CYS B 1 160 ? 24.758 -1.981 4.687 1.00 37.11 132 CYS B N 1
ATOM 3133 C CA . CYS B 1 160 ? 26.069 -2.496 4.297 1.00 38.15 132 CYS B CA 1
ATOM 3134 C C . CYS B 1 160 ? 26.681 -3.152 5.530 1.00 38.63 132 CYS B C 1
ATOM 3135 O O . CYS B 1 160 ? 27.251 -2.469 6.386 1.00 42.32 132 CYS B O 1
ATOM 3138 N N . MET B 1 161 ? 26.558 -4.474 5.623 1.00 38.65 133 MET B N 1
ATOM 3139 C CA . MET B 1 161 ? 26.928 -5.219 6.820 1.00 40.48 133 MET B CA 1
ATOM 3140 C C . MET B 1 161 ? 28.119 -6.120 6.522 1.00 42.17 133 MET B C 1
ATOM 3141 O O . MET B 1 161 ? 28.024 -7.017 5.677 1.00 46.90 133 MET B O 1
ATOM 3146 N N . LEU B 1 162 ? 29.230 -5.878 7.219 1.00 39.75 134 LEU B N 1
ATOM 3147 C CA . LEU B 1 162 ? 30.400 -6.757 7.222 1.00 40.99 134 LEU B CA 1
ATOM 3148 C C . LEU B 1 162 ? 30.876 -7.063 5.799 1.00 41.65 134 LEU B C 1
ATOM 3149 O O . LEU B 1 162 ? 30.846 -8.200 5.331 1.00 42.19 134 LEU B O 1
ATOM 3154 N N . MET B 1 163 ? 31.331 -6.012 5.119 1.00 45.47 135 MET B N 1
ATOM 3155 C CA . MET B 1 163 ? 31.763 -6.188 3.738 1.00 43.87 135 MET B CA 1
ATOM 3156 C C . MET B 1 163 ? 32.782 -5.141 3.304 1.00 43.32 135 MET B C 1
ATOM 3157 O O . MET B 1 163 ? 33.593 -5.404 2.411 1.00 46.27 135 MET B O 1
ATOM 3162 N N . LEU B 1 164 ? 32.759 -3.955 3.918 1.00 42.29 136 LEU B N 1
ATOM 3163 C CA . LEU B 1 164 ? 33.723 -2.927 3.540 1.00 42.85 136 LEU B CA 1
ATOM 3164 C C . LEU B 1 164 ? 35.150 -3.298 3.922 1.00 46.91 136 LEU B C 1
ATOM 3165 O O . LEU B 1 164 ? 36.093 -2.692 3.401 1.00 51.79 136 LEU B O 1
ATOM 3170 N N . HIS B 1 165 ? 35.330 -4.271 4.814 1.00 48.08 137 HIS B N 1
ATOM 3171 C CA . HIS B 1 165 ? 36.658 -4.791 5.108 1.00 47.87 137 HIS B CA 1
ATOM 3172 C C . HIS B 1 165 ? 37.189 -5.696 4.004 1.00 49.10 137 HIS B C 1
ATOM 3173 O O . HIS B 1 165 ? 38.371 -6.054 4.032 1.00 53.16 137 HIS B O 1
ATOM 3180 N N . LEU B 1 166 ? 36.347 -6.067 3.039 1.00 46.45 138 LEU B N 1
ATOM 3181 C CA . LEU B 1 166 ? 36.768 -6.801 1.853 1.00 50.44 138 LEU B CA 1
ATOM 3182 C C . LEU B 1 166 ? 37.008 -5.902 0.648 1.00 53.18 138 LEU B C 1
ATOM 3183 O O . LEU B 1 166 ? 37.526 -6.379 -0.367 1.00 59.29 138 LEU B O 1
ATOM 3188 N N . VAL B 1 167 ? 36.651 -4.624 0.732 1.00 49.09 139 VAL B N 1
ATOM 3189 C CA . VAL B 1 167 ? 36.778 -3.690 -0.384 1.00 51.39 139 VAL B CA 1
ATOM 3190 C C . VAL B 1 167 ? 37.992 -2.809 -0.118 1.00 53.75 139 VAL B C 1
ATOM 3191 O O . VAL B 1 167 ? 37.938 -1.949 0.780 1.00 53.72 139 VAL B O 1
ATOM 3195 N N . PRO B 1 168 ? 39.100 -2.979 -0.848 1.00 50.95 140 PRO B N 1
ATOM 3196 C CA . PRO B 1 168 ? 40.276 -2.126 -0.604 1.00 49.84 140 PRO B CA 1
ATOM 3197 C C . PRO B 1 168 ? 40.008 -0.646 -0.816 1.00 50.08 140 PRO B C 1
ATOM 3198 O O . PRO B 1 168 ? 40.490 0.184 -0.036 1.00 51.45 140 PRO B O 1
ATOM 3202 N N . ASP B 1 169 ? 39.254 -0.291 -1.855 1.00 52.31 141 ASP B N 1
ATOM 3203 C CA . ASP B 1 169 ? 38.946 1.107 -2.154 1.00 51.74 141 ASP B CA 1
ATOM 3204 C C . ASP B 1 169 ? 37.633 1.452 -1.463 1.00 50.15 141 ASP B C 1
ATOM 3205 O O . ASP B 1 169 ? 36.550 1.328 -2.037 1.00 50.11 141 ASP B O 1
ATOM 3210 N N . ASN B 1 170 ? 37.732 1.905 -0.213 1.00 54.03 142 ASN B N 1
ATOM 3211 C CA . ASN B 1 170 ? 36.536 2.157 0.583 1.00 50.26 142 ASN B CA 1
ATOM 3212 C C . ASN B 1 170 ? 35.851 3.467 0.214 1.00 44.36 142 ASN B C 1
ATOM 3213 O O . ASN B 1 170 ? 34.626 3.570 0.336 1.00 43.94 142 ASN B O 1
ATOM 3218 N N . ARG B 1 171 ? 36.607 4.474 -0.231 1.00 46.19 143 ARG B N 1
ATOM 3219 C CA . ARG B 1 171 ? 35.976 5.731 -0.619 1.00 47.47 143 ARG B CA 1
ATOM 3220 C C . ARG B 1 171 ? 35.167 5.568 -1.900 1.00 45.42 143 ARG B C 1
ATOM 3221 O O . ARG B 1 171 ? 34.108 6.188 -2.055 1.00 44.78 143 ARG B O 1
ATOM 3229 N N . LEU B 1 172 ? 35.645 4.734 -2.827 1.00 45.16 144 LEU B N 1
ATOM 3230 C CA . LEU B 1 172 ? 34.883 4.476 -4.045 1.00 45.05 144 LEU B CA 1
ATOM 3231 C C . LEU B 1 172 ? 33.565 3.782 -3.727 1.00 42.85 144 LEU B C 1
ATOM 3232 O O . LEU B 1 172 ? 32.545 4.041 -4.376 1.00 43.84 144 LEU B O 1
ATOM 3237 N N . ALA B 1 173 ? 33.565 2.902 -2.722 1.00 42.70 145 ALA B N 1
ATOM 3238 C CA . ALA B 1 173 ? 32.329 2.237 -2.326 1.00 41.66 145 ALA B CA 1
ATOM 3239 C C . ALA B 1 173 ? 31.363 3.216 -1.670 1.00 40.50 145 ALA B C 1
ATOM 3240 O O . ALA B 1 173 ? 30.146 3.117 -1.863 1.00 39.61 145 ALA B O 1
ATOM 3242 N N . VAL B 1 174 ? 31.885 4.166 -0.891 1.00 40.85 146 VAL B N 1
ATOM 3243 C CA . VAL B 1 174 ? 31.028 5.182 -0.287 1.00 39.60 146 VAL B CA 1
ATOM 3244 C C . VAL B 1 174 ? 30.468 6.108 -1.359 1.00 41.61 146 VAL B C 1
ATOM 3245 O O . VAL B 1 174 ? 29.298 6.507 -1.307 1.00 41.09 146 VAL B O 1
ATOM 3249 N N . LYS B 1 175 ? 31.290 6.458 -2.354 1.00 42.11 147 LYS B N 1
ATOM 3250 C CA . LYS B 1 175 ? 30.808 7.278 -3.461 1.00 42.24 147 LYS B CA 1
ATOM 3251 C C . LYS B 1 175 ? 29.703 6.568 -4.233 1.00 40.77 147 LYS B C 1
ATOM 3252 O O . LYS B 1 175 ? 28.710 7.191 -4.627 1.00 39.71 147 LYS B O 1
ATOM 3258 N N . ASN B 1 176 ? 29.857 5.260 -4.455 1.00 41.47 148 ASN B N 1
ATOM 3259 C CA . ASN B 1 176 ? 28.838 4.511 -5.183 1.00 39.68 148 ASN B CA 1
ATOM 3260 C C . ASN B 1 176 ? 27.573 4.328 -4.355 1.00 40.23 148 ASN B C 1
ATOM 3261 O O . ASN B 1 176 ? 26.468 4.326 -4.909 1.00 39.49 148 ASN B O 1
ATOM 3266 N N . ILE B 1 177 ? 27.708 4.168 -3.036 1.00 37.99 149 ILE B N 1
ATOM 3267 C CA . ILE B 1 177 ? 26.532 4.160 -2.172 1.00 36.93 149 ILE B CA 1
ATOM 3268 C C . ILE B 1 177 ? 25.853 5.523 -2.199 1.00 42.54 149 ILE B C 1
ATOM 3269 O O . ILE B 1 177 ? 24.619 5.621 -2.193 1.00 42.39 149 ILE B O 1
ATOM 3274 N N . HIS B 1 178 ? 26.647 6.596 -2.247 1.00 42.22 150 HIS B N 1
ATOM 3275 C CA . HIS B 1 178 ? 26.088 7.942 -2.302 1.00 42.44 150 HIS B CA 1
ATOM 3276 C C . HIS B 1 178 ? 25.292 8.170 -3.581 1.00 43.28 150 HIS B C 1
ATOM 3277 O O . HIS B 1 178 ? 24.294 8.900 -3.567 1.00 41.93 150 HIS B O 1
ATOM 3284 N N . LYS B 1 179 ? 25.713 7.557 -4.691 1.00 40.69 151 LYS B N 1
ATOM 3285 C CA . LYS B 1 179 ? 24.957 7.680 -5.934 1.00 38.12 151 LYS B CA 1
ATOM 3286 C C . LYS B 1 179 ? 23.612 6.971 -5.851 1.00 38.56 151 LYS B C 1
ATOM 3287 O O . LYS B 1 179 ? 22.650 7.393 -6.502 1.00 39.76 151 LYS B O 1
ATOM 3293 N N . LEU B 1 180 ? 23.526 5.899 -5.062 1.00 35.76 152 LEU B N 1
ATOM 3294 C CA . LEU B 1 180 ? 22.323 5.079 -5.019 1.00 35.19 152 LEU B CA 1
ATOM 3295 C C . LEU B 1 180 ? 21.252 5.636 -4.092 1.00 34.24 152 LEU B C 1
ATOM 3296 O O . LEU B 1 180 ? 20.089 5.230 -4.198 1.00 33.76 152 LEU B O 1
ATOM 3301 N N . LEU B 1 181 ? 21.608 6.551 -3.197 1.00 34.02 153 LEU B N 1
ATOM 3302 C CA . LEU B 1 181 ? 20.679 7.052 -2.195 1.00 33.99 153 LEU B CA 1
ATOM 3303 C C . LEU B 1 181 ? 19.956 8.300 -2.682 1.00 47.35 153 LEU B C 1
ATOM 3304 O O . LEU B 1 181 ? 20.514 9.124 -3.412 1.00 45.17 153 LEU B O 1
ATOM 3309 N N . VAL B 1 182 ? 18.700 8.428 -2.268 1.00 41.98 154 VAL B N 1
ATOM 3310 C CA . VAL B 1 182 ? 17.913 9.632 -2.518 1.00 41.49 154 VAL B CA 1
ATOM 3311 C C . VAL B 1 182 ? 18.404 10.716 -1.568 1.00 43.10 154 VAL B C 1
ATOM 3312 O O . VAL B 1 182 ? 18.916 10.395 -0.484 1.00 44.24 154 VAL B O 1
ATOM 3316 N N . PRO B 1 183 ? 18.302 11.994 -1.932 1.00 40.55 155 PRO B N 1
ATOM 3317 C CA . PRO B 1 183 ? 18.645 13.064 -0.982 1.00 44.06 155 PRO B CA 1
ATOM 3318 C C . PRO B 1 183 ? 17.838 12.926 0.299 1.00 43.59 155 PRO B C 1
ATOM 3319 O O . PRO B 1 183 ? 16.606 12.947 0.287 1.00 46.44 155 PRO B O 1
ATOM 3323 N N . GLY B 1 184 ? 18.549 12.778 1.415 1.00 44.63 156 GLY B N 1
ATOM 3324 C CA . GLY B 1 184 ? 17.930 12.450 2.678 1.00 43.65 156 GLY B CA 1
ATOM 3325 C C . GLY B 1 184 ? 17.918 10.974 3.005 1.00 48.20 156 GLY B C 1
ATOM 3326 O O . GLY B 1 184 ? 17.556 10.607 4.131 1.00 53.64 156 GLY B O 1
ATOM 3327 N N . GLY B 1 185 ? 18.297 10.118 2.058 1.00 38.96 157 GLY B N 1
ATOM 3328 C CA . GLY B 1 185 ? 18.379 8.701 2.341 1.00 42.23 157 GLY B CA 1
ATOM 3329 C C . GLY B 1 185 ? 19.498 8.385 3.315 1.00 47.16 157 GLY B C 1
ATOM 3330 O O . GLY B 1 185 ? 20.495 9.101 3.413 1.00 47.11 157 GLY B O 1
ATOM 3331 N N . GLU B 1 186 ? 19.326 7.287 4.044 1.00 44.45 158 GLU B N 1
ATOM 3332 C CA . GLU B 1 186 ? 20.226 6.922 5.126 1.00 45.11 158 GLU B CA 1
ATOM 3333 C C . GLU B 1 186 ? 20.957 5.626 4.800 1.00 40.79 158 GLU B C 1
ATOM 3334 O O . GLU B 1 186 ? 20.431 4.751 4.108 1.00 39.77 158 GLU B O 1
ATOM 3340 N N . ALA B 1 187 ? 22.181 5.514 5.312 1.00 40.73 159 ALA B N 1
ATOM 3341 C CA . ALA B 1 187 ? 23.016 4.338 5.124 1.00 34.08 159 ALA B CA 1
ATOM 3342 C C . ALA B 1 187 ? 23.374 3.743 6.478 1.00 34.45 159 ALA B C 1
ATOM 3343 O O . ALA B 1 187 ? 23.640 4.474 7.437 1.00 37.90 159 ALA B O 1
ATOM 3345 N N . VAL B 1 188 ? 23.376 2.415 6.552 1.00 33.63 160 VAL B N 1
ATOM 3346 C CA . VAL B 1 188 ? 23.689 1.686 7.775 1.00 33.85 160 VAL B CA 1
ATOM 3347 C C . VAL B 1 188 ? 24.923 0.841 7.499 1.00 34.79 160 VAL B C 1
ATOM 3348 O O . VAL B 1 188 ? 24.878 -0.086 6.679 1.00 39.24 160 VAL B O 1
ATOM 3352 N N . PHE B 1 189 ? 26.021 1.153 8.178 1.00 35.40 161 PHE B N 1
ATOM 3353 C CA . PHE B 1 189 ? 27.279 0.447 7.998 1.00 36.41 161 PHE B CA 1
ATOM 3354 C C . PHE B 1 189 ? 27.552 -0.471 9.182 1.00 36.76 161 PHE B C 1
ATOM 3355 O O . PHE B 1 189 ? 27.197 -0.169 10.324 1.00 37.63 161 PHE B O 1
ATOM 3363 N N . SER B 1 190 ? 28.191 -1.609 8.887 1.00 37.50 162 SER B N 1
ATOM 3364 C CA . SER B 1 190 ? 28.684 -2.544 9.899 1.00 38.09 162 SER B CA 1
ATOM 3365 C C . SER B 1 190 ? 30.087 -2.948 9.446 1.00 39.29 162 SER B C 1
ATOM 3366 O O . SER B 1 190 ? 30.303 -4.024 8.886 1.00 42.16 162 SER B O 1
ATOM 3369 N N . VAL B 1 191 ? 31.048 -2.063 9.683 1.00 39.80 163 VAL B N 1
ATOM 3370 C CA . VAL B 1 191 ? 32.402 -2.221 9.168 1.00 40.97 163 VAL B CA 1
ATOM 3371 C C . VAL B 1 191 ? 33.261 -2.896 10.226 1.00 41.89 163 VAL B C 1
ATOM 3372 O O . VAL B 1 191 ? 33.227 -2.516 11.402 1.00 41.78 163 VAL B O 1
ATOM 3376 N N . ILE B 1 192 ? 34.033 -3.897 9.811 1.00 42.88 164 ILE B N 1
ATOM 3377 C CA . ILE B 1 192 ? 34.974 -4.564 10.705 1.00 43.95 164 ILE B CA 1
ATOM 3378 C C . ILE B 1 192 ? 36.253 -3.734 10.746 1.00 44.90 164 ILE B C 1
ATOM 3379 O O . ILE B 1 192 ? 36.977 -3.642 9.753 1.00 45.57 164 ILE B O 1
ATOM 3384 N N . ALA B 1 193 ? 36.529 -3.124 11.899 1.00 45.03 165 ALA B N 1
ATOM 3385 C CA . ALA B 1 193 ? 37.731 -2.318 12.068 1.00 48.16 165 ALA B CA 1
ATOM 3386 C C . ALA B 1 193 ? 38.977 -3.186 11.963 1.00 54.92 165 ALA B C 1
ATOM 3387 O O . ALA B 1 193 ? 39.712 -3.111 10.973 1.00 63.37 165 ALA B O 1
ATOM 3389 N N . ASN B 1 194 ? 39.219 -4.014 12.976 1.00 54.97 166 ASN B N 1
ATOM 3390 C CA . ASN B 1 194 ? 40.367 -4.904 12.988 1.00 56.92 166 ASN B CA 1
ATOM 3391 C C . ASN B 1 194 ? 39.940 -6.270 13.505 1.00 55.33 166 ASN B C 1
ATOM 3392 O O . ASN B 1 194 ? 38.961 -6.399 14.244 1.00 53.08 166 ASN B O 1
ATOM 3397 N N . MET B 1 195 ? 40.692 -7.292 13.104 1.00 60.33 167 MET B N 1
ATOM 3398 C CA . MET B 1 195 ? 40.468 -8.642 13.597 1.00 60.55 167 MET B CA 1
ATOM 3399 C C . MET B 1 195 ? 41.746 -9.442 13.398 1.00 60.52 167 MET B C 1
ATOM 3400 O O . MET B 1 195 ? 42.629 -9.053 12.630 1.00 59.70 167 MET B O 1
ATOM 3405 N N . ALA B 1 196 ? 41.830 -10.573 14.102 1.00 60.13 168 ALA B N 1
ATOM 3406 C CA . ALA B 1 196 ? 43.019 -11.413 14.037 1.00 63.05 168 ALA B CA 1
ATOM 3407 C C . ALA B 1 196 ? 43.125 -12.195 12.733 1.00 62.99 168 ALA B C 1
ATOM 3408 O O . ALA B 1 196 ? 44.205 -12.712 12.426 1.00 63.88 168 ALA B O 1
ATOM 3410 N N . LEU B 1 197 ? 42.036 -12.303 11.966 1.00 60.29 169 LEU B N 1
ATOM 3411 C CA . LEU B 1 197 ? 42.128 -12.955 10.664 1.00 59.53 169 LEU B CA 1
ATOM 3412 C C . LEU B 1 197 ? 43.041 -12.179 9.726 1.00 68.03 169 LEU B C 1
ATOM 3413 O O . LEU B 1 197 ? 43.701 -12.773 8.866 1.00 73.12 169 LEU B O 1
ATOM 3418 N N . CYS B 1 198 ? 43.092 -10.853 9.878 1.00 69.03 170 CYS B N 1
ATOM 3419 C CA . CYS B 1 198 ? 43.925 -10.023 9.016 1.00 67.82 170 CYS B CA 1
ATOM 3420 C C . CYS B 1 198 ? 45.399 -10.124 9.390 1.00 74.52 170 CYS B C 1
ATOM 3421 O O . CYS B 1 198 ? 46.258 -10.236 8.509 1.00 74.66 170 CYS B O 1
ATOM 3424 N N . ASP B 1 199 ? 45.712 -10.077 10.688 1.00 76.39 171 ASP B N 1
ATOM 3425 C CA . ASP B 1 199 ? 47.098 -10.237 11.114 1.00 72.81 171 ASP B CA 1
ATOM 3426 C C . ASP B 1 199 ? 47.616 -11.636 10.812 1.00 71.00 171 ASP B C 1
ATOM 3427 O O . ASP B 1 199 ? 48.811 -11.809 10.548 1.00 73.70 171 ASP B O 1
ATOM 3432 N N . ALA B 1 200 ? 46.738 -12.642 10.844 1.00 66.08 172 ALA B N 1
ATOM 3433 C CA . ALA B 1 200 ? 47.134 -13.976 10.407 1.00 72.02 172 ALA B CA 1
ATOM 3434 C C . ALA B 1 200 ? 47.472 -13.991 8.924 1.00 77.06 172 ALA B C 1
ATOM 3435 O O . ALA B 1 200 ? 48.316 -14.781 8.486 1.00 78.35 172 ALA B O 1
ATOM 3437 N N . TYR B 1 201 ? 46.826 -13.126 8.138 1.00 77.52 173 TYR B N 1
ATOM 3438 C CA . TYR B 1 201 ? 47.167 -13.012 6.724 1.00 80.97 173 TYR B CA 1
ATOM 3439 C C . TYR B 1 201 ? 48.530 -12.357 6.541 1.00 79.96 173 TYR B C 1
ATOM 3440 O O . TYR B 1 201 ? 49.343 -12.814 5.730 1.00 77.96 173 TYR B O 1
ATOM 3449 N N . GLU B 1 202 ? 48.799 -11.284 7.291 1.00 78.96 174 GLU B N 1
ATOM 3450 C CA . GLU B 1 202 ? 50.055 -10.560 7.130 1.00 80.96 174 GLU B CA 1
ATOM 3451 C C . GLU B 1 202 ? 51.250 -11.388 7.581 1.00 88.47 174 GLU B C 1
ATOM 3452 O O . GLU B 1 202 ? 52.354 -11.220 7.049 1.00 91.53 174 GLU B O 1
ATOM 3458 N N . GLU B 1 203 ? 51.059 -12.282 8.553 1.00 86.97 175 GLU B N 1
ATOM 3459 C CA . GLU B 1 203 ? 52.164 -13.117 9.008 1.00 88.67 175 GLU B CA 1
ATOM 3460 C C . GLU B 1 203 ? 52.461 -14.237 8.018 1.00 89.63 175 GLU B C 1
ATOM 3461 O O . GLU B 1 203 ? 53.629 -14.572 7.789 1.00 88.75 175 GLU B O 1
ATOM 3467 N N . MET B 1 204 ? 51.421 -14.823 7.419 1.00 89.12 176 MET B N 1
ATOM 3468 C CA . MET B 1 204 ? 51.634 -15.873 6.428 1.00 88.75 176 MET B CA 1
ATOM 3469 C C . MET B 1 204 ? 52.265 -15.327 5.155 1.00 91.67 176 MET B C 1
ATOM 3470 O O . MET B 1 204 ? 52.942 -16.069 4.434 1.00 91.92 176 MET B O 1
ATOM 3475 N N . ALA B 1 205 ? 52.053 -14.041 4.860 1.00 91.93 177 ALA B N 1
ATOM 3476 C CA . ALA B 1 205 ? 52.615 -13.457 3.647 1.00 89.59 177 ALA B CA 1
ATOM 3477 C C . ALA B 1 205 ? 54.135 -13.387 3.706 1.00 93.94 177 ALA B C 1
ATOM 3478 O O . ALA B 1 205 ? 54.794 -13.383 2.659 1.00 94.96 177 ALA B O 1
ATOM 3480 N N . LYS B 1 206 ? 54.708 -13.329 4.909 1.00 93.51 178 LYS B N 1
ATOM 3481 C CA . LYS B 1 206 ? 56.156 -13.305 5.062 1.00 90.89 178 LYS B CA 1
ATOM 3482 C C . LYS B 1 206 ? 56.797 -14.669 4.852 1.00 88.59 178 LYS B C 1
ATOM 3483 O O . LYS B 1 206 ? 58.022 -14.745 4.711 1.00 87.58 178 LYS B O 1
ATOM 3489 N N . GLU B 1 207 ? 56.011 -15.735 4.829 1.00 91.09 179 GLU B N 1
ATOM 3490 C CA . GLU B 1 207 ? 56.564 -17.063 4.608 1.00 90.35 179 GLU B CA 1
ATOM 3491 C C . GLU B 1 207 ? 56.929 -17.231 3.137 1.00 92.22 179 GLU B C 1
ATOM 3492 O O . GLU B 1 207 ? 56.079 -17.009 2.266 1.00 92.28 179 GLU B O 1
ATOM 3498 N N . PRO B 1 208 ? 58.172 -17.601 2.817 1.00 94.75 180 PRO B N 1
ATOM 3499 C CA . PRO B 1 208 ? 58.496 -17.951 1.423 1.00 95.84 180 PRO B CA 1
ATOM 3500 C C . PRO B 1 208 ? 57.638 -19.081 0.892 1.00 91.67 180 PRO B C 1
ATOM 3501 O O . PRO B 1 208 ? 57.474 -19.209 -0.327 1.00 90.13 180 PRO B O 1
ATOM 3505 N N . ARG B 1 209 ? 57.092 -19.904 1.788 1.00 89.23 181 ARG B N 1
ATOM 3506 C CA . ARG B 1 209 ? 56.156 -20.956 1.415 1.00 90.66 181 ARG B CA 1
ATOM 3507 C C . ARG B 1 209 ? 54.933 -20.404 0.689 1.00 91.71 181 ARG B C 1
ATOM 3508 O O . ARG B 1 209 ? 54.314 -21.115 -0.111 1.00 84.99 181 ARG B O 1
ATOM 3516 N N . TRP B 1 210 ? 54.576 -19.141 0.933 1.00 94.90 182 TRP B N 1
ATOM 3517 C CA . TRP B 1 210 ? 53.336 -18.589 0.399 1.00 95.00 182 TRP B CA 1
ATOM 3518 C C . TRP B 1 210 ? 53.531 -17.298 -0.384 1.00 93.63 182 TRP B C 1
ATOM 3519 O O . TRP B 1 210 ? 52.707 -16.970 -1.246 1.00 91.98 182 TRP B O 1
ATOM 3530 N N . ALA B 1 211 ? 54.611 -16.568 -0.096 1.00 93.70 183 ALA B N 1
ATOM 3531 C CA . ALA B 1 211 ? 54.805 -15.181 -0.519 1.00 90.11 183 ALA B CA 1
ATOM 3532 C C . ALA B 1 211 ? 54.399 -14.894 -1.962 1.00 90.74 183 ALA B C 1
ATOM 3533 O O . ALA B 1 211 ? 53.993 -13.771 -2.280 1.00 90.96 183 ALA B O 1
ATOM 3535 N N . LEU B 1 212 ? 54.500 -15.894 -2.842 1.00 90.72 184 LEU B N 1
ATOM 3536 C CA . LEU B 1 212 ? 54.109 -15.696 -4.234 1.00 92.28 184 LEU B CA 1
ATOM 3537 C C . LEU B 1 212 ? 52.619 -15.392 -4.349 1.00 96.22 184 LEU B C 1
ATOM 3538 O O . LEU B 1 212 ? 52.214 -14.470 -5.067 1.00 93.44 184 LEU B O 1
ATOM 3540 N N . TYR B 1 213 ? 51.785 -16.160 -3.645 1.00 92.23 185 TYR B N 1
ATOM 3541 C CA . TYR B 1 213 ? 50.343 -15.954 -3.712 1.00 89.47 185 TYR B CA 1
ATOM 3542 C C . TYR B 1 213 ? 49.886 -14.732 -2.927 1.00 89.18 185 TYR B C 1
ATOM 3543 O O . TYR B 1 213 ? 48.766 -14.258 -3.145 1.00 89.24 185 TYR B O 1
ATOM 3552 N N . MET B 1 214 ? 50.711 -14.216 -2.022 1.00 88.10 186 MET B N 1
ATOM 3553 C CA . MET B 1 214 ? 50.288 -13.198 -1.070 1.00 88.61 186 MET B CA 1
ATOM 3554 C C . MET B 1 214 ? 51.079 -11.907 -1.240 1.00 87.01 186 MET B C 1
ATOM 3555 O O . MET B 1 214 ? 51.426 -11.238 -0.265 1.00 82.92 186 MET B O 1
ATOM 3560 N N . GLN B 1 215 ? 51.371 -11.539 -2.490 1.00 86.57 187 GLN B N 1
ATOM 3561 C CA . GLN B 1 215 ? 52.047 -10.270 -2.737 1.00 91.74 187 GLN B CA 1
ATOM 3562 C C . GLN B 1 215 ? 51.133 -9.085 -2.452 1.00 92.57 187 GLN B C 1
ATOM 3563 O O . GLN B 1 215 ? 51.603 -8.038 -1.992 1.00 93.29 187 GLN B O 1
ATOM 3569 N N . ASP B 1 216 ? 49.839 -9.229 -2.712 1.00 89.25 188 ASP B N 1
ATOM 3570 C CA . ASP B 1 216 ? 48.855 -8.175 -2.465 1.00 88.12 188 ASP B CA 1
ATOM 3571 C C . ASP B 1 216 ? 48.106 -8.421 -1.162 1.00 86.94 188 ASP B C 1
ATOM 3572 O O . ASP B 1 216 ? 46.876 -8.412 -1.118 1.00 87.62 188 ASP B O 1
ATOM 3577 N N . VAL B 1 217 ? 48.851 -8.645 -0.077 1.00 86.22 189 VAL B N 1
ATOM 3578 C CA . VAL B 1 217 ? 48.220 -8.972 1.198 1.00 83.03 189 VAL B CA 1
ATOM 3579 C C . VAL B 1 217 ? 47.469 -7.771 1.762 1.00 80.15 189 VAL B C 1
ATOM 3580 O O . VAL B 1 217 ? 46.412 -7.930 2.384 1.00 78.04 189 VAL B O 1
ATOM 3584 N N . GLU B 1 218 ? 47.979 -6.555 1.542 1.00 78.62 190 GLU B N 1
ATOM 3585 C CA . GLU B 1 218 ? 47.329 -5.367 2.085 1.00 73.33 190 GLU B CA 1
ATOM 3586 C C . GLU B 1 218 ? 45.953 -5.128 1.477 1.00 73.96 190 GLU B C 1
ATOM 3587 O O . GLU B 1 218 ? 45.120 -4.470 2.108 1.00 74.94 190 GLU B O 1
ATOM 3593 N N . LYS B 1 219 ? 45.696 -5.644 0.275 1.00 75.17 191 LYS B N 1
ATOM 3594 C CA . LYS B 1 219 ? 44.372 -5.532 -0.321 1.00 74.44 191 LYS B CA 1
ATOM 3595 C C . LYS B 1 219 ? 43.397 -6.576 0.208 1.00 78.71 191 LYS B C 1
ATOM 3596 O O . LYS B 1 219 ? 42.190 -6.440 -0.017 1.00 77.49 191 LYS B O 1
ATOM 3602 N N . PHE B 1 220 ? 43.885 -7.603 0.904 1.00 73.93 192 PHE B N 1
ATOM 3603 C CA . PHE B 1 220 ? 43.034 -8.572 1.580 1.00 70.37 192 PHE B CA 1
ATOM 3604 C C . PHE B 1 220 ? 42.848 -8.251 3.057 1.00 63.91 192 PHE B C 1
ATOM 3605 O O . PHE B 1 220 ? 42.291 -9.070 3.795 1.00 64.77 192 PHE B O 1
ATOM 3613 N N . VAL B 1 221 ? 43.302 -7.083 3.502 1.00 60.61 193 VAL B N 1
ATOM 3614 C CA . VAL B 1 221 ? 43.214 -6.667 4.895 1.00 54.52 193 VAL B CA 1
ATOM 3615 C C . VAL B 1 221 ? 42.297 -5.455 4.980 1.00 58.46 193 VAL B C 1
ATOM 3616 O O . VAL B 1 221 ? 42.287 -4.611 4.076 1.00 64.12 193 VAL B O 1
ATOM 3620 N N . SER B 1 222 ? 41.515 -5.384 6.053 1.00 56.45 194 SER B N 1
ATOM 3621 C CA . SER B 1 222 ? 40.654 -4.233 6.272 1.00 52.43 194 SER B CA 1
ATOM 3622 C C . SER B 1 222 ? 41.493 -2.959 6.333 1.00 54.10 194 SER B C 1
ATOM 3623 O O . SER B 1 222 ? 42.569 -2.954 6.943 1.00 57.20 194 SER B O 1
ATOM 3626 N N . PRO B 1 223 ? 41.042 -1.866 5.711 1.00 54.30 195 PRO B N 1
ATOM 3627 C CA . PRO B 1 223 ? 41.846 -0.634 5.740 1.00 57.70 195 PRO B CA 1
ATOM 3628 C C . PRO B 1 223 ? 41.960 -0.030 7.127 1.00 56.84 195 PRO B C 1
ATOM 3629 O O . PRO B 1 223 ? 42.936 0.678 7.404 1.00 61.51 195 PRO B O 1
ATOM 3633 N N . TYR B 1 224 ? 40.994 -0.288 8.008 1.00 53.13 196 TYR B N 1
ATOM 3634 C CA . TYR B 1 224 ? 41.026 0.203 9.377 1.00 55.51 196 TYR B CA 1
ATOM 3635 C C . TYR B 1 224 ? 41.694 -0.779 10.331 1.00 66.51 196 TYR B C 1
ATOM 3636 O O . TYR B 1 224 ? 41.517 -0.666 11.550 1.00 68.94 196 TYR B O 1
ATOM 3645 N N . GLN B 1 225 ? 42.454 -1.739 9.799 1.00 65.80 197 GLN B N 1
ATOM 3646 C CA . GLN B 1 225 ? 43.149 -2.707 10.641 1.00 66.69 197 GLN B CA 1
ATOM 3647 C C . GLN B 1 225 ? 44.186 -2.020 11.519 1.00 71.75 197 GLN B C 1
ATOM 3648 O O . GLN B 1 225 ? 44.127 -2.091 12.752 1.00 74.37 197 GLN B O 1
ATOM 3654 N N . HIS B 1 226 ? 45.151 -1.346 10.894 1.00 70.52 198 HIS B N 1
ATOM 3655 C CA . HIS B 1 226 ? 46.211 -0.647 11.605 1.00 70.19 198 HIS B CA 1
ATOM 3656 C C . HIS B 1 226 ? 45.830 0.784 11.964 1.00 71.43 198 HIS B C 1
ATOM 3657 O O . HIS B 1 226 ? 46.709 1.584 12.303 1.00 75.67 198 HIS B O 1
ATOM 3664 N N . SER B 1 227 ? 44.545 1.121 11.895 1.00 71.93 199 SER B N 1
ATOM 3665 C CA . SER B 1 227 ? 44.103 2.465 12.238 1.00 73.69 199 SER B CA 1
ATOM 3666 C C . SER B 1 227 ? 44.131 2.661 13.749 1.00 77.64 199 SER B C 1
ATOM 3667 O O . SER B 1 227 ? 43.618 1.830 14.504 1.00 77.19 199 SER B O 1
ATOM 3670 N N . GLU B 1 228 ? 44.739 3.764 14.189 1.00 79.07 200 GLU B N 1
ATOM 3671 C CA . GLU B 1 228 ? 44.744 4.102 15.607 1.00 77.80 200 GLU B CA 1
ATOM 3672 C C . GLU B 1 228 ? 43.412 4.673 16.071 1.00 78.86 200 GLU B C 1
ATOM 3673 O O . GLU B 1 228 ? 43.142 4.683 17.277 1.00 77.93 200 GLU B O 1
ATOM 3675 N N . ASP B 1 229 ? 42.579 5.144 15.145 1.00 71.06 201 ASP B N 1
ATOM 3676 C CA . ASP B 1 229 ? 41.252 5.666 15.477 1.00 67.33 201 ASP B CA 1
ATOM 3677 C C . ASP B 1 229 ? 40.305 5.328 14.337 1.00 66.06 201 ASP B C 1
ATOM 3678 O O . ASP B 1 229 ? 40.046 6.151 13.451 1.00 66.97 201 ASP B O 1
ATOM 3683 N N . PRO B 1 230 ? 39.771 4.102 14.321 1.00 61.78 202 PRO B N 1
ATOM 3684 C CA . PRO B 1 230 ? 38.877 3.715 13.215 1.00 58.88 202 PRO B CA 1
ATOM 3685 C C . PRO B 1 230 ? 37.599 4.533 13.155 1.00 56.13 202 PRO B C 1
ATOM 3686 O O . PRO B 1 230 ? 37.117 4.839 12.056 1.00 56.85 202 PRO B O 1
ATOM 3690 N N . VAL B 1 231 ? 37.032 4.895 14.308 1.00 57.63 203 VAL B N 1
ATOM 3691 C CA . VAL B 1 231 ? 35.804 5.686 14.320 1.00 56.93 203 VAL B CA 1
ATOM 3692 C C . VAL B 1 231 ? 36.050 7.060 13.710 1.00 55.89 203 VAL B C 1
ATOM 3693 O O . VAL B 1 231 ? 35.214 7.584 12.963 1.00 57.73 203 VAL B O 1
ATOM 3697 N N . GLY B 1 232 ? 37.203 7.660 14.007 1.00 59.35 204 GLY B N 1
ATOM 3698 C CA . GLY B 1 232 ? 37.511 8.963 13.442 1.00 59.69 204 GLY B CA 1
ATOM 3699 C C . GLY B 1 232 ? 37.717 8.917 11.940 1.00 58.64 204 GLY B C 1
ATOM 3700 O O . GLY B 1 232 ? 37.230 9.786 11.211 1.00 57.04 204 GLY B O 1
ATOM 3701 N N . GLU B 1 233 ? 38.438 7.903 11.454 1.00 60.13 205 GLU B N 1
ATOM 3702 C CA . GLU B 1 233 ? 38.681 7.794 10.019 1.00 60.04 205 GLU B CA 1
ATOM 3703 C C . GLU B 1 233 ? 37.395 7.506 9.257 1.00 57.21 205 GLU B C 1
ATOM 3704 O O . GLU B 1 233 ? 37.179 8.050 8.167 1.00 55.63 205 GLU B O 1
ATOM 3710 N N . PHE B 1 234 ? 36.526 6.656 9.809 1.00 53.15 206 PHE B N 1
ATOM 3711 C CA . PHE B 1 234 ? 35.288 6.330 9.110 1.00 50.77 206 PHE B CA 1
ATOM 3712 C C . PHE B 1 234 ? 34.306 7.494 9.147 1.00 54.61 206 PHE B C 1
ATOM 3713 O O . PHE B 1 234 ? 33.586 7.732 8.171 1.00 57.77 206 PHE B O 1
ATOM 3721 N N . ARG B 1 235 ? 34.256 8.226 10.263 1.00 55.32 207 ARG B N 1
ATOM 3722 C CA . ARG B 1 235 ? 33.400 9.408 10.321 1.00 56.81 207 ARG B CA 1
ATOM 3723 C C . ARG B 1 235 ? 33.867 10.469 9.333 1.00 56.54 207 ARG B C 1
ATOM 3724 O O . ARG B 1 235 ? 33.046 11.141 8.697 1.00 55.65 207 ARG B O 1
ATOM 3732 N N . LEU B 1 236 ? 35.184 10.629 9.184 1.00 56.02 208 LEU B N 1
ATOM 3733 C CA . LEU B 1 236 ? 35.703 11.590 8.217 1.00 54.06 208 LEU B CA 1
ATOM 3734 C C . LEU B 1 236 ? 35.435 11.135 6.788 1.00 53.40 208 LEU B C 1
ATOM 3735 O O . LEU B 1 236 ? 35.092 11.952 5.926 1.00 54.08 208 LEU B O 1
ATOM 3740 N N . LEU B 1 237 ? 35.584 9.835 6.520 1.00 52.48 209 LEU B N 1
ATOM 3741 C CA . LEU B 1 237 ? 35.387 9.332 5.164 1.00 49.97 209 LEU B CA 1
ATOM 3742 C C . LEU B 1 237 ? 33.948 9.525 4.705 1.00 49.92 209 LEU B C 1
ATOM 3743 O O . LEU B 1 237 ? 33.701 9.893 3.550 1.00 53.41 209 LEU B O 1
ATOM 3748 N N . LEU B 1 238 ? 32.983 9.282 5.594 1.00 49.35 210 LEU B N 1
ATOM 3749 C CA . LEU B 1 238 ? 31.584 9.481 5.231 1.00 50.24 210 LEU B CA 1
ATOM 3750 C C . LEU B 1 238 ? 31.278 10.956 5.005 1.00 54.66 210 LEU B C 1
ATOM 3751 O O . LEU B 1 238 ? 30.620 11.315 4.022 1.00 58.10 210 LEU B O 1
ATOM 3756 N N . GLU B 1 239 ? 31.755 11.825 5.899 1.00 56.05 211 GLU B N 1
ATOM 3757 C CA . GLU B 1 239 ? 31.480 13.251 5.761 1.00 54.77 211 GLU B CA 1
ATOM 3758 C C . GLU B 1 239 ? 32.190 13.851 4.554 1.00 51.32 211 GLU B C 1
ATOM 3759 O O . GLU B 1 239 ? 31.709 14.835 3.981 1.00 50.31 211 GLU B O 1
ATOM 3765 N N . SER B 1 240 ? 33.326 13.277 4.150 1.00 50.74 212 SER B N 1
ATOM 3766 C CA . SER B 1 240 ? 34.039 13.770 2.978 1.00 51.56 212 SER B CA 1
ATOM 3767 C C . SER B 1 240 ? 33.337 13.424 1.672 1.00 52.36 212 SER B C 1
ATOM 3768 O O . SER B 1 240 ? 33.730 13.946 0.623 1.00 59.58 212 SER B O 1
ATOM 3771 N N . GLU B 1 241 ? 32.319 12.566 1.708 1.00 53.20 213 GLU B N 1
ATOM 3772 C CA . GLU B 1 241 ? 31.566 12.188 0.520 1.00 54.01 213 GLU B CA 1
ATOM 3773 C C . GLU B 1 241 ? 30.133 12.703 0.549 1.00 54.82 213 GLU B C 1
ATOM 3774 O O . GLU B 1 241 ? 29.303 12.244 -0.244 1.00 52.71 213 GLU B O 1
ATOM 3780 N N . GLY B 1 242 ? 29.822 13.640 1.442 1.00 58.41 214 GLY B N 1
ATOM 3781 C CA . GLY B 1 242 ? 28.504 14.244 1.484 1.00 59.83 214 GLY B CA 1
ATOM 3782 C C . GLY B 1 242 ? 27.507 13.497 2.346 1.00 59.01 214 GLY B C 1
ATOM 3783 O O . GLY B 1 242 ? 26.333 13.379 1.982 1.00 58.87 214 GLY B O 1
ATOM 3784 N N . PHE B 1 243 ? 27.957 12.993 3.492 1.00 55.12 215 PHE B N 1
ATOM 3785 C CA . PHE B 1 243 ? 27.099 12.269 4.416 1.00 50.38 215 PHE B CA 1
ATOM 3786 C C . PHE B 1 243 ? 27.087 12.962 5.770 1.00 49.43 215 PHE B C 1
ATOM 3787 O O . PHE B 1 243 ? 28.073 13.582 6.180 1.00 51.63 215 PHE B O 1
ATOM 3795 N N . GLN B 1 244 ? 25.954 12.853 6.460 1.00 49.34 216 GLN B N 1
ATOM 3796 C CA . GLN B 1 244 ? 25.801 13.359 7.819 1.00 50.97 216 GLN B CA 1
ATOM 3797 C C . GLN B 1 244 ? 25.871 12.174 8.774 1.00 49.48 216 GLN B C 1
ATOM 3798 O O . GLN B 1 244 ? 24.924 11.386 8.867 1.00 48.13 216 GLN B O 1
ATOM 3804 N N . VAL B 1 245 ? 26.993 12.045 9.478 1.00 47.80 217 VAL B N 1
ATOM 3805 C CA . VAL B 1 245 ? 27.192 10.928 10.396 1.00 48.01 217 VAL B CA 1
ATOM 3806 C C . VAL B 1 245 ? 26.314 11.155 11.624 1.00 49.17 217 VAL B C 1
ATOM 3807 O O . VAL B 1 245 ? 26.604 12.018 12.457 1.00 51.98 217 VAL B O 1
ATOM 3811 N N . LEU B 1 246 ? 25.234 10.378 11.737 1.00 52.02 218 LEU B N 1
ATOM 3812 C CA . LEU B 1 246 ? 24.325 10.522 12.868 1.00 44.88 218 LEU B CA 1
ATOM 3813 C C . LEU B 1 246 ? 24.808 9.762 14.095 1.00 44.30 218 LEU B C 1
ATOM 3814 O O . LEU B 1 246 ? 24.536 10.184 15.224 1.00 52.48 218 LEU B O 1
ATOM 3819 N N . ARG B 1 247 ? 25.521 8.655 13.902 1.00 46.70 219 ARG B N 1
ATOM 3820 C CA . ARG B 1 247 ? 25.956 7.824 15.014 1.00 46.62 219 ARG B CA 1
ATOM 3821 C C . ARG B 1 247 ? 27.110 6.951 14.542 1.00 48.45 219 ARG B C 1
ATOM 3822 O O . ARG B 1 247 ? 27.096 6.458 13.412 1.00 43.97 219 ARG B O 1
ATOM 3830 N N . CYS B 1 248 ? 28.107 6.771 15.409 1.00 51.17 220 CYS B N 1
ATOM 3831 C CA . CYS B 1 248 ? 29.321 6.052 15.025 1.00 51.08 220 CYS B CA 1
ATOM 3832 C C . CYS B 1 248 ? 30.018 5.569 16.291 1.00 55.58 220 CYS B C 1
ATOM 3833 O O . CYS B 1 248 ? 30.515 6.387 17.071 1.00 58.74 220 CYS B O 1
ATOM 3836 N N . ASP B 1 249 ? 30.059 4.251 16.488 1.00 54.73 221 ASP B N 1
ATOM 3837 C CA . ASP B 1 249 ? 30.677 3.655 17.663 1.00 52.40 221 ASP B CA 1
ATOM 3838 C C . ASP B 1 249 ? 31.515 2.455 17.240 1.00 48.58 221 ASP B C 1
ATOM 3839 O O . ASP B 1 249 ? 31.401 1.951 16.120 1.00 50.71 221 ASP B O 1
ATOM 3844 N N . LEU B 1 250 ? 32.363 1.996 18.160 1.00 44.06 222 LEU B N 1
ATOM 3845 C CA . LEU B 1 250 ? 33.207 0.827 17.950 1.00 41.85 222 LEU B CA 1
ATOM 3846 C C . LEU B 1 250 ? 33.066 -0.107 19.141 1.00 42.53 222 LEU B C 1
ATOM 3847 O O . LEU B 1 250 ? 33.144 0.335 20.292 1.00 46.31 222 LEU B O 1
ATOM 3852 N N . GLY B 1 251 ? 32.861 -1.392 18.864 1.00 44.94 223 GLY B N 1
ATOM 3853 C CA . GLY B 1 251 ? 32.720 -2.383 19.903 1.00 44.52 223 GLY B CA 1
ATOM 3854 C C . GLY B 1 251 ? 33.090 -3.773 19.428 1.00 45.30 223 GLY B C 1
ATOM 3855 O O . GLY B 1 251 ? 33.074 -4.071 18.229 1.00 48.07 223 GLY B O 1
ATOM 3856 N N . PRO B 1 252 ? 33.436 -4.653 20.362 1.00 43.80 224 PRO B N 1
ATOM 3857 C CA . PRO B 1 252 ? 33.790 -6.025 19.994 1.00 45.06 224 PRO B CA 1
ATOM 3858 C C . PRO B 1 252 ? 32.556 -6.888 19.775 1.00 46.73 224 PRO B C 1
ATOM 3859 O O . PRO B 1 252 ? 31.458 -6.592 20.249 1.00 46.21 224 PRO B O 1
ATOM 3863 N N . GLN B 1 253 ? 32.760 -7.977 19.036 1.00 46.94 225 GLN B N 1
ATOM 3864 C CA . GLN B 1 253 ? 31.692 -8.913 18.719 1.00 44.54 225 GLN B CA 1
ATOM 3865 C C . GLN B 1 253 ? 32.220 -10.339 18.765 1.00 44.88 225 GLN B C 1
ATOM 3866 O O . GLN B 1 253 ? 33.358 -10.602 18.366 1.00 46.12 225 GLN B O 1
ATOM 3872 N N . LYS B 1 254 ? 31.386 -11.250 19.256 1.00 48.21 226 LYS B N 1
ATOM 3873 C CA . LYS B 1 254 ? 31.659 -12.678 19.230 1.00 47.71 226 LYS B CA 1
ATOM 3874 C C . LYS B 1 254 ? 30.678 -13.362 18.287 1.00 46.12 226 LYS B C 1
ATOM 3875 O O . LYS B 1 254 ? 29.516 -12.962 18.178 1.00 51.22 226 LYS B O 1
ATOM 3881 N N . VAL B 1 255 ? 31.153 -14.398 17.603 1.00 45.49 227 VAL B N 1
ATOM 3882 C CA . VAL B 1 255 ? 30.325 -15.187 16.697 1.00 46.07 227 VAL B CA 1
ATOM 3883 C C . VAL B 1 255 ? 30.251 -16.596 17.270 1.00 53.73 227 VAL B C 1
ATOM 3884 O O . VAL B 1 255 ? 31.245 -17.334 17.257 1.00 53.68 227 VAL B O 1
ATOM 3888 N N . PHE B 1 256 ? 29.076 -16.971 17.767 1.00 53.74 228 PHE B N 1
ATOM 3889 C CA . PHE B 1 256 ? 28.905 -18.240 18.460 1.00 51.09 228 PHE B CA 1
ATOM 3890 C C . PHE B 1 256 ? 28.738 -19.391 17.474 1.00 53.65 228 PHE B C 1
ATOM 3891 O O . PHE B 1 256 ? 28.104 -19.245 16.426 1.00 53.89 228 PHE B O 1
ATOM 3899 N N . PHE B 1 257 ? 29.317 -20.544 17.821 1.00 53.15 229 PHE B N 1
ATOM 3900 C CA . PHE B 1 257 ? 29.144 -21.772 17.056 1.00 50.91 229 PHE B CA 1
ATOM 3901 C C . PHE B 1 257 ? 28.940 -22.917 18.042 1.00 50.37 229 PHE B C 1
ATOM 3902 O O . PHE B 1 257 ? 29.690 -23.023 19.030 1.00 51.33 229 PHE B O 1
ATOM 3910 N N . PRO B 1 258 ? 27.953 -23.780 17.812 1.00 49.60 230 PRO B N 1
ATOM 3911 C CA . PRO B 1 258 ? 27.666 -24.850 18.776 1.00 56.70 230 PRO B CA 1
ATOM 3912 C C . PRO B 1 258 ? 28.647 -26.010 18.704 1.00 60.20 230 PRO B C 1
ATOM 3913 O O . PRO B 1 258 ? 29.130 -26.481 19.739 1.00 63.52 230 PRO B O 1
ATOM 3917 N N . THR B 1 259 ? 28.946 -26.484 17.498 1.00 55.67 231 THR B N 1
ATOM 3918 C CA . THR B 1 259 ? 29.821 -27.630 17.311 1.00 55.77 231 THR B CA 1
ATOM 3919 C C . THR B 1 259 ? 31.248 -27.163 17.040 1.00 57.06 231 THR B C 1
ATOM 3920 O O . THR B 1 259 ? 31.541 -25.968 16.963 1.00 55.69 231 THR B O 1
ATOM 3924 N N . ALA B 1 260 ? 32.150 -28.132 16.888 1.00 65.08 232 ALA B N 1
ATOM 3925 C CA . ALA B 1 260 ? 33.550 -27.838 16.613 1.00 61.59 232 ALA B CA 1
ATOM 3926 C C . ALA B 1 260 ? 33.829 -27.685 15.124 1.00 57.49 232 ALA B C 1
ATOM 3927 O O . ALA B 1 260 ? 34.653 -26.851 14.733 1.00 57.45 232 ALA B O 1
ATOM 3929 N N . GLU B 1 261 ? 33.157 -28.470 14.279 1.00 61.43 233 GLU B N 1
ATOM 3930 C CA . GLU B 1 261 ? 33.449 -28.421 12.851 1.00 61.67 233 GLU B CA 1
ATOM 3931 C C . GLU B 1 261 ? 32.711 -27.289 12.147 1.00 60.01 233 GLU B C 1
ATOM 3932 O O . GLU B 1 261 ? 33.243 -26.720 11.187 1.00 66.05 233 GLU B O 1
ATOM 3938 N N . THR B 1 262 ? 31.502 -26.938 12.597 1.00 59.96 234 THR B N 1
ATOM 3939 C CA . THR B 1 262 ? 30.836 -25.766 12.035 1.00 56.60 234 THR B CA 1
ATOM 3940 C C . THR B 1 262 ? 31.612 -24.491 12.341 1.00 52.82 234 THR B C 1
ATOM 3941 O O . THR B 1 262 ? 31.519 -23.512 11.592 1.00 51.95 234 THR B O 1
ATOM 3945 N N . HIS B 1 263 ? 32.376 -24.482 13.435 1.00 53.40 235 HIS B N 1
ATOM 3946 C CA . HIS B 1 263 ? 33.337 -23.408 13.656 1.00 53.31 235 HIS B CA 1
ATOM 3947 C C . HIS B 1 263 ? 34.462 -23.468 12.630 1.00 54.35 235 HIS B C 1
ATOM 3948 O O . HIS B 1 263 ? 34.908 -22.432 12.125 1.00 53.92 235 HIS B O 1
ATOM 3955 N N . ARG B 1 264 ? 34.925 -24.677 12.305 1.00 55.80 236 ARG B N 1
ATOM 3956 C CA . ARG B 1 264 ? 35.994 -24.834 11.325 1.00 56.96 236 ARG B CA 1
ATOM 3957 C C . ARG B 1 264 ? 35.479 -24.628 9.906 1.00 56.42 236 ARG B C 1
ATOM 3958 O O . ARG B 1 264 ? 36.067 -23.869 9.126 1.00 56.39 236 ARG B O 1
ATOM 3966 N N . GLU B 1 265 ? 34.378 -25.300 9.552 1.00 56.06 237 GLU B N 1
ATOM 3967 C CA . GLU B 1 265 ? 33.857 -25.211 8.190 1.00 55.70 237 GLU B CA 1
ATOM 3968 C C . GLU B 1 265 ? 33.470 -23.785 7.823 1.00 54.18 237 GLU B C 1
ATOM 3969 O O . GLU B 1 265 ? 33.580 -23.397 6.655 1.00 54.13 237 GLU B O 1
ATOM 3975 N N . PHE B 1 266 ? 33.008 -22.994 8.794 1.00 52.99 238 PHE B N 1
ATOM 3976 C CA . PHE B 1 266 ? 32.719 -21.593 8.510 1.00 51.64 238 PHE B CA 1
ATOM 3977 C C . PHE B 1 266 ? 33.994 -20.821 8.202 1.00 52.15 238 PHE B C 1
ATOM 3978 O O . PHE B 1 266 ? 34.011 -19.973 7.302 1.00 51.64 238 PHE B O 1
ATOM 3986 N N . LEU B 1 267 ? 35.072 -21.099 8.939 1.00 53.24 239 LEU B N 1
ATOM 3987 C CA . LEU B 1 267 ? 36.337 -20.420 8.690 1.00 53.91 239 LEU B CA 1
ATOM 3988 C C . LEU B 1 267 ? 36.938 -20.800 7.343 1.00 54.94 239 LEU B C 1
ATOM 3989 O O . LEU B 1 267 ? 37.789 -20.066 6.830 1.00 55.28 239 LEU B O 1
ATOM 3994 N N . LYS B 1 268 ? 36.518 -21.927 6.762 1.00 55.52 240 LYS B N 1
ATOM 3995 C CA . LYS B 1 268 ? 36.932 -22.256 5.402 1.00 56.43 240 LYS B CA 1
ATOM 3996 C C . LYS B 1 268 ? 36.392 -21.240 4.405 1.00 55.30 240 LYS B C 1
ATOM 3997 O O . LYS B 1 268 ? 37.077 -20.878 3.441 1.00 55.88 240 LYS B O 1
ATOM 4003 N N . SER B 1 269 ? 35.164 -20.766 4.622 1.00 53.75 241 SER B N 1
ATOM 4004 C CA . SER B 1 269 ? 34.516 -19.889 3.653 1.00 52.70 241 SER B CA 1
ATOM 4005 C C . SER B 1 269 ? 35.075 -18.472 3.701 1.00 52.13 241 SER B C 1
ATOM 4006 O O . SER B 1 269 ? 35.240 -17.834 2.655 1.00 52.06 241 SER B O 1
ATOM 4009 N N . VAL B 1 270 ? 35.378 -17.966 4.895 1.00 51.79 242 VAL B N 1
ATOM 4010 C CA . VAL B 1 270 ? 35.818 -16.583 5.049 1.00 52.40 242 VAL B CA 1
ATOM 4011 C C . VAL B 1 270 ? 37.322 -16.475 4.830 1.00 57.46 242 VAL B C 1
ATOM 4012 O O . VAL B 1 270 ? 37.919 -15.419 5.070 1.00 62.55 242 VAL B O 1
ATOM 4016 N N . CYS B 1 271 ? 37.945 -17.558 4.371 1.00 57.90 243 CYS B N 1
ATOM 4017 C CA . CYS B 1 271 ? 39.363 -17.549 4.023 1.00 60.23 243 CYS B CA 1
ATOM 4018 C C . CYS B 1 271 ? 39.489 -17.115 2.566 1.00 64.13 243 CYS B C 1
ATOM 4019 O O . CYS B 1 271 ? 39.169 -17.881 1.651 1.00 61.99 243 CYS B O 1
ATOM 4022 N N . ALA B 1 272 ? 39.958 -15.886 2.352 1.00 68.19 244 ALA B N 1
ATOM 4023 C CA . ALA B 1 272 ? 39.935 -15.272 1.031 1.00 68.33 244 ALA B CA 1
ATOM 4024 C C . ALA B 1 272 ? 41.093 -15.693 0.136 1.00 63.90 244 ALA B C 1
ATOM 4025 O O . ALA B 1 272 ? 41.109 -15.310 -1.039 1.00 68.02 244 ALA B O 1
ATOM 4027 N N . PHE B 1 273 ? 42.055 -16.462 0.643 1.00 60.01 245 PHE B N 1
ATOM 4028 C CA . PHE B 1 273 ? 43.222 -16.842 -0.142 1.00 66.01 245 PHE B CA 1
ATOM 4029 C C . PHE B 1 273 ? 43.171 -18.272 -0.665 1.00 73.81 245 PHE B C 1
ATOM 4030 O O . PHE B 1 273 ? 44.067 -18.667 -1.419 1.00 77.48 245 PHE B O 1
ATOM 4038 N N . LEU B 1 274 ? 42.155 -19.053 -0.293 1.00 73.90 246 LEU B N 1
ATOM 4039 C CA . LEU B 1 274 ? 42.141 -20.466 -0.660 1.00 71.03 246 LEU B CA 1
ATOM 4040 C C . LEU B 1 274 ? 41.899 -20.672 -2.150 1.00 73.20 246 LEU B C 1
ATOM 4041 O O . LEU B 1 274 ? 42.334 -21.685 -2.710 1.00 68.07 246 LEU B O 1
ATOM 4046 N N . TYR B 1 275 ? 41.215 -19.735 -2.809 1.00 76.04 247 TYR B N 1
ATOM 4047 C CA . TYR B 1 275 ? 40.945 -19.880 -4.235 1.00 75.13 247 TYR B CA 1
ATOM 4048 C C . TYR B 1 275 ? 42.202 -19.758 -5.087 1.00 74.16 247 TYR B C 1
ATOM 4049 O O . TYR B 1 275 ? 42.157 -20.094 -6.275 1.00 70.99 247 TYR B O 1
ATOM 4058 N N . ARG B 1 276 ? 43.314 -19.294 -4.515 1.00 75.05 248 ARG B N 1
ATOM 4059 C CA . ARG B 1 276 ? 44.575 -19.184 -5.237 1.00 79.12 248 ARG B CA 1
ATOM 4060 C C . ARG B 1 276 ? 45.498 -20.376 -5.026 1.00 83.01 248 ARG B C 1
ATOM 4061 O O . ARG B 1 276 ? 46.391 -20.600 -5.852 1.00 81.89 248 ARG B O 1
ATOM 4069 N N . ILE B 1 277 ? 45.307 -21.139 -3.955 1.00 81.89 249 ILE B N 1
ATOM 4070 C CA . ILE B 1 277 ? 46.229 -22.208 -3.581 1.00 84.49 249 ILE B CA 1
ATOM 4071 C C . ILE B 1 277 ? 45.816 -23.511 -4.256 1.00 91.64 249 ILE B C 1
ATOM 4072 O O . ILE B 1 277 ? 44.625 -23.854 -4.260 1.00 90.53 249 ILE B O 1
ATOM 4077 N N . PRO B 1 278 ? 46.749 -24.256 -4.845 1.00 93.95 250 PRO B N 1
ATOM 4078 C CA . PRO B 1 278 ? 46.414 -25.580 -5.384 1.00 92.20 250 PRO B CA 1
ATOM 4079 C C . PRO B 1 278 ? 46.026 -26.547 -4.274 1.00 96.38 250 PRO B C 1
ATOM 4080 O O . PRO B 1 278 ? 46.211 -26.289 -3.083 1.00 96.74 250 PRO B O 1
ATOM 4084 N N . GLU B 1 279 ? 45.492 -27.698 -4.695 1.00 97.06 251 GLU B N 1
ATOM 4085 C CA . GLU B 1 279 ? 44.890 -28.635 -3.749 1.00 102.46 251 GLU B CA 1
ATOM 4086 C C . GLU B 1 279 ? 45.921 -29.229 -2.795 1.00 104.47 251 GLU B C 1
ATOM 4087 O O . GLU B 1 279 ? 45.625 -29.438 -1.612 1.00 102.42 251 GLU B O 1
ATOM 4093 N N . GLU B 1 280 ? 47.132 -29.512 -3.283 1.00 101.29 252 GLU B N 1
ATOM 4094 C CA . GLU B 1 280 ? 48.134 -30.149 -2.435 1.00 100.97 252 GLU B CA 1
ATOM 4095 C C . GLU B 1 280 ? 48.561 -29.266 -1.270 1.00 98.85 252 GLU B C 1
ATOM 4096 O O . GLU B 1 280 ? 49.119 -29.776 -0.293 1.00 96.65 252 GLU B O 1
ATOM 4102 N N . GLN B 1 281 ? 48.312 -27.959 -1.350 1.00 98.15 253 GLN B N 1
ATOM 4103 C CA . GLN B 1 281 ? 48.645 -27.039 -0.274 1.00 95.25 253 GLN B CA 1
ATOM 4104 C C . GLN B 1 281 ? 47.431 -26.305 0.278 1.00 91.40 253 GLN B C 1
ATOM 4105 O O . GLN B 1 281 ? 47.592 -25.455 1.163 1.00 88.57 253 GLN B O 1
ATOM 4111 N N . LYS B 1 282 ? 46.226 -26.600 -0.219 1.00 95.49 254 LYS B N 1
ATOM 4112 C CA . LYS B 1 282 ? 45.017 -26.022 0.361 1.00 89.52 254 LYS B CA 1
ATOM 4113 C C . LYS B 1 282 ? 44.849 -26.450 1.813 1.00 85.84 254 LYS B C 1
ATOM 4114 O O . LYS B 1 282 ? 44.693 -25.611 2.707 1.00 82.87 254 LYS B O 1
ATOM 4120 N N . ASP B 1 283 ? 44.875 -27.762 2.064 1.00 85.95 255 ASP B N 1
ATOM 4121 C CA . ASP B 1 283 ? 44.721 -28.270 3.422 1.00 75.01 255 ASP B CA 1
ATOM 4122 C C . ASP B 1 283 ? 45.886 -27.881 4.321 1.00 71.37 255 ASP B C 1
ATOM 4123 O O . ASP B 1 283 ? 45.753 -27.941 5.547 1.00 71.00 255 ASP B O 1
ATOM 4128 N N . ASP B 1 284 ? 47.021 -27.490 3.744 1.00 75.20 256 ASP B N 1
ATOM 4129 C CA . ASP B 1 284 ? 48.146 -27.004 4.529 1.00 76.98 256 ASP B CA 1
ATOM 4130 C C . ASP B 1 284 ? 48.119 -25.493 4.709 1.00 72.22 256 ASP B C 1
ATOM 4131 O O . ASP B 1 284 ? 48.686 -24.981 5.682 1.00 71.92 256 ASP B O 1
ATOM 4136 N N . PHE B 1 285 ? 47.473 -24.769 3.792 1.00 77.93 257 PHE B N 1
ATOM 4137 C CA . PHE B 1 285 ? 47.279 -23.334 3.977 1.00 75.46 257 PHE B CA 1
ATOM 4138 C C . PHE B 1 285 ? 46.249 -23.062 5.065 1.00 70.98 257 PHE B C 1
ATOM 4139 O O . PHE B 1 285 ? 46.406 -22.127 5.859 1.00 69.53 257 PHE B O 1
ATOM 4147 N N . PHE B 1 286 ? 45.187 -23.869 5.115 1.00 67.98 258 PHE B N 1
ATOM 4148 C CA . PHE B 1 286 ? 44.153 -23.692 6.130 1.00 65.14 258 PHE B CA 1
ATOM 4149 C C . PHE B 1 286 ? 44.699 -23.965 7.527 1.00 66.17 258 PHE B C 1
ATOM 4150 O O . PHE B 1 286 ? 44.453 -23.194 8.462 1.00 64.75 258 PHE B O 1
ATOM 4158 N N . ASP B 1 287 ? 45.440 -25.065 7.685 1.00 71.98 259 ASP B N 1
ATOM 4159 C CA . ASP B 1 287 ? 45.992 -25.411 8.992 1.00 68.43 259 ASP B CA 1
ATOM 4160 C C . ASP B 1 287 ? 47.008 -24.377 9.459 1.00 68.76 259 ASP B C 1
ATOM 4161 O O . ASP B 1 287 ? 47.054 -24.031 10.645 1.00 70.22 259 ASP B O 1
ATOM 4166 N N . ASP B 1 288 ? 47.840 -23.879 8.541 1.00 70.91 260 ASP B N 1
ATOM 4167 C CA . ASP B 1 288 ? 48.752 -22.792 8.880 1.00 74.16 260 ASP B CA 1
ATOM 4168 C C . ASP B 1 288 ? 47.981 -21.557 9.325 1.00 73.22 260 ASP B C 1
ATOM 4169 O O . ASP B 1 288 ? 48.410 -20.836 10.234 1.00 75.25 260 ASP B O 1
ATOM 4174 N N . TRP B 1 289 ? 46.830 -21.305 8.698 1.00 72.96 261 TRP B N 1
ATOM 4175 C CA . TRP B 1 289 ? 46.000 -20.163 9.067 1.00 72.26 261 TRP B CA 1
ATOM 4176 C C . TRP B 1 289 ? 45.358 -20.366 10.434 1.00 70.76 261 TRP B C 1
ATOM 4177 O O . TRP B 1 289 ? 45.436 -19.490 11.303 1.00 71.13 261 TRP B O 1
ATOM 4188 N N . LEU B 1 290 ? 44.720 -21.522 10.641 1.00 68.07 262 LEU B N 1
ATOM 4189 C CA . LEU B 1 290 ? 43.988 -21.759 11.883 1.00 66.89 262 LEU B CA 1
ATOM 4190 C C . LEU B 1 290 ? 44.921 -21.769 13.088 1.00 74.28 262 LEU B C 1
ATOM 4191 O O . LEU B 1 290 ? 44.551 -21.301 14.171 1.00 72.48 262 LEU B O 1
ATOM 4196 N N . GLN B 1 291 ? 46.133 -22.304 12.920 1.00 80.12 263 GLN B N 1
ATOM 4197 C CA . GLN B 1 291 ? 47.090 -22.322 14.022 1.00 80.67 263 GLN B CA 1
ATOM 4198 C C . GLN B 1 291 ? 47.480 -20.908 14.433 1.00 79.54 263 GLN B C 1
ATOM 4199 O O . GLN B 1 291 ? 47.563 -20.600 15.628 1.00 75.33 263 GLN B O 1
ATOM 4205 N N . ARG B 1 292 ? 47.710 -20.031 13.455 1.00 80.94 264 ARG B N 1
ATOM 4206 C CA . ARG B 1 292 ? 48.063 -18.646 13.732 1.00 80.86 264 ARG B CA 1
ATOM 4207 C C . ARG B 1 292 ? 46.914 -17.852 14.339 1.00 80.06 264 ARG B C 1
ATOM 4208 O O . ARG B 1 292 ? 47.150 -16.756 14.860 1.00 80.10 264 ARG B O 1
ATOM 4216 N N . LEU B 1 293 ? 45.686 -18.371 14.287 1.00 79.31 265 LEU B N 1
ATOM 4217 C CA . LEU B 1 293 ? 44.539 -17.624 14.792 1.00 75.36 265 LEU B CA 1
ATOM 4218 C C . LEU B 1 293 ? 44.465 -17.679 16.312 1.00 71.93 265 LEU B C 1
ATOM 4219 O O . LEU B 1 293 ? 44.352 -16.640 16.972 1.00 69.50 265 LEU B O 1
ATOM 4224 N N . GLU B 1 294 ? 44.516 -18.883 16.885 1.00 73.55 266 GLU B N 1
ATOM 4225 C CA . GLU B 1 294 ? 44.583 -19.001 18.335 1.00 74.17 266 GLU B CA 1
ATOM 4226 C C . GLU B 1 294 ? 45.878 -18.426 18.891 1.00 73.92 266 GLU B C 1
ATOM 4227 O O . GLU B 1 294 ? 45.917 -18.033 20.062 1.00 71.45 266 GLU B O 1
ATOM 4233 N N . LYS B 1 295 ? 46.936 -18.370 18.078 1.00 76.33 267 LYS B N 1
ATOM 4234 C CA . LYS B 1 295 ? 48.138 -17.648 18.477 1.00 74.34 267 LYS B CA 1
ATOM 4235 C C . LYS B 1 295 ? 47.836 -16.167 18.674 1.00 74.96 267 LYS B C 1
ATOM 4236 O O . LYS B 1 295 ? 48.197 -15.575 19.698 1.00 68.24 267 LYS B O 1
ATOM 4238 N N . LEU B 1 296 ? 47.161 -15.555 17.702 1.00 76.51 268 LEU B N 1
ATOM 4239 C CA . LEU B 1 296 ? 46.744 -14.163 17.802 1.00 72.92 268 LEU B CA 1
ATOM 4240 C C . LEU B 1 296 ? 45.462 -13.984 18.607 1.00 71.63 268 LEU B C 1
ATOM 4241 O O . LEU B 1 296 ? 45.020 -12.844 18.788 1.00 63.86 268 LEU B O 1
ATOM 4246 N N . LYS B 1 297 ? 44.8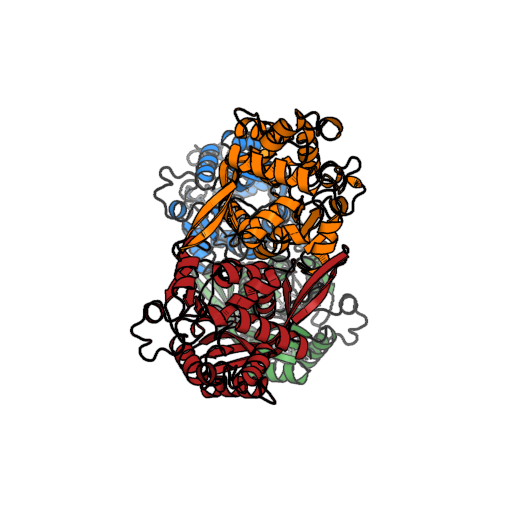60 -15.078 19.081 1.00 72.58 269 LYS B N 1
ATOM 4247 C CA . LYS B 1 297 ? 43.684 -15.035 19.953 1.00 65.83 269 LYS B CA 1
ATOM 4248 C C . LYS B 1 297 ? 42.514 -14.310 19.287 1.00 64.38 269 LYS B C 1
ATOM 4249 O O . LYS B 1 297 ? 41.939 -13.368 19.837 1.00 58.79 269 LYS B O 1
ATOM 4251 N N . GLY B 1 298 ? 42.162 -14.762 18.086 1.00 68.84 270 GLY B N 1
ATOM 4252 C CA . GLY B 1 298 ? 40.983 -14.262 17.407 1.00 62.32 270 GLY B CA 1
ATOM 4253 C C . GLY B 1 298 ? 39.821 -15.219 17.557 1.00 58.05 270 GLY B C 1
ATOM 4254 O O . GLY B 1 298 ? 38.657 -14.809 17.595 1.00 55.93 270 GLY B O 1
ATOM 4255 N N . THR B 1 299 ? 40.137 -16.507 17.638 1.00 61.31 271 THR B N 1
ATOM 4256 C CA . THR B 1 299 ? 39.171 -17.552 17.928 1.00 58.88 271 THR B CA 1
ATOM 4257 C C . THR B 1 299 ? 39.380 -18.052 19.351 1.00 59.18 271 THR B C 1
ATOM 4258 O O . THR B 1 299 ? 40.471 -17.943 19.917 1.00 60.57 271 THR B O 1
ATOM 4262 N N . SER B 1 300 ? 38.317 -18.601 19.931 1.00 57.35 272 SER B N 1
ATOM 4263 C CA . SER B 1 300 ? 38.380 -19.089 21.299 1.00 60.90 272 SER B CA 1
ATOM 4264 C C . SER B 1 300 ? 37.335 -20.176 21.499 1.00 62.61 272 SER B C 1
ATOM 4265 O O . SER B 1 300 ? 36.417 -20.347 20.694 1.00 59.91 272 SER B O 1
ATOM 4268 N N . GLN B 1 301 ? 37.493 -20.911 22.597 1.00 66.61 273 GLN B N 1
ATOM 4269 C CA . GLN B 1 301 ? 36.580 -21.975 22.983 1.00 65.12 273 GLN B CA 1
ATOM 4270 C C . GLN B 1 301 ? 36.136 -21.746 24.420 1.00 69.19 273 GLN B C 1
ATOM 4271 O O . GLN B 1 301 ? 36.940 -21.355 25.271 1.00 69.28 273 GLN B O 1
ATOM 4277 N N . GLY B 1 302 ? 34.849 -21.981 24.684 1.00 73.24 274 GLY B N 1
ATOM 4278 C CA . GLY B 1 302 ? 34.280 -21.751 25.995 1.00 71.89 274 GLY B CA 1
ATOM 4279 C C . GLY B 1 302 ? 33.406 -22.910 26.442 1.00 71.06 274 GLY B C 1
ATOM 4280 O O . GLY B 1 302 ? 33.187 -23.874 25.706 1.00 70.23 274 GLY B O 1
ATOM 4281 N N . VAL B 1 303 ? 32.916 -22.787 27.672 1.00 72.73 275 VAL B N 1
ATOM 4282 C CA . VAL B 1 303 ? 32.031 -23.776 28.272 1.00 71.46 275 VAL B CA 1
ATOM 4283 C C . VAL B 1 303 ? 30.647 -23.161 28.425 1.00 72.26 275 VAL B C 1
ATOM 4284 O O . VAL B 1 303 ? 30.493 -21.939 28.515 1.00 70.69 275 VAL B O 1
ATOM 4288 N N . GLY B 1 304 ? 29.631 -24.023 28.454 1.00 70.53 276 GLY B N 1
ATOM 4289 C CA . GLY B 1 304 ? 28.254 -23.600 28.554 1.00 69.87 276 GLY B CA 1
ATOM 4290 C C . GLY B 1 304 ? 27.635 -23.954 29.897 1.00 73.18 276 GLY B C 1
ATOM 4291 O O . GLY B 1 304 ? 28.186 -24.711 30.696 1.00 73.73 276 GLY B O 1
ATOM 4292 N N . ARG B 1 305 ? 26.453 -23.377 30.133 1.00 75.65 277 ARG B N 1
ATOM 4293 C CA . ARG B 1 305 ? 25.719 -23.670 31.359 1.00 73.49 277 ARG B CA 1
ATOM 4294 C C . ARG B 1 305 ? 25.241 -25.115 31.394 1.00 70.76 277 ARG B C 1
ATOM 4295 O O . ARG B 1 305 ? 25.046 -25.677 32.477 1.00 68.93 277 ARG B O 1
ATOM 4297 N N . ASN B 1 306 ? 25.042 -25.727 30.229 1.00 75.66 278 ASN B N 1
ATOM 4298 C CA . ASN B 1 306 ? 24.701 -27.139 30.136 1.00 74.01 278 ASN B CA 1
ATOM 4299 C C . ASN B 1 306 ? 25.930 -28.037 30.094 1.00 71.81 278 ASN B C 1
ATOM 4300 O O . ASN B 1 306 ? 25.783 -29.262 30.038 1.00 62.47 278 ASN B O 1
ATOM 4302 N N . GLY B 1 307 ? 27.131 -27.461 30.118 1.00 72.27 279 GLY B N 1
ATOM 4303 C CA . GLY B 1 307 ? 28.358 -28.226 30.096 1.00 71.57 279 GLY B CA 1
ATOM 4304 C C . GLY B 1 307 ? 28.953 -28.462 28.726 1.00 77.97 279 GLY B C 1
ATOM 4305 O O . GLY B 1 307 ? 30.034 -29.058 28.634 1.00 80.12 279 GLY B O 1
ATOM 4306 N N . GLU B 1 308 ? 28.294 -28.014 27.661 1.00 74.10 280 GLU B N 1
ATOM 4307 C CA . GLU B 1 308 ? 28.781 -28.252 26.313 1.00 68.86 280 GLU B CA 1
ATOM 4308 C C . GLU B 1 308 ? 29.847 -27.227 25.932 1.00 71.89 280 GLU B C 1
ATOM 4309 O O . GLU B 1 308 ? 29.968 -26.158 26.536 1.00 70.78 280 GLU B O 1
ATOM 4311 N N . ALA B 1 309 ? 30.625 -27.573 24.909 1.00 71.25 281 ALA B N 1
ATOM 4312 C CA . ALA B 1 309 ? 31.689 -26.702 24.432 1.00 58.65 281 ALA B CA 1
ATOM 4313 C C . ALA B 1 309 ? 31.124 -25.614 23.528 1.00 61.49 281 ALA B C 1
ATOM 4314 O O . ALA B 1 309 ? 30.217 -25.858 22.727 1.00 57.37 281 ALA B O 1
ATOM 4316 N N . GLU B 1 310 ? 31.668 -24.407 23.663 1.00 65.34 282 GLU B N 1
ATOM 4317 C CA . GLU B 1 310 ? 31.236 -23.248 22.895 1.00 62.61 282 GLU B CA 1
ATOM 4318 C C . GLU B 1 310 ? 32.428 -22.687 22.135 1.00 62.92 282 GLU B C 1
ATOM 4319 O O . GLU B 1 310 ? 33.513 -22.537 22.704 1.00 68.78 282 GLU B O 1
ATOM 4325 N N . TYR B 1 311 ? 32.227 -22.375 20.857 1.00 58.17 283 TYR B N 1
ATOM 4326 C CA . TYR B 1 311 ? 33.289 -21.887 19.987 1.00 56.32 283 TYR B CA 1
ATOM 4327 C C . TYR B 1 311 ? 32.959 -20.478 19.514 1.00 51.22 283 TYR B C 1
ATOM 4328 O O . TYR B 1 311 ? 31.805 -20.177 19.192 1.00 51.60 283 TYR B O 1
ATOM 4337 N N . TYR B 1 312 ? 33.976 -19.618 19.468 1.00 51.45 284 TYR B N 1
ATOM 4338 C CA . TYR B 1 312 ? 33.778 -18.194 19.247 1.00 50.28 284 TYR B CA 1
ATOM 4339 C C . TYR B 1 312 ? 34.746 -17.663 18.198 1.00 50.77 284 TYR B C 1
ATOM 4340 O O . TYR B 1 312 ? 35.773 -18.276 17.895 1.00 52.32 284 TYR B O 1
ATOM 4349 N N . ILE B 1 313 ? 34.395 -16.500 17.648 1.00 49.52 285 ILE B N 1
ATOM 4350 C CA . ILE B 1 313 ? 35.255 -15.724 16.760 1.00 49.73 285 ILE B CA 1
ATOM 4351 C C . ILE B 1 313 ? 35.180 -14.271 17.208 1.00 48.87 285 ILE B C 1
ATOM 4352 O O . ILE B 1 313 ? 34.097 -13.674 17.201 1.00 47.55 285 ILE B O 1
ATOM 4357 N N . HIS B 1 314 ? 36.319 -13.705 17.595 1.00 49.70 286 HIS B N 1
ATOM 4358 C CA . HIS B 1 314 ? 36.373 -12.352 18.129 1.00 49.13 286 HIS B CA 1
ATOM 4359 C C . HIS B 1 314 ? 36.852 -11.365 17.072 1.00 48.95 286 HIS B C 1
ATOM 4360 O O . HIS B 1 314 ? 37.711 -11.679 16.244 1.00 49.85 286 HIS B O 1
ATOM 4367 N N . LEU B 1 315 ? 36.294 -10.158 17.125 1.00 47.86 287 LEU B N 1
ATOM 4368 C CA . LEU B 1 315 ? 36.547 -9.123 16.132 1.00 47.52 287 LEU B CA 1
ATOM 4369 C C . LEU B 1 315 ? 35.852 -7.841 16.573 1.00 46.38 287 LEU B C 1
ATOM 4370 O O . LEU B 1 315 ? 34.931 -7.867 17.394 1.00 45.65 287 LEU B O 1
ATOM 4375 N N . SER B 1 316 ? 36.313 -6.718 16.024 1.00 46.34 288 SER B N 1
ATOM 4376 C CA . SER B 1 316 ? 35.785 -5.398 16.345 1.00 45.42 288 SER B CA 1
ATOM 4377 C C . SER B 1 316 ? 34.985 -4.855 15.168 1.00 44.34 288 SER B C 1
ATOM 4378 O O . SER B 1 316 ? 35.390 -5.001 14.011 1.00 45.53 288 SER B O 1
ATOM 4381 N N . VAL B 1 317 ? 33.851 -4.222 15.468 1.00 43.14 289 VAL B N 1
ATOM 4382 C CA . VAL B 1 317 ? 32.922 -3.735 14.455 1.00 42.06 289 VAL B CA 1
ATOM 4383 C C . VAL B 1 317 ? 32.657 -2.255 14.685 1.00 41.45 289 VAL B C 1
ATOM 4384 O O . VAL B 1 317 ? 32.421 -1.831 15.821 1.00 44.51 289 VAL B O 1
ATOM 4388 N N . ILE B 1 318 ? 32.690 -1.475 13.607 1.00 41.18 290 ILE B N 1
ATOM 4389 C CA . ILE B 1 318 ? 32.201 -0.103 13.622 1.00 40.68 290 ILE B CA 1
ATOM 4390 C C . ILE B 1 318 ? 30.753 -0.108 13.154 1.00 41.16 290 ILE B C 1
ATOM 4391 O O . ILE B 1 318 ? 30.435 -0.665 12.096 1.00 44.47 290 ILE B O 1
ATOM 4396 N N . THR B 1 319 ? 29.873 0.501 13.941 1.00 38.48 291 THR B N 1
ATOM 4397 C CA . THR B 1 319 ? 28.477 0.683 13.572 1.00 37.83 291 THR B CA 1
ATOM 4398 C C . THR B 1 319 ? 28.257 2.149 13.228 1.00 40.39 291 THR B C 1
ATOM 4399 O O . THR B 1 319 ? 28.681 3.034 13.979 1.00 50.85 291 THR B O 1
ATOM 4403 N N . ALA B 1 320 ? 27.605 2.406 12.096 1.00 36.95 292 ALA B N 1
ATOM 4404 C CA . ALA B 1 320 ? 27.465 3.766 11.599 1.00 37.29 292 ALA B CA 1
ATOM 4405 C C . ALA B 1 320 ? 26.081 3.978 11.005 1.00 39.04 292 ALA B C 1
ATOM 4406 O O . ALA B 1 320 ? 25.458 3.050 10.483 1.00 39.47 292 ALA B O 1
ATOM 4408 N N . LEU B 1 321 ? 25.613 5.222 11.090 1.00 37.91 293 LEU B N 1
ATOM 4409 C CA . LEU B 1 321 ? 24.339 5.638 10.510 1.00 37.30 293 LEU B CA 1
ATOM 4410 C C . LEU B 1 321 ? 24.551 7.000 9.866 1.00 41.65 293 LEU B C 1
ATOM 4411 O O . LEU B 1 321 ? 24.679 8.007 10.568 1.00 50.54 293 LEU B O 1
ATOM 4416 N N . ALA B 1 322 ? 24.598 7.031 8.539 1.00 37.45 294 ALA B N 1
ATOM 4417 C CA . ALA B 1 322 ? 24.824 8.255 7.786 1.00 38.52 294 ALA B CA 1
ATOM 4418 C C . ALA B 1 322 ? 23.553 8.667 7.055 1.00 43.42 294 ALA B C 1
ATOM 4419 O O . ALA B 1 322 ? 22.550 7.951 7.044 1.00 49.13 294 ALA B O 1
ATOM 4421 N N . ARG B 1 323 ? 23.607 9.847 6.439 1.00 45.46 295 ARG B N 1
ATOM 4422 C CA . ARG B 1 323 ? 22.485 10.363 5.667 1.00 45.44 295 ARG B CA 1
ATOM 4423 C C . ARG B 1 323 ? 23.010 11.227 4.532 1.00 48.94 295 ARG B C 1
ATOM 4424 O O . ARG B 1 323 ? 23.800 12.147 4.764 1.00 49.52 295 ARG B O 1
ATOM 4432 N N . LYS B 1 324 ? 22.571 10.928 3.312 1.00 47.02 296 LYS B N 1
ATOM 4433 C CA . LYS B 1 324 ? 22.945 11.738 2.162 1.00 47.29 296 LYS B CA 1
ATOM 4434 C C . LYS B 1 324 ? 22.249 13.092 2.223 1.00 49.28 296 LYS B C 1
ATOM 4435 O O . LYS B 1 324 ? 21.100 13.199 2.661 1.00 46.13 296 LYS B O 1
ATOM 4441 N N . PHE B 1 325 ? 22.954 14.130 1.787 1.00 56.16 297 PHE B N 1
ATOM 4442 C CA . PHE B 1 325 ? 22.404 15.479 1.786 1.00 59.05 297 PHE B CA 1
ATOM 4443 C C . PHE B 1 325 ? 21.604 15.745 0.514 1.00 60.69 297 PHE B C 1
ATOM 4444 O O . PHE B 1 325 ? 21.994 15.327 -0.577 1.00 59.23 297 PHE B O 1
ATOM 4452 N N . ALA C 1 43 ? -37.335 19.771 -15.727 1.00 61.88 15 ALA C N 1
ATOM 4453 C CA . ALA C 1 43 ? -37.255 18.703 -14.736 1.00 63.56 15 ALA C CA 1
ATOM 4454 C C . ALA C 1 43 ? -36.138 18.965 -13.731 1.00 77.17 15 ALA C C 1
ATOM 4455 O O . ALA C 1 43 ? -35.632 20.083 -13.630 1.00 88.76 15 ALA C O 1
ATOM 4457 N N . TYR C 1 44 ? -35.749 17.929 -12.991 1.00 70.88 16 TYR C N 1
ATOM 4458 C CA . TYR C 1 44 ? -34.739 18.060 -11.942 1.00 66.37 16 TYR C CA 1
ATOM 4459 C C . TYR C 1 44 ? -33.362 17.782 -12.531 1.00 64.51 16 TYR C C 1
ATOM 4460 O O . TYR C 1 44 ? -32.938 16.629 -12.637 1.00 64.02 16 TYR C O 1
ATOM 4469 N N . ARG C 1 45 ? -32.659 18.846 -12.915 1.00 65.32 17 ARG C N 1
ATOM 4470 C CA . ARG C 1 45 ? -31.239 18.753 -13.249 1.00 63.70 17 ARG C CA 1
ATOM 4471 C C . ARG C 1 45 ? -30.402 18.993 -11.995 1.00 64.95 17 ARG C C 1
ATOM 4472 O O . ARG C 1 45 ? -29.604 19.924 -11.903 1.00 66.43 17 ARG C O 1
ATOM 4480 N N . GLY C 1 46 ? -30.633 18.131 -11.009 1.00 64.07 18 GLY C N 1
ATOM 4481 C CA . GLY C 1 46 ? -29.936 18.158 -9.743 1.00 57.75 18 GLY C CA 1
ATOM 4482 C C . GLY C 1 46 ? -30.061 19.493 -9.040 1.00 57.61 18 GLY C C 1
ATOM 4483 O O . GLY C 1 46 ? -31.041 20.231 -9.197 1.00 60.35 18 GLY C O 1
ATOM 4484 N N . ILE C 1 47 ? -29.041 19.812 -8.252 1.00 56.78 19 ILE C N 1
ATOM 4485 C CA . ILE C 1 47 ? -28.985 21.057 -7.497 1.00 56.70 19 ILE C CA 1
ATOM 4486 C C . ILE C 1 47 ? -28.181 22.074 -8.294 1.00 53.58 19 ILE C C 1
ATOM 4487 O O . ILE C 1 47 ? -27.000 21.851 -8.587 1.00 54.15 19 ILE C O 1
ATOM 4492 N N . ASP C 1 48 ? -28.821 23.183 -8.652 1.00 53.29 20 ASP C N 1
ATOM 4493 C CA . ASP C 1 48 ? -28.116 24.321 -9.215 1.00 48.90 20 ASP C CA 1
ATOM 4494 C C . ASP C 1 48 ? -27.581 25.169 -8.064 1.00 57.26 20 ASP C C 1
ATOM 4495 O O . ASP C 1 48 ? -27.575 24.739 -6.908 1.00 62.32 20 ASP C O 1
ATOM 4500 N N . LYS C 1 49 ? -27.150 26.387 -8.370 1.00 55.58 21 LYS C N 1
ATOM 4501 C CA . LYS C 1 49 ? -26.603 27.314 -7.385 1.00 57.23 21 LYS C CA 1
ATOM 4502 C C . LYS C 1 49 ? -25.561 26.630 -6.488 1.00 60.29 21 LYS C C 1
ATOM 4503 O O . LYS C 1 49 ? -25.757 26.518 -5.283 1.00 55.19 21 LYS C O 1
ATOM 4505 N N . PRO C 1 50 ? -24.450 26.155 -7.066 1.00 54.95 22 PRO C N 1
ATOM 4506 C CA . PRO C 1 50 ? -23.449 25.461 -6.242 1.00 48.09 22 PRO C CA 1
ATOM 4507 C C . PRO C 1 50 ? -22.780 26.361 -5.223 1.00 58.43 22 PRO C C 1
ATOM 4508 O O . PRO C 1 50 ? -22.188 25.849 -4.265 1.00 57.02 22 PRO C O 1
ATOM 4512 N N . HIS C 1 51 ? -22.857 27.682 -5.398 1.00 59.54 23 HIS C N 1
ATOM 4513 C CA . HIS C 1 51 ? -22.266 28.594 -4.426 1.00 59.10 23 HIS C CA 1
ATOM 4514 C C . HIS C 1 51 ? -22.941 28.463 -3.068 1.00 57.32 23 HIS C C 1
ATOM 4515 O O . HIS C 1 51 ? -22.282 28.552 -2.026 1.00 58.77 23 HIS C O 1
ATOM 4522 N N . LEU C 1 52 ? -24.256 28.239 -3.058 1.00 56.51 24 LEU C N 1
ATOM 4523 C CA . LEU C 1 52 ? -24.978 28.133 -1.796 1.00 51.88 24 LEU C CA 1
ATOM 4524 C C . LEU C 1 52 ? -24.761 26.789 -1.114 1.00 52.57 24 LEU C C 1
ATOM 4525 O O . LEU C 1 52 ? -24.883 26.698 0.113 1.00 50.86 24 LEU C O 1
ATOM 4530 N N . TYR C 1 53 ? -24.439 25.741 -1.876 1.00 51.96 25 TYR C N 1
ATOM 4531 C CA . TYR C 1 53 ? -24.305 24.421 -1.271 1.00 47.31 25 TYR C CA 1
ATOM 4532 C C . TYR C 1 53 ? -22.998 24.268 -0.503 1.00 47.45 25 TYR C C 1
ATOM 4533 O O . TYR C 1 53 ? -22.963 23.587 0.528 1.00 44.11 25 TYR C O 1
ATOM 4542 N N . THR C 1 54 ? -21.914 24.886 -0.981 1.00 45.92 26 THR C N 1
ATOM 4543 C CA . THR C 1 54 ? -20.641 24.789 -0.273 1.00 40.80 26 THR C CA 1
ATOM 4544 C C . THR C 1 54 ? -20.684 25.433 1.105 1.00 47.87 26 THR C C 1
ATOM 4545 O O . THR C 1 54 ? -19.727 25.277 1.870 1.00 57.69 26 THR C O 1
ATOM 4549 N N . LEU C 1 55 ? -21.760 26.149 1.439 1.00 49.03 27 LEU C N 1
ATOM 4550 C CA . LEU C 1 55 ? -21.931 26.648 2.796 1.00 44.27 27 LEU C CA 1
ATOM 4551 C C . LEU C 1 55 ? -22.101 25.517 3.801 1.00 44.74 27 LEU C C 1
ATOM 4552 O O . LEU C 1 55 ? -21.872 25.725 4.997 1.00 47.88 27 LEU C O 1
ATOM 4557 N N . GLY C 1 56 ? -22.496 24.332 3.343 1.00 42.99 28 GLY C N 1
ATOM 4558 C CA . GLY C 1 56 ? -22.560 23.149 4.170 1.00 41.60 28 GLY C CA 1
ATOM 4559 C C . GLY C 1 56 ? -21.349 22.251 4.090 1.00 52.34 28 GLY C C 1
ATOM 4560 O O . GLY C 1 56 ? -21.299 21.242 4.800 1.00 56.01 28 GLY C O 1
ATOM 4561 N N . CYS C 1 57 ? -20.373 22.583 3.239 1.00 51.03 29 CYS C N 1
ATOM 4562 C CA . CYS C 1 57 ? -19.141 21.802 3.159 1.00 55.19 29 CYS C CA 1
ATOM 4563 C C . CYS C 1 57 ? -18.438 21.720 4.507 1.00 69.23 29 CYS C C 1
ATOM 4564 O O . CYS C 1 57 ? -18.149 20.623 4.999 1.00 64.72 29 CYS C O 1
ATOM 4567 N N . CYS C 1 58 ? -18.159 22.873 5.125 1.00 79.51 30 CYS C N 1
ATOM 4568 C CA . CYS C 1 58 ? -17.456 22.894 6.408 1.00 76.35 30 CYS C CA 1
ATOM 4569 C C . CYS C 1 58 ? -18.103 22.008 7.472 1.00 70.47 30 CYS C C 1
ATOM 4570 O O . CYS C 1 58 ? -17.464 21.743 8.494 1.00 70.23 30 CYS C O 1
ATOM 4573 N N . SER C 1 59 ? -19.330 21.537 7.256 1.00 73.90 31 SER C N 1
ATOM 4574 C CA . SER C 1 59 ? -19.995 20.599 8.155 1.00 55.58 31 SER C CA 1
ATOM 4575 C C . SER C 1 59 ? -20.242 19.233 7.533 1.00 49.86 31 SER C C 1
ATOM 4576 O O . SER C 1 59 ? -20.061 18.214 8.204 1.00 44.98 31 SER C O 1
ATOM 4579 N N . LEU C 1 60 ? -20.663 19.186 6.265 1.00 61.20 32 LEU C N 1
ATOM 4580 C CA . LEU C 1 60 ? -20.877 17.903 5.601 1.00 55.08 32 LEU C CA 1
ATOM 4581 C C . LEU C 1 60 ? -19.569 17.157 5.379 1.00 55.70 32 LEU C C 1
ATOM 4582 O O . LEU C 1 60 ? -19.566 15.922 5.325 1.00 53.64 32 LEU C O 1
ATOM 4587 N N . THR C 1 61 ? -18.456 17.881 5.238 1.00 61.27 33 THR C N 1
ATOM 4588 C CA . THR C 1 61 ? -17.160 17.226 5.089 1.00 61.68 33 THR C CA 1
ATOM 4589 C C . THR C 1 61 ? -16.819 16.409 6.327 1.00 59.34 33 THR C C 1
ATOM 4590 O O . THR C 1 61 ? -16.385 15.256 6.225 1.00 57.00 33 THR C O 1
ATOM 4594 N N . ALA C 1 62 ? -17.026 16.988 7.512 1.00 60.18 34 ALA C N 1
ATOM 4595 C CA . ALA C 1 62 ? -16.735 16.271 8.747 1.00 61.92 34 ALA C CA 1
ATOM 4596 C C . ALA C 1 62 ? -17.693 15.106 8.965 1.00 58.91 34 ALA C C 1
ATOM 4597 O O . ALA C 1 62 ? -17.305 14.092 9.555 1.00 60.10 34 ALA C O 1
ATOM 4599 N N . MET C 1 63 ? -18.937 15.228 8.499 1.00 54.57 35 MET C N 1
ATOM 4600 C CA . MET C 1 63 ? -19.916 14.168 8.721 1.00 58.62 35 MET C CA 1
ATOM 4601 C C . MET C 1 63 ? -19.586 12.930 7.896 1.00 59.82 35 MET C C 1
ATOM 4602 O O . MET C 1 63 ? -19.505 11.819 8.432 1.00 64.34 35 MET C O 1
ATOM 4607 N N . ALA C 1 64 ? -19.404 13.101 6.585 1.00 59.28 36 ALA C N 1
ATOM 4608 C CA . ALA C 1 64 ? -19.061 11.964 5.739 1.00 56.97 36 ALA C CA 1
ATOM 4609 C C . ALA C 1 64 ? -17.679 11.417 6.069 1.00 55.15 36 ALA C C 1
ATOM 4610 O O . ALA C 1 64 ? -17.430 10.219 5.894 1.00 53.02 36 ALA C O 1
ATOM 4612 N N . SER C 1 65 ? -16.772 12.274 6.543 1.00 61.49 37 SER C N 1
ATOM 4613 C CA . SER C 1 65 ? -15.482 11.789 7.021 1.00 63.15 37 SER C CA 1
ATOM 4614 C C . SER C 1 65 ? -15.647 10.891 8.238 1.00 63.75 37 SER C C 1
ATOM 4615 O O . SER C 1 65 ? -14.882 9.935 8.413 1.00 65.45 37 SER C O 1
ATOM 4618 N N . ALA C 1 66 ? -16.638 11.177 9.085 1.00 61.20 38 ALA C N 1
ATOM 4619 C CA . ALA C 1 66 ? -16.871 10.345 10.260 1.00 60.86 38 ALA C CA 1
ATOM 4620 C C . ALA C 1 66 ? -17.516 9.018 9.879 1.00 60.23 38 ALA C C 1
ATOM 4621 O O . ALA C 1 66 ? -17.202 7.978 10.470 1.00 60.57 38 ALA C O 1
ATOM 4623 N N . GLN C 1 67 ? -18.421 9.034 8.897 1.00 65.64 39 GLN C N 1
ATOM 4624 C CA . GLN C 1 67 ? -19.068 7.798 8.469 1.00 66.31 39 GLN C CA 1
ATOM 4625 C C . GLN C 1 67 ? -18.063 6.834 7.851 1.00 67.21 39 GLN C C 1
ATOM 4626 O O . GLN C 1 67 ? -18.098 5.629 8.125 1.00 65.45 39 GLN C O 1
ATOM 4632 N N . LEU C 1 68 ? -17.159 7.348 7.013 1.00 70.59 40 LEU C N 1
ATOM 4633 C CA . LEU C 1 68 ? -16.190 6.480 6.351 1.00 63.75 40 LEU C CA 1
ATOM 4634 C C . LEU C 1 68 ? -15.213 5.875 7.350 1.00 66.08 40 LEU C C 1
ATOM 4635 O O . LEU C 1 68 ? -14.785 4.726 7.188 1.00 65.86 40 LEU C O 1
ATOM 4640 N N . ASP C 1 69 ? -14.847 6.631 8.389 1.00 67.95 41 ASP C N 1
ATOM 4641 C CA . ASP C 1 69 ? -13.944 6.098 9.403 1.00 69.32 41 ASP C CA 1
ATOM 4642 C C . ASP C 1 69 ? -14.554 4.901 10.118 1.00 64.98 41 ASP C C 1
ATOM 4643 O O . ASP C 1 69 ? -13.826 4.010 10.571 1.00 67.38 41 ASP C O 1
ATOM 4648 N N . ALA C 1 70 ? -15.884 4.857 10.225 1.00 60.18 42 ALA C N 1
ATOM 4649 C CA . ALA C 1 70 ? -16.540 3.719 10.854 1.00 54.79 42 ALA C CA 1
ATOM 4650 C C . ALA C 1 70 ? -16.581 2.499 9.945 1.00 57.97 42 ALA C C 1
ATOM 4651 O O . ALA C 1 70 ? -16.815 1.388 10.431 1.00 62.34 42 ALA C O 1
ATOM 4653 N N . LEU C 1 71 ? -16.354 2.677 8.642 1.00 67.44 43 LEU C N 1
ATOM 4654 C CA . LEU C 1 71 ? -16.411 1.580 7.687 1.00 65.37 43 LEU C CA 1
ATOM 4655 C C . LEU C 1 71 ? -15.086 1.287 7.001 1.00 63.85 43 LEU C C 1
ATOM 4656 O O . LEU C 1 71 ? -14.963 0.230 6.372 1.00 63.88 43 LEU C O 1
ATOM 4661 N N . TRP C 1 72 ? -14.096 2.178 7.102 1.00 66.92 44 TRP C N 1
ATOM 4662 C CA . TRP C 1 72 ? -12.883 2.043 6.303 1.00 66.10 44 TRP C CA 1
ATOM 4663 C C . TRP C 1 72 ? -12.068 0.811 6.673 1.00 68.39 44 TRP C C 1
ATOM 4664 O O . TRP C 1 72 ? -11.242 0.367 5.868 1.00 66.16 44 TRP C O 1
ATOM 4675 N N . SER C 1 73 ? -12.277 0.248 7.865 1.00 75.57 45 SER C N 1
ATOM 4676 C CA . SER C 1 73 ? -11.551 -0.959 8.243 1.00 77.53 45 SER C CA 1
ATOM 4677 C C . SER C 1 73 ? -12.093 -2.188 7.524 1.00 72.58 45 SER C C 1
ATOM 4678 O O . SER C 1 73 ? -11.358 -3.163 7.328 1.00 70.90 45 SER C O 1
ATOM 4681 N N . GLN C 1 74 ? -13.362 -2.160 7.124 1.00 71.17 46 GLN C N 1
ATOM 4682 C CA . GLN C 1 74 ? -14.009 -3.290 6.472 1.00 71.84 46 GLN C CA 1
ATOM 4683 C C . GLN C 1 74 ? -13.849 -3.274 4.957 1.00 74.23 46 GLN C C 1
ATOM 4684 O O . GLN C 1 74 ? -14.433 -4.123 4.276 1.00 71.78 46 GLN C O 1
ATOM 4690 N N . LEU C 1 75 ? -13.077 -2.336 4.415 1.00 75.27 47 LEU C N 1
ATOM 4691 C CA . LEU C 1 75 ? -12.923 -2.180 2.975 1.00 73.44 47 LEU C CA 1
ATOM 4692 C C . LEU C 1 75 ? -11.669 -2.909 2.510 1.00 69.89 47 LEU C C 1
ATOM 4693 O O . LEU C 1 75 ? -10.556 -2.560 2.916 1.00 70.42 47 LEU C O 1
ATOM 4698 N N . SER C 1 76 ? -11.852 -3.915 1.661 1.00 63.91 48 SER C N 1
ATOM 4699 C CA . SER C 1 76 ? -10.739 -4.596 1.021 1.00 71.10 48 SER C CA 1
ATOM 4700 C C . SER C 1 76 ? -10.344 -3.859 -0.252 1.00 73.08 48 SER C C 1
ATOM 4701 O O . SER C 1 76 ? -11.168 -3.200 -0.891 1.00 77.44 48 SER C O 1
ATOM 4704 N N . TRP C 1 77 ? -9.068 -3.971 -0.615 1.00 74.32 49 TRP C N 1
ATOM 4705 C CA . TRP C 1 77 ? -8.557 -3.279 -1.786 1.00 77.13 49 TRP C CA 1
ATOM 4706 C C . TRP C 1 77 ? -7.751 -4.231 -2.659 1.00 81.54 49 TRP C C 1
ATOM 4707 O O . TRP C 1 77 ? -7.059 -5.117 -2.142 1.00 81.01 49 TRP C O 1
ATOM 4718 N N . PRO C 1 78 ? -7.820 -4.076 -3.977 1.00 85.20 50 PRO C N 1
ATOM 4719 C CA . PRO C 1 78 ? -7.043 -4.941 -4.868 1.00 86.58 50 PRO C CA 1
ATOM 4720 C C . PRO C 1 78 ? -5.574 -4.548 -4.896 1.00 88.33 50 PRO C C 1
ATOM 4721 O O . PRO C 1 78 ? -5.181 -3.453 -4.487 1.00 84.01 50 PRO C O 1
ATOM 4725 N N . GLN C 1 79 ? -4.757 -5.480 -5.394 1.00 93.21 51 GLN C N 1
ATOM 4726 C CA . GLN C 1 79 ? -3.320 -5.239 -5.475 1.00 88.29 51 GLN C CA 1
ATOM 4727 C C . GLN C 1 79 ? -3.010 -4.117 -6.460 1.00 81.79 51 GLN C C 1
ATOM 4728 O O . GLN C 1 79 ? -2.330 -3.144 -6.114 1.00 77.18 51 GLN C O 1
ATOM 4734 N N . THR C 1 80 ? -3.499 -4.238 -7.692 1.00 79.98 52 THR C N 1
ATOM 4735 C CA . THR C 1 80 ? -3.398 -3.156 -8.660 1.00 77.14 52 THR C CA 1
ATOM 4736 C C . THR C 1 80 ? -4.621 -2.259 -8.530 1.00 76.07 52 THR C C 1
ATOM 4737 O O . THR C 1 80 ? -5.751 -2.760 -8.613 1.00 73.57 52 THR C O 1
ATOM 4741 N N . PRO C 1 81 ? -4.452 -0.955 -8.314 1.00 73.85 53 PRO C N 1
ATOM 4742 C CA . PRO C 1 81 ? -5.612 -0.094 -8.051 1.00 73.43 53 PRO C CA 1
ATOM 4743 C C . PRO C 1 81 ? -6.576 -0.049 -9.229 1.00 68.15 53 PRO C C 1
ATOM 4744 O O . PRO C 1 81 ? -6.171 -0.058 -10.393 1.00 65.36 53 PRO C O 1
ATOM 4748 N N . LEU C 1 82 ? -7.862 -0.004 -8.907 1.00 61.42 54 LEU C N 1
ATOM 4749 C CA . LEU C 1 82 ? -8.944 0.186 -9.857 1.00 53.39 54 LEU C CA 1
ATOM 4750 C C . LEU C 1 82 ? -9.590 1.548 -9.644 1.00 53.67 54 LEU C C 1
ATOM 4751 O O . LEU C 1 82 ? -9.520 2.112 -8.547 1.00 56.57 54 LEU C O 1
ATOM 4756 N N . PRO C 1 83 ? -10.220 2.117 -10.673 1.00 53.53 55 PRO C N 1
ATOM 4757 C CA . PRO C 1 83 ? -10.871 3.420 -10.497 1.00 50.70 55 PRO C CA 1
ATOM 4758 C C . PRO C 1 83 ? -11.992 3.350 -9.471 1.00 48.05 55 PRO C C 1
ATOM 4759 O O . PRO C 1 83 ? -12.683 2.338 -9.336 1.00 49.29 55 PRO C O 1
ATOM 4763 N N . VAL C 1 84 ? -12.157 4.444 -8.733 1.00 44.67 56 VAL C N 1
ATOM 4764 C CA . VAL C 1 84 ? -13.193 4.570 -7.716 1.00 46.12 56 VAL C CA 1
ATOM 4765 C C . VAL C 1 84 ? -14.153 5.669 -8.149 1.00 49.84 56 VAL C C 1
ATOM 4766 O O . VAL C 1 84 ? -13.726 6.722 -8.636 1.00 54.99 56 VAL C O 1
ATOM 4770 N N . LEU C 1 85 ? -15.450 5.418 -7.984 1.00 48.29 57 LEU C N 1
ATOM 4771 C CA . LEU C 1 85 ? -16.495 6.296 -8.491 1.00 46.50 57 LEU C CA 1
ATOM 4772 C C . LEU C 1 85 ? -17.286 6.890 -7.334 1.00 51.42 57 LEU C C 1
ATOM 4773 O O . LEU C 1 85 ? -17.670 6.172 -6.405 1.00 51.08 57 LEU C O 1
ATOM 4778 N N . ASP C 1 86 ? -17.526 8.199 -7.395 1.00 47.12 58 ASP C N 1
ATOM 4779 C CA . ASP C 1 86 ? -18.377 8.901 -6.439 1.00 47.26 58 ASP C CA 1
ATOM 4780 C C . ASP C 1 86 ? -19.548 9.497 -7.209 1.00 48.31 58 ASP C C 1
ATOM 4781 O O . ASP C 1 86 ? -19.378 10.472 -7.949 1.00 48.81 58 ASP C O 1
ATOM 4786 N N . ILE C 1 87 ? -20.729 8.912 -7.040 1.00 47.55 59 ILE C N 1
ATOM 4787 C CA . ILE C 1 87 ? -21.918 9.333 -7.770 1.00 42.60 59 ILE C CA 1
ATOM 4788 C C . ILE C 1 87 ? -22.644 10.388 -6.949 1.00 47.09 59 ILE C C 1
ATOM 4789 O O . ILE C 1 87 ? -22.751 10.272 -5.721 1.00 51.33 59 ILE C O 1
ATOM 4794 N N . GLY C 1 88 ? -23.148 11.421 -7.623 1.00 45.59 60 GLY C N 1
ATOM 4795 C CA . GLY C 1 88 ? -23.786 12.529 -6.939 1.00 44.13 60 GLY C CA 1
ATOM 4796 C C . GLY C 1 88 ? -22.830 13.211 -5.985 1.00 49.34 60 GLY C C 1
ATOM 4797 O O . GLY C 1 88 ? -23.103 13.322 -4.787 1.00 56.68 60 GLY C O 1
ATOM 4798 N N . CYS C 1 89 ? -21.696 13.670 -6.515 1.00 45.78 61 CYS C N 1
ATOM 4799 C CA . CYS C 1 89 ? -20.607 14.167 -5.685 1.00 50.03 61 CYS C CA 1
ATOM 4800 C C . CYS C 1 89 ? -20.837 15.581 -5.171 1.00 50.43 61 CYS C C 1
ATOM 4801 O O . CYS C 1 89 ? -20.161 15.995 -4.223 1.00 52.73 61 CYS C O 1
ATOM 4804 N N . GLY C 1 90 ? -21.761 16.329 -5.767 1.00 48.62 62 GLY C N 1
ATOM 4805 C CA . GLY C 1 90 ? -21.981 17.702 -5.381 1.00 50.37 62 GLY C CA 1
ATOM 4806 C C . GLY C 1 90 ? -20.866 18.605 -5.866 1.00 46.20 62 GLY C C 1
ATOM 4807 O O . GLY C 1 90 ? -20.350 18.447 -6.976 1.00 44.46 62 GLY C O 1
ATOM 4808 N N . PRO C 1 91 ? -20.472 19.578 -5.040 1.00 47.84 63 PRO C N 1
ATOM 4809 C CA . PRO C 1 91 ? -19.389 20.488 -5.438 1.00 44.26 63 PRO C CA 1
ATOM 4810 C C . PRO C 1 91 ? -18.003 19.909 -5.195 1.00 47.49 63 PRO C C 1
ATOM 4811 O O . PRO C 1 91 ? -17.059 20.647 -4.897 1.00 45.91 63 PRO C O 1
ATOM 4815 N N . GLY C 1 92 ? -17.873 18.590 -5.322 1.00 50.39 64 GLY C N 1
ATOM 4816 C CA . GLY C 1 92 ? -16.569 17.949 -5.261 1.00 50.64 64 GLY C CA 1
ATOM 4817 C C . GLY C 1 92 ? -15.873 18.066 -3.927 1.00 47.61 64 GLY C C 1
ATOM 4818 O O . GLY C 1 92 ? -14.641 17.993 -3.867 1.00 47.93 64 GLY C O 1
ATOM 4819 N N . ASP C 1 93 ? -16.630 18.238 -2.847 1.00 47.71 65 ASP C N 1
ATOM 4820 C CA . ASP C 1 93 ? -16.033 18.420 -1.532 1.00 45.94 65 ASP C CA 1
ATOM 4821 C C . ASP C 1 93 ? -15.809 17.100 -0.807 1.00 46.89 65 ASP C C 1
ATOM 4822 O O . ASP C 1 93 ? -14.787 16.932 -0.132 1.00 48.79 65 ASP C O 1
ATOM 4827 N N . ILE C 1 94 ? -16.736 16.153 -0.942 1.00 49.53 66 ILE C N 1
ATOM 4828 C CA . ILE C 1 94 ? -16.593 14.838 -0.326 1.00 48.73 66 ILE C CA 1
ATOM 4829 C C . ILE C 1 94 ? -15.834 13.944 -1.298 1.00 48.36 66 ILE C C 1
ATOM 4830 O O . ILE C 1 94 ? -16.055 12.729 -1.358 1.00 50.35 66 ILE C O 1
ATOM 4835 N N . ALA C 1 95 ? -14.940 14.546 -2.078 1.00 46.03 67 ALA C N 1
ATOM 4836 C CA . ALA C 1 95 ? -14.119 13.805 -3.024 1.00 42.48 67 ALA C CA 1
ATOM 4837 C C . ALA C 1 95 ? -12.678 14.286 -2.936 1.00 44.35 67 ALA C C 1
ATOM 4838 O O . ALA C 1 95 ? -11.754 13.479 -2.804 1.00 53.15 67 ALA C O 1
ATOM 4840 N N . ARG C 1 96 ? -12.480 15.603 -3.002 1.00 39.75 68 ARG C N 1
ATOM 4841 C CA . ARG C 1 96 ? -11.136 16.155 -2.894 1.00 39.48 68 ARG C CA 1
ATOM 4842 C C . ARG C 1 96 ? -10.645 16.138 -1.451 1.00 44.50 68 ARG C C 1
ATOM 4843 O O . ARG C 1 96 ? -9.462 15.884 -1.198 1.00 52.88 68 ARG C O 1
ATOM 4851 N N . LYS C 1 97 ? -11.539 16.380 -0.494 1.00 40.60 69 LYS C N 1
ATOM 4852 C CA . LYS C 1 97 ? -11.140 16.537 0.896 1.00 43.04 69 LYS C CA 1
ATOM 4853 C C . LYS C 1 97 ? -11.431 15.318 1.761 1.00 43.70 69 LYS C C 1
ATOM 4854 O O . LYS C 1 97 ? -10.821 15.181 2.828 1.00 43.42 69 LYS C O 1
ATOM 4860 N N . VAL C 1 98 ? -12.330 14.433 1.337 1.00 45.34 70 VAL C N 1
ATOM 4861 C CA . VAL C 1 98 ? -12.705 13.252 2.113 1.00 43.69 70 VAL C CA 1
ATOM 4862 C C . VAL C 1 98 ? -12.192 11.971 1.459 1.00 45.39 70 VAL C C 1
ATOM 4863 O O . VAL C 1 98 ? -11.418 11.226 2.059 1.00 47.55 70 VAL C O 1
ATOM 4867 N N . LEU C 1 99 ? -12.611 11.702 0.223 1.00 41.65 71 LEU C N 1
ATOM 4868 C CA . LEU C 1 99 ? -12.288 10.441 -0.437 1.00 46.54 71 LEU C CA 1
ATOM 4869 C C . LEU C 1 99 ? -10.818 10.342 -0.827 1.00 49.09 71 LEU C C 1
ATOM 4870 O O . LEU C 1 99 ? -10.090 9.490 -0.306 1.00 52.40 71 LEU C O 1
ATOM 4875 N N . ALA C 1 100 ? -10.381 11.202 -1.745 1.00 47.58 72 ALA C N 1
ATOM 4876 C CA . ALA C 1 100 ? -9.032 11.103 -2.300 1.00 48.10 72 ALA C CA 1
ATOM 4877 C C . ALA C 1 100 ? -7.912 11.106 -1.263 1.00 51.52 72 ALA C C 1
ATOM 4878 O O . ALA C 1 100 ? -6.926 10.379 -1.471 1.00 55.01 72 ALA C O 1
ATOM 4880 N N . PRO C 1 101 ? -7.966 11.881 -0.169 1.00 50.87 73 PRO C N 1
ATOM 4881 C CA . PRO C 1 101 ? -6.861 11.820 0.804 1.00 49.71 73 PRO C CA 1
ATOM 4882 C C . PRO C 1 101 ? -6.594 10.428 1.354 1.00 49.11 73 PRO C C 1
ATOM 4883 O O . PRO C 1 101 ? -5.426 10.045 1.501 1.00 50.12 73 PRO C O 1
ATOM 4887 N N . ARG C 1 102 ? -7.636 9.655 1.661 1.00 45.86 74 ARG C N 1
ATOM 4888 C CA . ARG C 1 102 ? -7.464 8.330 2.242 1.00 51.17 74 ARG C CA 1
ATOM 4889 C C . ARG C 1 102 ? -7.462 7.221 1.196 1.00 54.17 74 ARG C C 1
ATOM 4890 O O . ARG C 1 102 ? -7.636 6.049 1.550 1.00 56.74 74 ARG C O 1
ATOM 4898 N N . LEU C 1 103 ? -7.273 7.558 -0.073 1.00 50.75 75 LEU C N 1
ATOM 4899 C CA . LEU C 1 103 ? -7.355 6.469 -1.033 1.00 53.12 75 LEU C CA 1
ATOM 4900 C C . LEU C 1 103 ? -5.997 5.799 -1.211 1.00 53.10 75 LEU C C 1
ATOM 4901 O O . LEU C 1 103 ? -4.954 6.445 -1.057 1.00 49.57 75 LEU C O 1
ATOM 4906 N N . PRO C 1 104 ? -5.995 4.491 -1.508 1.00 59.31 76 PRO C N 1
ATOM 4907 C CA . PRO C 1 104 ? -4.739 3.808 -1.850 1.00 60.10 76 PRO C CA 1
ATOM 4908 C C . PRO C 1 104 ? -3.970 4.545 -2.934 1.00 56.59 76 PRO C C 1
ATOM 4909 O O . PRO C 1 104 ? -4.520 4.821 -4.003 1.00 62.25 76 PRO C O 1
ATOM 4913 N N . ALA C 1 105 ? -2.709 4.879 -2.662 1.00 55.79 77 ALA C N 1
ATOM 4914 C CA . ALA C 1 105 ? -1.912 5.646 -3.611 1.00 57.87 77 ALA C CA 1
ATOM 4915 C C . ALA C 1 105 ? -1.825 4.921 -4.948 1.00 62.54 77 ALA C C 1
ATOM 4916 O O . ALA C 1 105 ? -1.539 3.722 -5.005 1.00 60.25 77 ALA C O 1
ATOM 4918 N N . GLY C 1 106 ? -2.078 5.658 -6.028 1.00 60.34 78 GLY C N 1
ATOM 4919 C CA . GLY C 1 106 ? -2.198 5.096 -7.352 1.00 58.75 78 GLY C CA 1
ATOM 4920 C C . GLY C 1 106 ? -3.626 4.955 -7.837 1.00 63.20 78 GLY C C 1
ATOM 4921 O O . GLY C 1 106 ? -3.850 4.875 -9.051 1.00 67.78 78 GLY C O 1
ATOM 4922 N N . THR C 1 107 ? -4.592 4.924 -6.922 1.00 63.66 79 THR C N 1
ATOM 4923 C CA . THR C 1 107 ? -5.995 4.860 -7.304 1.00 62.22 79 THR C CA 1
ATOM 4924 C C . THR C 1 107 ? -6.448 6.195 -7.881 1.00 62.20 79 THR C C 1
ATOM 4925 O O . THR C 1 107 ? -6.017 7.263 -7.436 1.00 60.48 79 THR C O 1
ATOM 4929 N N . ARG C 1 108 ? -7.317 6.131 -8.885 1.00 58.49 80 ARG C N 1
ATOM 4930 C CA . ARG C 1 108 ? -7.869 7.312 -9.530 1.00 55.13 80 ARG C CA 1
ATOM 4931 C C . ARG C 1 108 ? -9.359 7.407 -9.230 1.00 53.70 80 ARG C C 1
ATOM 4932 O O . ARG C 1 108 ? -10.078 6.404 -9.278 1.00 51.93 80 ARG C O 1
ATOM 4940 N N . LEU C 1 109 ? -9.816 8.615 -8.912 1.00 49.69 81 LEU C N 1
ATOM 4941 C CA . LEU C 1 109 ? -11.202 8.860 -8.542 1.00 42.30 81 LEU C CA 1
ATOM 4942 C C . LEU C 1 109 ? -11.964 9.478 -9.708 1.00 44.53 81 LEU C C 1
ATOM 4943 O O . LEU C 1 109 ? -11.428 10.311 -10.445 1.00 51.17 81 LEU C O 1
ATOM 4948 N N . VAL C 1 110 ? -13.213 9.055 -9.875 1.00 42.34 82 VAL C N 1
ATOM 4949 C CA . VAL C 1 110 ? -14.130 9.636 -10.848 1.00 37.79 82 VAL C CA 1
ATOM 4950 C C . VAL C 1 110 ? -15.373 10.078 -10.092 1.00 44.73 82 VAL C C 1
ATOM 4951 O O . VAL C 1 110 ? -16.060 9.250 -9.482 1.00 52.28 82 VAL C O 1
ATOM 4955 N N . ALA C 1 111 ? -15.652 11.376 -10.114 1.00 42.07 83 ALA C N 1
ATOM 4956 C CA . ALA C 1 111 ? -16.814 11.939 -9.441 1.00 44.84 83 ALA C CA 1
ATOM 4957 C C . ALA C 1 111 ? -17.779 12.483 -10.483 1.00 44.70 83 ALA C C 1
ATOM 4958 O O . ALA C 1 111 ? -17.361 13.170 -11.421 1.00 44.89 83 ALA C O 1
ATOM 4960 N N . CYS C 1 112 ? -19.063 12.173 -10.323 1.00 42.18 84 CYS C N 1
ATOM 4961 C CA . CYS C 1 112 ? -20.062 12.578 -11.300 1.00 41.70 84 CYS C CA 1
ATOM 4962 C C . CYS C 1 112 ? -21.314 13.075 -10.598 1.00 42.76 84 CYS C C 1
ATOM 4963 O O . CYS C 1 112 ? -21.793 12.456 -9.644 1.00 47.43 84 CYS C O 1
ATOM 4966 N N . ASP C 1 113 ? -21.833 14.198 -11.080 1.00 42.90 85 ASP C N 1
ATOM 4967 C CA . ASP C 1 113 ? -23.125 14.725 -10.677 1.00 43.73 85 ASP C CA 1
ATOM 4968 C C . ASP C 1 113 ? -24.027 14.788 -11.902 1.00 45.17 85 ASP C C 1
ATOM 4969 O O . ASP C 1 113 ? -23.583 14.608 -13.039 1.00 45.46 85 ASP C O 1
ATOM 4974 N N . ILE C 1 114 ? -25.312 15.042 -11.665 1.00 46.16 86 ILE C N 1
ATOM 4975 C CA . ILE C 1 114 ? -26.251 15.190 -12.769 1.00 47.66 86 ILE C CA 1
ATOM 4976 C C . ILE C 1 114 ? -26.331 16.630 -13.266 1.00 48.09 86 ILE C C 1
ATOM 4977 O O . ILE C 1 114 ? -26.678 16.856 -14.435 1.00 51.42 86 ILE C O 1
ATOM 4982 N N . SER C 1 115 ? -25.991 17.612 -12.424 1.00 47.35 87 SER C N 1
ATOM 4983 C CA . SER C 1 115 ? -26.113 19.017 -12.792 1.00 49.19 87 SER C CA 1
ATOM 4984 C C . SER C 1 115 ? -24.785 19.553 -13.295 1.00 47.01 87 SER C C 1
ATOM 4985 O O . SER C 1 115 ? -23.751 19.336 -12.647 1.00 45.72 87 SER C O 1
ATOM 4988 N N . PRO C 1 116 ? -24.772 20.238 -14.442 1.00 47.79 88 PRO C N 1
ATOM 4989 C CA . PRO C 1 116 ? -23.523 20.869 -14.900 1.00 47.11 88 PRO C CA 1
ATOM 4990 C C . PRO C 1 116 ? -22.937 21.849 -13.902 1.00 47.25 88 PRO C C 1
ATOM 4991 O O . PRO C 1 116 ? -21.712 21.896 -13.737 1.00 48.43 88 PRO C O 1
ATOM 4995 N N . GLU C 1 117 ? -23.786 22.638 -13.239 1.00 47.18 89 GLU C N 1
ATOM 4996 C CA . GLU C 1 117 ? -23.308 23.666 -12.320 1.00 46.52 89 GLU C CA 1
ATOM 4997 C C . GLU C 1 117 ? -22.394 23.083 -11.250 1.00 46.59 89 GLU C C 1
ATOM 4998 O O . GLU C 1 117 ? -21.343 23.656 -10.940 1.00 47.65 89 GLU C O 1
ATOM 5004 N N . MET C 1 118 ? -22.775 21.941 -10.675 1.00 47.52 90 MET C N 1
ATOM 5005 C CA . MET C 1 118 ? -21.888 21.262 -9.736 1.00 43.79 90 MET C CA 1
ATOM 5006 C C . MET C 1 118 ? -20.656 20.720 -10.447 1.00 42.32 90 MET C C 1
ATOM 5007 O O . MET C 1 118 ? -19.523 20.961 -10.017 1.00 44.02 90 MET C O 1
ATOM 5012 N N . VAL C 1 119 ? -20.860 19.996 -11.552 1.00 42.92 91 VAL C N 1
ATOM 5013 C CA . VAL C 1 119 ? -19.745 19.476 -12.333 1.00 42.44 91 VAL C CA 1
ATOM 5014 C C . VAL C 1 119 ? -18.828 20.599 -12.798 1.00 42.24 91 VAL C C 1
ATOM 5015 O O . VAL C 1 119 ? -17.633 20.375 -13.010 1.00 41.52 91 VAL C O 1
ATOM 5019 N N . ASP C 1 120 ? -19.352 21.818 -12.932 1.00 42.92 92 ASP C N 1
ATOM 5020 C CA . ASP C 1 120 ? -18.521 22.972 -13.256 1.00 42.79 92 ASP C CA 1
ATOM 5021 C C . ASP C 1 120 ? -17.863 23.574 -12.021 1.00 41.83 92 ASP C C 1
ATOM 5022 O O . ASP C 1 120 ? -16.725 24.049 -12.098 1.00 41.27 92 ASP C O 1
ATOM 5027 N N . PHE C 1 121 ? -18.560 23.568 -10.882 1.00 41.71 93 PHE C N 1
ATOM 5028 C CA . PHE C 1 121 ? -17.967 24.076 -9.649 1.00 40.86 93 PHE C CA 1
ATOM 5029 C C . PHE C 1 121 ? -16.766 23.236 -9.232 1.00 41.93 93 PHE C C 1
ATOM 5030 O O . PHE C 1 121 ? -15.764 23.770 -8.743 1.00 48.08 93 PHE C O 1
ATOM 5038 N N . CYS C 1 122 ? -16.850 21.917 -9.421 1.00 43.01 94 CYS C N 1
ATOM 5039 C CA . CYS C 1 122 ? -15.759 21.029 -9.032 1.00 41.29 94 CYS C CA 1
ATOM 5040 C C . CYS C 1 122 ? -14.503 21.309 -9.847 1.00 42.26 94 CYS C C 1
ATOM 5041 O O . CYS C 1 122 ? -13.428 21.562 -9.292 1.00 47.20 94 CYS C O 1
ATOM 5044 N N . ARG C 1 123 ? -14.626 21.264 -11.177 1.00 38.87 95 ARG C N 1
ATOM 5045 C CA . ARG C 1 123 ? -13.475 21.417 -12.060 1.00 38.74 95 ARG C CA 1
ATOM 5046 C C . ARG C 1 123 ? -12.747 22.735 -11.845 1.00 39.86 95 ARG C C 1
ATOM 5047 O O . ARG C 1 123 ? -11.591 22.867 -12.262 1.00 41.36 95 ARG C O 1
ATOM 5055 N N . GLN C 1 124 ? -13.392 23.711 -11.211 1.00 40.91 96 GLN C N 1
ATOM 5056 C CA . GLN C 1 124 ? -12.755 24.987 -10.909 1.00 46.19 96 GLN C CA 1
ATOM 5057 C C . GLN C 1 124 ? -12.105 24.970 -9.527 1.00 49.40 96 GLN C C 1
ATOM 5058 O O . GLN C 1 124 ? -10.883 25.105 -9.406 1.00 52.07 96 GLN C O 1
ATOM 5064 N N . HIS C 1 125 ? -12.910 24.793 -8.479 1.00 45.76 97 HIS C N 1
ATOM 5065 C CA . HIS C 1 125 ? -12.410 24.868 -7.111 1.00 41.62 97 HIS C CA 1
ATOM 5066 C C . HIS C 1 125 ? -11.767 23.561 -6.659 1.00 45.56 97 HIS C C 1
ATOM 5067 O O . HIS C 1 125 ? -10.538 23.442 -6.656 1.00 56.60 97 HIS C O 1
ATOM 5074 N N . ASN C 1 126 ? -12.576 22.573 -6.276 1.00 41.25 98 ASN C N 1
ATOM 5075 C CA . ASN C 1 126 ? -12.035 21.319 -5.760 1.00 42.22 98 ASN C CA 1
ATOM 5076 C C . ASN C 1 126 ? -11.477 20.425 -6.862 1.00 44.94 98 ASN C C 1
ATOM 5077 O O . ASN C 1 126 ? -11.728 19.218 -6.866 1.00 46.30 98 ASN C O 1
ATOM 5082 N N . ALA C 1 127 ? -10.712 20.997 -7.787 1.00 44.28 99 ALA C N 1
ATOM 5083 C CA . ALA C 1 127 ? -10.122 20.237 -8.880 1.00 43.08 99 ALA C CA 1
ATOM 5084 C C . ALA C 1 127 ? -8.786 19.657 -8.433 1.00 46.82 99 ALA C C 1
ATOM 5085 O O . ALA C 1 127 ? -7.868 20.402 -8.077 1.00 46.93 99 ALA C O 1
ATOM 5087 N N . LEU C 1 128 ? -8.680 18.331 -8.455 1.00 49.78 100 LEU C N 1
ATOM 5088 C CA . LEU C 1 128 ? -7.450 17.633 -8.080 1.00 51.46 100 LEU C CA 1
ATOM 5089 C C . LEU C 1 128 ? -6.931 16.897 -9.306 1.00 51.76 100 LEU C C 1
ATOM 5090 O O . LEU C 1 128 ? -7.430 15.807 -9.638 1.00 53.60 100 LEU C O 1
ATOM 5095 N N . PRO C 1 129 ? -5.950 17.450 -10.015 1.00 53.37 101 PRO C N 1
ATOM 5096 C CA . PRO C 1 129 ? -5.473 16.813 -11.247 1.00 50.71 101 PRO C CA 1
ATOM 5097 C C .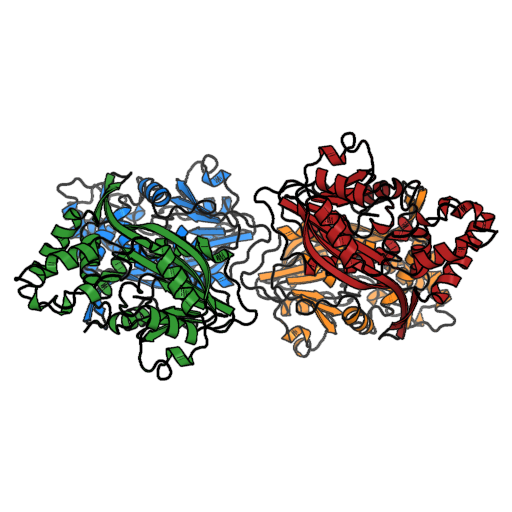 PRO C 1 129 ? -4.731 15.516 -10.965 1.00 49.43 101 PRO C C 1
ATOM 5098 O O . PRO C 1 129 ? -4.217 15.279 -9.869 1.00 52.74 101 PRO C O 1
ATOM 5102 N N . GLY C 1 130 ? -4.681 14.667 -11.991 1.00 43.54 102 GLY C N 1
ATOM 5103 C CA . GLY C 1 130 ? -4.037 13.376 -11.887 1.00 42.69 102 GLY C CA 1
ATOM 5104 C C . GLY C 1 130 ? -4.721 12.386 -10.974 1.00 46.37 102 GLY C C 1
ATOM 5105 O O . GLY C 1 130 ? -4.212 11.272 -10.806 1.00 55.68 102 GLY C O 1
ATOM 5106 N N . THR C 1 131 ? -5.856 12.750 -10.380 1.00 41.38 103 THR C N 1
ATOM 5107 C CA . THR C 1 131 ? -6.556 11.867 -9.457 1.00 42.37 103 THR C CA 1
ATOM 5108 C C . THR C 1 131 ? -8.056 11.895 -9.714 1.00 46.97 103 THR C C 1
ATOM 5109 O O . THR C 1 131 ? -8.624 10.928 -10.230 1.00 50.27 103 THR C O 1
ATOM 5113 N N . ILE C 1 132 ? -8.703 12.999 -9.360 1.00 47.37 104 ILE C N 1
ATOM 5114 C CA . ILE C 1 132 ? -10.153 13.113 -9.453 1.00 47.59 104 ILE C CA 1
ATOM 5115 C C . ILE C 1 132 ? -10.531 13.698 -10.804 1.00 44.82 104 ILE C C 1
ATOM 5116 O O . ILE C 1 132 ? -10.003 14.739 -11.216 1.00 43.93 104 ILE C O 1
ATOM 5121 N N . THR C 1 133 ? -11.448 13.026 -11.494 1.00 44.79 105 THR C N 1
ATOM 5122 C CA . THR C 1 133 ? -12.020 13.506 -12.744 1.00 42.18 105 THR C CA 1
ATOM 5123 C C . THR C 1 133 ? -13.509 13.724 -12.523 1.00 42.48 105 THR C C 1
ATOM 5124 O O . THR C 1 133 ? -14.216 12.806 -12.092 1.00 43.40 105 THR C O 1
ATOM 5128 N N . TYR C 1 134 ? -13.981 14.936 -12.808 1.00 40.87 106 TYR C N 1
ATOM 5129 C CA . TYR C 1 134 ? -15.377 15.305 -12.601 1.00 39.33 106 TYR C CA 1
ATOM 5130 C C . TYR C 1 134 ? -16.108 15.259 -13.938 1.00 40.56 106 TYR C C 1
ATOM 5131 O O . TYR C 1 134 ? -15.825 16.058 -14.836 1.00 43.25 106 TYR C O 1
ATOM 5140 N N . GLU C 1 135 ? -17.045 14.327 -14.067 1.00 41.21 107 GLU C N 1
ATOM 5141 C CA . GLU C 1 135 ? -17.882 14.195 -15.251 1.00 42.52 107 GLU C CA 1
ATOM 5142 C C . GLU C 1 135 ? -19.349 14.362 -14.867 1.00 43.29 107 GLU C C 1
ATOM 5143 O O . GLU C 1 135 ? -19.692 14.576 -13.703 1.00 42.81 107 GLU C O 1
ATOM 5149 N N . LEU C 1 136 ? -20.217 14.268 -15.868 1.00 44.58 108 LEU C N 1
ATOM 5150 C CA . LEU C 1 136 ? -21.654 14.415 -15.690 1.00 45.56 108 LEU C CA 1
ATOM 5151 C C . LEU C 1 136 ? -22.332 13.071 -15.918 1.00 46.29 108 LEU C C 1
ATOM 5152 O O . LEU C 1 136 ? -22.017 12.364 -16.881 1.00 46.74 108 LEU C O 1
ATOM 5157 N N . LEU C 1 137 ? -23.264 12.722 -15.033 1.00 46.48 109 LEU C N 1
ATOM 5158 C CA . LEU C 1 137 ? -23.937 11.435 -15.126 1.00 47.20 109 LEU C CA 1
ATOM 5159 C C . LEU C 1 137 ? -25.223 11.463 -14.312 1.00 47.80 109 LEU C C 1
ATOM 5160 O O . LEU C 1 137 ? -25.255 12.009 -13.206 1.00 47.08 109 LEU C O 1
ATOM 5165 N N . ASP C 1 138 ? -26.274 10.872 -14.873 1.00 49.18 110 ASP C N 1
ATOM 5166 C CA . ASP C 1 138 ? -27.515 10.610 -14.158 1.00 49.91 110 ASP C CA 1
ATOM 5167 C C . ASP C 1 138 ? -27.508 9.140 -13.755 1.00 49.83 110 ASP C C 1
ATOM 5168 O O . ASP C 1 138 ? -27.373 8.263 -14.613 1.00 50.41 110 ASP C O 1
ATOM 5173 N N . VAL C 1 139 ? -27.651 8.875 -12.453 1.00 49.18 111 VAL C N 1
ATOM 5174 C CA . VAL C 1 139 ? -27.508 7.514 -11.946 1.00 48.96 111 VAL C CA 1
ATOM 5175 C C . VAL C 1 139 ? -28.568 6.580 -12.517 1.00 50.54 111 VAL C C 1
ATOM 5176 O O . VAL C 1 139 ? -28.373 5.359 -12.537 1.00 50.64 111 VAL C O 1
ATOM 5180 N N . VAL C 1 140 ? -29.686 7.122 -12.997 1.00 51.87 112 VAL C N 1
ATOM 5181 C CA . VAL C 1 140 ? -30.719 6.314 -13.637 1.00 53.55 112 VAL C CA 1
ATOM 5182 C C . VAL C 1 140 ? -30.743 6.624 -15.128 1.00 54.52 112 VAL C C 1
ATOM 5183 O O . VAL C 1 140 ? -31.812 6.820 -15.718 1.00 56.06 112 VAL C O 1
ATOM 5187 N N . GLU C 1 141 ? -29.568 6.661 -15.743 1.00 53.71 113 GLU C N 1
ATOM 5188 C CA . GLU C 1 141 ? -29.477 6.974 -17.163 1.00 54.59 113 GLU C CA 1
ATOM 5189 C C . GLU C 1 141 ? -29.988 5.796 -17.985 1.00 56.03 113 GLU C C 1
ATOM 5190 O O . GLU C 1 141 ? -29.592 4.652 -17.729 1.00 55.73 113 GLU C O 1
ATOM 5196 N N . PRO C 1 142 ? -30.871 6.025 -18.961 1.00 57.68 114 PRO C N 1
ATOM 5197 C CA . PRO C 1 142 ? -31.323 4.906 -19.804 1.00 59.16 114 PRO C CA 1
ATOM 5198 C C . PRO C 1 142 ? -30.188 4.224 -20.545 1.00 58.76 114 PRO C C 1
ATOM 5199 O O . PRO C 1 142 ? -30.165 2.991 -20.646 1.00 59.23 114 PRO C O 1
ATOM 5203 N N . ARG C 1 143 ? -29.239 4.998 -21.062 1.00 57.96 115 ARG C N 1
ATOM 5204 C CA . ARG C 1 143 ? -28.108 4.480 -21.824 1.00 57.62 115 ARG C CA 1
ATOM 5205 C C . ARG C 1 143 ? -26.830 4.759 -21.041 1.00 55.60 115 ARG C C 1
ATOM 5206 O O . ARG C 1 143 ? -26.088 5.699 -21.329 1.00 54.87 115 ARG C O 1
ATOM 5214 N N . LEU C 1 144 ? -26.574 3.918 -20.038 1.00 54.77 116 LEU C N 1
ATOM 5215 C CA . LEU C 1 144 ? -25.371 4.080 -19.229 1.00 52.93 116 LEU C CA 1
ATOM 5216 C C . LEU C 1 144 ? -24.119 3.849 -20.067 1.00 52.56 116 LEU C C 1
ATOM 5217 O O . LEU C 1 144 ? -23.115 4.554 -19.908 1.00 51.34 116 LEU C O 1
ATOM 5222 N N . GLU C 1 145 ? -24.171 2.882 -20.986 1.00 53.69 117 GLU C N 1
ATOM 5223 C CA . GLU C 1 145 ? -22.987 2.479 -21.733 1.00 53.44 117 GLU C CA 1
ATOM 5224 C C . GLU C 1 145 ? -22.483 3.562 -22.679 1.00 53.47 117 GLU C C 1
ATOM 5225 O O . GLU C 1 145 ? -21.348 3.467 -23.158 1.00 52.99 117 GLU C O 1
ATOM 5231 N N . ASP C 1 146 ? -23.290 4.583 -22.960 1.00 54.08 118 ASP C N 1
ATOM 5232 C CA . ASP C 1 146 ? -22.895 5.675 -23.837 1.00 54.22 118 ASP C CA 1
ATOM 5233 C C . ASP C 1 146 ? -22.347 6.875 -23.074 1.00 52.76 118 ASP C C 1
ATOM 5234 O O . ASP C 1 146 ? -22.198 7.953 -23.659 1.00 52.91 118 ASP C O 1
ATOM 5239 N N . THR C 1 147 ? -22.043 6.716 -21.790 1.00 51.44 119 THR C N 1
ATOM 5240 C CA . THR C 1 147 ? -21.528 7.800 -20.968 1.00 50.09 119 THR C CA 1
ATOM 5241 C C . THR C 1 147 ? -20.028 7.643 -20.747 1.00 48.77 119 THR C C 1
ATOM 5242 O O . THR C 1 147 ? -19.469 6.548 -20.845 1.00 48.67 119 THR C O 1
ATOM 5246 N N . VAL C 1 148 ? -19.379 8.770 -20.447 1.00 47.82 120 VAL C N 1
ATOM 5247 C CA . VAL C 1 148 ? -17.944 8.758 -20.183 1.00 46.59 120 VAL C CA 1
ATOM 5248 C C . VAL C 1 148 ? -17.641 7.969 -18.916 1.00 45.53 120 VAL C C 1
ATOM 5249 O O . VAL C 1 148 ? -16.647 7.235 -18.846 1.00 44.96 120 VAL C O 1
ATOM 5253 N N . VAL C 1 149 ? -18.498 8.099 -17.900 1.00 45.34 121 VAL C N 1
ATOM 5254 C CA . VAL C 1 149 ? -18.274 7.415 -16.629 1.00 44.39 121 VAL C CA 1
ATOM 5255 C C . VAL C 1 149 ? -18.230 5.906 -16.829 1.00 44.82 121 VAL C C 1
ATOM 5256 O O . VAL C 1 149 ? -17.421 5.206 -16.208 1.00 43.99 121 VAL C O 1
ATOM 5260 N N . TRP C 1 150 ? -19.086 5.383 -17.710 1.00 46.21 122 TRP C N 1
ATOM 5261 C CA . TRP C 1 150 ? -19.138 3.941 -17.923 1.00 46.80 122 TRP C CA 1
ATOM 5262 C C . TRP C 1 150 ? -17.824 3.399 -18.465 1.00 46.45 122 TRP C C 1
ATOM 5263 O O . TRP C 1 150 ? -17.466 2.248 -18.189 1.00 47.98 122 TRP C O 1
ATOM 5274 N N . ARG C 1 151 ? -17.089 4.204 -19.227 1.00 46.30 123 ARG C N 1
ATOM 5275 C CA . ARG C 1 151 ? -15.910 3.714 -19.921 1.00 46.22 123 ARG C CA 1
ATOM 5276 C C . ARG C 1 151 ? -14.609 4.078 -19.225 1.00 49.20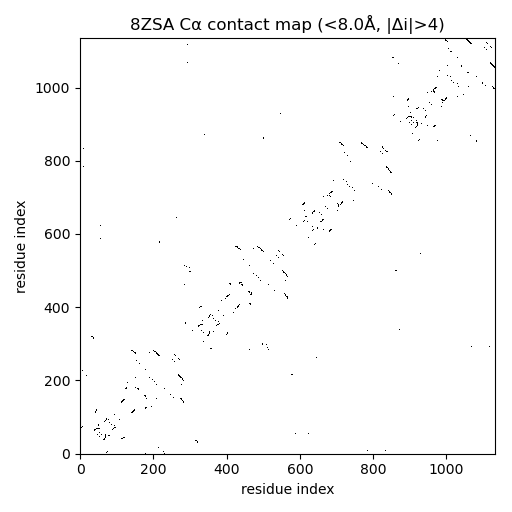 123 ARG C C 1
ATOM 5277 O O . ARG C 1 151 ? -13.544 3.632 -19.663 1.00 52.23 123 ARG C O 1
ATOM 5285 N N . ASN C 1 152 ? -14.670 4.877 -18.162 1.00 49.52 124 ASN C N 1
ATOM 5286 C CA . ASN C 1 152 ? -13.572 4.929 -17.211 1.00 51.34 124 ASN C CA 1
ATOM 5287 C C . ASN C 1 152 ? -13.580 3.732 -16.275 1.00 50.22 124 ASN C C 1
ATOM 5288 O O . ASN C 1 152 ? -12.611 3.536 -15.534 1.00 54.60 124 ASN C O 1
ATOM 5293 N N . GLY C 1 153 ? -14.644 2.934 -16.297 1.00 45.77 125 GLY C N 1
ATOM 5294 C CA . GLY C 1 153 ? -14.745 1.759 -15.470 1.00 45.66 125 GLY C CA 1
ATOM 5295 C C . GLY C 1 153 ? -14.117 0.543 -16.118 1.00 47.84 125 GLY C C 1
ATOM 5296 O O . GLY C 1 153 ? -13.412 0.644 -17.128 1.00 54.35 125 GLY C O 1
ATOM 5297 N N . PRO C 1 154 ? -14.363 -0.643 -15.547 1.00 47.47 126 PRO C N 1
ATOM 5298 C CA . PRO C 1 154 ? -15.213 -0.917 -14.380 1.00 47.08 126 PRO C CA 1
ATOM 5299 C C . PRO C 1 154 ? -14.564 -0.446 -13.082 1.00 46.45 126 PRO C C 1
ATOM 5300 O O . PRO C 1 154 ? -13.342 -0.408 -12.968 1.00 46.90 126 PRO C O 1
ATOM 5304 N N . PHE C 1 155 ? -15.364 -0.071 -12.091 1.00 46.98 127 PHE C N 1
ATOM 5305 C CA . PHE C 1 155 ? -14.863 0.564 -10.882 1.00 48.39 127 PHE C CA 1
ATOM 5306 C C . PHE C 1 155 ? -14.722 -0.453 -9.759 1.00 51.35 127 PHE C C 1
ATOM 5307 O O . PHE C 1 155 ? -15.556 -1.351 -9.608 1.00 52.61 127 PHE C O 1
ATOM 5315 N N . GLY C 1 156 ? -13.654 -0.306 -8.973 1.00 44.84 128 GLY C N 1
ATOM 5316 C CA . GLY C 1 156 ? -13.474 -1.176 -7.823 1.00 49.96 128 GLY C CA 1
ATOM 5317 C C . GLY C 1 156 ? -14.473 -0.882 -6.720 1.00 55.23 128 GLY C C 1
ATOM 5318 O O . GLY C 1 156 ? -15.154 -1.783 -6.225 1.00 56.58 128 GLY C O 1
ATOM 5319 N N . LYS C 1 157 ? -14.577 0.384 -6.324 1.00 55.45 129 LYS C N 1
ATOM 5320 C CA . LYS C 1 157 ? -15.522 0.814 -5.306 1.00 57.56 129 LYS C CA 1
ATOM 5321 C C . LYS C 1 157 ? -16.362 1.961 -5.848 1.00 56.02 129 LYS C C 1
ATOM 5322 O O . LYS C 1 157 ? -15.927 2.709 -6.727 1.00 57.62 129 LYS C O 1
ATOM 5328 N N . VAL C 1 158 ? -17.577 2.089 -5.318 1.00 54.92 130 VAL C N 1
ATOM 5329 C CA . VAL C 1 158 ? -18.499 3.153 -5.701 1.00 50.53 130 VAL C CA 1
ATOM 5330 C C . VAL C 1 158 ? -19.086 3.753 -4.432 1.00 52.02 130 VAL C C 1
ATOM 5331 O O . VAL C 1 158 ? -19.736 3.049 -3.651 1.00 51.71 130 VAL C O 1
ATOM 5335 N N . PHE C 1 159 ? -18.856 5.046 -4.227 1.00 50.86 131 PHE C N 1
ATOM 5336 C CA . PHE C 1 159 ? -19.399 5.769 -3.086 1.00 44.82 131 PHE C CA 1
ATOM 5337 C C . PHE C 1 159 ? -20.652 6.532 -3.496 1.00 46.68 131 PHE C C 1
ATOM 5338 O O . PHE C 1 159 ? -20.724 7.090 -4.595 1.00 50.54 131 PHE C O 1
ATOM 5346 N N . CYS C 1 160 ? -21.636 6.554 -2.598 1.00 48.66 132 CYS C N 1
ATOM 5347 C CA . CYS C 1 160 ? -22.928 7.193 -2.849 1.00 48.27 132 CYS C CA 1
ATOM 5348 C C . CYS C 1 160 ? -23.387 7.826 -1.540 1.00 51.19 132 CYS C C 1
ATOM 5349 O O . CYS C 1 160 ? -23.845 7.126 -0.631 1.00 53.91 132 CYS C O 1
ATOM 5352 N N . MET C 1 161 ? -23.265 9.149 -1.445 1.00 50.28 133 MET C N 1
ATOM 5353 C CA . MET C 1 161 ? -23.539 9.878 -0.213 1.00 49.99 133 MET C CA 1
ATOM 5354 C C . MET C 1 161 ? -24.655 10.884 -0.446 1.00 53.91 133 MET C C 1
ATOM 5355 O O . MET C 1 161 ? -24.503 11.804 -1.257 1.00 57.91 133 MET C O 1
ATOM 5360 N N . LEU C 1 162 ? -25.765 10.707 0.269 1.00 52.50 134 LEU C N 1
ATOM 5361 C CA . LEU C 1 162 ? -26.856 11.681 0.341 1.00 50.75 134 LEU C CA 1
ATOM 5362 C C . LEU C 1 162 ? -27.308 12.121 -1.054 1.00 50.67 134 LEU C C 1
ATOM 5363 O O . LEU C 1 162 ? -27.130 13.265 -1.468 1.00 54.81 134 LEU C O 1
ATOM 5368 N N . MET C 1 163 ? -27.921 11.177 -1.768 1.00 48.44 135 MET C N 1
ATOM 5369 C CA . MET C 1 163 ? -28.359 11.474 -3.126 1.00 48.86 135 MET C CA 1
ATOM 5370 C C . MET C 1 163 ? -29.479 10.540 -3.574 1.00 51.00 135 MET C C 1
ATOM 5371 O O . MET C 1 163 ? -30.364 10.952 -4.331 1.00 55.24 135 MET C O 1
ATOM 5376 N N . LEU C 1 164 ? -29.461 9.288 -3.107 1.00 46.22 136 LEU C N 1
ATOM 5377 C CA . LEU C 1 164 ? -30.506 8.334 -3.473 1.00 47.54 136 LEU C CA 1
ATOM 5378 C C . LEU C 1 164 ? -31.894 8.750 -3.001 1.00 48.78 136 LEU C C 1
ATOM 5379 O O . LEU C 1 164 ? -32.882 8.161 -3.456 1.00 50.11 136 LEU C O 1
ATOM 5384 N N . HIS C 1 165 ? -32.002 9.740 -2.116 1.00 48.46 137 HIS C N 1
ATOM 5385 C CA . HIS C 1 165 ? -33.304 10.285 -1.758 1.00 49.72 137 HIS C CA 1
ATOM 5386 C C . HIS C 1 165 ? -33.822 11.273 -2.798 1.00 50.62 137 HIS C C 1
ATOM 5387 O O . HIS C 1 165 ? -34.995 11.658 -2.732 1.00 51.93 137 HIS C O 1
ATOM 5394 N N . LEU C 1 166 ? -32.975 11.690 -3.744 1.00 50.02 138 LEU C N 1
ATOM 5395 C CA . LEU C 1 166 ? -33.376 12.467 -4.914 1.00 50.92 138 LEU C CA 1
ATOM 5396 C C . LEU C 1 166 ? -33.678 11.608 -6.135 1.00 51.84 138 LEU C C 1
ATOM 5397 O O . LEU C 1 166 ? -34.138 12.144 -7.148 1.00 52.82 138 LEU C O 1
ATOM 5402 N N . VAL C 1 167 ? -33.437 10.302 -6.068 1.00 51.63 139 VAL C N 1
ATOM 5403 C CA . VAL C 1 167 ? -33.660 9.398 -7.191 1.00 52.52 139 VAL C CA 1
ATOM 5404 C C . VAL C 1 167 ? -34.933 8.600 -6.899 1.00 53.96 139 VAL C C 1
ATOM 5405 O O . VAL C 1 167 ? -34.907 7.722 -6.023 1.00 53.63 139 VAL C O 1
ATOM 5409 N N . PRO C 1 168 ? -36.048 8.880 -7.579 1.00 55.59 140 PRO C N 1
ATOM 5410 C CA . PRO C 1 168 ? -37.271 8.098 -7.312 1.00 57.08 140 PRO C CA 1
ATOM 5411 C C . PRO C 1 168 ? -37.099 6.609 -7.559 1.00 57.26 140 PRO C C 1
ATOM 5412 O O . PRO C 1 168 ? -37.360 5.799 -6.660 1.00 57.30 140 PRO C O 1
ATOM 5416 N N . ASP C 1 169 ? -36.662 6.223 -8.756 1.00 57.44 141 ASP C N 1
ATOM 5417 C CA . ASP C 1 169 ? -36.442 4.817 -9.090 1.00 57.69 141 ASP C CA 1
ATOM 5418 C C . ASP C 1 169 ? -35.124 4.379 -8.466 1.00 55.86 141 ASP C C 1
ATOM 5419 O O . ASP C 1 169 ? -34.050 4.523 -9.054 1.00 54.88 141 ASP C O 1
ATOM 5421 N N . ASN C 1 170 ? -35.209 3.832 -7.253 1.00 55.45 142 ASN C N 1
ATOM 5422 C CA . ASN C 1 170 ? -34.012 3.418 -6.531 1.00 53.78 142 ASN C CA 1
ATOM 5423 C C . ASN C 1 170 ? -33.478 2.076 -7.010 1.00 53.82 142 ASN C C 1
ATOM 5424 O O . ASN C 1 170 ? -32.259 1.872 -7.027 1.00 57.07 142 ASN C O 1
ATOM 5429 N N . ARG C 1 171 ? -34.360 1.151 -7.396 1.00 56.12 143 ARG C N 1
ATOM 5430 C CA . ARG C 1 171 ? -33.893 -0.141 -7.886 1.00 56.31 143 ARG C CA 1
ATOM 5431 C C . ARG C 1 171 ? -33.173 -0.004 -9.221 1.00 56.19 143 ARG C C 1
ATOM 5432 O O . ARG C 1 171 ? -32.241 -0.766 -9.503 1.00 55.60 143 ARG C O 1
ATOM 5440 N N . LEU C 1 172 ? -33.579 0.962 -10.048 1.00 56.19 144 LEU C N 1
ATOM 5441 C CA . LEU C 1 172 ? -32.859 1.217 -11.292 1.00 55.87 144 LEU C CA 1
ATOM 5442 C C . LEU C 1 172 ? -31.464 1.765 -11.015 1.00 53.96 144 LEU C C 1
ATOM 5443 O O . LEU C 1 172 ? -30.498 1.389 -11.689 1.00 53.47 144 LEU C O 1
ATOM 5448 N N . ALA C 1 173 ? -31.339 2.651 -10.024 1.00 52.93 145 ALA C N 1
ATOM 5449 C CA . ALA C 1 173 ? -30.033 3.208 -9.692 1.00 51.18 145 ALA C CA 1
ATOM 5450 C C . ALA C 1 173 ? -29.116 2.162 -9.071 1.00 50.20 145 ALA C C 1
ATOM 5451 O O . ALA C 1 173 ? -27.901 2.199 -9.290 1.00 49.10 145 ALA C O 1
ATOM 5453 N N . VAL C 1 174 ? -29.673 1.228 -8.297 1.00 50.64 146 VAL C N 1
ATOM 5454 C CA . VAL C 1 174 ? -28.860 0.156 -7.732 1.00 49.88 146 VAL C CA 1
ATOM 5455 C C . VAL C 1 174 ? -28.381 -0.783 -8.833 1.00 50.37 146 VAL C C 1
ATOM 5456 O O . VAL C 1 174 ? -27.233 -1.242 -8.821 1.00 49.42 146 VAL C O 1
ATOM 5460 N N . LYS C 1 175 ? -29.248 -1.074 -9.806 1.00 51.93 147 LYS C N 1
ATOM 5461 C CA . LYS C 1 175 ? -28.855 -1.938 -10.915 1.00 52.58 147 LYS C CA 1
ATOM 5462 C C . LYS C 1 175 ? -27.751 -1.298 -11.748 1.00 51.73 147 LYS C C 1
ATOM 5463 O O . LYS C 1 175 ? -26.854 -1.992 -12.241 1.00 51.47 147 LYS C O 1
ATOM 5465 N N . ASN C 1 176 ? -27.799 0.026 -11.916 1.00 51.35 148 ASN C N 1
ATOM 5466 C CA . ASN C 1 176 ? -26.739 0.717 -12.644 1.00 50.54 148 ASN C CA 1
ATOM 5467 C C . ASN C 1 176 ? -25.435 0.712 -11.855 1.00 48.81 148 ASN C C 1
ATOM 5468 O O . ASN C 1 176 ? -24.352 0.588 -12.437 1.00 48.25 148 ASN C O 1
ATOM 5473 N N . ILE C 1 177 ? -25.519 0.852 -10.530 1.00 48.02 149 ILE C N 1
ATOM 5474 C CA . ILE C 1 177 ? -24.324 0.741 -9.699 1.00 46.50 149 ILE C CA 1
ATOM 5475 C C . ILE C 1 177 ? -23.771 -0.677 -9.758 1.00 46.57 149 ILE C C 1
ATOM 5476 O O . ILE C 1 177 ? -22.550 -0.880 -9.735 1.00 45.79 149 ILE C O 1
ATOM 5481 N N . HIS C 1 178 ? -24.651 -1.677 -9.856 1.00 48.99 150 HIS C N 1
ATOM 5482 C CA . HIS C 1 178 ? -24.200 -3.059 -9.979 1.00 51.05 150 HIS C CA 1
ATOM 5483 C C . HIS C 1 178 ? -23.460 -3.285 -11.292 1.00 50.35 150 HIS C C 1
ATOM 5484 O O . HIS C 1 178 ? -22.493 -4.054 -11.341 1.00 50.66 150 HIS C O 1
ATOM 5491 N N . LYS C 1 179 ? -23.899 -2.624 -12.368 1.00 49.13 151 LYS C N 1
ATOM 5492 C CA . LYS C 1 179 ? -23.194 -2.729 -13.642 1.00 49.43 151 LYS C CA 1
ATOM 5493 C C . LYS C 1 179 ? -21.789 -2.148 -13.543 1.00 47.93 151 LYS C C 1
ATOM 5494 O O . LYS C 1 179 ? -20.837 -2.701 -14.105 1.00 52.33 151 LYS C O 1
ATOM 5500 N N . LEU C 1 180 ? -21.643 -1.030 -12.831 1.00 46.86 152 LEU C N 1
ATOM 5501 C CA . LEU C 1 180 ? -20.382 -0.302 -12.792 1.00 45.55 152 LEU C CA 1
ATOM 5502 C C . LEU C 1 180 ? -19.330 -0.975 -11.922 1.00 48.35 152 LEU C C 1
ATOM 5503 O O . LEU C 1 180 ? -18.145 -0.644 -12.041 1.00 48.78 152 LEU C O 1
ATOM 5508 N N . LEU C 1 181 ? -19.726 -1.903 -11.058 1.00 52.36 153 LEU C N 1
ATOM 5509 C CA . LEU C 1 181 ? -18.799 -2.539 -10.135 1.00 54.36 153 LEU C CA 1
ATOM 5510 C C . LEU C 1 181 ? -18.217 -3.816 -10.728 1.00 58.54 153 LEU C C 1
ATOM 5511 O O . LEU C 1 181 ? -18.870 -4.526 -11.498 1.00 56.04 153 LEU C O 1
ATOM 5516 N N . VAL C 1 182 ? -16.972 -4.098 -10.358 1.00 59.91 154 VAL C N 1
ATOM 5517 C CA . VAL C 1 182 ? -16.329 -5.365 -10.692 1.00 59.77 154 VAL C CA 1
ATOM 5518 C C . VAL C 1 182 ? -16.882 -6.426 -9.749 1.00 66.12 154 VAL C C 1
ATOM 5519 O O . VAL C 1 182 ? -17.288 -6.097 -8.624 1.00 69.76 154 VAL C O 1
ATOM 5523 N N . PRO C 1 183 ? -16.952 -7.691 -10.163 1.00 69.17 155 PRO C N 1
ATOM 5524 C CA . PRO C 1 183 ? -17.352 -8.753 -9.228 1.00 73.00 155 PRO C CA 1
ATOM 5525 C C . PRO C 1 183 ? -16.408 -8.804 -8.037 1.00 75.34 155 PRO C C 1
ATOM 5526 O O . PRO C 1 183 ? -15.212 -9.069 -8.178 1.00 74.47 155 PRO C O 1
ATOM 5530 N N . GLY C 1 184 ? -16.957 -8.540 -6.854 1.00 78.61 156 GLY C N 1
ATOM 5531 C CA . GLY C 1 184 ? -16.171 -8.392 -5.650 1.00 75.14 156 GLY C CA 1
ATOM 5532 C C . GLY C 1 184 ? -15.992 -6.961 -5.194 1.00 70.83 156 GLY C C 1
ATOM 5533 O O . GLY C 1 184 ? -15.484 -6.738 -4.088 1.00 72.90 156 GLY C O 1
ATOM 5534 N N . GLY C 1 185 ? -16.387 -5.990 -6.012 1.00 67.82 157 GLY C N 1
ATOM 5535 C CA . GLY C 1 185 ? -16.329 -4.603 -5.608 1.00 65.33 157 GLY C CA 1
ATOM 5536 C C . GLY C 1 185 ? -17.358 -4.279 -4.543 1.00 69.16 157 GLY C C 1
ATOM 5537 O O . GLY C 1 185 ? -18.302 -5.028 -4.288 1.00 70.20 157 GLY C O 1
ATOM 5538 N N . GLU C 1 186 ? -17.170 -3.125 -3.910 1.00 67.50 158 GLU C N 1
ATOM 5539 C CA . GLU C 1 186 ? -17.988 -2.716 -2.780 1.00 67.28 158 GLU C CA 1
ATOM 5540 C C . GLU C 1 186 ? -18.626 -1.359 -3.046 1.00 63.88 158 GLU C C 1
ATOM 5541 O O . GLU C 1 186 ? -18.037 -0.492 -3.697 1.00 59.90 158 GLU C O 1
ATOM 5547 N N . ALA C 1 187 ? -19.841 -1.186 -2.530 1.00 64.85 159 ALA C N 1
ATOM 5548 C CA . ALA C 1 187 ? -20.600 0.048 -2.677 1.00 55.93 159 ALA C CA 1
ATOM 5549 C C . ALA C 1 187 ? -20.936 0.596 -1.298 1.00 55.89 159 ALA C C 1
ATOM 5550 O O . ALA C 1 187 ? -21.481 -0.125 -0.456 1.00 54.17 159 ALA C O 1
ATOM 5552 N N . VAL C 1 188 ? -20.612 1.865 -1.073 1.00 53.80 160 VAL C N 1
ATOM 5553 C CA . VAL C 1 188 ? -20.839 2.530 0.205 1.00 46.69 160 VAL C CA 1
ATOM 5554 C C . VAL C 1 188 ? -21.992 3.506 0.018 1.00 46.39 160 VAL C C 1
ATOM 5555 O O . VAL C 1 188 ? -21.848 4.531 -0.660 1.00 53.28 160 VAL C O 1
ATOM 5559 N N . PHE C 1 189 ? -23.137 3.193 0.616 1.00 47.58 161 PHE C N 1
ATOM 5560 C CA . PHE C 1 189 ? -24.323 4.028 0.511 1.00 48.67 161 PHE C CA 1
ATOM 5561 C C . PHE C 1 189 ? -24.452 4.944 1.722 1.00 49.70 161 PHE C C 1
ATOM 5562 O O . PHE C 1 189 ? -23.965 4.641 2.814 1.00 47.85 161 PHE C O 1
ATOM 5570 N N . SER C 1 190 ? -25.121 6.082 1.507 1.00 50.98 162 SER C N 1
ATOM 5571 C CA . SER C 1 190 ? -25.460 7.036 2.561 1.00 48.00 162 SER C CA 1
ATOM 5572 C C . SER C 1 190 ? -26.804 7.652 2.166 1.00 48.15 162 SER C C 1
ATOM 5573 O O . SER C 1 190 ? -26.894 8.792 1.704 1.00 51.64 162 SER C O 1
ATOM 5576 N N . VAL C 1 191 ? -27.859 6.871 2.336 1.00 44.68 163 VAL C N 1
ATOM 5577 C CA . VAL C 1 191 ? -29.203 7.259 1.925 1.00 44.57 163 VAL C CA 1
ATOM 5578 C C . VAL C 1 191 ? -29.915 7.908 3.100 1.00 46.37 163 VAL C C 1
ATOM 5579 O O . VAL C 1 191 ? -29.790 7.461 4.247 1.00 47.34 163 VAL C O 1
ATOM 5583 N N . ILE C 1 192 ? -30.661 8.971 2.818 1.00 47.12 164 ILE C N 1
ATOM 5584 C CA . ILE C 1 192 ? -31.485 9.632 3.822 1.00 48.84 164 ILE C CA 1
ATOM 5585 C C . ILE C 1 192 ? -32.837 8.927 3.848 1.00 52.50 164 ILE C C 1
ATOM 5586 O O . ILE C 1 192 ? -33.597 8.983 2.878 1.00 55.64 164 ILE C O 1
ATOM 5591 N N . ALA C 1 193 ? -33.133 8.253 4.962 1.00 53.69 165 ALA C N 1
ATOM 5592 C CA . ALA C 1 193 ? -34.394 7.531 5.082 1.00 57.54 165 ALA C CA 1
ATOM 5593 C C . ALA C 1 193 ? -35.575 8.493 5.104 1.00 61.97 165 ALA C C 1
ATOM 5594 O O . ALA C 1 193 ? -36.432 8.466 4.214 1.00 68.50 165 ALA C O 1
ATOM 5596 N N . ASN C 1 194 ? -35.633 9.356 6.115 1.00 65.90 166 ASN C N 1
ATOM 5597 C CA . ASN C 1 194 ? -36.715 10.319 6.248 1.00 65.87 166 ASN C CA 1
ATOM 5598 C C . ASN C 1 194 ? -36.172 11.616 6.828 1.00 64.66 166 ASN C C 1
ATOM 5599 O O . ASN C 1 194 ? -35.204 11.616 7.592 1.00 62.16 166 ASN C O 1
ATOM 5604 N N . MET C 1 195 ? -36.807 12.723 6.453 1.00 61.54 167 MET C N 1
ATOM 5605 C CA . MET C 1 195 ? -36.436 14.028 6.980 1.00 63.71 167 MET C CA 1
ATOM 5606 C C . MET C 1 195 ? -37.642 14.948 6.874 1.00 64.65 167 MET C C 1
ATOM 5607 O O . MET C 1 195 ? -38.557 14.709 6.083 1.00 68.62 167 MET C O 1
ATOM 5612 N N . ALA C 1 196 ? -37.629 16.008 7.683 1.00 62.48 168 ALA C N 1
ATOM 5613 C CA . ALA C 1 196 ? -38.757 16.930 7.714 1.00 65.64 168 ALA C CA 1
ATOM 5614 C C . ALA C 1 196 ? -38.815 17.844 6.497 1.00 66.61 168 ALA C C 1
ATOM 5615 O O . ALA C 1 196 ? -39.847 18.488 6.281 1.00 68.31 168 ALA C O 1
ATOM 5617 N N . LEU C 1 197 ? -37.741 17.925 5.705 1.00 69.53 169 LEU C N 1
ATOM 5618 C CA . LEU C 1 197 ? -37.823 18.661 4.447 1.00 73.47 169 LEU C CA 1
ATOM 5619 C C . LEU C 1 197 ? -38.832 18.022 3.505 1.00 72.19 169 LEU C C 1
ATOM 5620 O O . LEU C 1 197 ? -39.422 18.708 2.663 1.00 66.04 169 LEU C O 1
ATOM 5625 N N . CYS C 1 198 ? -39.043 16.710 3.634 1.00 78.11 170 CYS C N 1
ATOM 5626 C CA . CYS C 1 198 ? -39.964 16.000 2.756 1.00 74.95 170 CYS C CA 1
ATOM 5627 C C . CYS C 1 198 ? -41.406 16.127 3.232 1.00 78.70 170 CYS C C 1
ATOM 5628 O O . CYS C 1 198 ? -42.321 16.264 2.413 1.00 81.82 170 CYS C O 1
ATOM 5631 N N . ASP C 1 199 ? -41.632 16.075 4.549 1.00 81.57 171 ASP C N 1
ATOM 5632 C CA . ASP C 1 199 ? -42.980 16.280 5.070 1.00 76.96 171 ASP C CA 1
ATOM 5633 C C . ASP C 1 199 ? -43.460 17.701 4.803 1.00 74.99 171 ASP C C 1
ATOM 5634 O O . ASP C 1 199 ? -44.648 17.923 4.546 1.00 76.94 171 ASP C O 1
ATOM 5639 N N . ALA C 1 200 ? -42.550 18.677 4.860 1.00 78.64 172 ALA C N 1
ATOM 5640 C CA . ALA C 1 200 ? -42.914 20.044 4.506 1.00 79.48 172 ALA C CA 1
ATOM 5641 C C . ALA C 1 200 ? -43.286 20.153 3.034 1.00 79.48 172 ALA C C 1
ATOM 5642 O O . ALA C 1 200 ? -44.126 20.981 2.665 1.00 79.34 172 ALA C O 1
ATOM 5644 N N . TYR C 1 201 ? -42.672 19.330 2.181 1.00 81.85 173 TYR C N 1
ATOM 5645 C CA . TYR C 1 201 ? -43.062 19.288 0.776 1.00 80.53 173 TYR C CA 1
ATOM 5646 C C . TYR C 1 201 ? -44.492 18.784 0.627 1.00 82.76 173 TYR C C 1
ATOM 5647 O O . TYR C 1 201 ? -45.315 19.402 -0.057 1.00 86.46 173 TYR C O 1
ATOM 5656 N N . GLU C 1 202 ? -44.806 17.659 1.275 1.00 83.43 174 GLU C N 1
ATOM 5657 C CA . GLU C 1 202 ? -46.121 17.048 1.118 1.00 86.81 174 GLU C CA 1
ATOM 5658 C C . GLU C 1 202 ? -47.226 17.918 1.704 1.00 87.23 174 GLU C C 1
ATOM 5659 O O . GLU C 1 202 ? -48.374 17.843 1.251 1.00 85.79 174 GLU C O 1
ATOM 5665 N N . GLU C 1 203 ? -46.908 18.743 2.703 1.00 86.46 175 GLU C N 1
ATOM 5666 C CA . GLU C 1 203 ? -47.911 19.651 3.249 1.00 86.59 175 GLU C CA 1
ATOM 5667 C C . GLU C 1 203 ? -48.128 20.852 2.335 1.00 87.47 175 GLU C C 1
ATOM 5668 O O . GLU C 1 203 ? -49.253 21.349 2.217 1.00 93.34 175 GLU C O 1
ATOM 5674 N N . MET C 1 204 ? -47.066 21.328 1.680 1.00 87.94 176 MET C N 1
ATOM 5675 C CA . MET C 1 204 ? -47.207 22.431 0.737 1.00 91.14 176 MET C CA 1
ATOM 5676 C C . MET C 1 204 ? -47.897 22.007 -0.552 1.00 91.23 176 MET C C 1
ATOM 5677 O O . MET C 1 204 ? -48.451 22.860 -1.252 1.00 89.21 176 MET C O 1
ATOM 5682 N N . ALA C 1 205 ? -47.870 20.713 -0.883 1.00 92.85 177 ALA C N 1
ATOM 5683 C CA . ALA C 1 205 ? -48.533 20.250 -2.097 1.00 93.87 177 ALA C CA 1
ATOM 5684 C C . ALA C 1 205 ? -50.049 20.335 -1.977 1.00 103.30 177 ALA C C 1
ATOM 5685 O O . ALA C 1 205 ? -50.744 20.441 -2.994 1.00 104.32 177 ALA C O 1
ATOM 5687 N N . LYS C 1 206 ? -50.578 20.290 -0.752 1.00 101.22 178 LYS C N 1
ATOM 5688 C CA . LYS C 1 206 ? -52.017 20.387 -0.547 1.00 99.31 178 LYS C CA 1
ATOM 5689 C C . LYS C 1 206 ? -52.542 21.805 -0.716 1.00 106.42 178 LYS C C 1
ATOM 5690 O O . LYS C 1 206 ? -53.755 21.987 -0.864 1.00 118.56 178 LYS C O 1
ATOM 5696 N N . GLU C 1 207 ? -51.670 22.801 -0.695 1.00 105.76 179 GLU C N 1
ATOM 5697 C CA . GLU C 1 207 ? -52.101 24.183 -0.859 1.00 108.87 179 GLU C CA 1
ATOM 5698 C C . GLU C 1 207 ? -52.508 24.431 -2.305 1.00 109.14 179 GLU C C 1
ATOM 5699 O O . GLU C 1 207 ? -51.707 24.177 -3.215 1.00 108.83 179 GLU C O 1
ATOM 5705 N N . PRO C 1 208 ? -53.730 24.903 -2.571 1.00 112.52 180 PRO C N 1
ATOM 5706 C CA . PRO C 1 208 ? -54.068 25.330 -3.941 1.00 115.19 180 PRO C CA 1
ATOM 5707 C C . PRO C 1 208 ? -53.142 26.413 -4.463 1.00 112.75 180 PRO C C 1
ATOM 5708 O O . PRO C 1 208 ? -53.001 26.566 -5.682 1.00 109.46 180 PRO C O 1
ATOM 5712 N N . ARG C 1 209 ? -52.520 27.170 -3.559 1.00 112.04 181 ARG C N 1
ATOM 5713 C CA . ARG C 1 209 ? -51.519 28.166 -3.921 1.00 106.25 181 ARG C CA 1
ATOM 5714 C C . ARG C 1 209 ? -50.372 27.558 -4.721 1.00 102.60 181 ARG C C 1
ATOM 5715 O O . ARG C 1 209 ? -49.784 28.232 -5.575 1.00 93.06 181 ARG C O 1
ATOM 5723 N N . TRP C 1 210 ? -50.047 26.287 -4.469 1.00 105.55 182 TRP C N 1
ATOM 5724 C CA . TRP C 1 210 ? -48.910 25.637 -5.099 1.00 100.01 182 TRP C CA 1
ATOM 5725 C C . TRP C 1 210 ? -49.266 24.400 -5.909 1.00 99.10 182 TRP C C 1
ATOM 5726 O O . TRP C 1 210 ? -48.439 23.966 -6.718 1.00 94.66 182 TRP C O 1
ATOM 5737 N N . ALA C 1 211 ? -50.465 23.833 -5.728 1.00 101.78 183 ALA C N 1
ATOM 5738 C CA . ALA C 1 211 ? -50.745 22.468 -6.171 1.00 100.43 183 ALA C CA 1
ATOM 5739 C C . ALA C 1 211 ? -50.398 22.233 -7.636 1.00 99.75 183 ALA C C 1
ATOM 5740 O O . ALA C 1 211 ? -50.075 21.103 -8.021 1.00 100.40 183 ALA C O 1
ATOM 5742 N N . LEU C 1 212 ? -50.442 23.280 -8.464 1.00 98.04 184 LEU C N 1
ATOM 5743 C CA . LEU C 1 212 ? -50.118 23.105 -9.877 1.00 91.93 184 LEU C CA 1
ATOM 5744 C C . LEU C 1 212 ? -48.658 22.708 -10.065 1.00 94.23 184 LEU C C 1
ATOM 5745 O O . LEU C 1 212 ? -48.335 21.894 -10.938 1.00 91.42 184 LEU C O 1
ATOM 5747 N N . TYR C 1 213 ? -47.763 23.263 -9.246 1.00 94.38 185 TYR C N 1
ATOM 5748 C CA . TYR C 1 213 ? -46.342 22.964 -9.362 1.00 92.74 185 TYR C CA 1
ATOM 5749 C C . TYR C 1 213 ? -45.937 21.697 -8.621 1.00 90.20 185 TYR C C 1
ATOM 5750 O O . TYR C 1 213 ? -44.851 21.167 -8.878 1.00 89.96 185 TYR C O 1
ATOM 5759 N N . MET C 1 214 ? -46.773 21.201 -7.714 1.00 87.46 186 MET C N 1
ATOM 5760 C CA . MET C 1 214 ? -46.412 20.098 -6.835 1.00 82.12 186 MET C CA 1
ATOM 5761 C C . MET C 1 214 ? -47.341 18.906 -7.030 1.00 87.29 186 MET C C 1
ATOM 5762 O O . MET C 1 214 ? -47.712 18.221 -6.075 1.00 89.75 186 MET C O 1
ATOM 5767 N N . GLN C 1 215 ? -47.729 18.644 -8.280 1.00 91.56 187 GLN C N 1
ATOM 5768 C CA . GLN C 1 215 ? -48.563 17.484 -8.572 1.00 90.52 187 GLN C CA 1
ATOM 5769 C C . GLN C 1 215 ? -47.785 16.178 -8.482 1.00 92.49 187 GLN C C 1
ATOM 5770 O O . GLN C 1 215 ? -48.395 15.118 -8.301 1.00 97.37 187 GLN C O 1
ATOM 5772 N N . ASP C 1 216 ? -46.459 16.230 -8.603 1.00 90.45 188 ASP C N 1
ATOM 5773 C CA . ASP C 1 216 ? -45.624 15.040 -8.491 1.00 88.97 188 ASP C CA 1
ATOM 5774 C C . ASP C 1 216 ? -44.816 15.086 -7.201 1.00 84.24 188 ASP C C 1
ATOM 5775 O O . ASP C 1 216 ? -43.600 14.869 -7.215 1.00 84.37 188 ASP C O 1
ATOM 5780 N N . VAL C 1 217 ? -45.487 15.366 -6.081 1.00 79.12 189 VAL C N 1
ATOM 5781 C CA . VAL C 1 217 ? -44.777 15.571 -4.823 1.00 75.32 189 VAL C CA 1
ATOM 5782 C C . VAL C 1 217 ? -44.134 14.277 -4.336 1.00 82.13 189 VAL C C 1
ATOM 5783 O O . VAL C 1 217 ? -43.071 14.307 -3.703 1.00 85.61 189 VAL C O 1
ATOM 5787 N N . GLU C 1 218 ? -44.741 13.124 -4.633 1.00 84.69 190 GLU C N 1
ATOM 5788 C CA . GLU C 1 218 ? -44.183 11.857 -4.172 1.00 83.45 190 GLU C CA 1
ATOM 5789 C C . GLU C 1 218 ? -42.876 11.508 -4.872 1.00 79.88 190 GLU C C 1
ATOM 5790 O O . GLU C 1 218 ? -42.147 10.634 -4.393 1.00 77.97 190 GLU C O 1
ATOM 5796 N N . LYS C 1 219 ? -42.564 12.163 -5.988 1.00 79.39 191 LYS C N 1
ATOM 5797 C CA . LYS C 1 219 ? -41.290 11.973 -6.665 1.00 76.58 191 LYS C CA 1
ATOM 5798 C C . LYS C 1 219 ? -40.224 12.957 -6.200 1.00 76.08 191 LYS C C 1
ATOM 5799 O O . LYS C 1 219 ? -39.072 12.855 -6.635 1.00 78.00 191 LYS C O 1
ATOM 5805 N N . PHE C 1 220 ? -40.581 13.905 -5.331 1.00 71.69 192 PHE C N 1
ATOM 5806 C CA . PHE C 1 220 ? -39.624 14.787 -4.676 1.00 68.63 192 PHE C CA 1
ATOM 5807 C C . PHE C 1 220 ? -39.419 14.417 -3.211 1.00 65.02 192 PHE C C 1
ATOM 5808 O O . PHE C 1 220 ? -38.909 15.228 -2.432 1.00 66.19 192 PHE C O 1
ATOM 5816 N N . VAL C 1 221 ? -39.816 13.209 -2.824 1.00 60.94 193 VAL C N 1
ATOM 5817 C CA . VAL C 1 221 ? -39.706 12.728 -1.454 1.00 58.06 193 VAL C CA 1
ATOM 5818 C C . VAL C 1 221 ? -38.942 11.412 -1.472 1.00 61.02 193 VAL C C 1
ATOM 5819 O O . VAL C 1 221 ? -39.094 10.612 -2.401 1.00 71.81 193 VAL C O 1
ATOM 5823 N N . SER C 1 222 ? -38.106 11.201 -0.459 1.00 55.56 194 SER C N 1
ATOM 5824 C CA . SER C 1 222 ? -37.387 9.942 -0.344 1.00 55.45 194 SER C CA 1
ATOM 5825 C C . SER C 1 222 ? -38.381 8.784 -0.286 1.00 62.93 194 SER C C 1
ATOM 5826 O O . SER C 1 222 ? -39.431 8.898 0.356 1.00 65.71 194 SER C O 1
ATOM 5829 N N . PRO C 1 223 ? -38.094 7.663 -0.953 1.00 62.77 195 PRO C N 1
ATOM 5830 C CA . PRO C 1 223 ? -39.041 6.538 -0.914 1.00 65.09 195 PRO C CA 1
ATOM 5831 C C . PRO C 1 223 ? -39.137 5.898 0.455 1.00 71.11 195 PRO C C 1
ATOM 5832 O O . PRO C 1 223 ? -40.187 5.341 0.797 1.00 76.00 195 PRO C O 1
ATOM 5836 N N . TYR C 1 224 ? -38.071 5.961 1.248 1.00 67.00 196 TYR C N 1
ATOM 5837 C CA . TYR C 1 224 ? -38.063 5.429 2.602 1.00 68.98 196 TYR C CA 1
ATOM 5838 C C . TYR C 1 224 ? -38.613 6.420 3.620 1.00 71.75 196 TYR C C 1
ATOM 5839 O O . TYR C 1 224 ? -38.448 6.206 4.826 1.00 74.89 196 TYR C O 1
ATOM 5848 N N . GLN C 1 225 ? -39.253 7.496 3.153 1.00 70.04 197 GLN C N 1
ATOM 5849 C CA . GLN C 1 225 ? -39.834 8.480 4.060 1.00 70.09 197 GLN C CA 1
ATOM 5850 C C . GLN C 1 225 ? -40.895 7.844 4.949 1.00 74.24 197 GLN C C 1
ATOM 5851 O O . GLN C 1 225 ? -40.841 7.952 6.179 1.00 78.99 197 GLN C O 1
ATOM 5857 N N . HIS C 1 226 ? -41.870 7.174 4.337 1.00 74.37 198 HIS C N 1
ATOM 5858 C CA . HIS C 1 226 ? -42.958 6.532 5.058 1.00 78.63 198 HIS C CA 1
ATOM 5859 C C . HIS C 1 226 ? -42.687 5.058 5.335 1.00 79.27 198 HIS C C 1
ATOM 5860 O O . HIS C 1 226 ? -43.626 4.307 5.622 1.00 83.51 198 HIS C O 1
ATOM 5867 N N . SER C 1 227 ? -41.430 4.630 5.256 1.00 77.45 199 SER C N 1
ATOM 5868 C CA . SER C 1 227 ? -41.082 3.240 5.509 1.00 81.51 199 SER C CA 1
ATOM 5869 C C . SER C 1 227 ? -41.033 2.975 7.008 1.00 86.80 199 SER C C 1
ATOM 5870 O O . SER C 1 227 ? -40.348 3.684 7.752 1.00 91.87 199 SER C O 1
ATOM 5873 N N . GLU C 1 228 ? -41.765 1.950 7.451 1.00 86.23 200 GLU C N 1
ATOM 5874 C CA . GLU C 1 228 ? -41.731 1.565 8.857 1.00 89.51 200 GLU C CA 1
ATOM 5875 C C . GLU C 1 228 ? -40.428 0.872 9.232 1.00 91.08 200 GLU C C 1
ATOM 5876 O O . GLU C 1 228 ? -40.115 0.770 10.422 1.00 91.44 200 GLU C O 1
ATOM 5878 N N . ASP C 1 229 ? -39.669 0.396 8.247 1.00 87.15 201 ASP C N 1
ATOM 5879 C CA . ASP C 1 229 ? -38.372 -0.237 8.492 1.00 85.35 201 ASP C CA 1
ATOM 5880 C C . ASP C 1 229 ? -37.458 0.072 7.317 1.00 81.76 201 ASP C C 1
ATOM 5881 O O . ASP C 1 229 ? -37.321 -0.725 6.382 1.00 79.59 201 ASP C O 1
ATOM 5886 N N . PRO C 1 230 ? -36.816 1.244 7.327 1.00 80.46 202 PRO C N 1
ATOM 5887 C CA . PRO C 1 230 ? -35.959 1.612 6.185 1.00 74.15 202 PRO C CA 1
ATOM 5888 C C . PRO C 1 230 ? -34.756 0.700 6.011 1.00 73.88 202 PRO C C 1
ATOM 5889 O O . PRO C 1 230 ? -34.362 0.417 4.872 1.00 76.25 202 PRO C O 1
ATOM 5893 N N . VAL C 1 231 ? -34.159 0.234 7.109 1.00 72.53 203 VAL C N 1
ATOM 5894 C CA . VAL C 1 231 ? -32.994 -0.642 7.006 1.00 70.47 203 VAL C CA 1
ATOM 5895 C C . VAL C 1 231 ? -33.374 -1.965 6.353 1.00 71.53 203 VAL C C 1
ATOM 5896 O O . VAL C 1 231 ? -32.610 -2.521 5.554 1.00 71.23 203 VAL C O 1
ATOM 5900 N N . GLY C 1 232 ? -34.560 -2.484 6.669 1.00 75.57 204 GLY C N 1
ATOM 5901 C CA . GLY C 1 232 ? -34.983 -3.742 6.075 1.00 78.95 204 GLY C CA 1
ATOM 5902 C C . GLY C 1 232 ? -35.229 -3.628 4.582 1.00 75.74 204 GLY C C 1
ATOM 5903 O O . GLY C 1 232 ? -34.773 -4.467 3.799 1.00 75.50 204 GLY C O 1
ATOM 5904 N N . GLU C 1 233 ? -35.955 -2.586 4.167 1.00 74.20 205 GLU C N 1
ATOM 5905 C CA . GLU C 1 233 ? -36.261 -2.413 2.751 1.00 67.49 205 GLU C CA 1
ATOM 5906 C C . GLU C 1 233 ? -34.996 -2.196 1.931 1.00 69.26 205 GLU C C 1
ATOM 5907 O O . GLU C 1 233 ? -34.866 -2.730 0.823 1.00 71.54 205 GLU C O 1
ATOM 5913 N N . PHE C 1 234 ? -34.049 -1.416 2.458 1.00 70.07 206 PHE C N 1
ATOM 5914 C CA . PHE C 1 234 ? -32.824 -1.149 1.713 1.00 62.56 206 PHE C CA 1
ATOM 5915 C C . PHE C 1 234 ? -31.950 -2.393 1.624 1.00 63.19 206 PHE C C 1
ATOM 5916 O O . PHE C 1 234 ? -31.363 -2.670 0.572 1.00 63.99 206 PHE C O 1
ATOM 5924 N N . ARG C 1 235 ? -31.846 -3.152 2.719 1.00 68.42 207 ARG C N 1
ATOM 5925 C CA . ARG C 1 235 ? -31.091 -4.400 2.677 1.00 69.62 207 ARG C CA 1
ATOM 5926 C C . ARG C 1 235 ? -31.722 -5.389 1.706 1.00 68.23 207 ARG C C 1
ATOM 5927 O O . ARG C 1 235 ? -31.015 -6.109 0.992 1.00 71.33 207 ARG C O 1
ATOM 5935 N N . LEU C 1 236 ? -33.055 -5.436 1.663 1.00 68.54 208 LEU C N 1
ATOM 5936 C CA . LEU C 1 236 ? -33.731 -6.301 0.703 1.00 73.26 208 LEU C CA 1
ATOM 5937 C C . LEU C 1 236 ? -33.545 -5.794 -0.721 1.00 73.60 208 LEU C C 1
ATOM 5938 O O . LEU C 1 236 ? -33.422 -6.591 -1.658 1.00 74.25 208 LEU C O 1
ATOM 5943 N N . LEU C 1 237 ? -33.517 -4.471 -0.903 1.00 72.67 209 LEU C N 1
ATOM 5944 C CA . LEU C 1 237 ? -33.340 -3.916 -2.240 1.00 71.29 209 LEU C CA 1
ATOM 5945 C C . LEU C 1 237 ? -31.946 -4.208 -2.781 1.00 68.06 209 LEU C C 1
ATOM 5946 O O . LEU C 1 237 ? -31.788 -4.532 -3.963 1.00 70.65 209 LEU C O 1
ATOM 5951 N N . LEU C 1 238 ? -30.922 -4.098 -1.931 1.00 64.12 210 LEU C N 1
ATOM 5952 C CA . LEU C 1 238 ? -29.562 -4.377 -2.378 1.00 60.89 210 LEU C CA 1
ATOM 5953 C C . LEU C 1 238 ? -29.378 -5.855 -2.699 1.00 67.27 210 LEU C C 1
ATOM 5954 O O . LEU C 1 238 ? -28.805 -6.202 -3.738 1.00 71.69 210 LEU C O 1
ATOM 5959 N N . GLU C 1 239 ? -29.866 -6.739 -1.825 1.00 70.15 211 GLU C N 1
ATOM 5960 C CA . GLU C 1 239 ? -29.712 -8.173 -2.051 1.00 72.55 211 GLU C CA 1
ATOM 5961 C C . GLU C 1 239 ? -30.558 -8.679 -3.213 1.00 72.71 211 GLU C C 1
ATOM 5962 O O . GLU C 1 239 ? -30.209 -9.700 -3.814 1.00 76.41 211 GLU C O 1
ATOM 5968 N N . SER C 1 240 ? -31.653 -7.994 -3.546 1.00 72.71 212 SER C N 1
ATOM 5969 C CA . SER C 1 240 ? -32.437 -8.358 -4.721 1.00 71.06 212 SER C CA 1
ATOM 5970 C C . SER C 1 240 ? -31.753 -7.974 -6.027 1.00 67.00 212 SER C C 1
ATOM 5971 O O . SER C 1 240 ? -32.292 -8.271 -7.099 1.00 66.07 212 SER C O 1
ATOM 5974 N N . GLU C 1 241 ? -30.590 -7.324 -5.963 1.00 69.59 213 GLU C N 1
ATOM 5975 C CA . GLU C 1 241 ? -29.837 -6.931 -7.148 1.00 66.16 213 GLU C CA 1
ATOM 5976 C C . GLU C 1 241 ? -28.460 -7.585 -7.189 1.00 65.63 213 GLU C C 1
ATOM 5977 O O . GLU C 1 241 ? -27.586 -7.136 -7.936 1.00 61.99 213 GLU C O 1
ATOM 5983 N N . GLY C 1 242 ? -28.249 -8.633 -6.397 1.00 69.38 214 GLY C N 1
ATOM 5984 C CA . GLY C 1 242 ? -26.991 -9.352 -6.407 1.00 72.14 214 GLY C CA 1
ATOM 5985 C C . GLY C 1 242 ? -25.936 -8.837 -5.458 1.00 70.68 214 GLY C C 1
ATOM 5986 O O . GLY C 1 242 ? -24.756 -9.163 -5.635 1.00 72.32 214 GLY C O 1
ATOM 5987 N N . PHE C 1 243 ? -26.313 -8.050 -4.457 1.00 71.02 215 PHE C N 1
ATOM 5988 C CA . PHE C 1 243 ? -25.363 -7.491 -3.508 1.00 72.87 215 PHE C CA 1
ATOM 5989 C C . PHE C 1 243 ? -25.340 -8.307 -2.221 1.00 78.05 215 PHE C C 1
ATOM 5990 O O . PHE C 1 243 ? -26.303 -8.993 -1.869 1.00 77.73 215 PHE C O 1
ATOM 5998 N N . GLN C 1 244 ? -24.214 -8.220 -1.519 1.00 78.40 216 GLN C N 1
ATOM 5999 C CA . GLN C 1 244 ? -24.033 -8.844 -0.212 1.00 82.31 216 GLN C CA 1
ATOM 6000 C C . GLN C 1 244 ? -23.937 -7.721 0.816 1.00 79.51 216 GLN C C 1
ATOM 6001 O O . GLN C 1 244 ? -22.878 -7.110 0.984 1.00 79.37 216 GLN C O 1
ATOM 6007 N N . VAL C 1 245 ? -25.050 -7.446 1.495 1.00 74.11 217 VAL C N 1
ATOM 6008 C CA . VAL C 1 245 ? -25.104 -6.374 2.483 1.00 74.13 217 VAL C CA 1
ATOM 6009 C C . VAL C 1 245 ? -24.219 -6.742 3.666 1.00 72.64 217 VAL C C 1
ATOM 6010 O O . VAL C 1 245 ? -24.588 -7.581 4.496 1.00 77.33 217 VAL C O 1
ATOM 6014 N N . LEU C 1 246 ? -23.042 -6.119 3.747 1.00 71.67 218 LEU C N 1
ATOM 6015 C CA . LEU C 1 246 ? -22.100 -6.422 4.816 1.00 72.44 218 LEU C CA 1
ATOM 6016 C C . LEU C 1 246 ? -22.426 -5.697 6.114 1.00 75.00 218 LEU C C 1
ATOM 6017 O O . LEU C 1 246 ? -22.022 -6.162 7.184 1.00 82.12 218 LEU C O 1
ATOM 6022 N N . ARG C 1 247 ? -23.147 -4.580 6.044 1.00 74.73 219 ARG C N 1
ATOM 6023 C CA . ARG C 1 247 ? -23.417 -3.758 7.216 1.00 76.34 219 ARG C CA 1
ATOM 6024 C C . ARG C 1 247 ? -24.457 -2.714 6.841 1.00 72.05 219 ARG C C 1
ATOM 6025 O O . ARG C 1 247 ? -24.377 -2.118 5.765 1.00 70.19 219 ARG C O 1
ATOM 6033 N N . CYS C 1 248 ? -25.431 -2.504 7.725 1.00 68.23 220 CYS C N 1
ATOM 6034 C CA . CYS C 1 248 ? -26.512 -1.562 7.451 1.00 69.65 220 CYS C CA 1
ATOM 6035 C C . CYS C 1 248 ? -27.078 -1.059 8.770 1.00 74.36 220 CYS C C 1
ATOM 6036 O O . CYS C 1 248 ? -27.518 -1.860 9.600 1.00 80.30 220 CYS C O 1
ATOM 6039 N N . ASP C 1 249 ? -27.069 0.260 8.957 1.00 74.06 221 ASP C N 1
ATOM 6040 C CA . ASP C 1 249 ? -27.548 0.876 10.185 1.00 74.83 221 ASP C CA 1
ATOM 6041 C C . ASP C 1 249 ? -28.320 2.145 9.850 1.00 69.80 221 ASP C C 1
ATOM 6042 O O . ASP C 1 249 ? -28.191 2.707 8.760 1.00 69.19 221 ASP C O 1
ATOM 6047 N N . LEU C 1 250 ? -29.128 2.590 10.810 1.00 69.81 222 LEU C N 1
ATOM 6048 C CA . LEU C 1 250 ? -29.896 3.823 10.693 1.00 62.98 222 LEU C CA 1
ATOM 6049 C C . LEU C 1 250 ? -29.636 4.678 11.922 1.00 59.83 222 LEU C C 1
ATOM 6050 O O . LEU C 1 250 ? -29.722 4.188 13.052 1.00 60.96 222 LEU C O 1
ATOM 6055 N N . GLY C 1 251 ? -29.318 5.950 11.701 1.00 60.33 223 GLY C N 1
ATOM 6056 C CA . GLY C 1 251 ? -29.046 6.859 12.786 1.00 63.92 223 GLY C CA 1
ATOM 6057 C C . GLY C 1 251 ? -29.344 8.299 12.426 1.00 62.32 223 GLY C C 1
ATOM 6058 O O . GLY C 1 251 ? -29.298 8.697 11.258 1.00 59.93 223 GLY C O 1
ATOM 6059 N N . PRO C 1 252 ? -29.666 9.110 13.431 1.00 59.10 224 PRO C N 1
ATOM 6060 C CA . PRO C 1 252 ? -29.894 10.536 13.182 1.00 56.11 224 PRO C CA 1
ATOM 6061 C C . PRO C 1 252 ? -28.579 11.290 13.065 1.00 54.04 224 PRO C C 1
ATOM 6062 O O . PRO C 1 252 ? -27.597 10.982 13.746 1.00 54.78 224 PRO C O 1
ATOM 6066 N N . GLN C 1 253 ? -28.566 12.285 12.183 1.00 49.90 225 GLN C N 1
ATOM 6067 C CA . GLN C 1 253 ? -27.387 13.106 11.958 1.00 52.04 225 GLN C CA 1
ATOM 6068 C C . GLN C 1 253 ? -27.771 14.577 12.039 1.00 50.08 225 GLN C C 1
ATOM 6069 O O . GLN C 1 253 ? -28.950 14.941 12.020 1.00 51.46 225 GLN C O 1
ATOM 6075 N N . LYS C 1 254 ? -26.751 15.428 12.128 1.00 49.31 226 LYS C N 1
ATOM 6076 C CA . LYS C 1 254 ? -26.944 16.856 12.329 1.00 49.16 226 LYS C CA 1
ATOM 6077 C C . LYS C 1 254 ? -25.964 17.625 11.457 1.00 50.08 226 LYS C C 1
ATOM 6078 O O . LYS C 1 254 ? -24.772 17.308 11.434 1.00 50.18 226 LYS C O 1
ATOM 6084 N N . VAL C 1 255 ? -26.468 18.630 10.746 1.00 47.73 227 VAL C N 1
ATOM 6085 C CA . VAL C 1 255 ? -25.647 19.522 9.935 1.00 48.24 227 VAL C CA 1
ATOM 6086 C C . VAL C 1 255 ? -25.617 20.876 10.630 1.00 51.00 227 VAL C C 1
ATOM 6087 O O . VAL C 1 255 ? -26.666 21.497 10.839 1.00 52.99 227 VAL C O 1
ATOM 6091 N N . PHE C 1 256 ? -24.420 21.334 10.982 1.00 47.90 228 PHE C N 1
ATOM 6092 C CA . PHE C 1 256 ? -24.244 22.540 11.778 1.00 47.83 228 PHE C CA 1
ATOM 6093 C C . PHE C 1 256 ? -23.822 23.710 10.897 1.00 47.02 228 PHE C C 1
ATOM 6094 O O . PHE C 1 256 ? -23.031 23.546 9.964 1.00 47.44 228 PHE C O 1
ATOM 6102 N N . PHE C 1 257 ? -24.359 24.892 11.200 1.00 49.49 229 PHE C N 1
ATOM 6103 C CA . PHE C 1 257 ? -24.008 26.119 10.501 1.00 50.17 229 PHE C CA 1
ATOM 6104 C C . PHE C 1 257 ? -23.730 27.204 11.536 1.00 47.05 229 PHE C C 1
ATOM 6105 O O . PHE C 1 257 ? -24.569 27.446 12.421 1.00 44.82 229 PHE C O 1
ATOM 6113 N N . PRO C 1 258 ? -22.579 27.878 11.462 1.00 46.45 230 PRO C N 1
ATOM 6114 C CA . PRO C 1 258 ? -22.229 28.826 12.533 1.00 49.78 230 PRO C CA 1
ATOM 6115 C C . PRO C 1 258 ? -23.073 30.088 12.531 1.00 52.50 230 PRO C C 1
ATOM 6116 O O . PRO C 1 258 ? -23.414 30.594 13.608 1.00 59.75 230 PRO C O 1
ATOM 6120 N N . THR C 1 259 ? -23.418 30.618 11.363 1.00 47.55 231 THR C N 1
ATOM 6121 C CA . THR C 1 259 ? -24.194 31.846 11.278 1.00 51.47 231 THR C CA 1
ATOM 6122 C C . THR C 1 259 ? -25.655 31.539 10.971 1.00 52.88 231 THR C C 1
ATOM 6123 O O . THR C 1 259 ? -26.042 30.399 10.706 1.00 53.50 231 THR C O 1
ATOM 6127 N N . ALA C 1 260 ? -26.472 32.592 11.008 1.00 57.21 232 ALA C N 1
ATOM 6128 C CA . ALA C 1 260 ? -27.894 32.440 10.728 1.00 58.83 232 ALA C CA 1
ATOM 6129 C C . ALA C 1 260 ? -28.164 32.309 9.235 1.00 57.86 232 ALA C C 1
ATOM 6130 O O . ALA C 1 260 ? -29.003 31.500 8.824 1.00 57.23 232 ALA C O 1
ATOM 6132 N N . GLU C 1 261 ? -27.459 33.085 8.409 1.00 57.34 233 GLU C N 1
ATOM 6133 C CA . GLU C 1 261 ? -27.796 33.131 6.992 1.00 57.93 233 GLU C CA 1
ATOM 6134 C C . GLU C 1 261 ? -27.188 31.970 6.213 1.00 57.52 233 GLU C C 1
ATOM 6135 O O . GLU C 1 261 ? -27.782 31.522 5.226 1.00 61.75 233 GLU C O 1
ATOM 6141 N N . THR C 1 262 ? -26.022 31.465 6.627 1.00 54.78 234 THR C N 1
ATOM 6142 C CA . THR C 1 262 ? -25.508 30.243 6.013 1.00 51.68 234 THR C CA 1
ATOM 6143 C C . THR C 1 262 ? -26.450 29.072 6.249 1.00 53.60 234 THR C C 1
ATOM 6144 O O . THR C 1 262 ? -26.582 28.196 5.387 1.00 53.36 234 THR C O 1
ATOM 6148 N N . HIS C 1 263 ? -27.108 29.040 7.409 1.00 55.25 235 HIS C N 1
ATOM 6149 C CA . HIS C 1 263 ? -28.170 28.068 7.635 1.00 51.70 235 HIS C CA 1
ATOM 6150 C C . HIS C 1 263 ? -29.352 28.315 6.708 1.00 53.85 235 HIS C C 1
ATOM 6151 O O . HIS C 1 263 ? -30.016 27.364 6.280 1.00 52.89 235 HIS C O 1
ATOM 6158 N N . ARG C 1 264 ? -29.621 29.580 6.380 1.00 56.37 236 ARG C N 1
ATOM 6159 C CA . ARG C 1 264 ? -30.731 29.915 5.494 1.00 52.55 236 ARG C CA 1
ATOM 6160 C C . ARG C 1 264 ? -30.342 29.761 4.028 1.00 52.88 236 ARG C C 1
ATOM 6161 O O . ARG C 1 264 ? -31.086 29.166 3.242 1.00 54.83 236 ARG C O 1
ATOM 6169 N N . GLU C 1 265 ? -29.179 30.295 3.641 1.00 52.77 237 GLU C N 1
ATOM 6170 C CA . GLU C 1 265 ? -28.769 30.237 2.241 1.00 51.30 237 GLU C CA 1
ATOM 6171 C C . GLU C 1 265 ? -28.509 28.808 1.785 1.00 50.31 237 GLU C C 1
ATOM 6172 O O . GLU C 1 265 ? -28.635 28.510 0.591 1.00 48.98 237 GLU C O 1
ATOM 6178 N N . PHE C 1 266 ? -28.143 27.914 2.706 1.00 49.65 238 PHE C N 1
ATOM 6179 C CA . PHE C 1 266 ? -27.968 26.515 2.332 1.00 46.69 238 PHE C CA 1
ATOM 6180 C C . PHE C 1 266 ? -29.302 25.868 1.987 1.00 47.60 238 PHE C C 1
ATOM 6181 O O . PHE C 1 266 ? -29.402 25.126 1.003 1.00 49.78 238 PHE C O 1
ATOM 6189 N N . LEU C 1 267 ? -30.339 26.139 2.783 1.00 47.82 239 LEU C N 1
ATOM 6190 C CA . LEU C 1 267 ? -31.654 25.570 2.515 1.00 49.00 239 LEU C CA 1
ATOM 6191 C C . LEU C 1 267 ? -32.254 26.086 1.214 1.00 50.08 239 LEU C C 1
ATOM 6192 O O . LEU C 1 267 ? -33.156 25.444 0.666 1.00 50.94 239 LEU C O 1
ATOM 6197 N N . LYS C 1 268 ? -31.778 27.229 0.710 1.00 51.37 240 LYS C N 1
ATOM 6198 C CA . LYS C 1 268 ? -32.191 27.680 -0.615 1.00 51.29 240 LYS C CA 1
ATOM 6199 C C . LYS C 1 268 ? -31.761 26.689 -1.688 1.00 50.50 240 LYS C C 1
ATOM 6200 O O . LYS C 1 268 ? -32.502 26.437 -2.645 1.00 51.47 240 LYS C O 1
ATOM 6206 N N . SER C 1 269 ? -30.566 26.114 -1.543 1.00 49.01 241 SER C N 1
ATOM 6207 C CA . SER C 1 269 ? -30.039 25.226 -2.574 1.00 48.48 241 SER C CA 1
ATOM 6208 C C . SER C 1 269 ? -30.735 23.870 -2.555 1.00 49.09 241 SER C C 1
ATOM 6209 O O . SER C 1 269 ? -31.035 23.307 -3.614 1.00 57.90 241 SER C O 1
ATOM 6212 N N . VAL C 1 270 ? -31.007 23.334 -1.366 1.00 48.52 242 VAL C N 1
ATOM 6213 C CA . VAL C 1 270 ? -31.558 21.988 -1.240 1.00 48.69 242 VAL C CA 1
ATOM 6214 C C . VAL C 1 270 ? -33.079 22.017 -1.343 1.00 51.42 242 VAL C C 1
ATOM 6215 O O . VAL C 1 270 ? -33.754 21.041 -0.994 1.00 54.71 242 VAL C O 1
ATOM 6219 N N . CYS C 1 271 ? -33.630 23.128 -1.827 1.00 54.76 243 CYS C N 1
ATOM 6220 C CA . CYS C 1 271 ? -35.062 23.240 -2.084 1.00 58.34 243 CYS C CA 1
ATOM 6221 C C . CYS C 1 271 ? -35.315 22.846 -3.535 1.00 64.34 243 CYS C C 1
ATOM 6222 O O . CYS C 1 271 ? -34.970 23.592 -4.458 1.00 67.12 243 CYS C O 1
ATOM 6225 N N . ALA C 1 272 ? -35.922 21.677 -3.737 1.00 68.73 244 ALA C N 1
ATOM 6226 C CA . ALA C 1 272 ? -36.024 21.085 -5.065 1.00 65.37 244 ALA C CA 1
ATOM 6227 C C . ALA C 1 272 ? -37.155 21.659 -5.910 1.00 67.41 244 ALA C C 1
ATOM 6228 O O . ALA C 1 272 ? -37.248 21.316 -7.093 1.00 70.64 244 ALA C O 1
ATOM 6230 N N . PHE C 1 273 ? -38.008 22.515 -5.351 1.00 69.61 245 PHE C N 1
ATOM 6231 C CA . PHE C 1 273 ? -39.151 23.052 -6.080 1.00 73.12 245 PHE C CA 1
ATOM 6232 C C . PHE C 1 273 ? -38.964 24.495 -6.528 1.00 75.03 245 PHE C C 1
ATOM 6233 O O . PHE C 1 273 ? -39.844 25.034 -7.206 1.00 77.70 245 PHE C O 1
ATOM 6241 N N . LEU C 1 274 ? -37.848 25.136 -6.171 1.00 74.98 246 LEU C N 1
ATOM 6242 C CA . LEU C 1 274 ? -37.694 26.555 -6.476 1.00 78.11 246 LEU C CA 1
ATOM 6243 C C . LEU C 1 274 ? -37.517 26.807 -7.969 1.00 81.70 246 LEU C C 1
ATOM 6244 O O . LEU C 1 274 ? -37.865 27.889 -8.456 1.00 81.40 246 LEU C O 1
ATOM 6249 N N . TYR C 1 275 ? -36.984 25.832 -8.710 1.00 81.52 247 TYR C N 1
ATOM 6250 C CA . TYR C 1 275 ? -36.780 26.024 -10.142 1.00 81.77 247 TYR C CA 1
ATOM 6251 C C . TYR C 1 275 ? -38.094 26.086 -10.912 1.00 82.75 247 TYR C C 1
ATOM 6252 O O . TYR C 1 275 ? -38.110 26.577 -12.046 1.00 81.24 247 TYR C O 1
ATOM 6261 N N . ARG C 1 276 ? -39.191 25.611 -10.322 1.00 82.96 248 ARG C N 1
ATOM 6262 C CA . ARG C 1 276 ? -40.491 25.633 -10.979 1.00 83.27 248 ARG C CA 1
ATOM 6263 C C . ARG C 1 276 ? -41.288 26.897 -10.691 1.00 88.70 248 ARG C C 1
ATOM 6264 O O . ARG C 1 276 ? -42.235 27.195 -11.427 1.00 93.29 248 ARG C O 1
ATOM 6272 N N . ILE C 1 277 ? -40.931 27.641 -9.650 1.00 87.74 249 ILE C N 1
ATOM 6273 C CA . ILE C 1 277 ? -41.733 28.774 -9.197 1.00 87.01 249 ILE C CA 1
ATOM 6274 C C . ILE C 1 277 ? -41.245 30.056 -9.861 1.00 91.76 249 ILE C C 1
ATOM 6275 O O . ILE C 1 277 ? -40.034 30.310 -9.898 1.00 92.65 249 ILE C O 1
ATOM 6280 N N . PRO C 1 278 ? -42.140 30.881 -10.405 1.00 92.11 250 PRO C N 1
ATOM 6281 C CA . PRO C 1 278 ? -41.721 32.192 -10.914 1.00 89.41 250 PRO C CA 1
ATOM 6282 C C . PRO C 1 278 ? -41.204 33.079 -9.790 1.00 92.81 250 PRO C C 1
ATOM 6283 O O . PRO C 1 278 ? -41.425 32.822 -8.604 1.00 92.59 250 PRO C O 1
ATOM 6287 N N . GLU C 1 279 ? -40.515 34.153 -10.187 1.00 91.38 251 GLU C N 1
ATOM 6288 C CA . GLU C 1 279 ? -39.811 34.992 -9.220 1.00 91.58 251 GLU C CA 1
ATOM 6289 C C . GLU C 1 279 ? -40.769 35.645 -8.230 1.00 90.03 251 GLU C C 1
ATOM 6290 O O . GLU C 1 279 ? -40.440 35.794 -7.046 1.00 93.43 251 GLU C O 1
ATOM 6296 N N . GLU C 1 280 ? -41.957 36.045 -8.693 1.00 87.87 252 GLU C N 1
ATOM 6297 C CA . GLU C 1 280 ? -42.912 36.718 -7.819 1.00 91.17 252 GLU C CA 1
ATOM 6298 C C . GLU C 1 280 ? -43.348 35.848 -6.646 1.00 97.93 252 GLU C C 1
ATOM 6299 O O . GLU C 1 280 ? -43.751 36.384 -5.608 1.00 102.16 252 GLU C O 1
ATOM 6301 N N . GLN C 1 281 ? -43.280 34.525 -6.784 1.00 96.01 253 GLN C N 1
ATOM 6302 C CA . GLN C 1 281 ? -43.653 33.611 -5.713 1.00 98.18 253 GLN C CA 1
ATOM 6303 C C . GLN C 1 281 ? -42.475 32.814 -5.171 1.00 96.08 253 GLN C C 1
ATOM 6304 O O . GLN C 1 281 ? -42.671 31.984 -4.277 1.00 96.49 253 GLN C O 1
ATOM 6306 N N . LYS C 1 282 ? -41.262 33.041 -5.682 1.00 93.40 254 LYS C N 1
ATOM 6307 C CA . LYS C 1 282 ? -40.093 32.328 -5.173 1.00 95.24 254 LYS C CA 1
ATOM 6308 C C . LYS C 1 282 ? -39.836 32.665 -3.709 1.00 95.24 254 LYS C C 1
ATOM 6309 O O . LYS C 1 282 ? -39.737 31.769 -2.862 1.00 97.85 254 LYS C O 1
ATOM 6315 N N . ASP C 1 283 ? -39.719 33.957 -3.394 1.00 94.42 255 ASP C N 1
ATOM 6316 C CA . ASP C 1 283 ? -39.442 34.360 -2.019 1.00 93.96 255 ASP C CA 1
ATOM 6317 C C . ASP C 1 283 ? -40.591 34.003 -1.085 1.00 92.12 255 ASP C C 1
ATOM 6318 O O . ASP C 1 283 ? -40.371 33.790 0.113 1.00 89.63 255 ASP C O 1
ATOM 6323 N N . ASP C 1 284 ? -41.816 33.933 -1.607 1.00 90.43 256 ASP C N 1
ATOM 6324 C CA . ASP C 1 284 ? -42.940 33.481 -0.798 1.00 91.23 256 ASP C CA 1
ATOM 6325 C C . ASP C 1 284 ? -42.940 31.967 -0.628 1.00 93.58 256 ASP C C 1
ATOM 6326 O O . ASP C 1 284 ? -43.387 31.464 0.409 1.00 92.58 256 ASP C O 1
ATOM 6328 N N . PHE C 1 285 ? -42.444 31.233 -1.627 1.00 91.73 257 PHE C N 1
ATOM 6329 C CA . PHE C 1 285 ? -42.340 29.782 -1.504 1.00 93.49 257 PHE C CA 1
ATOM 6330 C C . PHE C 1 285 ? -41.302 29.395 -0.457 1.00 92.59 257 PHE C C 1
ATOM 6331 O O . PHE C 1 285 ? -41.499 28.432 0.294 1.00 92.37 257 PHE C O 1
ATOM 6339 N N . PHE C 1 286 ? -40.194 30.136 -0.391 1.00 90.85 258 PHE C N 1
ATOM 6340 C CA . PHE C 1 286 ? -39.139 29.814 0.564 1.00 87.84 258 PHE C CA 1
ATOM 6341 C C . PHE C 1 286 ? -39.602 30.047 1.998 1.00 84.78 258 PHE C C 1
ATOM 6342 O O . PHE C 1 286 ? -39.370 29.210 2.878 1.00 85.80 258 PHE C O 1
ATOM 6350 N N . ASP C 1 287 ? -40.254 31.184 2.253 1.00 81.88 259 ASP C N 1
ATOM 6351 C CA . ASP C 1 287 ? -40.747 31.464 3.598 1.00 86.03 259 ASP C CA 1
ATOM 6352 C C . ASP C 1 287 ? -41.813 30.459 4.014 1.00 87.84 259 ASP C C 1
ATOM 6353 O O . ASP C 1 287 ? -41.848 30.023 5.171 1.00 86.33 259 ASP C O 1
ATOM 6358 N N . ASP C 1 288 ? -42.695 30.085 3.084 1.00 88.70 260 ASP C N 1
ATOM 6359 C CA . ASP C 1 288 ? -43.677 29.045 3.373 1.00 91.89 260 ASP C CA 1
ATOM 6360 C C . ASP C 1 288 ? -42.992 27.724 3.697 1.00 91.17 260 ASP C C 1
ATOM 6361 O O . ASP C 1 288 ? -43.435 26.983 4.582 1.00 90.58 260 ASP C O 1
ATOM 6366 N N . TRP C 1 289 ? -41.902 27.418 2.991 1.00 91.73 261 TRP C N 1
ATOM 6367 C CA . TRP C 1 289 ? -41.144 26.204 3.272 1.00 87.98 261 TRP C CA 1
ATOM 6368 C C . TRP C 1 289 ? -40.428 26.302 4.613 1.00 84.29 261 TRP C C 1
ATOM 6369 O O . TRP C 1 289 ? -40.508 25.385 5.439 1.00 83.37 261 TRP C O 1
ATOM 6380 N N . LEU C 1 290 ? -39.731 27.417 4.852 1.00 86.18 262 LEU C N 1
ATOM 6381 C CA . LEU C 1 290 ? -38.933 27.551 6.067 1.00 80.00 262 LEU C CA 1
ATOM 6382 C C . LEU C 1 290 ? -39.807 27.550 7.315 1.00 81.65 262 LEU C C 1
ATOM 6383 O O . LEU C 1 290 ? -39.436 26.965 8.339 1.00 83.83 262 LEU C O 1
ATOM 6388 N N . GLN C 1 291 ? -40.968 28.207 7.253 1.00 82.28 263 GLN C N 1
ATOM 6389 C CA . GLN C 1 291 ? -41.847 28.258 8.417 1.00 85.78 263 GLN C CA 1
ATOM 6390 C C . GLN C 1 291 ? -42.345 26.868 8.791 1.00 90.30 263 GLN C C 1
ATOM 6391 O O . GLN C 1 291 ? -42.385 26.511 9.975 1.00 93.17 263 GLN C O 1
ATOM 6397 N N . ARG C 1 292 ? -42.717 26.063 7.794 1.00 89.90 264 ARG C N 1
ATOM 6398 C CA . ARG C 1 292 ? -43.186 24.707 8.048 1.00 89.29 264 ARG C CA 1
ATOM 6399 C C . ARG C 1 292 ? -42.084 23.785 8.552 1.00 85.88 264 ARG C C 1
ATOM 6400 O O . ARG C 1 292 ? -42.393 22.705 9.067 1.00 86.06 264 ARG C O 1
ATOM 6408 N N . LEU C 1 293 ? -40.817 24.180 8.421 1.00 85.82 265 LEU C N 1
ATOM 6409 C CA . LEU C 1 293 ? -39.724 23.310 8.841 1.00 84.47 265 LEU C CA 1
ATOM 6410 C C . LEU C 1 293 ? -39.569 23.295 10.355 1.00 86.73 265 LEU C C 1
ATOM 6411 O O . LEU C 1 293 ? -39.394 22.226 10.952 1.00 83.88 265 LEU C O 1
ATOM 6416 N N . GLU C 1 294 ? -39.622 24.466 10.992 1.00 89.67 266 GLU C N 1
ATOM 6417 C CA . GLU C 1 294 ? -39.598 24.508 12.448 1.00 88.68 266 GLU C CA 1
ATOM 6418 C C . GLU C 1 294 ? -40.904 24.012 13.052 1.00 86.88 266 GLU C C 1
ATOM 6419 O O . GLU C 1 294 ? -40.915 23.591 14.213 1.00 87.98 266 GLU C O 1
ATOM 6425 N N . LYS C 1 295 ? -42.001 24.058 12.292 1.00 88.72 267 LYS C N 1
ATOM 6426 C CA . LYS C 1 295 ? -43.222 23.371 12.700 1.00 94.44 267 LYS C CA 1
ATOM 6427 C C . LYS C 1 295 ? -42.968 21.878 12.867 1.00 94.07 267 LYS C C 1
ATOM 6428 O O . LYS C 1 295 ? -43.231 21.299 13.927 1.00 92.78 267 LYS C O 1
ATOM 6434 N N . LEU C 1 296 ? -42.447 21.241 11.821 1.00 91.08 268 LEU C N 1
ATOM 6435 C CA . LEU C 1 296 ? -42.126 19.821 11.845 1.00 81.40 268 LEU C CA 1
ATOM 6436 C C . LEU C 1 296 ? -40.828 19.524 12.584 1.00 81.02 268 LEU C C 1
ATOM 6437 O O . LEU C 1 296 ? -40.467 18.349 12.718 1.00 77.52 268 LEU C O 1
ATOM 6442 N N . LYS C 1 297 ? -40.125 20.557 13.055 1.00 83.59 269 LYS C N 1
ATOM 6443 C CA . LYS C 1 297 ? -38.921 20.407 13.874 1.00 80.22 269 LYS C CA 1
ATOM 6444 C C . LYS C 1 297 ? -37.842 19.601 13.152 1.00 75.49 269 LYS C C 1
ATOM 6445 O O . LYS C 1 297 ? -37.233 18.687 13.712 1.00 74.72 269 LYS C O 1
ATOM 6451 N N . GLY C 1 298 ? -37.607 19.951 11.891 1.00 69.80 270 GLY C N 1
ATOM 6452 C CA . GLY C 1 298 ? -36.491 19.392 11.154 1.00 68.42 270 GLY C CA 1
ATOM 6453 C C . GLY C 1 298 ? -35.260 20.256 11.312 1.00 67.84 270 GLY C C 1
ATOM 6454 O O . GLY C 1 298 ? -34.133 19.754 11.369 1.00 69.21 270 GLY C O 1
ATOM 6455 N N . THR C 1 299 ? -35.474 21.565 11.385 1.00 70.55 271 THR C N 1
ATOM 6456 C CA . THR C 1 299 ? -34.417 22.525 11.661 1.00 70.91 271 THR C CA 1
ATOM 6457 C C . THR C 1 299 ? -34.540 23.008 13.100 1.00 70.85 271 THR C C 1
ATOM 6458 O O . THR C 1 299 ? -35.647 23.206 13.607 1.00 73.64 271 THR C O 1
ATOM 6462 N N . SER C 1 300 ? -33.397 23.190 13.756 1.00 65.96 272 SER C N 1
ATOM 6463 C CA . SER C 1 300 ? -33.360 23.640 15.139 1.00 65.05 272 SER C CA 1
ATOM 6464 C C . SER C 1 300 ? -32.271 24.691 15.288 1.00 66.93 272 SER C C 1
ATOM 6465 O O . SER C 1 300 ? -31.566 25.029 14.333 1.00 65.39 272 SER C O 1
ATOM 6468 N N . GLN C 1 301 ? -32.138 25.212 16.506 1.00 71.51 273 GLN C N 1
ATOM 6469 C CA . GLN C 1 301 ? -31.126 26.208 16.815 1.00 69.18 273 GLN C CA 1
ATOM 6470 C C . GLN C 1 301 ? -30.628 25.971 18.232 1.00 66.25 273 GLN C C 1
ATOM 6471 O O . GLN C 1 301 ? -31.414 25.634 19.122 1.00 64.02 273 GLN C O 1
ATOM 6477 N N . GLY C 1 302 ? -29.325 26.146 18.439 1.00 68.44 274 GLY C N 1
ATOM 6478 C CA . GLY C 1 302 ? -28.734 25.873 19.735 1.00 69.13 274 GLY C CA 1
ATOM 6479 C C . GLY C 1 302 ? -27.862 26.989 20.272 1.00 71.92 274 GLY C C 1
ATOM 6480 O O . GLY C 1 302 ? -27.848 28.098 19.727 1.00 72.82 274 GLY C O 1
ATOM 6481 N N . VAL C 1 303 ? -27.130 26.704 21.346 1.00 73.01 275 VAL C N 1
ATOM 6482 C CA . VAL C 1 303 ? -26.237 27.667 21.977 1.00 70.98 275 VAL C CA 1
ATOM 6483 C C . VAL C 1 303 ? -24.838 27.073 22.026 1.00 73.34 275 VAL C C 1
ATOM 6484 O O . VAL C 1 303 ? -24.660 25.851 22.055 1.00 75.07 275 VAL C O 1
ATOM 6488 N N . GLY C 1 304 ? -23.838 27.951 22.036 1.00 73.42 276 GLY C N 1
ATOM 6489 C CA . GLY C 1 304 ? -22.457 27.515 22.059 1.00 75.86 276 GLY C CA 1
ATOM 6490 C C . GLY C 1 304 ? -21.794 27.684 23.410 1.00 82.75 276 GLY C C 1
ATOM 6491 O O . GLY C 1 304 ? -22.262 28.464 24.246 1.00 79.88 276 GLY C O 1
ATOM 6492 N N . ARG C 1 305 ? -20.702 26.948 23.638 1.00 86.66 277 ARG C N 1
ATOM 6493 C CA . ARG C 1 305 ? -19.962 27.091 24.887 1.00 82.02 277 ARG C CA 1
ATOM 6494 C C . ARG C 1 305 ? -19.379 28.490 25.030 1.00 82.10 277 ARG C C 1
ATOM 6495 O O . ARG C 1 305 ? -19.271 29.007 26.148 1.00 73.22 277 ARG C O 1
ATOM 6497 N N . ASN C 1 306 ? -18.998 29.115 23.916 1.00 92.81 278 ASN C N 1
ATOM 6498 C CA . ASN C 1 306 ? -18.537 30.496 23.933 1.00 87.63 278 ASN C CA 1
ATOM 6499 C C . ASN C 1 306 ? -19.683 31.498 23.978 1.00 86.51 278 ASN C C 1
ATOM 6500 O O . ASN C 1 306 ? -19.430 32.696 24.145 1.00 86.19 278 ASN C O 1
ATOM 6502 N N . GLY C 1 307 ? -20.926 31.040 23.836 1.00 89.03 279 GLY C N 1
ATOM 6503 C CA . GLY C 1 307 ? -22.082 31.910 23.863 1.00 80.67 279 GLY C CA 1
ATOM 6504 C C . GLY C 1 307 ? -22.678 32.235 22.511 1.00 74.92 279 GLY C C 1
ATOM 6505 O O . GLY C 1 307 ? -23.665 32.978 22.454 1.00 64.84 279 GLY C O 1
ATOM 6506 N N . GLU C 1 308 ? -22.119 31.705 21.428 1.00 79.69 280 GLU C N 1
ATOM 6507 C CA . GLU C 1 308 ? -22.592 32.004 20.086 1.00 68.11 280 GLU C CA 1
ATOM 6508 C C . GLU C 1 308 ? -23.756 31.093 19.704 1.00 65.22 280 GLU C C 1
ATOM 6509 O O . GLU C 1 308 ? -23.980 30.040 20.306 1.00 66.49 280 GLU C O 1
ATOM 6511 N N . ALA C 1 309 ? -24.496 31.517 18.683 1.00 65.07 281 ALA C N 1
ATOM 6512 C CA . ALA C 1 309 ? -25.665 30.777 18.230 1.00 65.88 281 ALA C CA 1
ATOM 6513 C C . ALA C 1 309 ? -25.260 29.644 17.296 1.00 62.15 281 ALA C C 1
ATOM 6514 O O . ALA C 1 309 ? -24.337 29.783 16.489 1.00 61.27 281 ALA C O 1
ATOM 6516 N N . GLU C 1 310 ? -25.964 28.520 17.409 1.00 63.38 282 GLU C N 1
ATOM 6517 C CA . GLU C 1 310 ? -25.706 27.332 16.607 1.00 61.61 282 GLU C CA 1
ATOM 6518 C C . GLU C 1 310 ? -26.981 26.944 15.873 1.00 62.61 282 GLU C C 1
ATOM 6519 O O . GLU C 1 310 ? -28.055 26.892 16.478 1.00 67.69 282 GLU C O 1
ATOM 6525 N N . TYR C 1 311 ? -26.861 26.665 14.577 1.00 58.58 283 TYR C N 1
ATOM 6526 C CA . TYR C 1 311 ? -27.999 26.326 13.732 1.00 56.60 283 TYR C CA 1
ATOM 6527 C C . TYR C 1 311 ? -27.820 24.920 13.175 1.00 54.06 283 TYR C C 1
ATOM 6528 O O . TYR C 1 311 ? -26.715 24.538 12.778 1.00 54.38 283 TYR C O 1
ATOM 6537 N N . TYR C 1 312 ? -28.909 24.151 13.140 1.00 53.09 284 TYR C N 1
ATOM 6538 C CA . TYR C 1 312 ? -28.837 22.730 12.835 1.00 52.53 284 TYR C CA 1
ATOM 6539 C C . TYR C 1 312 ? -29.910 22.323 11.831 1.00 56.71 284 TYR C C 1
ATOM 6540 O O . TYR C 1 312 ? -30.921 23.006 11.649 1.00 52.97 284 TYR C O 1
ATOM 6549 N N . ILE C 1 313 ? -29.662 21.184 11.182 1.00 56.96 285 ILE C N 1
ATOM 6550 C CA . ILE C 1 313 ? -30.629 20.502 10.329 1.00 50.98 285 ILE C CA 1
ATOM 6551 C C . ILE C 1 313 ? -30.603 19.023 10.692 1.00 54.74 285 ILE C C 1
ATOM 6552 O O . ILE C 1 313 ? -29.538 18.396 10.673 1.00 51.37 285 ILE C O 1
ATOM 6557 N N . HIS C 1 314 ? -31.768 18.470 11.022 1.00 59.52 286 HIS C N 1
ATOM 6558 C CA . HIS C 1 314 ? -31.884 17.093 11.485 1.00 59.82 286 HIS C CA 1
ATOM 6559 C C . HIS C 1 314 ? -32.484 16.208 10.401 1.00 58.66 286 HIS C C 1
ATOM 6560 O O . HIS C 1 314 ? -33.359 16.640 9.644 1.00 59.61 286 HIS C O 1
ATOM 6567 N N . LEU C 1 315 ? -32.017 14.962 10.350 1.00 55.20 287 LEU C N 1
ATOM 6568 C CA . LEU C 1 315 ? -32.424 14.002 9.332 1.00 54.60 287 LEU C CA 1
ATOM 6569 C C . LEU C 1 315 ? -31.834 12.642 9.680 1.00 52.48 287 LEU C C 1
ATOM 6570 O O . LEU C 1 315 ? -30.822 12.547 10.381 1.00 48.46 287 LEU C O 1
ATOM 6575 N N . SER C 1 316 ? -32.483 11.590 9.184 1.00 54.42 288 SER C N 1
ATOM 6576 C CA . SER C 1 316 ? -32.065 10.215 9.428 1.00 54.77 288 SER C CA 1
ATOM 6577 C C . SER C 1 316 ? -31.292 9.684 8.228 1.00 53.61 288 SER C C 1
ATOM 6578 O O . SER C 1 316 ? -31.632 9.977 7.079 1.00 55.18 288 SER C O 1
ATOM 6581 N N . VAL C 1 317 ? -30.252 8.895 8.500 1.00 51.02 289 VAL C N 1
ATOM 6582 C CA . VAL C 1 317 ? -29.348 8.395 7.470 1.00 50.25 289 VAL C CA 1
ATOM 6583 C C . VAL C 1 317 ? -29.245 6.881 7.574 1.00 51.91 289 VAL C C 1
ATOM 6584 O O . VAL C 1 317 ? -29.029 6.341 8.665 1.00 55.58 289 VAL C O 1
ATOM 6588 N N . ILE C 1 318 ? -29.393 6.202 6.440 1.00 47.96 290 ILE C N 1
ATOM 6589 C CA . ILE C 1 318 ? -29.047 4.791 6.323 1.00 48.67 290 ILE C CA 1
ATOM 6590 C C . ILE C 1 318 ? -27.624 4.693 5.794 1.00 47.88 290 ILE C C 1
ATOM 6591 O O . ILE C 1 318 ? -27.290 5.298 4.768 1.00 50.35 290 ILE C O 1
ATOM 6596 N N . THR C 1 319 ? -26.782 3.943 6.495 1.00 48.58 291 THR C N 1
ATOM 6597 C CA . THR C 1 319 ? -25.416 3.677 6.066 1.00 49.99 291 THR C CA 1
ATOM 6598 C C . THR C 1 319 ? -25.299 2.207 5.693 1.00 54.81 291 THR C C 1
ATOM 6599 O O . THR C 1 319 ? -25.692 1.335 6.475 1.00 65.98 291 THR C O 1
ATOM 6603 N N . ALA C 1 320 ? -24.768 1.933 4.504 1.00 51.98 292 ALA C N 1
ATOM 6604 C CA . ALA C 1 320 ? -24.718 0.574 3.988 1.00 51.86 292 ALA C CA 1
ATOM 6605 C C . ALA C 1 320 ? -23.357 0.295 3.370 1.00 55.09 292 ALA C C 1
ATOM 6606 O O . ALA C 1 320 ? -22.695 1.193 2.844 1.00 56.90 292 ALA C O 1
ATOM 6608 N N . LEU C 1 321 ? -22.949 -0.971 3.443 1.00 56.78 293 LEU C N 1
ATOM 6609 C CA . LEU C 1 321 ? -21.720 -1.450 2.817 1.00 55.09 293 LEU C CA 1
ATOM 6610 C C . LEU C 1 321 ? -22.043 -2.775 2.143 1.00 62.10 293 LEU C C 1
ATOM 6611 O O . LEU C 1 321 ? -22.242 -3.785 2.825 1.00 67.53 293 LEU C O 1
ATOM 6616 N N . ALA C 1 322 ? -22.105 -2.773 0.817 1.00 58.37 294 ALA C N 1
ATOM 6617 C CA . ALA C 1 322 ? -22.504 -3.938 0.042 1.00 61.71 294 ALA C CA 1
ATOM 6618 C C . ALA C 1 322 ? -21.318 -4.474 -0.753 1.00 63.30 294 ALA C C 1
ATOM 6619 O O . ALA C 1 322 ? -20.206 -3.941 -0.699 1.00 63.05 294 ALA C O 1
ATOM 6621 N N . ARG C 1 323 ? -21.567 -5.550 -1.498 1.00 68.99 295 ARG C N 1
ATOM 6622 C CA . ARG C 1 323 ? -20.545 -6.157 -2.341 1.00 71.31 295 ARG C CA 1
ATOM 6623 C C . ARG C 1 323 ? -21.210 -6.894 -3.492 1.00 73.08 295 ARG C C 1
ATOM 6624 O O . ARG C 1 323 ? -22.178 -7.631 -3.284 1.00 73.10 295 ARG C O 1
ATOM 6632 N N . LYS C 1 324 ? -20.684 -6.695 -4.698 1.00 74.35 296 LYS C N 1
ATOM 6633 C CA . LYS C 1 324 ? -21.187 -7.386 -5.877 1.00 78.59 296 LYS C CA 1
ATOM 6634 C C . LYS C 1 324 ? -20.673 -8.820 -5.910 1.00 85.10 296 LYS C C 1
ATOM 6635 O O . LYS C 1 324 ? -19.533 -9.096 -5.525 1.00 83.73 296 LYS C O 1
ATOM 6641 N N . PHE C 1 325 ? -21.523 -9.733 -6.370 1.00 84.82 297 PHE C N 1
ATOM 6642 C CA . PHE C 1 325 ? -21.147 -11.137 -6.490 1.00 90.11 297 PHE C CA 1
ATOM 6643 C C . PHE C 1 325 ? -20.476 -11.418 -7.832 1.00 87.62 297 PHE C C 1
ATOM 6644 O O . PHE C 1 325 ? -20.714 -10.716 -8.816 1.00 83.19 297 PHE C O 1
ATOM 6652 N N . GLU D 1 42 ? 11.941 -36.169 24.474 1.00 77.68 14 GLU D N 1
ATOM 6653 C CA . GLU D 1 42 ? 10.614 -36.482 24.982 1.00 78.24 14 GLU D CA 1
ATOM 6654 C C . GLU D 1 42 ? 10.750 -37.271 26.288 1.00 85.65 14 GLU D C 1
ATOM 6655 O O . GLU D 1 42 ? 11.867 -37.563 26.717 1.00 84.08 14 GLU D O 1
ATOM 6661 N N . ALA D 1 43 ? 9.616 -37.602 26.913 1.00 95.03 15 ALA D N 1
ATOM 6662 C CA . ALA D 1 43 ? 9.578 -38.298 28.196 1.00 91.72 15 ALA D CA 1
ATOM 6663 C C . ALA D 1 43 ? 10.335 -37.506 29.255 1.00 87.84 15 ALA D C 1
ATOM 6664 O O . ALA D 1 43 ? 9.893 -36.420 29.644 1.00 83.57 15 ALA D O 1
ATOM 6666 N N . TYR D 1 44 ? 11.467 -38.024 29.731 1.00 85.84 16 TYR D N 1
ATOM 6667 C CA . TYR D 1 44 ? 12.249 -37.290 30.725 1.00 86.45 16 TYR D CA 1
ATOM 6668 C C . TYR D 1 44 ? 12.890 -36.096 30.032 1.00 83.58 16 TYR D C 1
ATOM 6669 O O . TYR D 1 44 ? 13.885 -36.242 29.320 1.00 87.96 16 TYR D O 1
ATOM 6678 N N . ARG D 1 45 ? 12.308 -34.912 30.230 1.00 72.88 17 ARG D N 1
ATOM 6679 C CA . ARG D 1 45 ? 12.867 -33.653 29.745 1.00 66.31 17 ARG D CA 1
ATOM 6680 C C . ARG D 1 45 ? 13.064 -33.658 28.233 1.00 69.00 17 ARG D C 1
ATOM 6681 O O . ARG D 1 45 ? 14.150 -33.991 27.749 1.00 69.32 17 ARG D O 1
ATOM 6689 N N . GLY D 1 46 ? 12.015 -33.274 27.500 1.00 68.30 18 GLY D N 1
ATOM 6690 C CA . GLY D 1 46 ? 11.964 -33.194 26.047 1.00 66.28 18 GLY D CA 1
ATOM 6691 C C . GLY D 1 46 ? 13.226 -33.466 25.252 1.00 65.59 18 GLY D C 1
ATOM 6692 O O . GLY D 1 46 ? 13.607 -34.624 25.063 1.00 69.94 18 GLY D O 1
ATOM 6693 N N . ILE D 1 47 ? 13.879 -32.410 24.775 1.00 57.28 19 ILE D N 1
ATOM 6694 C CA . ILE D 1 47 ? 15.063 -32.529 23.931 1.00 58.20 19 ILE D CA 1
ATOM 6695 C C . ILE D 1 47 ? 16.241 -31.930 24.686 1.00 55.96 19 ILE D C 1
ATOM 6696 O O . ILE D 1 47 ? 16.331 -30.705 24.839 1.00 62.29 19 ILE D O 1
ATOM 6701 N N . ASP D 1 48 ? 17.144 -32.787 25.155 1.00 53.35 20 ASP D N 1
ATOM 6702 C CA . ASP D 1 48 ? 18.394 -32.325 25.733 1.00 53.44 20 ASP D CA 1
ATOM 6703 C C . ASP D 1 48 ? 19.391 -32.007 24.619 1.00 63.84 20 ASP D C 1
ATOM 6704 O O . ASP D 1 48 ? 19.105 -32.168 23.429 1.00 70.99 20 ASP D O 1
ATOM 6709 N N . LYS D 1 49 ? 20.582 -31.550 25.014 1.00 61.22 21 LYS D N 1
ATOM 6710 C CA . LYS D 1 49 ? 21.638 -31.152 24.088 1.00 64.92 21 LYS D CA 1
ATOM 6711 C C . LYS D 1 49 ? 21.118 -30.104 23.109 1.00 59.55 21 LYS D C 1
ATOM 6712 O O . LYS D 1 49 ? 20.946 -30.388 21.917 1.00 54.13 21 LYS D O 1
ATOM 6714 N N . PRO D 1 50 ? 20.854 -28.883 23.575 1.00 51.85 22 PRO D N 1
ATOM 6715 C CA . PRO D 1 50 ? 20.285 -27.874 22.673 1.00 49.30 22 PRO D CA 1
ATOM 6716 C C . PRO D 1 50 ? 21.272 -27.359 21.645 1.00 60.76 22 PRO D C 1
ATOM 6717 O O . PRO D 1 50 ? 20.846 -26.892 20.582 1.00 57.63 22 PRO D O 1
ATOM 6721 N N . HIS D 1 51 ? 22.574 -27.429 21.938 1.00 63.14 23 HIS D N 1
ATOM 6722 C CA . HIS D 1 51 ? 23.590 -26.934 21.014 1.00 63.40 23 HIS D CA 1
ATOM 6723 C C . HIS D 1 51 ? 23.428 -27.543 19.629 1.00 60.12 23 HIS D C 1
ATOM 6724 O O . HIS D 1 51 ? 23.590 -26.856 18.614 1.00 63.40 23 HIS D O 1
ATOM 6731 N N . LEU D 1 52 ? 23.091 -28.831 19.565 1.00 58.58 24 LEU D N 1
ATOM 6732 C CA . LEU D 1 52 ? 22.951 -29.513 18.285 1.00 51.68 24 LEU D CA 1
ATOM 6733 C C . LEU D 1 52 ? 21.616 -29.230 17.610 1.00 53.54 24 LEU D C 1
ATOM 6734 O O . LEU D 1 52 ? 21.516 -29.369 16.387 1.00 56.01 24 LEU D O 1
ATOM 6739 N N . TYR D 1 53 ? 20.590 -28.838 18.371 1.00 55.22 25 TYR D N 1
ATOM 6740 C CA . TYR D 1 53 ? 19.307 -28.528 17.749 1.00 48.90 25 TYR D CA 1
ATOM 6741 C C . TYR D 1 53 ? 19.358 -27.211 16.986 1.00 49.77 25 TYR D C 1
ATOM 6742 O O . TYR D 1 53 ? 18.697 -27.073 15.951 1.00 48.19 25 TYR D O 1
ATOM 6751 N N . THR D 1 54 ? 20.132 -26.238 17.475 1.00 49.75 26 THR D N 1
ATOM 6752 C CA . THR D 1 54 ? 20.300 -24.972 16.770 1.00 46.14 26 THR D CA 1
ATOM 6753 C C . THR D 1 54 ? 20.999 -25.134 15.428 1.00 47.31 26 THR D C 1
ATOM 6754 O O . THR D 1 54 ? 21.082 -24.160 14.672 1.00 55.19 26 THR D O 1
ATOM 6758 N N . LEU D 1 55 ? 21.513 -26.326 15.118 1.00 47.80 27 LEU D N 1
ATOM 6759 C CA . LEU D 1 55 ? 22.025 -26.592 13.781 1.00 48.33 27 LEU D CA 1
ATOM 6760 C C . LEU D 1 55 ? 20.917 -26.573 12.738 1.00 47.81 27 LEU D C 1
ATOM 6761 O O . LEU D 1 55 ? 21.201 -26.387 11.550 1.00 47.86 27 LEU D O 1
ATOM 6766 N N . GLY D 1 56 ? 19.669 -26.766 13.152 1.00 47.39 28 GLY D N 1
ATOM 6767 C CA . GLY D 1 56 ? 18.521 -26.591 12.291 1.00 46.80 28 GLY D CA 1
ATOM 6768 C C . GLY D 1 56 ? 17.881 -25.223 12.364 1.00 49.29 28 GLY D C 1
ATOM 6769 O O . GLY D 1 56 ? 16.772 -25.050 11.844 1.00 49.98 28 GLY D O 1
ATOM 6770 N N . CYS D 1 57 ? 18.538 -24.245 12.995 1.00 50.77 29 CYS D N 1
ATOM 6771 C CA . CYS D 1 57 ? 17.986 -22.895 13.083 1.00 53.09 29 CYS D CA 1
ATOM 6772 C C . CYS D 1 57 ? 17.691 -22.324 11.704 1.00 60.58 29 CYS D C 1
ATOM 6773 O O . CYS D 1 57 ? 16.600 -21.798 11.461 1.00 63.58 29 CYS D O 1
ATOM 6776 N N . CYS D 1 58 ? 18.656 -22.425 10.786 1.00 66.58 30 CYS D N 1
ATOM 6777 C CA . CYS D 1 58 ? 18.532 -21.792 9.476 1.00 67.80 30 CYS D CA 1
ATOM 6778 C C . CYS D 1 58 ? 17.235 -22.189 8.782 1.00 66.94 30 CYS D C 1
ATOM 6779 O O . CYS D 1 58 ? 16.496 -21.334 8.281 1.00 66.68 30 CYS D O 1
ATOM 6782 N N . SER D 1 59 ? 16.934 -23.488 8.757 1.00 67.08 31 SER D N 1
ATOM 6783 C CA . SER D 1 59 ? 15.762 -23.964 8.032 1.00 59.19 31 SER D CA 1
ATOM 6784 C C . SER D 1 59 ? 14.490 -23.842 8.862 1.00 54.01 31 SER D C 1
ATOM 6785 O O . SER D 1 59 ? 13.447 -23.428 8.343 1.00 53.24 31 SER D O 1
ATOM 6788 N N . LEU D 1 60 ? 14.553 -24.194 10.149 1.00 54.81 32 LEU D N 1
ATOM 6789 C CA . LEU D 1 60 ? 13.347 -24.187 10.974 1.00 53.90 32 LEU D CA 1
ATOM 6790 C C . LEU D 1 60 ? 12.836 -22.770 11.207 1.00 62.70 32 LEU D C 1
ATOM 6791 O O . LEU D 1 60 ? 11.623 -22.531 11.174 1.00 61.14 32 LEU D O 1
ATOM 6796 N N . THR D 1 61 ? 13.742 -21.820 11.453 1.00 65.08 33 THR D N 1
ATOM 6797 C CA . THR D 1 61 ? 13.333 -20.426 11.612 1.00 62.87 33 THR D CA 1
ATOM 6798 C C . THR D 1 61 ? 12.616 -19.923 10.366 1.00 61.34 33 THR D C 1
ATOM 6799 O O . THR D 1 61 ? 11.539 -19.322 10.454 1.00 58.30 33 THR D O 1
ATOM 6803 N N . ALA D 1 62 ? 13.196 -20.174 9.191 1.00 60.78 34 ALA D N 1
ATOM 6804 C CA . ALA D 1 62 ? 12.566 -19.741 7.949 1.00 63.10 34 ALA D CA 1
ATOM 6805 C C . ALA D 1 62 ? 11.269 -20.492 7.680 1.00 60.88 34 ALA D C 1
ATOM 6806 O O . ALA D 1 62 ? 10.354 -19.940 7.059 1.00 65.28 34 ALA D O 1
ATOM 6808 N N . MET D 1 63 ? 11.165 -21.742 8.138 1.00 56.10 35 MET D N 1
ATOM 6809 C CA . MET D 1 63 ? 9.963 -22.526 7.872 1.00 59.15 35 MET D CA 1
ATOM 6810 C C . MET D 1 63 ? 8.777 -22.005 8.673 1.00 59.44 35 MET D C 1
ATOM 6811 O O . MET D 1 63 ? 7.695 -21.774 8.120 1.00 58.26 35 MET D O 1
ATOM 6816 N N . ALA D 1 64 ? 8.956 -21.822 9.983 1.00 58.85 36 ALA D N 1
ATOM 6817 C CA . ALA D 1 64 ? 7.891 -21.241 10.791 1.00 54.98 36 ALA D CA 1
ATOM 6818 C C . ALA D 1 64 ? 7.610 -19.801 10.388 1.00 55.47 36 ALA D C 1
ATOM 6819 O O . ALA D 1 64 ? 6.471 -19.336 10.508 1.00 57.17 36 ALA D O 1
ATOM 6821 N N . SER D 1 65 ? 8.630 -19.083 9.912 1.00 56.29 37 SER D N 1
ATOM 6822 C CA . SER D 1 65 ? 8.410 -17.738 9.395 1.00 55.89 37 SER D CA 1
ATOM 6823 C C . SER D 1 65 ? 7.489 -17.753 8.183 1.00 56.04 37 SER D C 1
ATOM 6824 O O . SER D 1 65 ? 6.707 -16.816 7.986 1.00 56.44 37 SER D O 1
ATOM 6827 N N . ALA D 1 66 ? 7.563 -18.805 7.366 1.00 63.15 38 ALA D N 1
ATOM 6828 C CA . ALA D 1 66 ? 6.687 -18.912 6.206 1.00 60.35 38 ALA D CA 1
ATOM 6829 C C . ALA D 1 66 ? 5.280 -19.338 6.606 1.00 58.79 38 ALA D C 1
ATOM 6830 O O . ALA D 1 66 ? 4.297 -18.844 6.042 1.00 58.66 38 ALA D O 1
ATOM 6832 N N . GLN D 1 67 ? 5.164 -20.253 7.572 1.00 66.07 39 GLN D N 1
ATOM 6833 C CA . GLN D 1 67 ? 3.847 -20.698 8.017 1.00 66.41 39 GLN D CA 1
ATOM 6834 C C . GLN D 1 67 ? 3.062 -19.554 8.645 1.00 61.50 39 GLN D C 1
ATOM 6835 O O . GLN D 1 67 ? 1.852 -19.426 8.423 1.00 61.71 39 GLN D O 1
ATOM 6841 N N . LEU D 1 68 ? 3.734 -18.712 9.432 1.00 63.68 40 LEU D N 1
ATOM 6842 C CA . LEU D 1 68 ? 3.042 -17.618 10.103 1.00 67.68 40 LEU D CA 1
ATOM 6843 C C . LEU D 1 68 ? 2.615 -16.533 9.123 1.00 68.77 40 LEU D C 1
ATOM 6844 O O . LEU D 1 68 ? 1.570 -15.902 9.319 1.00 69.80 40 LEU D O 1
ATOM 6849 N N . ASP D 1 69 ? 3.402 -16.302 8.068 1.00 66.71 41 ASP D N 1
ATOM 6850 C CA . ASP D 1 69 ? 3.032 -15.303 7.072 1.00 67.86 41 ASP D CA 1
ATOM 6851 C C . ASP D 1 69 ? 1.756 -15.675 6.330 1.00 67.90 41 ASP D C 1
ATOM 6852 O O . ASP D 1 69 ? 1.073 -14.786 5.809 1.00 70.94 41 ASP D O 1
ATOM 6857 N N . ALA D 1 70 ? 1.419 -16.964 6.271 1.00 68.35 42 ALA D N 1
ATOM 6858 C CA . ALA D 1 70 ? 0.177 -17.403 5.650 1.00 70.82 42 ALA D CA 1
ATOM 6859 C C . ALA D 1 70 ? -1.027 -17.266 6.572 1.00 73.13 42 ALA D C 1
ATOM 6860 O O . ALA D 1 70 ? -2.164 -17.339 6.092 1.00 77.60 42 ALA D O 1
ATOM 6862 N N . LEU D 1 71 ? -0.810 -17.069 7.874 1.00 75.07 43 LEU D N 1
ATOM 6863 C CA . LEU D 1 71 ? -1.894 -16.936 8.834 1.00 72.77 43 LEU D CA 1
ATOM 6864 C C . LEU D 1 71 ? -1.941 -15.582 9.525 1.00 74.48 43 LEU D C 1
ATOM 6865 O O . LEU D 1 71 ? -2.943 -15.285 10.187 1.00 77.79 43 LEU D O 1
ATOM 6870 N N . TRP D 1 72 ? -0.901 -14.756 9.392 1.00 76.38 44 TRP D N 1
ATOM 6871 C CA . TRP D 1 72 ? -0.802 -13.543 10.197 1.00 78.06 44 TRP D CA 1
ATOM 6872 C C . TRP D 1 72 ? -1.881 -12.522 9.862 1.00 77.45 44 TRP D C 1
ATOM 6873 O O . TRP D 1 72 ? -2.199 -11.680 10.708 1.00 73.45 44 TRP D O 1
ATOM 6884 N N . SER D 1 73 ? -2.449 -12.575 8.656 1.00 81.72 45 SER D N 1
ATOM 6885 C CA . SER D 1 73 ? -3.524 -11.651 8.315 1.00 79.78 45 SER D CA 1
ATOM 6886 C C . SER D 1 73 ? -4.820 -12.011 9.029 1.00 76.96 45 SER D C 1
ATOM 6887 O O . SER D 1 73 ? -5.621 -11.123 9.344 1.00 75.02 45 SER D O 1
ATOM 6890 N N . GLN D 1 74 ? -5.041 -13.296 9.297 1.00 74.04 46 GLN D N 1
ATOM 6891 C CA . GLN D 1 74 ? -6.258 -13.764 9.946 1.00 74.15 46 GLN D CA 1
ATOM 6892 C C . GLN D 1 74 ? -6.204 -13.664 11.466 1.00 79.97 46 GLN D C 1
ATOM 6893 O O . GLN D 1 74 ? -7.073 -14.230 12.137 1.00 83.44 46 GLN D O 1
ATOM 6895 N N . LEU D 1 75 ? -5.218 -12.963 12.024 1.00 81.67 47 LEU D N 1
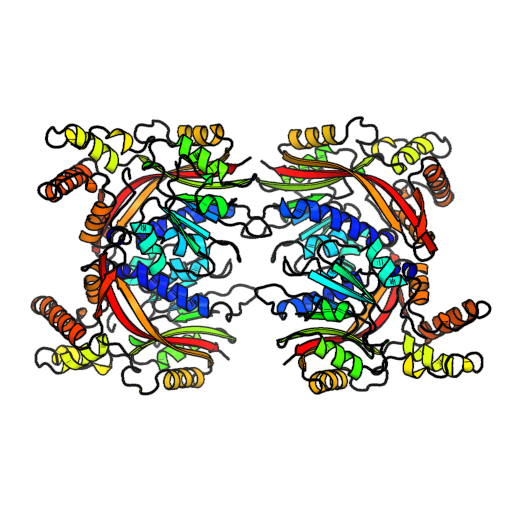ATOM 6896 C CA . LEU D 1 75 ? -5.041 -12.866 13.469 1.00 83.90 47 LEU D CA 1
ATOM 6897 C C . LEU D 1 75 ? -5.513 -11.496 13.943 1.00 81.55 47 LEU D C 1
ATOM 6898 O O . LEU D 1 75 ? -4.898 -10.474 13.623 1.00 81.89 47 LEU D O 1
ATOM 6903 N N . SER D 1 76 ? -6.600 -11.480 14.708 1.00 82.58 48 SER D N 1
ATOM 6904 C CA . SER D 1 76 ? -7.066 -10.255 15.336 1.00 85.96 48 SER D CA 1
ATOM 6905 C C . SER D 1 76 ? -6.338 -10.034 16.657 1.00 85.61 48 SER D C 1
ATOM 6906 O O . SER D 1 76 ? -5.897 -10.981 17.313 1.00 89.76 48 SER D O 1
ATOM 6909 N N . TRP D 1 77 ? -6.216 -8.769 17.044 1.00 85.67 49 TRP D N 1
ATOM 6910 C CA . TRP D 1 77 ? -5.457 -8.409 18.229 1.00 86.64 49 TRP D CA 1
ATOM 6911 C C . TRP D 1 77 ? -6.251 -7.455 19.107 1.00 86.55 49 TRP D C 1
ATOM 6912 O O . TRP D 1 77 ? -7.017 -6.628 18.603 1.00 91.24 49 TRP D O 1
ATOM 6923 N N . PRO D 1 78 ? -6.091 -7.552 20.423 1.00 87.57 50 PRO D N 1
ATOM 6924 C CA . PRO D 1 78 ? -6.766 -6.614 21.323 1.00 94.71 50 PRO D CA 1
ATOM 6925 C C . PRO D 1 78 ? -6.095 -5.249 21.314 1.00 103.16 50 PRO D C 1
ATOM 6926 O O . PRO D 1 78 ? -4.952 -5.084 20.883 1.00 102.11 50 PRO D O 1
ATOM 6930 N N . GLN D 1 79 ? -6.841 -4.256 21.804 1.00 105.68 51 GLN D N 1
ATOM 6931 C CA . GLN D 1 79 ? -6.330 -2.889 21.836 1.00 106.68 51 GLN D CA 1
ATOM 6932 C C . GLN D 1 79 ? -5.165 -2.767 22.811 1.00 103.03 51 GLN D C 1
ATOM 6933 O O . GLN D 1 79 ? -4.067 -2.337 22.439 1.00 99.97 51 GLN D O 1
ATOM 6939 N N . THR D 1 80 ? -5.387 -3.137 24.066 1.00 100.03 52 THR D N 1
ATOM 6940 C CA . THR D 1 80 ? -4.297 -3.217 25.029 1.00 96.63 52 THR D CA 1
ATOM 6941 C C . THR D 1 80 ? -3.608 -4.569 24.889 1.00 96.11 52 THR D C 1
ATOM 6942 O O . THR D 1 80 ? -4.280 -5.604 24.966 1.00 94.37 52 THR D O 1
ATOM 6946 N N . PRO D 1 81 ? -2.294 -4.608 24.670 1.00 90.28 53 PRO D N 1
ATOM 6947 C CA . PRO D 1 81 ? -1.629 -5.888 24.393 1.00 82.60 53 PRO D CA 1
ATOM 6948 C C . PRO D 1 81 ? -1.756 -6.865 25.553 1.00 76.22 53 PRO D C 1
ATOM 6949 O O . PRO D 1 81 ? -1.687 -6.487 26.724 1.00 74.67 53 PRO D O 1
ATOM 6953 N N . LEU D 1 82 ? -1.949 -8.137 25.208 1.00 74.49 54 LEU D N 1
ATOM 6954 C CA . LEU D 1 82 ? -1.962 -9.253 26.136 1.00 69.78 54 LEU D CA 1
ATOM 6955 C C . LEU D 1 82 ? -0.730 -10.126 25.917 1.00 64.96 54 LEU D C 1
ATOM 6956 O O . LEU D 1 82 ? -0.188 -10.171 24.808 1.00 61.36 54 LEU D O 1
ATOM 6961 N N . PRO D 1 83 ? -0.254 -10.822 26.950 1.00 61.15 55 PRO D N 1
ATOM 6962 C CA . PRO D 1 83 ? 0.936 -11.663 26.777 1.00 54.95 55 PRO D CA 1
ATOM 6963 C C . PRO D 1 83 ? 0.686 -12.795 25.790 1.00 56.30 55 PRO D C 1
ATOM 6964 O O . PRO D 1 83 ? -0.428 -13.308 25.663 1.00 57.15 55 PRO D O 1
ATOM 6968 N N . VAL D 1 84 ? 1.747 -13.175 25.080 1.00 52.30 56 VAL D N 1
ATOM 6969 C CA . VAL D 1 84 ? 1.706 -14.233 24.078 1.00 49.69 56 VAL D CA 1
ATOM 6970 C C . VAL D 1 84 ? 2.593 -15.377 24.549 1.00 51.85 56 VAL D C 1
ATOM 6971 O O . VAL D 1 84 ? 3.694 -15.149 25.064 1.00 52.88 56 VAL D O 1
ATOM 6975 N N . LEU D 1 85 ? 2.111 -16.606 24.377 1.00 49.99 57 LEU D N 1
ATOM 6976 C CA . LEU D 1 85 ? 2.788 -17.796 24.873 1.00 52.72 57 LEU D CA 1
ATOM 6977 C C . LEU D 1 85 ? 3.220 -18.681 23.712 1.00 54.88 57 LEU D C 1
ATOM 6978 O O . LEU D 1 85 ? 2.413 -18.999 22.832 1.00 53.58 57 LEU D O 1
ATOM 6983 N N . ASP D 1 86 ? 4.492 -19.079 23.718 1.00 52.79 58 ASP D N 1
ATOM 6984 C CA . ASP D 1 86 ? 5.036 -20.058 22.784 1.00 52.66 58 ASP D CA 1
ATOM 6985 C C . ASP D 1 86 ? 5.365 -21.316 23.576 1.00 53.41 58 ASP D C 1
ATOM 6986 O O . ASP D 1 86 ? 6.252 -21.298 24.437 1.00 55.61 58 ASP D O 1
ATOM 6991 N N . ILE D 1 87 ? 4.656 -22.405 23.291 1.00 53.85 59 ILE D N 1
ATOM 6992 C CA . ILE D 1 87 ? 4.811 -23.658 24.019 1.00 47.24 59 ILE D CA 1
ATOM 6993 C C . ILE D 1 87 ? 5.735 -24.564 23.219 1.00 52.88 59 ILE D C 1
ATOM 6994 O O . ILE D 1 87 ? 5.576 -24.702 21.999 1.00 56.25 59 ILE D O 1
ATOM 6999 N N . GLY D 1 88 ? 6.702 -25.177 23.899 1.00 52.96 60 GLY D N 1
ATOM 7000 C CA . GLY D 1 88 ? 7.688 -26.000 23.229 1.00 46.70 60 GLY D CA 1
ATOM 7001 C C . GLY D 1 88 ? 8.554 -25.190 22.288 1.00 48.83 60 GLY D C 1
ATOM 7002 O O . GLY D 1 88 ? 8.696 -25.531 21.110 1.00 57.78 60 GLY D O 1
ATOM 7003 N N . CYS D 1 89 ? 9.139 -24.108 22.805 1.00 48.98 61 CYS D N 1
ATOM 7004 C CA . CYS D 1 89 ? 9.892 -23.182 21.969 1.00 52.10 61 CYS D CA 1
ATOM 7005 C C . CYS D 1 89 ? 11.240 -23.740 21.534 1.00 53.81 61 CYS D C 1
ATOM 7006 O O . CYS D 1 89 ? 11.833 -23.217 20.584 1.00 49.82 61 CYS D O 1
ATOM 7009 N N . GLY D 1 90 ? 11.737 -24.777 22.203 1.00 54.35 62 GLY D N 1
ATOM 7010 C CA . GLY D 1 90 ? 13.043 -25.311 21.908 1.00 51.47 62 GLY D CA 1
ATOM 7011 C C . GLY D 1 90 ? 14.144 -24.387 22.390 1.00 49.72 62 GLY D C 1
ATOM 7012 O O . GLY D 1 90 ? 14.101 -23.863 23.507 1.00 50.58 62 GLY D O 1
ATOM 7013 N N . PRO D 1 91 ? 15.159 -24.169 21.551 1.00 48.39 63 PRO D N 1
ATOM 7014 C CA . PRO D 1 91 ? 16.254 -23.265 21.923 1.00 43.50 63 PRO D CA 1
ATOM 7015 C C . PRO D 1 91 ? 15.904 -21.789 21.833 1.00 45.26 63 PRO D C 1
ATOM 7016 O O . PRO D 1 91 ? 16.785 -20.951 22.050 1.00 46.43 63 PRO D O 1
ATOM 7020 N N . GLY D 1 92 ? 14.655 -21.445 21.525 1.00 45.58 64 GLY D N 1
ATOM 7021 C CA . GLY D 1 92 ? 14.235 -20.059 21.542 1.00 43.69 64 GLY D CA 1
ATOM 7022 C C . GLY D 1 92 ? 14.515 -19.278 20.282 1.00 45.46 64 GLY D C 1
ATOM 7023 O O . GLY D 1 92 ? 14.560 -18.045 20.329 1.00 46.90 64 GLY D O 1
ATOM 7024 N N . ASP D 1 93 ? 14.700 -19.952 19.148 1.00 45.84 65 ASP D N 1
ATOM 7025 C CA . ASP D 1 93 ? 14.962 -19.234 17.908 1.00 43.28 65 ASP D CA 1
ATOM 7026 C C . ASP D 1 93 ? 13.668 -18.792 17.237 1.00 45.73 65 ASP D C 1
ATOM 7027 O O . ASP D 1 93 ? 13.599 -17.688 16.685 1.00 48.90 65 ASP D O 1
ATOM 7032 N N . ILE D 1 94 ? 12.636 -19.636 17.270 1.00 45.16 66 ILE D N 1
ATOM 7033 C CA . ILE D 1 94 ? 11.324 -19.211 16.795 1.00 44.61 66 ILE D CA 1
ATOM 7034 C C . ILE D 1 94 ? 10.765 -18.119 17.700 1.00 44.73 66 ILE D C 1
ATOM 7035 O O . ILE D 1 94 ? 10.138 -17.162 17.230 1.00 43.99 66 ILE D O 1
ATOM 7040 N N . ALA D 1 95 ? 11.003 -18.232 19.008 1.00 44.91 67 ALA D N 1
ATOM 7041 C CA . ALA D 1 95 ? 10.505 -17.229 19.942 1.00 43.35 67 ALA D CA 1
ATOM 7042 C C . ALA D 1 95 ? 11.189 -15.884 19.734 1.00 39.88 67 ALA D C 1
ATOM 7043 O O . ALA D 1 95 ? 10.532 -14.837 19.763 1.00 46.29 67 ALA D O 1
ATOM 7045 N N . ARG D 1 96 ? 12.504 -15.888 19.514 1.00 36.70 68 ARG D N 1
ATOM 7046 C CA . ARG D 1 96 ? 13.229 -14.628 19.385 1.00 40.60 68 ARG D CA 1
ATOM 7047 C C . ARG D 1 96 ? 13.160 -14.076 17.966 1.00 44.77 68 ARG D C 1
ATOM 7048 O O . ARG D 1 96 ? 12.809 -12.908 17.765 1.00 45.76 68 ARG D O 1
ATOM 7056 N N . LYS D 1 97 ? 13.494 -14.895 16.970 1.00 45.66 69 LYS D N 1
ATOM 7057 C CA . LYS D 1 97 ? 13.711 -14.394 15.619 1.00 43.26 69 LYS D CA 1
ATOM 7058 C C . LYS D 1 97 ? 12.455 -14.374 14.756 1.00 41.65 69 LYS D C 1
ATOM 7059 O O . LYS D 1 97 ? 12.454 -13.711 13.713 1.00 44.85 69 LYS D O 1
ATOM 7065 N N . VAL D 1 98 ? 11.396 -15.073 15.151 1.00 41.26 70 VAL D N 1
ATOM 7066 C CA . VAL D 1 98 ? 10.181 -15.180 14.353 1.00 38.26 70 VAL D CA 1
ATOM 7067 C C . VAL D 1 98 ? 9.003 -14.487 15.028 1.00 45.32 70 VAL D C 1
ATOM 7068 O O . VAL D 1 98 ? 8.352 -13.629 14.432 1.00 52.16 70 VAL D O 1
ATOM 7072 N N . LEU D 1 99 ? 8.715 -14.849 16.279 1.00 37.96 71 LEU D N 1
ATOM 7073 C CA . LEU D 1 99 ? 7.526 -14.329 16.946 1.00 45.66 71 LEU D CA 1
ATOM 7074 C C . LEU D 1 99 ? 7.728 -12.896 17.429 1.00 50.31 71 LEU D C 1
ATOM 7075 O O . LEU D 1 99 ? 6.856 -12.043 17.235 1.00 53.64 71 LEU D O 1
ATOM 7080 N N . ALA D 1 100 ? 8.873 -12.616 18.054 1.00 48.03 72 ALA D N 1
ATOM 7081 C CA . ALA D 1 100 ? 9.073 -11.316 18.695 1.00 43.62 72 ALA D CA 1
ATOM 7082 C C . ALA D 1 100 ? 8.990 -10.141 17.728 1.00 46.15 72 ALA D C 1
ATOM 7083 O O . ALA D 1 100 ? 8.284 -9.167 18.042 1.00 55.60 72 ALA D O 1
ATOM 7085 N N . PRO D 1 101 ? 9.660 -10.142 16.568 1.00 41.73 73 PRO D N 1
ATOM 7086 C CA . PRO D 1 101 ? 9.542 -8.973 15.680 1.00 49.53 73 PRO D CA 1
ATOM 7087 C C . PRO D 1 101 ? 8.145 -8.778 15.115 1.00 56.46 73 PRO D C 1
ATOM 7088 O O . PRO D 1 101 ? 7.762 -7.638 14.826 1.00 59.03 73 PRO D O 1
ATOM 7092 N N . ARG D 1 102 ? 7.373 -9.850 14.954 1.00 58.32 74 ARG D N 1
ATOM 7093 C CA . ARG D 1 102 ? 6.065 -9.767 14.320 1.00 62.78 74 ARG D CA 1
ATOM 7094 C C . ARG D 1 102 ? 4.946 -9.391 15.283 1.00 66.15 74 ARG D C 1
ATOM 7095 O O . ARG D 1 102 ? 3.856 -9.029 14.826 1.00 69.76 74 ARG D O 1
ATOM 7103 N N . LEU D 1 103 ? 5.182 -9.458 16.592 1.00 65.86 75 LEU D N 1
ATOM 7104 C CA . LEU D 1 103 ? 4.152 -9.114 17.558 1.00 65.60 75 LEU D CA 1
ATOM 7105 C C . LEU D 1 103 ? 3.911 -7.606 17.583 1.00 68.09 75 LEU D C 1
ATOM 7106 O O . LEU D 1 103 ? 4.785 -6.818 17.215 1.00 62.28 75 LEU D O 1
ATOM 7111 N N . PRO D 1 104 ? 2.719 -7.182 18.007 1.00 70.16 76 PRO D N 1
ATOM 7112 C CA . PRO D 1 104 ? 2.479 -5.751 18.214 1.00 68.80 76 PRO D CA 1
ATOM 7113 C C . PRO D 1 104 ? 3.388 -5.196 19.301 1.00 65.86 76 PRO D C 1
ATOM 7114 O O . PRO D 1 104 ? 3.868 -5.917 20.179 1.00 65.42 76 PRO D O 1
ATOM 7118 N N . ALA D 1 105 ? 3.626 -3.888 19.229 1.00 66.60 77 ALA D N 1
ATOM 7119 C CA . ALA D 1 105 ? 4.485 -3.234 20.206 1.00 64.17 77 ALA D CA 1
ATOM 7120 C C . ALA D 1 105 ? 3.856 -3.290 21.592 1.00 63.46 77 ALA D C 1
ATOM 7121 O O . ALA D 1 105 ? 2.641 -3.136 21.750 1.00 61.87 77 ALA D O 1
ATOM 7123 N N . GLY D 1 106 ? 4.694 -3.516 22.603 1.00 60.60 78 GLY D N 1
ATOM 7124 C CA . GLY D 1 106 ? 4.233 -3.654 23.966 1.00 61.13 78 GLY D CA 1
ATOM 7125 C C . GLY D 1 106 ? 3.760 -5.038 24.348 1.00 59.87 78 GLY D C 1
ATOM 7126 O O . GLY D 1 106 ? 3.559 -5.297 25.541 1.00 57.70 78 GLY D O 1
ATOM 7127 N N . THR D 1 107 ? 3.574 -5.935 23.383 1.00 63.76 79 THR D N 1
ATOM 7128 C CA . THR D 1 107 ? 3.128 -7.292 23.669 1.00 61.74 79 THR D CA 1
ATOM 7129 C C . THR D 1 107 ? 4.289 -8.110 24.222 1.00 62.68 79 THR D C 1
ATOM 7130 O O . THR D 1 107 ? 5.334 -8.233 23.574 1.00 61.72 79 THR D O 1
ATOM 7134 N N . ARG D 1 108 ? 4.105 -8.668 25.415 1.00 60.49 80 ARG D N 1
ATOM 7135 C CA . ARG D 1 108 ? 5.124 -9.487 26.050 1.00 52.78 80 ARG D CA 1
ATOM 7136 C C . ARG D 1 108 ? 5.013 -10.929 25.573 1.00 52.99 80 ARG D C 1
ATOM 7137 O O . ARG D 1 108 ? 3.933 -11.402 25.206 1.00 51.44 80 ARG D O 1
ATOM 7145 N N . LEU D 1 109 ? 6.144 -11.628 25.581 1.00 50.72 81 LEU D N 1
ATOM 7146 C CA . LEU D 1 109 ? 6.232 -12.992 25.080 1.00 47.36 81 LEU D CA 1
ATOM 7147 C C . LEU D 1 109 ? 6.755 -13.917 26.169 1.00 42.64 81 LEU D C 1
ATOM 7148 O O . LEU D 1 109 ? 7.690 -13.572 26.897 1.00 39.87 81 LEU D O 1
ATOM 7153 N N . VAL D 1 110 ? 6.138 -15.092 26.277 1.00 40.47 82 VAL D N 1
ATOM 7154 C CA . VAL D 1 110 ? 6.554 -16.133 27.208 1.00 38.98 82 VAL D CA 1
ATOM 7155 C C . VAL D 1 110 ? 6.783 -17.410 26.412 1.00 46.09 82 VAL D C 1
ATOM 7156 O O . VAL D 1 110 ? 5.940 -17.794 25.594 1.00 53.28 82 VAL D O 1
ATOM 7160 N N . ALA D 1 111 ? 7.920 -18.060 26.644 1.00 42.98 83 ALA D N 1
ATOM 7161 C CA . ALA D 1 111 ? 8.291 -19.269 25.921 1.00 43.67 83 ALA D CA 1
ATOM 7162 C C . ALA D 1 111 ? 8.679 -20.350 26.918 1.00 40.53 83 ALA D C 1
ATOM 7163 O O . ALA D 1 111 ? 9.515 -20.117 27.796 1.00 40.77 83 ALA D O 1
ATOM 7165 N N . CYS D 1 112 ? 8.075 -21.526 26.781 1.00 41.27 84 CYS D N 1
ATOM 7166 C CA . CYS D 1 112 ? 8.277 -22.623 27.714 1.00 42.41 84 CYS D CA 1
ATOM 7167 C C . CYS D 1 112 ? 8.757 -23.869 26.980 1.00 43.25 84 CYS D C 1
ATOM 7168 O O . CYS D 1 112 ? 8.729 -23.951 25.749 1.00 47.55 84 CYS D O 1
ATOM 7171 N N . ASP D 1 113 ? 9.187 -24.852 27.773 1.00 44.36 85 ASP D N 1
ATOM 7172 C CA . ASP D 1 113 ? 9.739 -26.108 27.280 1.00 45.37 85 ASP D CA 1
ATOM 7173 C C . ASP D 1 113 ? 10.018 -27.015 28.472 1.00 46.57 85 ASP D C 1
ATOM 7174 O O . ASP D 1 113 ? 10.429 -26.525 29.529 1.00 46.56 85 ASP D O 1
ATOM 7179 N N . ILE D 1 114 ? 9.796 -28.327 28.336 1.00 47.68 86 ILE D N 1
ATOM 7180 C CA . ILE D 1 114 ? 10.088 -29.228 29.451 1.00 48.92 86 ILE D CA 1
ATOM 7181 C C . ILE D 1 114 ? 11.580 -29.239 29.749 1.00 52.19 86 ILE D C 1
ATOM 7182 O O . ILE D 1 114 ? 11.999 -29.121 30.906 1.00 53.59 86 ILE D O 1
ATOM 7187 N N . SER D 1 115 ? 12.400 -29.396 28.711 1.00 49.34 87 SER D N 1
ATOM 7188 C CA . SER D 1 115 ? 13.843 -29.549 28.846 1.00 50.17 87 SER D CA 1
ATOM 7189 C C . SER D 1 115 ? 14.468 -28.348 29.544 1.00 49.22 87 SER D C 1
ATOM 7190 O O . SER D 1 115 ? 14.442 -27.233 29.007 1.00 49.15 87 SER D O 1
ATOM 7193 N N . PRO D 1 116 ? 15.027 -28.529 30.743 1.00 49.99 88 PRO D N 1
ATOM 7194 C CA . PRO D 1 116 ? 15.784 -27.433 31.366 1.00 49.50 88 PRO D CA 1
ATOM 7195 C C . PRO D 1 116 ? 17.029 -27.068 30.587 1.00 49.35 88 PRO D C 1
ATOM 7196 O O . PRO D 1 116 ? 17.521 -25.941 30.721 1.00 48.64 88 PRO D O 1
ATOM 7200 N N . GLU D 1 117 ? 17.555 -27.992 29.779 1.00 50.53 89 GLU D N 1
ATOM 7201 C CA . GLU D 1 117 ? 18.676 -27.669 28.904 1.00 50.42 89 GLU D CA 1
ATOM 7202 C C . GLU D 1 117 ? 18.280 -26.612 27.881 1.00 48.99 89 GLU D C 1
ATOM 7203 O O . GLU D 1 117 ? 19.072 -25.718 27.561 1.00 48.47 89 GLU D O 1
ATOM 7209 N N . MET D 1 118 ? 17.055 -26.698 27.357 1.00 48.30 90 MET D N 1
ATOM 7210 C CA . MET D 1 118 ? 16.563 -25.679 26.435 1.00 46.63 90 MET D CA 1
ATOM 7211 C C . MET D 1 118 ? 16.402 -24.335 27.135 1.00 45.65 90 MET D C 1
ATOM 7212 O O . MET D 1 118 ? 16.850 -23.301 26.625 1.00 44.85 90 MET D O 1
ATOM 7217 N N . VAL D 1 119 ? 15.765 -24.332 28.308 1.00 45.79 91 VAL D N 1
ATOM 7218 C CA . VAL D 1 119 ? 15.497 -23.080 29.013 1.00 44.94 91 VAL D CA 1
ATOM 7219 C C . VAL D 1 119 ? 16.801 -22.380 29.376 1.00 45.02 91 VAL D C 1
ATOM 7220 O O . VAL D 1 119 ? 16.895 -21.147 29.329 1.00 44.14 91 VAL D O 1
ATOM 7224 N N . ASP D 1 120 ? 17.830 -23.152 29.732 1.00 46.15 92 ASP D N 1
ATOM 7225 C CA . ASP D 1 120 ? 19.128 -22.554 30.026 1.00 46.39 92 ASP D CA 1
ATOM 7226 C C . ASP D 1 120 ? 19.777 -21.997 28.765 1.00 45.81 92 ASP D C 1
ATOM 7227 O O . ASP D 1 120 ? 20.421 -20.942 28.805 1.00 50.51 92 ASP D O 1
ATOM 7232 N N . PHE D 1 121 ? 19.619 -22.693 27.637 1.00 45.88 93 PHE D N 1
ATOM 7233 C CA . PHE D 1 121 ? 20.180 -22.207 26.381 1.00 45.39 93 PHE D CA 1
ATOM 7234 C C . PHE D 1 121 ? 19.483 -20.931 25.924 1.00 43.98 93 PHE D C 1
ATOM 7235 O O . PHE D 1 121 ? 20.120 -20.042 25.345 1.00 49.43 93 PHE D O 1
ATOM 7243 N N . CYS D 1 122 ? 18.179 -20.821 26.182 1.00 46.30 94 CYS D N 1
ATOM 7244 C CA . CYS D 1 122 ? 17.420 -19.660 25.728 1.00 44.32 94 CYS D CA 1
ATOM 7245 C C . CYS D 1 122 ? 17.866 -18.390 26.441 1.00 48.68 94 CYS D C 1
ATOM 7246 O O . CYS D 1 122 ? 18.088 -17.353 25.804 1.00 55.67 94 CYS D O 1
ATOM 7249 N N . ARG D 1 123 ? 18.005 -18.453 27.767 1.00 42.20 95 ARG D N 1
ATOM 7250 C CA . ARG D 1 123 ? 18.270 -17.262 28.564 1.00 43.76 95 ARG D CA 1
ATOM 7251 C C . ARG D 1 123 ? 19.643 -16.655 28.306 1.00 56.11 95 ARG D C 1
ATOM 7252 O O . ARG D 1 123 ? 19.936 -15.584 28.849 1.00 61.78 95 ARG D O 1
ATOM 7260 N N . GLN D 1 124 ? 20.485 -17.297 27.498 1.00 57.25 96 GLN D N 1
ATOM 7261 C CA . GLN D 1 124 ? 21.794 -16.762 27.148 1.00 57.71 96 GLN D CA 1
ATOM 7262 C C . GLN D 1 124 ? 21.872 -16.281 25.707 1.00 58.12 96 GLN D C 1
ATOM 7263 O O . GLN D 1 124 ? 22.264 -15.137 25.457 1.00 62.36 96 GLN D O 1
ATOM 7269 N N . HIS D 1 125 ? 21.501 -17.126 24.746 1.00 52.03 97 HIS D N 1
ATOM 7270 C CA . HIS D 1 125 ? 21.726 -16.822 23.340 1.00 52.96 97 HIS D CA 1
ATOM 7271 C C . HIS D 1 125 ? 20.549 -16.126 22.669 1.00 57.06 97 HIS D C 1
ATOM 7272 O O . HIS D 1 125 ? 20.750 -15.443 21.658 1.00 66.42 97 HIS D O 1
ATOM 7279 N N . ASN D 1 126 ? 19.336 -16.275 23.198 1.00 51.75 98 ASN D N 1
ATOM 7280 C CA . ASN D 1 126 ? 18.185 -15.570 22.645 1.00 52.61 98 ASN D CA 1
ATOM 7281 C C . ASN D 1 126 ? 17.573 -14.645 23.688 1.00 52.47 98 ASN D C 1
ATOM 7282 O O . ASN D 1 126 ? 16.356 -14.651 23.898 1.00 52.86 98 ASN D O 1
ATOM 7287 N N . ALA D 1 127 ? 18.411 -13.842 24.339 1.00 53.02 99 ALA D N 1
ATOM 7288 C CA . ALA D 1 127 ? 17.955 -12.954 25.401 1.00 53.50 99 ALA D CA 1
ATOM 7289 C C . ALA D 1 127 ? 17.403 -11.667 24.801 1.00 61.87 99 ALA D C 1
ATOM 7290 O O . ALA D 1 127 ? 18.099 -10.972 24.053 1.00 69.06 99 ALA D O 1
ATOM 7292 N N . LEU D 1 128 ? 16.151 -11.353 25.129 1.00 60.19 100 LEU D N 1
ATOM 7293 C CA . LEU D 1 128 ? 15.507 -10.098 24.745 1.00 63.34 100 LEU D CA 1
ATOM 7294 C C . LEU D 1 128 ? 14.824 -9.542 25.986 1.00 63.75 100 LEU D C 1
ATOM 7295 O O . LEU D 1 128 ? 13.624 -9.763 26.203 1.00 63.35 100 LEU D O 1
ATOM 7300 N N . PRO D 1 129 ? 15.565 -8.827 26.834 1.00 66.28 101 PRO D N 1
ATOM 7301 C CA . PRO D 1 129 ? 14.989 -8.341 28.094 1.00 63.81 101 PRO D CA 1
ATOM 7302 C C . PRO D 1 129 ? 13.808 -7.412 27.860 1.00 60.21 101 PRO D C 1
ATOM 7303 O O . PRO D 1 129 ? 13.732 -6.703 26.854 1.00 65.13 101 PRO D O 1
ATOM 7307 N N . GLY D 1 130 ? 12.876 -7.429 28.810 1.00 57.06 102 GLY D N 1
ATOM 7308 C CA . GLY D 1 130 ? 11.678 -6.624 28.722 1.00 57.59 102 GLY D CA 1
ATOM 7309 C C . GLY D 1 130 ? 10.658 -7.089 27.708 1.00 60.76 102 GLY D C 1
ATOM 7310 O O . GLY D 1 130 ? 9.630 -6.422 27.543 1.00 67.36 102 GLY D O 1
ATOM 7311 N N . THR D 1 131 ? 10.898 -8.209 27.027 1.00 60.56 103 THR D N 1
ATOM 7312 C CA . THR D 1 131 ? 9.977 -8.686 26.003 1.00 56.32 103 THR D CA 1
ATOM 7313 C C . THR D 1 131 ? 9.751 -10.189 26.113 1.00 53.11 103 THR D C 1
ATOM 7314 O O . THR D 1 131 ? 8.606 -10.645 26.200 1.00 51.29 103 THR D O 1
ATOM 7318 N N . ILE D 1 132 ? 10.831 -10.968 26.111 1.00 52.56 104 ILE D N 1
ATOM 7319 C CA . ILE D 1 132 ? 10.759 -12.425 26.119 1.00 49.28 104 ILE D CA 1
ATOM 7320 C C . ILE D 1 132 ? 11.210 -12.934 27.480 1.00 48.06 104 ILE D C 1
ATOM 7321 O O . ILE D 1 132 ? 12.252 -12.512 27.997 1.00 48.32 104 ILE D O 1
ATOM 7326 N N . THR D 1 133 ? 10.423 -13.839 28.059 1.00 45.43 105 THR D N 1
ATOM 7327 C CA . THR D 1 133 ? 10.779 -14.541 29.285 1.00 39.51 105 THR D CA 1
ATOM 7328 C C . THR D 1 133 ? 10.642 -16.035 29.036 1.00 38.78 105 THR D C 1
ATOM 7329 O O . THR D 1 133 ? 9.628 -16.483 28.491 1.00 38.65 105 THR D O 1
ATOM 7333 N N . TYR D 1 134 ? 11.658 -16.800 29.424 1.00 39.62 106 TYR D N 1
ATOM 7334 C CA . TYR D 1 134 ? 11.690 -18.238 29.197 1.00 40.44 106 TYR D CA 1
ATOM 7335 C C . TYR D 1 134 ? 11.404 -18.977 30.497 1.00 41.35 106 TYR D C 1
ATOM 7336 O O . TYR D 1 134 ? 11.954 -18.637 31.549 1.00 41.70 106 TYR D O 1
ATOM 7345 N N . GLU D 1 135 ? 10.544 -19.992 30.419 1.00 41.82 107 GLU D N 1
ATOM 7346 C CA . GLU D 1 135 ? 10.060 -20.698 31.595 1.00 42.68 107 GLU D CA 1
ATOM 7347 C C . GLU D 1 135 ? 10.121 -22.202 31.371 1.00 43.69 107 GLU D C 1
ATOM 7348 O O . GLU D 1 135 ? 10.294 -22.685 30.249 1.00 43.66 107 GLU D O 1
ATOM 7354 N N . LEU D 1 136 ? 9.974 -22.941 32.467 1.00 44.67 108 LEU D N 1
ATOM 7355 C CA . LEU D 1 136 ? 9.818 -24.389 32.439 1.00 45.76 108 LEU D CA 1
ATOM 7356 C C . LEU D 1 136 ? 8.336 -24.727 32.518 1.00 45.83 108 LEU D C 1
ATOM 7357 O O . LEU D 1 136 ? 7.614 -24.167 33.351 1.00 45.64 108 LEU D O 1
ATOM 7362 N N . LEU D 1 137 ? 7.885 -25.641 31.662 1.00 46.18 109 LEU D N 1
ATOM 7363 C CA . LEU D 1 137 ? 6.488 -26.051 31.685 1.00 46.39 109 LEU D CA 1
ATOM 7364 C C . LEU D 1 137 ? 6.306 -27.289 30.823 1.00 47.13 109 LEU D C 1
ATOM 7365 O O . LEU D 1 137 ? 6.850 -27.366 29.719 1.00 46.86 109 LEU D O 1
ATOM 7370 N N . ASP D 1 138 ? 5.541 -28.249 31.336 1.00 48.14 110 ASP D N 1
ATOM 7371 C CA . ASP D 1 138 ? 5.095 -29.401 30.565 1.00 48.92 110 ASP D CA 1
ATOM 7372 C C . ASP D 1 138 ? 3.640 -29.174 30.176 1.00 48.56 110 ASP D C 1
ATOM 7373 O O . ASP D 1 138 ? 2.798 -28.910 31.040 1.00 48.62 110 ASP D O 1
ATOM 7378 N N . VAL D 1 139 ? 3.351 -29.281 28.876 1.00 48.26 111 VAL D N 1
ATOM 7379 C CA . VAL D 1 139 ? 2.033 -28.925 28.361 1.00 47.82 111 VAL D CA 1
ATOM 7380 C C . VAL D 1 139 ? 0.927 -29.787 28.956 1.00 48.91 111 VAL D C 1
ATOM 7381 O O . VAL D 1 139 ? -0.242 -29.386 28.942 1.00 50.56 111 VAL D O 1
ATOM 7385 N N . VAL D 1 140 ? 1.263 -30.958 29.493 1.00 50.20 112 VAL D N 1
ATOM 7386 C CA . VAL D 1 140 ? 0.259 -31.848 30.066 1.00 52.01 112 VAL D CA 1
ATOM 7387 C C . VAL D 1 140 ? 0.484 -31.982 31.566 1.00 52.20 112 VAL D C 1
ATOM 7388 O O . VAL D 1 140 ? 0.198 -33.030 32.157 1.00 53.30 112 VAL D O 1
ATOM 7392 N N . GLU D 1 141 ? 0.998 -30.928 32.188 1.00 51.09 113 GLU D N 1
ATOM 7393 C CA . GLU D 1 141 ? 1.164 -30.927 33.637 1.00 51.64 113 GLU D CA 1
ATOM 7394 C C . GLU D 1 141 ? -0.201 -30.877 34.312 1.00 52.05 113 GLU D C 1
ATOM 7395 O O . GLU D 1 141 ? -1.020 -30.013 33.979 1.00 51.45 113 GLU D O 1
ATOM 7401 N N . PRO D 1 142 ? -0.488 -31.781 35.253 1.00 53.34 114 PRO D N 1
ATOM 7402 C CA . PRO D 1 142 ? -1.772 -31.687 35.971 1.00 53.75 114 PRO D CA 1
ATOM 7403 C C . PRO D 1 142 ? -1.882 -30.423 36.806 1.00 52.92 114 PRO D C 1
ATOM 7404 O O . PRO D 1 142 ? -2.883 -29.700 36.712 1.00 58.86 114 PRO D O 1
ATOM 7408 N N . ARG D 1 143 ? -0.868 -30.131 37.620 1.00 53.31 115 ARG D N 1
ATOM 7409 C CA . ARG D 1 143 ? -0.858 -28.935 38.459 1.00 52.21 115 ARG D CA 1
ATOM 7410 C C . ARG D 1 143 ? -0.374 -27.725 37.656 1.00 50.65 115 ARG D C 1
ATOM 7411 O O . ARG D 1 143 ? 0.650 -27.107 37.947 1.00 51.80 115 ARG D O 1
ATOM 7419 N N . LEU D 1 144 ? -1.143 -27.398 36.615 1.00 49.94 116 LEU D N 1
ATOM 7420 C CA . LEU D 1 144 ? -0.803 -26.260 35.767 1.00 52.78 116 LEU D CA 1
ATOM 7421 C C . LEU D 1 144 ? -0.868 -24.953 36.547 1.00 53.53 116 LEU D C 1
ATOM 7422 O O . LEU D 1 144 ? -0.024 -24.068 36.364 1.00 52.47 116 LEU D O 1
ATOM 7427 N N . GLU D 1 145 ? -1.858 -24.819 37.430 1.00 55.16 117 GLU D N 1
ATOM 7428 C CA . GLU D 1 145 ? -2.064 -23.580 38.168 1.00 55.51 117 GLU D CA 1
ATOM 7429 C C . GLU D 1 145 ? -0.932 -23.269 39.138 1.00 53.69 117 GLU D C 1
ATOM 7430 O O . GLU D 1 145 ? -0.874 -22.149 39.655 1.00 52.69 117 GLU D O 1
ATOM 7436 N N . ASP D 1 146 ? -0.038 -24.223 39.392 1.00 49.75 118 ASP D N 1
ATOM 7437 C CA . ASP D 1 146 ? 1.095 -24.028 40.284 1.00 50.03 118 ASP D CA 1
ATOM 7438 C C . ASP D 1 146 ? 2.382 -23.710 39.534 1.00 49.29 118 ASP D C 1
ATOM 7439 O O . ASP D 1 146 ? 3.463 -23.760 40.129 1.00 50.43 118 ASP D O 1
ATOM 7444 N N . THR D 1 147 ? 2.293 -23.388 38.249 1.00 47.22 119 THR D N 1
ATOM 7445 C CA . THR D 1 147 ? 3.456 -23.084 37.431 1.00 46.53 119 THR D CA 1
ATOM 7446 C C . THR D 1 147 ? 3.566 -21.583 37.192 1.00 45.30 119 THR D C 1
ATOM 7447 O O . THR D 1 147 ? 2.589 -20.837 37.293 1.00 47.53 119 THR D O 1
ATOM 7451 N N . VAL D 1 148 ? 4.787 -21.145 36.872 1.00 44.86 120 VAL D N 1
ATOM 7452 C CA . VAL D 1 148 ? 5.024 -19.730 36.607 1.00 43.76 120 VAL D CA 1
ATOM 7453 C C . VAL D 1 148 ? 4.281 -19.282 35.354 1.00 42.78 120 VAL D C 1
ATOM 7454 O O . VAL D 1 148 ? 3.788 -18.149 35.286 1.00 43.93 120 VAL D O 1
ATOM 7458 N N . VAL D 1 149 ? 4.168 -20.163 34.357 1.00 42.89 121 VAL D N 1
ATOM 7459 C CA . VAL D 1 149 ? 3.525 -19.796 33.097 1.00 46.65 121 VAL D CA 1
ATOM 7460 C C . VAL D 1 149 ? 2.057 -19.456 33.319 1.00 50.47 121 VAL D C 1
ATOM 7461 O O . VAL D 1 149 ? 1.536 -18.487 32.751 1.00 51.82 121 VAL D O 1
ATOM 7465 N N . TRP D 1 150 ? 1.367 -20.244 34.147 1.00 50.89 122 TRP D N 1
ATOM 7466 C CA . TRP D 1 150 ? -0.063 -20.034 34.354 1.00 50.37 122 TRP D CA 1
ATOM 7467 C C . TRP D 1 150 ? -0.346 -18.661 34.947 1.00 49.29 122 TRP D C 1
ATOM 7468 O O . TRP D 1 150 ? -1.356 -18.029 34.616 1.00 51.80 122 TRP D O 1
ATOM 7479 N N . ARG D 1 151 ? 0.533 -18.181 35.822 1.00 45.23 123 ARG D N 1
ATOM 7480 C CA . ARG D 1 151 ? 0.301 -16.923 36.515 1.00 42.09 123 ARG D CA 1
ATOM 7481 C C . ARG D 1 151 ? 0.834 -15.716 35.758 1.00 47.19 123 ARG D C 1
ATOM 7482 O O . ARG D 1 151 ? 0.517 -14.582 36.131 1.00 52.00 123 ARG D O 1
ATOM 7490 N N . ASN D 1 152 ? 1.630 -15.929 34.709 1.00 48.96 124 ASN D N 1
ATOM 7491 C CA . ASN D 1 152 ? 1.865 -14.869 33.739 1.00 52.16 124 ASN D CA 1
ATOM 7492 C C . ASN D 1 152 ? 0.656 -14.641 32.846 1.00 52.06 124 ASN D C 1
ATOM 7493 O O . ASN D 1 152 ? 0.600 -13.619 32.153 1.00 53.46 124 ASN D O 1
ATOM 7498 N N . GLY D 1 153 ? -0.305 -15.561 32.851 1.00 52.69 125 GLY D N 1
ATOM 7499 C CA . GLY D 1 153 ? -1.481 -15.452 32.027 1.00 57.46 125 GLY D CA 1
ATOM 7500 C C . GLY D 1 153 ? -2.568 -14.614 32.668 1.00 60.32 125 GLY D C 1
ATOM 7501 O O . GLY D 1 153 ? -2.365 -13.977 33.706 1.00 60.87 125 GLY D O 1
ATOM 7502 N N . PRO D 1 154 ? -3.757 -14.600 32.052 1.00 65.87 126 PRO D N 1
ATOM 7503 C CA . PRO D 1 154 ? -4.142 -15.335 30.839 1.00 61.96 126 PRO D CA 1
ATOM 7504 C C . PRO D 1 154 ? -3.530 -14.728 29.579 1.00 62.95 126 PRO D C 1
ATOM 7505 O O . PRO D 1 154 ? -3.207 -13.544 29.541 1.00 62.69 126 PRO D O 1
ATOM 7509 N N . PHE D 1 155 ? -3.350 -15.531 28.536 1.00 63.96 127 PHE D N 1
ATOM 7510 C CA . PHE D 1 155 ? -2.659 -15.111 27.328 1.00 59.63 127 PHE D CA 1
ATOM 7511 C C . PHE D 1 155 ? -3.656 -14.870 26.202 1.00 62.66 127 PHE D C 1
ATOM 7512 O O . PHE D 1 155 ? -4.725 -15.485 26.152 1.00 66.11 127 PHE D O 1
ATOM 7520 N N . GLY D 1 156 ? -3.292 -13.965 25.299 1.00 60.23 128 GLY D N 1
ATOM 7521 C CA . GLY D 1 156 ? -4.127 -13.667 24.154 1.00 62.21 128 GLY D CA 1
ATOM 7522 C C . GLY D 1 156 ? -3.871 -14.598 22.987 1.00 64.62 128 GLY D C 1
ATOM 7523 O O . GLY D 1 156 ? -4.766 -14.847 22.174 1.00 67.86 128 GLY D O 1
ATOM 7524 N N . LYS D 1 157 ? -2.647 -15.115 22.891 1.00 59.34 129 LYS D N 1
ATOM 7525 C CA . LYS D 1 157 ? -2.262 -16.008 21.809 1.00 58.73 129 LYS D CA 1
ATOM 7526 C C . LYS D 1 157 ? -1.389 -17.122 22.361 1.00 56.97 129 LYS D C 1
ATOM 7527 O O . LYS D 1 157 ? -0.523 -16.879 23.207 1.00 55.34 129 LYS D O 1
ATOM 7533 N N . VAL D 1 158 ? -1.616 -18.340 21.879 1.00 57.97 130 VAL D N 1
ATOM 7534 C CA . VAL D 1 158 ? -0.791 -19.493 22.218 1.00 58.07 130 VAL D CA 1
ATOM 7535 C C . VAL D 1 158 ? -0.220 -20.045 20.920 1.00 59.19 130 VAL D C 1
ATOM 7536 O O . VAL D 1 158 ? -0.975 -20.414 20.011 1.00 59.22 130 VAL D O 1
ATOM 7540 N N . PHE D 1 159 ? 1.104 -20.090 20.829 1.00 55.65 131 PHE D N 1
ATOM 7541 C CA . PHE D 1 159 ? 1.802 -20.580 19.644 1.00 52.39 131 PHE D CA 1
ATOM 7542 C C . PHE D 1 159 ? 2.384 -21.949 19.978 1.00 55.95 131 PHE D C 1
ATOM 7543 O O . PHE D 1 159 ? 3.403 -22.051 20.666 1.00 62.57 131 PHE D O 1
ATOM 7551 N N . CYS D 1 160 ? 1.729 -22.996 19.495 1.00 53.58 132 CYS D N 1
ATOM 7552 C CA . CYS D 1 160 ? 2.167 -24.373 19.697 1.00 54.75 132 CYS D CA 1
ATOM 7553 C C . CYS D 1 160 ? 2.711 -24.886 18.368 1.00 61.60 132 CYS D C 1
ATOM 7554 O O . CYS D 1 160 ? 1.946 -25.277 17.482 1.00 64.71 132 CYS D O 1
ATOM 7557 N N . MET D 1 161 ? 4.035 -24.882 18.232 1.00 58.87 133 MET D N 1
ATOM 7558 C CA . MET D 1 161 ? 4.660 -25.283 16.978 1.00 60.75 133 MET D CA 1
ATOM 7559 C C . MET D 1 161 ? 4.808 -26.798 16.895 1.00 61.62 133 MET D C 1
ATOM 7560 O O . MET D 1 161 ? 3.874 -27.538 17.223 1.00 62.22 133 MET D O 1
ATOM 7565 N N . LEU D 1 162 ? 5.978 -27.267 16.462 1.00 53.58 134 LEU D N 1
ATOM 7566 C CA . LEU D 1 162 ? 6.214 -28.689 16.213 1.00 54.05 134 LEU D CA 1
ATOM 7567 C C . LEU D 1 162 ? 6.549 -29.379 17.532 1.00 58.11 134 LEU D C 1
ATOM 7568 O O . LEU D 1 162 ? 7.709 -29.620 17.872 1.00 63.55 134 LEU D O 1
ATOM 7573 N N . MET D 1 163 ? 5.506 -29.720 18.289 1.00 56.09 135 MET D N 1
ATOM 7574 C CA . MET D 1 163 ? 5.739 -30.315 19.599 1.00 57.70 135 MET D CA 1
ATOM 7575 C C . MET D 1 163 ? 4.636 -31.286 20.010 1.00 60.74 135 MET D C 1
ATOM 7576 O O . MET D 1 163 ? 4.915 -32.289 20.676 1.00 62.38 135 MET D O 1
ATOM 7581 N N . LEU D 1 164 ? 3.388 -31.016 19.615 1.00 60.72 136 LEU D N 1
ATOM 7582 C CA . LEU D 1 164 ? 2.284 -31.887 20.014 1.00 58.49 136 LEU D CA 1
ATOM 7583 C C . LEU D 1 164 ? 2.452 -33.325 19.538 1.00 57.65 136 LEU D C 1
ATOM 7584 O O . LEU D 1 164 ? 1.725 -34.203 20.016 1.00 57.36 136 LEU D O 1
ATOM 7589 N N . HIS D 1 165 ? 3.375 -33.587 18.614 1.00 60.80 137 HIS D N 1
ATOM 7590 C CA . HIS D 1 165 ? 3.667 -34.960 18.226 1.00 61.75 137 HIS D CA 1
ATOM 7591 C C . HIS D 1 165 ? 4.563 -35.657 19.245 1.00 60.96 137 HIS D C 1
ATOM 7592 O O . HIS D 1 165 ? 4.537 -36.888 19.345 1.00 66.79 137 HIS D O 1
ATOM 7599 N N . LEU D 1 166 ? 5.354 -34.895 20.003 1.00 62.56 138 LEU D N 1
ATOM 7600 C CA . LEU D 1 166 ? 6.048 -35.401 21.183 1.00 64.85 138 LEU D CA 1
ATOM 7601 C C . LEU D 1 166 ? 5.142 -35.501 22.405 1.00 66.20 138 LEU D C 1
ATOM 7602 O O . LEU D 1 166 ? 5.627 -35.820 23.495 1.00 62.78 138 LEU D O 1
ATOM 7607 N N . VAL D 1 167 ? 3.849 -35.232 22.255 1.00 66.55 139 VAL D N 1
ATOM 7608 C CA . VAL D 1 167 ? 2.917 -35.256 23.377 1.00 59.69 139 VAL D CA 1
ATOM 7609 C C . VAL D 1 167 ? 1.901 -36.365 23.139 1.00 62.23 139 VAL D C 1
ATOM 7610 O O . VAL D 1 167 ? 1.033 -36.225 22.265 1.00 66.66 139 VAL D O 1
ATOM 7614 N N . PRO D 1 168 ? 1.978 -37.485 23.867 1.00 59.11 140 PRO D N 1
ATOM 7615 C CA . PRO D 1 168 ? 0.988 -38.556 23.688 1.00 57.85 140 PRO D CA 1
ATOM 7616 C C . PRO D 1 168 ? -0.437 -38.077 23.912 1.00 58.62 140 PRO D C 1
ATOM 7617 O O . PRO D 1 168 ? -1.254 -38.074 22.986 1.00 61.01 140 PRO D O 1
ATOM 7621 N N . ASP D 1 169 ? -0.742 -37.664 25.141 1.00 61.99 141 ASP D N 1
ATOM 7622 C CA . ASP D 1 169 ? -2.077 -37.191 25.482 1.00 62.49 141 ASP D CA 1
ATOM 7623 C C . ASP D 1 169 ? -2.331 -35.822 24.863 1.00 62.32 141 ASP D C 1
ATOM 7624 O O . ASP D 1 169 ? -2.104 -34.791 25.504 1.00 65.76 141 ASP D O 1
ATOM 7629 N N . ASN D 1 170 ? -2.809 -35.804 23.616 1.00 60.83 142 ASN D N 1
ATOM 7630 C CA . ASN D 1 170 ? -3.032 -34.537 22.927 1.00 64.84 142 ASN D CA 1
ATOM 7631 C C . ASN D 1 170 ? -4.267 -33.809 23.440 1.00 67.42 142 ASN D C 1
ATOM 7632 O O . ASN D 1 170 ? -4.288 -32.573 23.455 1.00 69.41 142 ASN D O 1
ATOM 7637 N N . ARG D 1 171 ? -5.301 -34.543 23.857 1.00 65.92 143 ARG D N 1
ATOM 7638 C CA . ARG D 1 171 ? -6.509 -33.887 24.347 1.00 67.09 143 ARG D CA 1
ATOM 7639 C C . ARG D 1 171 ? -6.248 -33.161 25.662 1.00 73.83 143 ARG D C 1
ATOM 7640 O O . ARG D 1 171 ? -6.798 -32.079 25.901 1.00 73.51 143 ARG D O 1
ATOM 7648 N N . LEU D 1 172 ? -5.407 -33.737 26.525 1.00 74.86 144 LEU D N 1
ATOM 7649 C CA . LEU D 1 172 ? -5.033 -33.052 27.759 1.00 70.43 144 LEU D CA 1
ATOM 7650 C C . LEU D 1 172 ? -4.228 -31.793 27.463 1.00 64.92 144 LEU D C 1
ATOM 7651 O O . LEU D 1 172 ? -4.389 -30.771 28.141 1.00 64.38 144 LEU D O 1
ATOM 7656 N N . ALA D 1 173 ? -3.359 -31.846 26.451 1.00 61.77 145 ALA D N 1
ATOM 7657 C CA . ALA D 1 173 ? -2.594 -30.664 26.073 1.00 58.06 145 ALA D CA 1
ATOM 7658 C C . ALA D 1 173 ? -3.486 -29.589 25.468 1.00 61.71 145 ALA D C 1
ATOM 7659 O O . ALA D 1 173 ? -3.229 -28.395 25.655 1.00 59.29 145 ALA D O 1
ATOM 7661 N N . VAL D 1 174 ? -4.533 -29.988 24.742 1.00 66.36 146 VAL D N 1
ATOM 7662 C CA . VAL D 1 174 ? -5.468 -29.011 24.195 1.00 68.32 146 VAL D CA 1
ATOM 7663 C C . VAL D 1 174 ? -6.313 -28.406 25.309 1.00 70.01 146 VAL D C 1
ATOM 7664 O O . VAL D 1 174 ? -6.639 -27.212 25.283 1.00 70.62 146 VAL D O 1
ATOM 7668 N N . LYS D 1 175 ? -6.670 -29.213 26.312 1.00 70.67 147 LYS D N 1
ATOM 7669 C CA . LYS D 1 175 ? -7.432 -28.694 27.443 1.00 67.13 147 LYS D CA 1
ATOM 7670 C C . LYS D 1 175 ? -6.626 -27.665 28.225 1.00 69.64 147 LYS D C 1
ATOM 7671 O O . LYS D 1 175 ? -7.166 -26.641 28.660 1.00 71.87 147 LYS D O 1
ATOM 7673 N N . ASN D 1 176 ? -5.327 -27.916 28.411 1.00 68.67 148 ASN D N 1
ATOM 7674 C CA . ASN D 1 176 ? -4.491 -26.973 29.147 1.00 61.16 148 ASN D CA 1
ATOM 7675 C C . ASN D 1 176 ? -4.228 -25.705 28.345 1.00 64.37 148 ASN D C 1
ATOM 7676 O O . ASN D 1 176 ? -4.057 -24.629 28.930 1.00 65.17 148 ASN D O 1
ATOM 7681 N N . ILE D 1 177 ? -4.186 -25.806 27.015 1.00 64.54 149 ILE D N 1
ATOM 7682 C CA . ILE D 1 177 ? -4.069 -24.610 26.188 1.00 64.11 149 ILE D CA 1
ATOM 7683 C C . ILE D 1 177 ? -5.360 -23.802 26.241 1.00 69.07 149 ILE D C 1
ATOM 7684 O O . ILE D 1 177 ? -5.338 -22.564 26.233 1.00 68.42 149 ILE D O 1
ATOM 7689 N N . HIS D 1 178 ? -6.505 -24.486 26.313 1.00 73.27 150 HIS D N 1
ATOM 7690 C CA . HIS D 1 178 ? -7.782 -23.792 26.433 1.00 75.42 150 HIS D CA 1
ATOM 7691 C C . HIS D 1 178 ? -7.888 -23.033 27.751 1.00 74.84 150 HIS D C 1
ATOM 7692 O O . HIS D 1 178 ? -8.511 -21.967 27.802 1.00 76.27 150 HIS D O 1
ATOM 7699 N N . LYS D 1 179 ? -7.288 -23.563 28.821 1.00 70.98 151 LYS D N 1
ATOM 7700 C CA . LYS D 1 179 ? -7.283 -22.855 30.097 1.00 65.58 151 LYS D CA 1
ATOM 7701 C C . LYS D 1 179 ? -6.498 -21.553 30.001 1.00 65.50 151 LYS D C 1
ATOM 7702 O O . LYS D 1 179 ? -6.899 -20.530 30.568 1.00 65.97 151 LYS D O 1
ATOM 7708 N N . LEU D 1 180 ? -5.372 -21.574 29.285 1.00 62.95 152 LEU D N 1
ATOM 7709 C CA . LEU D 1 180 ? -4.473 -20.428 29.255 1.00 58.44 152 LEU D CA 1
ATOM 7710 C C . LEU D 1 180 ? -4.997 -19.290 28.391 1.00 59.82 152 LEU D C 1
ATOM 7711 O O . LEU D 1 180 ? -4.589 -18.141 28.589 1.00 63.30 152 LEU D O 1
ATOM 7716 N N . LEU D 1 181 ? -5.888 -19.576 27.447 1.00 62.79 153 LEU D N 1
ATOM 7717 C CA . LEU D 1 181 ? -6.367 -18.569 26.513 1.00 69.02 153 LEU D CA 1
ATOM 7718 C C . LEU D 1 181 ? -7.525 -17.780 27.106 1.00 74.48 153 LEU D C 1
ATOM 7719 O O . LEU D 1 181 ? -8.356 -18.323 27.839 1.00 73.94 153 LEU D O 1
ATOM 7724 N N . VAL D 1 182 ? -7.568 -16.491 26.786 1.00 72.00 154 VAL D N 1
ATOM 7725 C CA . VAL D 1 182 ? -8.709 -15.646 27.125 1.00 73.15 154 VAL D CA 1
ATOM 7726 C C . VAL D 1 182 ? -9.853 -16.032 26.196 1.00 84.11 154 VAL D C 1
ATOM 7727 O O . VAL D 1 182 ? -9.603 -16.534 25.089 1.00 90.07 154 VAL D O 1
ATOM 7731 N N . PRO D 1 183 ? -11.110 -15.853 26.602 1.00 88.59 155 PRO D N 1
ATOM 7732 C CA . PRO D 1 183 ? -12.225 -16.086 25.672 1.00 93.69 155 PRO D CA 1
ATOM 7733 C C . PRO D 1 183 ? -12.095 -15.197 24.445 1.00 92.98 155 PRO D C 1
ATOM 7734 O O . PRO D 1 183 ? -12.108 -13.968 24.541 1.00 89.87 155 PRO D O 1
ATOM 7738 N N . GLY D 1 184 ? -11.959 -15.832 23.284 1.00 92.71 156 GLY D N 1
ATOM 7739 C CA . GLY D 1 184 ? -11.697 -15.132 22.047 1.00 90.63 156 GLY D CA 1
ATOM 7740 C C . GLY D 1 184 ? -10.256 -15.188 21.588 1.00 92.86 156 GLY D C 1
ATOM 7741 O O . GLY D 1 184 ? -9.975 -14.827 20.438 1.00 97.48 156 GLY D O 1
ATOM 7742 N N . GLY D 1 185 ? -9.338 -15.622 22.450 1.00 90.75 157 GLY D N 1
ATOM 7743 C CA . GLY D 1 185 ? -7.959 -15.779 22.042 1.00 83.63 157 GLY D CA 1
ATOM 7744 C C . GLY D 1 185 ? -7.794 -16.859 20.991 1.00 84.19 157 GLY D C 1
ATOM 7745 O O . GLY D 1 185 ? -8.664 -17.703 20.778 1.00 83.37 157 GLY D O 1
ATOM 7746 N N . GLU D 1 186 ? -6.645 -16.829 20.322 1.00 81.77 158 GLU D N 1
ATOM 7747 C CA . GLU D 1 186 ? -6.382 -17.703 19.190 1.00 81.48 158 GLU D CA 1
ATOM 7748 C C . GLU D 1 186 ? -5.157 -18.567 19.457 1.00 78.52 158 GLU D C 1
ATOM 7749 O O . GLU D 1 186 ? -4.230 -18.161 20.165 1.00 75.26 158 GLU D O 1
ATOM 7755 N N . ALA D 1 187 ? -5.165 -19.768 18.881 1.00 75.88 159 ALA D N 1
ATOM 7756 C CA . ALA D 1 187 ? -4.087 -20.736 19.051 1.00 65.59 159 ALA D CA 1
ATOM 7757 C C . ALA D 1 187 ? -3.606 -21.183 17.680 1.00 66.32 159 ALA D C 1
ATOM 7758 O O . ALA D 1 187 ? -4.397 -21.690 16.878 1.00 70.83 159 ALA D O 1
ATOM 7760 N N . VAL D 1 188 ? -2.316 -21.000 17.416 1.00 65.07 160 VAL D N 1
ATOM 7761 C CA . VAL D 1 188 ? -1.706 -21.363 16.141 1.00 63.89 160 VAL D CA 1
ATOM 7762 C C . VAL D 1 188 ? -0.937 -22.662 16.332 1.00 66.52 160 VAL D C 1
ATOM 7763 O O . VAL D 1 188 ? 0.035 -22.713 17.096 1.00 68.60 160 VAL D O 1
ATOM 7767 N N . PHE D 1 189 ? -1.364 -23.710 15.636 1.00 64.86 161 PHE D N 1
ATOM 7768 C CA . PHE D 1 189 ? -0.749 -25.024 15.746 1.00 63.37 161 PHE D CA 1
ATOM 7769 C C . PHE D 1 189 ? 0.134 -25.317 14.539 1.00 60.25 161 PHE D C 1
ATOM 7770 O O . PHE D 1 189 ? -0.036 -24.751 13.456 1.00 59.37 161 PHE D O 1
ATOM 7778 N N . SER D 1 190 ? 1.093 -26.222 14.749 1.00 60.51 162 SER D N 1
ATOM 7779 C CA . SER D 1 190 ? 1.994 -26.723 13.718 1.00 61.26 162 SER D CA 1
ATOM 7780 C C . SER D 1 190 ? 2.348 -28.161 14.104 1.00 58.88 162 SER D C 1
ATOM 7781 O O . SER D 1 190 ? 3.478 -28.496 14.454 1.00 62.02 162 SER D O 1
ATOM 7784 N N . VAL D 1 191 ? 1.351 -29.033 14.048 1.00 59.72 163 VAL D N 1
ATOM 7785 C CA . VAL D 1 191 ? 1.491 -30.417 14.484 1.00 62.40 163 VAL D CA 1
ATOM 7786 C C . VAL D 1 191 ? 1.979 -31.264 13.319 1.00 69.01 163 VAL D C 1
ATOM 7787 O O . VAL D 1 191 ? 1.510 -31.118 12.184 1.00 72.61 163 VAL D O 1
ATOM 7791 N N . ILE D 1 192 ? 2.928 -32.152 13.598 1.00 65.62 164 ILE D N 1
ATOM 7792 C CA . ILE D 1 192 ? 3.412 -33.091 12.593 1.00 69.48 164 ILE D CA 1
ATOM 7793 C C . ILE D 1 192 ? 2.463 -34.282 12.541 1.00 76.20 164 ILE D C 1
ATOM 7794 O O . ILE D 1 192 ? 2.295 -35.000 13.532 1.00 79.20 164 ILE D O 1
ATOM 7799 N N . ALA D 1 193 ? 1.837 -34.488 11.383 1.00 82.68 165 ALA D N 1
ATOM 7800 C CA . ALA D 1 193 ? 0.922 -35.607 11.197 1.00 84.11 165 ALA D CA 1
ATOM 7801 C C . ALA D 1 193 ? 1.680 -36.927 11.217 1.00 82.20 165 ALA D C 1
ATOM 7802 O O . ALA D 1 193 ? 1.551 -37.711 12.162 1.00 86.21 165 ALA D O 1
ATOM 7804 N N . ASN D 1 194 ? 2.476 -37.177 10.180 1.00 81.61 166 ASN D N 1
ATOM 7805 C CA . ASN D 1 194 ? 3.254 -38.401 10.080 1.00 85.50 166 ASN D CA 1
ATOM 7806 C C . ASN D 1 194 ? 4.635 -38.080 9.530 1.00 82.57 166 ASN D C 1
ATOM 7807 O O . ASN D 1 194 ? 4.814 -37.117 8.779 1.00 78.55 166 ASN D O 1
ATOM 7812 N N . MET D 1 195 ? 5.612 -38.897 9.915 1.00 78.73 167 MET D N 1
ATOM 7813 C CA . MET D 1 195 ? 6.974 -38.741 9.429 1.00 79.44 167 MET D CA 1
ATOM 7814 C C . MET D 1 195 ? 7.684 -40.079 9.554 1.00 84.88 167 MET D C 1
ATOM 7815 O O . MET D 1 195 ? 7.281 -40.944 10.336 1.00 87.27 167 MET D O 1
ATOM 7820 N N . ALA D 1 196 ? 8.755 -40.236 8.774 1.00 86.54 168 ALA D N 1
ATOM 7821 C CA . ALA D 1 196 ? 9.486 -41.497 8.759 1.00 90.24 168 ALA D CA 1
ATOM 7822 C C . ALA D 1 196 ? 10.320 -41.718 10.014 1.00 88.61 168 ALA D C 1
ATOM 7823 O O . ALA D 1 196 ? 10.795 -42.839 10.226 1.00 84.62 168 ALA D O 1
ATOM 7825 N N . LEU D 1 197 ? 10.517 -40.689 10.842 1.00 88.10 169 LEU D N 1
ATOM 7826 C CA . LEU D 1 197 ? 11.201 -40.904 12.112 1.00 92.84 169 LEU D CA 1
ATOM 7827 C C . LEU D 1 197 ? 10.378 -41.789 13.038 1.00 96.12 169 LEU D C 1
ATOM 7828 O O . LEU D 1 197 ? 10.943 -42.527 13.855 1.00 90.50 169 LEU D O 1
ATOM 7833 N N . CYS D 1 198 ? 9.049 -41.731 12.923 1.00 100.42 170 CYS D N 1
ATOM 7834 C CA . CYS D 1 198 ? 8.180 -42.536 13.774 1.00 94.15 170 CYS D CA 1
ATOM 7835 C C . CYS D 1 198 ? 8.130 -43.987 13.313 1.00 95.56 170 CYS D C 1
ATOM 7836 O O . CYS D 1 198 ? 8.173 -44.904 14.141 1.00 93.03 170 CYS D O 1
ATOM 7839 N N . ASP D 1 199 ? 8.026 -44.216 12.000 1.00 98.64 171 ASP D N 1
ATOM 7840 C CA . ASP D 1 199 ? 8.032 -45.584 11.489 1.00 96.49 171 ASP D CA 1
ATOM 7841 C C . ASP D 1 199 ? 9.361 -46.269 11.775 1.00 99.43 171 ASP D C 1
ATOM 7842 O O . ASP D 1 199 ? 9.401 -47.475 12.050 1.00 101.07 171 ASP D O 1
ATOM 7847 N N . ALA D 1 200 ? 10.464 -45.517 11.714 1.00 101.94 172 ALA D N 1
ATOM 7848 C CA . ALA D 1 200 ? 11.757 -46.076 12.091 1.00 98.46 172 ALA D CA 1
ATOM 7849 C C . ALA D 1 200 ? 11.790 -46.448 13.567 1.00 98.87 172 ALA D C 1
ATOM 7850 O O . ALA D 1 200 ? 12.511 -47.372 13.958 1.00 93.61 172 ALA D O 1
ATOM 7852 N N . TYR D 1 201 ? 11.019 -45.743 14.398 1.00 99.98 173 TYR D N 1
ATOM 7853 C CA . TYR D 1 201 ? 10.913 -46.114 15.805 1.00 101.48 173 TYR D CA 1
ATOM 7854 C C . TYR D 1 201 ? 10.138 -47.416 15.973 1.00 101.44 173 TYR D C 1
ATOM 7855 O O . TYR D 1 201 ? 10.544 -48.292 16.745 1.00 98.51 173 TYR D O 1
ATOM 7864 N N . GLU D 1 202 ? 9.019 -47.557 15.257 1.00 100.96 174 GLU D N 1
ATOM 7865 C CA . GLU D 1 202 ? 8.197 -48.756 15.383 1.00 101.32 174 GLU D CA 1
ATOM 7866 C C . GLU D 1 202 ? 8.919 -49.994 14.869 1.00 101.04 174 GLU D C 1
ATOM 7867 O O . GLU D 1 202 ? 8.666 -51.103 15.354 1.00 100.89 174 GLU D O 1
ATOM 7873 N N . GLU D 1 203 ? 9.813 -49.831 13.892 1.00 103.74 175 GLU D N 1
ATOM 7874 C CA . GLU D 1 203 ? 10.555 -50.972 13.369 1.00 102.37 175 GLU D CA 1
ATOM 7875 C C . GLU D 1 203 ? 11.698 -51.380 14.289 1.00 103.73 175 GLU D C 1
ATOM 7876 O O . GLU D 1 203 ? 12.005 -52.572 14.395 1.00 107.27 175 GLU D O 1
ATOM 7878 N N . MET D 1 204 ? 12.337 -50.416 14.958 1.00 103.17 176 MET D N 1
ATOM 7879 C CA . MET D 1 204 ? 13.406 -50.754 15.891 1.00 102.96 176 MET D CA 1
ATOM 7880 C C . MET D 1 204 ? 12.870 -51.468 17.125 1.00 104.59 176 MET D C 1
ATOM 7881 O O . MET D 1 204 ? 13.569 -52.306 17.705 1.00 99.77 176 MET D O 1
ATOM 7886 N N . ALA D 1 205 ? 11.636 -51.158 17.534 1.00 105.36 177 ALA D N 1
ATOM 7887 C CA . ALA D 1 205 ? 11.088 -51.741 18.755 1.00 107.26 177 ALA D CA 1
ATOM 7888 C C . ALA D 1 205 ? 10.915 -53.250 18.637 1.00 110.00 177 ALA D C 1
ATOM 7889 O O . ALA D 1 205 ? 10.931 -53.955 19.653 1.00 109.21 177 ALA D O 1
ATOM 7891 N N . LYS D 1 206 ? 10.749 -53.763 17.416 1.00 108.24 178 LYS D N 1
ATOM 7892 C CA . LYS D 1 206 ? 10.604 -55.200 17.217 1.00 100.21 178 LYS D CA 1
ATOM 7893 C C . LYS D 1 206 ? 11.918 -55.954 17.371 1.00 104.07 178 LYS D C 1
ATOM 7894 O O . LYS D 1 206 ? 11.895 -57.174 17.566 1.00 108.13 178 LYS D O 1
ATOM 7900 N N . GLU D 1 207 ? 13.050 -55.266 17.291 1.00 103.04 179 GLU D N 1
ATOM 7901 C CA . GLU D 1 207 ? 14.338 -55.934 17.432 1.00 102.09 179 GLU D CA 1
ATOM 7902 C C . GLU D 1 207 ? 14.537 -56.381 18.876 1.00 98.99 179 GLU D C 1
ATOM 7903 O O . GLU D 1 207 ? 14.341 -55.581 19.798 1.00 102.48 179 GLU D O 1
ATOM 7905 N N . PRO D 1 208 ? 14.917 -57.640 19.115 1.00 100.52 180 PRO D N 1
ATOM 7906 C CA . PRO D 1 208 ? 15.167 -58.086 20.497 1.00 106.90 180 PRO D CA 1
ATOM 7907 C C . PRO D 1 208 ? 16.246 -57.291 21.210 1.00 106.93 180 PRO D C 1
ATOM 7908 O O . PRO D 1 208 ? 16.319 -57.343 22.444 1.00 113.45 180 PRO D O 1
ATOM 7912 N N . ARG D 1 209 ? 17.091 -56.566 20.476 1.00 99.20 181 ARG D N 1
ATOM 7913 C CA . ARG D 1 209 ? 18.085 -55.695 21.089 1.00 101.21 181 ARG D CA 1
ATOM 7914 C C . ARG D 1 209 ? 17.488 -54.392 21.603 1.00 102.23 181 ARG D C 1
ATOM 7915 O O . ARG D 1 209 ? 18.104 -53.738 22.450 1.00 89.48 181 ARG D O 1
ATOM 7923 N N . TRP D 1 210 ? 16.300 -54.013 21.125 1.00 105.46 182 TRP D N 1
ATOM 7924 C CA . TRP D 1 210 ? 15.702 -52.727 21.454 1.00 107.60 182 TRP D CA 1
ATOM 7925 C C . TRP D 1 210 ? 14.380 -52.827 22.199 1.00 103.30 182 TRP D C 1
ATOM 7926 O O . TRP D 1 210 ? 13.954 -51.827 22.788 1.00 102.48 182 TRP D O 1
ATOM 7937 N N . ALA D 1 211 ? 13.724 -53.992 22.193 1.00 102.00 183 ALA D N 1
ATOM 7938 C CA . ALA D 1 211 ? 12.360 -54.090 22.709 1.00 96.22 183 ALA D CA 1
ATOM 7939 C C . ALA D 1 211 ? 12.275 -53.730 24.186 1.00 98.46 183 ALA D C 1
ATOM 7940 O O . ALA D 1 211 ? 11.222 -53.278 24.651 1.00 100.12 183 ALA D O 1
ATOM 7942 N N . LEU D 1 212 ? 13.360 -53.922 24.938 1.00 101.45 184 LEU D N 1
ATOM 7943 C CA . LEU D 1 212 ? 13.349 -53.564 26.353 1.00 97.31 184 LEU D CA 1
ATOM 7944 C C . LEU D 1 212 ? 13.222 -52.056 26.534 1.00 98.35 184 LEU D C 1
ATOM 7945 O O . LEU D 1 212 ? 12.364 -51.580 27.286 1.00 92.93 184 LEU D O 1
ATOM 7947 N N . TYR D 1 213 ? 14.065 -51.286 25.843 1.00 99.31 185 TYR D N 1
ATOM 7948 C CA . TYR D 1 213 ? 14.021 -49.832 25.928 1.00 91.75 185 TYR D CA 1
ATOM 7949 C C . TYR D 1 213 ? 12.861 -49.219 25.155 1.00 92.77 185 TYR D C 1
ATOM 7950 O O . TYR D 1 213 ? 12.620 -48.015 25.292 1.00 93.36 185 TYR D O 1
ATOM 7959 N N . MET D 1 214 ? 12.142 -50.004 24.350 1.00 95.63 186 MET D N 1
ATOM 7960 C CA . MET D 1 214 ? 11.110 -49.466 23.470 1.00 95.33 186 MET D CA 1
ATOM 7961 C C . MET D 1 214 ? 9.774 -50.175 23.663 1.00 100.12 186 MET D C 1
ATOM 7962 O O . MET D 1 214 ? 9.005 -50.329 22.710 1.00 99.52 186 MET D O 1
ATOM 7964 N N . GLN D 1 215 ? 9.479 -50.611 24.891 1.00 98.29 187 GLN D N 1
ATOM 7965 C CA . GLN D 1 215 ? 8.179 -51.220 25.157 1.00 96.21 187 GLN D CA 1
ATOM 7966 C C . GLN D 1 215 ? 7.051 -50.205 25.018 1.00 99.89 187 GLN D C 1
ATOM 7967 O O . GLN D 1 215 ? 5.928 -50.573 24.655 1.00 99.83 187 GLN D O 1
ATOM 7969 N N . ASP D 1 216 ? 7.332 -48.937 25.292 1.00 96.71 188 ASP D N 1
ATOM 7970 C CA . ASP D 1 216 ? 6.361 -47.849 25.165 1.00 95.22 188 ASP D CA 1
ATOM 7971 C C . ASP D 1 216 ? 6.557 -47.088 23.861 1.00 92.00 188 ASP D C 1
ATOM 7972 O O . ASP D 1 216 ? 6.569 -45.857 23.837 1.00 89.28 188 ASP D O 1
ATOM 7977 N N . VAL D 1 217 ? 6.712 -47.822 22.756 1.00 91.83 189 VAL D N 1
ATOM 7978 C CA . VAL D 1 217 ? 7.025 -47.185 21.481 1.00 89.86 189 VAL D CA 1
ATOM 7979 C C . VAL D 1 217 ? 5.855 -46.344 20.982 1.00 88.23 189 VAL D C 1
ATOM 7980 O O . VAL D 1 217 ? 6.061 -45.295 20.361 1.00 90.36 189 VAL D O 1
ATOM 7984 N N . GLU D 1 218 ? 4.617 -46.764 21.260 1.00 88.20 190 GLU D N 1
ATOM 7985 C CA . GLU D 1 218 ? 3.457 -46.021 20.779 1.00 87.58 190 GLU D CA 1
ATOM 7986 C C . GLU D 1 218 ? 3.304 -44.668 21.463 1.00 88.10 190 GLU D C 1
ATOM 7987 O O . GLU D 1 218 ? 2.564 -43.815 20.960 1.00 84.47 190 GLU D O 1
ATOM 7993 N N . LYS D 1 219 ? 3.980 -44.452 22.592 1.00 86.92 191 LYS D N 1
ATOM 7994 C CA . LYS D 1 219 ? 3.987 -43.148 23.240 1.00 86.00 191 LYS D CA 1
ATOM 7995 C C . LYS D 1 219 ? 5.062 -42.222 22.688 1.00 86.33 191 LYS D C 1
ATOM 7996 O O . LYS D 1 219 ? 4.974 -41.004 22.883 1.00 85.60 191 LYS D O 1
ATOM 7998 N N . PHE D 1 220 ? 6.071 -42.770 22.013 1.00 83.33 192 PHE D N 1
ATOM 7999 C CA . PHE D 1 220 ? 7.100 -41.985 21.345 1.00 76.42 192 PHE D CA 1
ATOM 8000 C C . PHE D 1 220 ? 6.742 -41.663 19.900 1.00 71.83 192 PHE D C 1
ATOM 8001 O O . PHE D 1 220 ? 7.586 -41.141 19.164 1.00 74.52 192 PHE D O 1
ATOM 8009 N N . VAL D 1 221 ? 5.515 -41.962 19.481 1.00 72.35 193 VAL D N 1
ATOM 8010 C CA . VAL D 1 221 ? 5.065 -41.766 18.110 1.00 75.32 193 VAL D CA 1
ATOM 8011 C C . VAL D 1 221 ? 3.928 -40.756 18.113 1.00 79.22 193 VAL D C 1
ATOM 8012 O O . VAL D 1 221 ? 3.113 -40.731 19.043 1.00 84.38 193 VAL D O 1
ATOM 8016 N N . SER D 1 222 ? 3.889 -39.912 17.087 1.00 67.99 194 SER D N 1
ATOM 8017 C CA . SER D 1 222 ? 2.768 -39.002 16.921 1.00 77.00 194 SER D CA 1
ATOM 8018 C C . SER D 1 222 ? 1.467 -39.797 16.832 1.00 90.24 194 SER D C 1
ATOM 8019 O O . SER D 1 222 ? 1.422 -40.840 16.168 1.00 88.32 194 SER D O 1
ATOM 8022 N N . PRO D 1 223 ? 0.398 -39.349 17.494 1.00 93.59 195 PRO D N 1
ATOM 8023 C CA . PRO D 1 223 ? -0.864 -40.100 17.416 1.00 93.60 195 PRO D CA 1
ATOM 8024 C C . PRO D 1 223 ? -1.490 -40.059 16.037 1.00 93.69 195 PRO D C 1
ATOM 8025 O O . PRO D 1 223 ? -2.224 -40.987 15.673 1.00 97.33 195 PRO D O 1
ATOM 8029 N N . TYR D 1 224 ? -1.221 -39.014 15.259 1.00 90.80 196 TYR D N 1
ATOM 8030 C CA . TYR D 1 224 ? -1.715 -38.896 13.896 1.00 92.41 196 TYR D CA 1
ATOM 8031 C C . TYR D 1 224 ? -0.804 -39.581 12.887 1.00 92.86 196 TYR D C 1
ATOM 8032 O O . TYR D 1 224 ? -0.938 -39.337 11.683 1.00 96.30 196 TYR D O 1
ATOM 8041 N N . GLN D 1 225 ? 0.120 -40.425 13.353 1.00 91.85 197 GLN D N 1
ATOM 8042 C CA . GLN D 1 225 ? 1.012 -41.139 12.445 1.00 92.74 197 GLN D CA 1
ATOM 8043 C C . GLN D 1 225 ? 0.228 -42.063 11.524 1.00 98.27 197 GLN D C 1
ATOM 8044 O O . GLN D 1 225 ? 0.347 -41.986 10.296 1.00 100.52 197 GLN D O 1
ATOM 8050 N N . HIS D 1 226 ? -0.584 -42.947 12.103 1.00 100.18 198 HIS D N 1
ATOM 8051 C CA . HIS D 1 226 ? -1.369 -43.909 11.346 1.00 99.98 198 HIS D CA 1
ATOM 8052 C C . HIS D 1 226 ? -2.777 -43.408 11.048 1.00 102.20 198 HIS D C 1
ATOM 8053 O O . HIS D 1 226 ? -3.648 -44.208 10.688 1.00 107.20 198 HIS D O 1
ATOM 8060 N N . SER D 1 227 ? -3.017 -42.107 11.186 1.00 105.68 199 SER D N 1
ATOM 8061 C CA . SER D 1 227 ? -4.337 -41.552 10.921 1.00 106.96 199 SER D CA 1
ATOM 8062 C C . SER D 1 227 ? -4.598 -41.497 9.422 1.00 109.24 199 SER D C 1
ATOM 8063 O O . SER D 1 227 ? -3.772 -40.995 8.653 1.00 111.82 199 SER D O 1
ATOM 8066 N N . GLU D 1 228 ? -5.752 -42.019 9.004 1.00 110.15 200 GLU D N 1
ATOM 8067 C CA . GLU D 1 228 ? -6.153 -41.930 7.606 1.00 110.86 200 GLU D CA 1
ATOM 8068 C C . GLU D 1 228 ? -6.636 -40.536 7.227 1.00 110.12 200 GLU D C 1
ATOM 8069 O O . GLU D 1 228 ? -6.771 -40.248 6.033 1.00 111.62 200 GLU D O 1
ATOM 8071 N N . ASP D 1 229 ? -6.897 -39.675 8.208 1.00 108.19 201 ASP D N 1
ATOM 8072 C CA . ASP D 1 229 ? -7.295 -38.289 7.952 1.00 107.64 201 ASP D CA 1
ATOM 8073 C C . ASP D 1 229 ? -6.855 -37.438 9.131 1.00 103.57 201 ASP D C 1
ATOM 8074 O O . ASP D 1 229 ? -7.633 -37.167 10.054 1.00 102.11 201 ASP D O 1
ATOM 8079 N N . PRO D 1 230 ? -5.590 -37.005 9.142 1.00 101.20 202 PRO D N 1
ATOM 8080 C CA . PRO D 1 230 ? -5.106 -36.209 10.283 1.00 94.10 202 PRO D CA 1
ATOM 8081 C C . PRO D 1 230 ? -5.818 -34.876 10.438 1.00 88.53 202 PRO D C 1
ATOM 8082 O O . PRO D 1 230 ? -6.039 -34.427 11.570 1.00 92.44 202 PRO D O 1
ATOM 8086 N N . VAL D 1 231 ? -6.181 -34.227 9.330 1.00 83.19 203 VAL D N 1
ATOM 8087 C CA . VAL D 1 231 ? -6.879 -32.948 9.413 1.00 84.52 203 VAL D CA 1
ATOM 8088 C C . VAL D 1 231 ? -8.256 -33.132 10.038 1.00 88.44 203 VAL D C 1
ATOM 8089 O O . VAL D 1 231 ? -8.732 -32.274 10.793 1.00 88.99 203 VAL D O 1
ATOM 8093 N N . GLY D 1 232 ? -8.913 -34.256 9.749 1.00 92.75 204 GLY D N 1
ATOM 8094 C CA . GLY D 1 232 ? -10.223 -34.501 10.330 1.00 96.17 204 GLY D CA 1
ATOM 8095 C C . GLY D 1 232 ? -10.160 -34.746 11.827 1.00 99.55 204 GLY D C 1
ATOM 8096 O O . GLY D 1 232 ? -10.951 -34.187 12.593 1.00 98.20 204 GLY D O 1
ATOM 8097 N N . GLU D 1 233 ? -9.216 -35.583 12.264 1.00 97.78 205 GLU D N 1
ATOM 8098 C CA . GLU D 1 233 ? -9.098 -35.886 13.687 1.00 93.74 205 GLU D CA 1
ATOM 8099 C C . GLU D 1 233 ? -8.674 -34.660 14.485 1.00 92.04 205 GLU D C 1
ATOM 8100 O O . GLU D 1 233 ? -9.147 -34.451 15.609 1.00 90.94 205 GLU D O 1
ATOM 8106 N N . PHE D 1 234 ? -7.785 -33.837 13.926 1.00 91.84 206 PHE D N 1
ATOM 8107 C CA . PHE D 1 234 ? -7.320 -32.663 14.656 1.00 88.57 206 PHE D CA 1
ATOM 8108 C C . PHE D 1 234 ? -8.380 -31.571 14.700 1.00 88.53 206 PHE D C 1
ATOM 8109 O O . PHE D 1 234 ? -8.477 -30.846 15.697 1.00 93.42 206 PHE D O 1
ATOM 8117 N N . ARG D 1 235 ? -9.175 -31.430 13.637 1.00 88.32 207 ARG D N 1
ATOM 8118 C CA . ARG D 1 235 ? -10.248 -30.442 13.649 1.00 91.53 207 ARG D CA 1
ATOM 8119 C C . ARG D 1 235 ? -11.340 -30.830 14.639 1.00 96.56 207 ARG D C 1
ATOM 8120 O O . ARG D 1 235 ? -11.935 -29.962 15.288 1.00 96.08 207 ARG D O 1
ATOM 8122 N N . LEU D 1 236 ? -11.613 -32.130 14.769 1.00 95.22 208 LEU D N 1
ATOM 8123 C CA . LEU D 1 236 ? -12.616 -32.582 15.727 1.00 94.39 208 LEU D CA 1
ATOM 8124 C C . LEU D 1 236 ? -12.103 -32.472 17.157 1.00 94.74 208 LEU D C 1
ATOM 8125 O O . LEU D 1 236 ? -12.864 -32.129 18.069 1.00 93.24 208 LEU D O 1
ATOM 8127 N N . LEU D 1 237 ? -10.816 -32.758 17.372 1.00 93.55 209 LEU D N 1
ATOM 8128 C CA . LEU D 1 237 ? -10.258 -32.699 18.720 1.00 87.13 209 LEU D CA 1
ATOM 8129 C C . LEU D 1 237 ? -10.282 -31.278 19.267 1.00 85.25 209 LEU D C 1
ATOM 8130 O O . LEU D 1 237 ? -10.546 -31.067 20.457 1.00 87.66 209 LEU D O 1
ATOM 8135 N N . LEU D 1 238 ? -10.009 -30.289 18.415 1.00 82.14 210 LEU D N 1
ATOM 8136 C CA . LEU D 1 238 ? -10.033 -28.900 18.863 1.00 87.22 210 LEU D CA 1
ATOM 8137 C C . LEU D 1 238 ? -11.455 -28.447 19.168 1.00 91.68 210 LEU D C 1
ATOM 8138 O O . LEU D 1 238 ? -11.717 -27.854 20.221 1.00 94.08 210 LEU D O 1
ATOM 8143 N N . GLU D 1 239 ? -12.393 -28.727 18.258 1.00 90.20 211 GLU D N 1
ATOM 8144 C CA . GLU D 1 239 ? -13.780 -28.326 18.473 1.00 88.19 211 GLU D CA 1
ATOM 8145 C C . GLU D 1 239 ? -14.396 -29.041 19.669 1.00 92.76 211 GLU D C 1
ATOM 8146 O O . GLU D 1 239 ? -15.244 -28.466 20.361 1.00 90.43 211 GLU D O 1
ATOM 8148 N N . SER D 1 240 ? -13.985 -30.283 19.932 1.00 94.91 212 SER D N 1
ATOM 8149 C CA . SER D 1 240 ? -14.471 -31.011 21.099 1.00 94.32 212 SER D CA 1
ATOM 8150 C C . SER D 1 240 ? -13.960 -30.434 22.411 1.00 93.82 212 SER D C 1
ATOM 8151 O O . SER D 1 240 ? -14.344 -30.930 23.476 1.00 96.57 212 SER D O 1
ATOM 8154 N N . GLU D 1 241 ? -13.106 -29.410 22.363 1.00 91.94 213 GLU D N 1
ATOM 8155 C CA . GLU D 1 241 ? -12.615 -28.734 23.558 1.00 91.83 213 GLU D CA 1
ATOM 8156 C C . GLU D 1 241 ? -13.021 -27.265 23.583 1.00 92.34 213 GLU D C 1
ATOM 8157 O O . GLU D 1 241 ? -12.382 -26.458 24.265 1.00 93.34 213 GLU D O 1
ATOM 8163 N N . GLY D 1 242 ? -14.069 -26.901 22.846 1.00 91.86 214 GLY D N 1
ATOM 8164 C CA . GLY D 1 242 ? -14.557 -25.537 22.852 1.00 93.91 214 GLY D CA 1
ATOM 8165 C C . GLY D 1 242 ? -13.833 -24.583 21.932 1.00 95.88 214 GLY D C 1
ATOM 8166 O O . GLY D 1 242 ? -13.866 -23.372 22.168 1.00 95.91 214 GLY D O 1
ATOM 8167 N N . PHE D 1 243 ? -13.183 -25.085 20.888 1.00 95.96 215 PHE D N 1
ATOM 8168 C CA . PHE D 1 243 ? -12.453 -24.247 19.950 1.00 96.44 215 PHE D CA 1
ATOM 8169 C C . PHE D 1 243 ? -13.228 -24.086 18.648 1.00 91.29 215 PHE D C 1
ATOM 8170 O O . PHE D 1 243 ? -14.060 -24.920 18.280 1.00 88.87 215 PHE D O 1
ATOM 8178 N N . GLN D 1 244 ? -12.937 -22.993 17.950 1.00 92.24 216 GLN D N 1
ATOM 8179 C CA . GLN D 1 244 ? -13.495 -22.708 16.631 1.00 97.04 216 GLN D CA 1
ATOM 8180 C C . GLN D 1 244 ? -12.354 -22.798 15.624 1.00 90.38 216 GLN D C 1
ATOM 8181 O O . GLN D 1 244 ? -11.561 -21.862 15.486 1.00 89.74 216 GLN D O 1
ATOM 8187 N N . VAL D 1 245 ? -12.270 -23.930 14.926 1.00 89.51 217 VAL D N 1
ATOM 8188 C CA . VAL D 1 245 ? -11.205 -24.161 13.956 1.00 90.79 217 VAL D CA 1
ATOM 8189 C C . VAL D 1 245 ? -11.407 -23.241 12.760 1.00 90.68 217 VAL D C 1
ATOM 8190 O O . VAL D 1 245 ? -12.272 -23.486 11.912 1.00 93.76 217 VAL D O 1
ATOM 8194 N N . LEU D 1 246 ? -10.609 -22.174 12.687 1.00 91.86 218 LEU D N 1
ATOM 8195 C CA . LEU D 1 246 ? -10.741 -21.207 11.605 1.00 90.54 218 LEU D CA 1
ATOM 8196 C C . LEU D 1 246 ? -10.059 -21.659 10.321 1.00 88.66 218 LEU D C 1
ATOM 8197 O O . LEU D 1 246 ? -10.431 -21.186 9.242 1.00 100.22 218 LEU D O 1
ATOM 8202 N N . ARG D 1 247 ? -9.082 -22.560 10.410 1.00 85.73 219 ARG D N 1
ATOM 8203 C CA . ARG D 1 247 ? -8.314 -22.981 9.248 1.00 88.15 219 ARG D CA 1
ATOM 8204 C C . ARG D 1 247 ? -7.479 -24.192 9.634 1.00 82.66 219 ARG D C 1
ATOM 8205 O O . ARG D 1 247 ? -6.876 -24.211 10.709 1.00 82.43 219 ARG D O 1
ATOM 8213 N N . CYS D 1 248 ? -7.453 -25.197 8.761 1.00 79.55 220 CYS D N 1
ATOM 8214 C CA . CYS D 1 248 ? -6.732 -26.434 9.045 1.00 82.52 220 CYS D CA 1
ATOM 8215 C C . CYS D 1 248 ? -6.325 -27.085 7.733 1.00 87.93 220 CYS D C 1
ATOM 8216 O O . CYS D 1 248 ? -7.187 -27.438 6.923 1.00 89.88 220 CYS D O 1
ATOM 8219 N N . ASP D 1 249 ? -5.018 -27.251 7.530 1.00 86.33 221 ASP D N 1
ATOM 8220 C CA . ASP D 1 249 ? -4.489 -27.821 6.300 1.00 83.79 221 ASP D CA 1
ATOM 8221 C C . ASP D 1 249 ? -3.341 -28.765 6.627 1.00 79.45 221 ASP D C 1
ATOM 8222 O O . ASP D 1 249 ? -2.755 -28.716 7.711 1.00 79.48 221 ASP D O 1
ATOM 8227 N N . LEU D 1 250 ? -3.025 -29.631 5.664 1.00 79.45 222 LEU D N 1
ATOM 8228 C CA . LEU D 1 250 ? -1.915 -30.567 5.766 1.00 79.77 222 LEU D CA 1
ATOM 8229 C C . LEU D 1 250 ? -1.031 -30.425 4.537 1.00 82.50 222 LEU D C 1
ATOM 8230 O O . LEU D 1 250 ? -1.530 -30.270 3.418 1.00 84.00 222 LEU D O 1
ATOM 8235 N N . GLY D 1 251 ? 0.282 -30.474 4.748 1.00 83.72 223 GLY D N 1
ATOM 8236 C CA . GLY D 1 251 ? 1.229 -30.346 3.667 1.00 83.07 223 GLY D CA 1
ATOM 8237 C C . GLY D 1 251 ? 2.600 -30.878 4.027 1.00 85.72 223 GLY D C 1
ATOM 8238 O O . GLY D 1 251 ? 2.967 -30.977 5.203 1.00 88.71 223 GLY D O 1
ATOM 8239 N N . PRO D 1 252 ? 3.385 -31.238 3.016 1.00 79.76 224 PRO D N 1
ATOM 8240 C CA . PRO D 1 252 ? 4.741 -31.729 3.270 1.00 76.64 224 PRO D CA 1
ATOM 8241 C C . PRO D 1 252 ? 5.729 -30.591 3.468 1.00 75.74 224 PRO D C 1
ATOM 8242 O O . PRO D 1 252 ? 5.542 -29.475 2.977 1.00 75.61 224 PRO D O 1
ATOM 8246 N N . GLN D 1 253 ? 6.797 -30.893 4.204 1.00 73.37 225 GLN D N 1
ATOM 8247 C CA . GLN D 1 253 ? 7.827 -29.913 4.517 1.00 71.27 225 GLN D CA 1
ATOM 8248 C C . GLN D 1 253 ? 9.203 -30.550 4.400 1.00 71.32 225 GLN D C 1
ATOM 8249 O O . GLN D 1 253 ? 9.395 -31.710 4.776 1.00 69.73 225 GLN D O 1
ATOM 8255 N N . LYS D 1 254 ? 10.154 -29.782 3.875 1.00 67.50 226 LYS D N 1
ATOM 8256 C CA . LYS D 1 254 ? 11.555 -30.174 3.818 1.00 63.73 226 LYS D CA 1
ATOM 8257 C C . LYS D 1 254 ? 12.366 -29.324 4.788 1.00 54.97 226 LYS D C 1
ATOM 8258 O O . LYS D 1 254 ? 12.078 -28.140 4.990 1.00 53.83 226 LYS D O 1
ATOM 8264 N N . VAL D 1 255 ? 13.382 -29.935 5.389 1.00 53.25 227 VAL D N 1
ATOM 8265 C CA . VAL D 1 255 ? 14.275 -29.250 6.316 1.00 53.16 227 VAL D CA 1
ATOM 8266 C C . VAL D 1 255 ? 15.670 -29.310 5.707 1.00 53.12 227 VAL D C 1
ATOM 8267 O O . VAL D 1 255 ? 16.325 -30.360 5.730 1.00 54.34 227 VAL D O 1
ATOM 8271 N N . PHE D 1 256 ? 16.130 -28.187 5.165 1.00 49.00 228 PHE D N 1
ATOM 8272 C CA . PHE D 1 256 ? 17.412 -28.138 4.478 1.00 49.26 228 PHE D CA 1
ATOM 8273 C C . PHE D 1 256 ? 18.569 -28.082 5.469 1.00 49.38 228 PHE D C 1
ATOM 8274 O O . PHE D 1 256 ? 18.458 -27.510 6.557 1.00 52.57 228 PHE D O 1
ATOM 8282 N N . PHE D 1 257 ? 19.691 -28.692 5.077 1.00 50.56 229 PHE D N 1
ATOM 8283 C CA . PHE D 1 257 ? 20.937 -28.623 5.829 1.00 50.85 229 PHE D CA 1
ATOM 8284 C C . PHE D 1 257 ? 22.066 -28.451 4.818 1.00 51.48 229 PHE D C 1
ATOM 8285 O O . PHE D 1 257 ? 22.141 -29.217 3.840 1.00 53.76 229 PHE D O 1
ATOM 8293 N N . PRO D 1 258 ? 22.954 -27.472 5.016 1.00 50.90 230 PRO D N 1
ATOM 8294 C CA . PRO D 1 258 ? 23.995 -27.231 4.003 1.00 52.86 230 PRO D CA 1
ATOM 8295 C C . PRO D 1 258 ? 25.075 -28.297 3.978 1.00 55.66 230 PRO D C 1
ATOM 8296 O O . PRO D 1 258 ? 25.500 -28.711 2.892 1.00 62.20 230 PRO D O 1
ATOM 8300 N N . THR D 1 259 ? 25.535 -28.754 5.137 1.00 53.61 231 THR D N 1
ATOM 8301 C CA . THR D 1 259 ? 26.618 -29.722 5.216 1.00 57.20 231 THR D CA 1
ATOM 8302 C C . THR D 1 259 ? 26.079 -31.114 5.532 1.00 62.10 231 THR D C 1
ATOM 8303 O O . THR D 1 259 ? 24.927 -31.292 5.936 1.00 58.00 231 THR D O 1
ATOM 8307 N N . ALA D 1 260 ? 26.942 -32.115 5.336 1.00 65.35 232 ALA D N 1
ATOM 8308 C CA . ALA D 1 260 ? 26.569 -33.487 5.659 1.00 59.21 232 ALA D CA 1
ATOM 8309 C C . ALA D 1 260 ? 26.492 -33.705 7.163 1.00 61.61 232 ALA D C 1
ATOM 8310 O O . ALA D 1 260 ? 25.673 -34.505 7.631 1.00 62.61 232 ALA D O 1
ATOM 8312 N N . GLU D 1 261 ? 27.330 -33.008 7.933 1.00 63.86 233 GLU D N 1
ATOM 8313 C CA . GLU D 1 261 ? 27.313 -33.167 9.383 1.00 64.57 233 GLU D CA 1
ATOM 8314 C C . GLU D 1 261 ? 26.038 -32.601 9.992 1.00 64.12 233 GLU D C 1
ATOM 8315 O O . GLU D 1 261 ? 25.353 -33.283 10.763 1.00 65.70 233 GLU D O 1
ATOM 8321 N N . THR D 1 262 ? 25.716 -31.344 9.671 1.00 61.93 234 THR D N 1
ATOM 8322 C CA . THR D 1 262 ? 24.568 -30.683 10.285 1.00 57.59 234 THR D CA 1
ATOM 8323 C C . THR D 1 262 ? 23.285 -31.474 10.083 1.00 54.19 234 THR D C 1
ATOM 8324 O O . THR D 1 262 ? 22.356 -31.370 10.892 1.00 55.70 234 THR D O 1
ATOM 8328 N N . HIS D 1 263 ? 23.216 -32.274 9.019 1.00 55.19 235 HIS D N 1
ATOM 8329 C CA . HIS D 1 263 ? 22.072 -33.152 8.819 1.00 55.60 235 HIS D CA 1
ATOM 8330 C C . HIS D 1 263 ? 22.057 -34.305 9.815 1.00 57.53 235 HIS D C 1
ATOM 8331 O O . HIS D 1 263 ? 21.005 -34.921 10.017 1.00 63.25 235 HIS D O 1
ATOM 8338 N N . ARG D 1 264 ? 23.190 -34.597 10.458 1.00 59.82 236 ARG D N 1
ATOM 8339 C CA . ARG D 1 264 ? 23.304 -35.726 11.376 1.00 60.94 236 ARG D CA 1
ATOM 8340 C C . ARG D 1 264 ? 23.242 -35.292 12.838 1.00 59.39 236 ARG D C 1
ATOM 8341 O O . ARG D 1 264 ? 22.415 -35.801 13.601 1.00 61.71 236 ARG D O 1
ATOM 8349 N N . GLU D 1 265 ? 24.115 -34.362 13.246 1.00 58.71 237 GLU D N 1
ATOM 8350 C CA . GLU D 1 265 ? 24.133 -33.926 14.640 1.00 59.36 237 GLU D CA 1
ATOM 8351 C C . GLU D 1 265 ? 22.787 -33.356 15.064 1.00 60.46 237 GLU D C 1
ATOM 8352 O O . GLU D 1 265 ? 22.445 -33.391 16.252 1.00 63.03 237 GLU D O 1
ATOM 8358 N N . PHE D 1 266 ? 22.016 -32.824 14.114 1.00 54.59 238 PHE D N 1
ATOM 8359 C CA . PHE D 1 266 ? 20.629 -32.474 14.397 1.00 53.52 238 PHE D CA 1
ATOM 8360 C C . PHE D 1 266 ? 19.803 -33.718 14.695 1.00 54.50 238 PHE D C 1
ATOM 8361 O O . PHE D 1 266 ? 19.119 -33.792 15.723 1.00 57.53 238 PHE D O 1
ATOM 8369 N N . LEU D 1 267 ? 19.852 -34.708 13.798 1.00 55.69 239 LEU D N 1
ATOM 8370 C CA . LEU D 1 267 ? 19.110 -35.947 14.006 1.00 56.80 239 LEU D CA 1
ATOM 8371 C C . LEU D 1 267 ? 19.517 -36.651 15.293 1.00 58.79 239 LEU D C 1
ATOM 8372 O O . LEU D 1 267 ? 18.727 -37.432 15.835 1.00 60.86 239 LEU D O 1
ATOM 8377 N N . LYS D 1 268 ? 20.729 -36.394 15.792 1.00 59.86 240 LYS D N 1
ATOM 8378 C CA . LYS D 1 268 ? 21.106 -36.891 17.110 1.00 58.70 240 LYS D CA 1
ATOM 8379 C C . LYS D 1 268 ? 20.204 -36.313 18.194 1.00 59.74 240 LYS D C 1
ATOM 8380 O O . LYS D 1 268 ? 19.827 -37.016 19.139 1.00 66.63 240 LYS D O 1
ATOM 8386 N N . SER D 1 269 ? 19.839 -35.034 18.067 1.00 56.85 241 SER D N 1
ATOM 8387 C CA . SER D 1 269 ? 19.080 -34.358 19.115 1.00 54.94 241 SER D CA 1
ATOM 8388 C C . SER D 1 269 ? 17.616 -34.784 19.129 1.00 54.83 241 SER D C 1
ATOM 8389 O O . SER D 1 269 ? 17.050 -35.022 20.202 1.00 64.35 241 SER D O 1
ATOM 8392 N N . VAL D 1 270 ? 16.988 -34.889 17.958 1.00 54.67 242 VAL D N 1
ATOM 8393 C CA . VAL D 1 270 ? 15.560 -35.185 17.877 1.00 54.94 242 VAL D CA 1
ATOM 8394 C C . VAL D 1 270 ? 15.312 -36.677 18.058 1.00 61.74 242 VAL D C 1
ATOM 8395 O O . VAL D 1 270 ? 14.178 -37.150 17.912 1.00 60.12 242 VAL D O 1
ATOM 8399 N N . CYS D 1 271 ? 16.363 -37.428 18.376 1.00 66.51 243 CYS D N 1
ATOM 8400 C CA . CYS D 1 271 ? 16.223 -38.846 18.689 1.00 71.82 243 CYS D CA 1
ATOM 8401 C C . CYS D 1 271 ? 15.819 -38.974 20.152 1.00 73.82 243 CYS D C 1
ATOM 8402 O O . CYS D 1 271 ? 16.621 -38.706 21.053 1.00 70.79 243 CYS D O 1
ATOM 8405 N N . ALA D 1 272 ? 14.574 -39.387 20.391 1.00 78.02 244 ALA D N 1
ATOM 8406 C CA . ALA D 1 272 ? 13.999 -39.358 21.729 1.00 72.06 244 ALA D CA 1
ATOM 8407 C C . ALA D 1 272 ? 14.411 -40.539 22.600 1.00 79.52 244 ALA D C 1
ATOM 8408 O O . ALA D 1 272 ? 14.200 -40.483 23.814 1.00 83.56 244 ALA D O 1
ATOM 8410 N N . PHE D 1 273 ? 14.984 -41.597 22.028 1.00 84.39 245 PHE D N 1
ATOM 8411 C CA . PHE D 1 273 ? 15.330 -42.784 22.802 1.00 81.32 245 PHE D CA 1
ATOM 8412 C C . PHE D 1 273 ? 16.778 -42.807 23.275 1.00 79.36 245 PHE D C 1
ATOM 8413 O O . PHE D 1 273 ? 17.143 -43.704 24.042 1.00 76.56 245 PHE D O 1
ATOM 8421 N N . LEU D 1 274 ? 17.608 -41.854 22.844 1.00 81.53 246 LEU D N 1
ATOM 8422 C CA . LEU D 1 274 ? 19.036 -41.930 23.136 1.00 81.80 246 LEU D CA 1
ATOM 8423 C C . LEU D 1 274 ? 19.353 -41.730 24.612 1.00 83.40 246 LEU D C 1
ATOM 8424 O O . LEU D 1 274 ? 20.412 -42.175 25.067 1.00 87.74 246 LEU D O 1
ATOM 8429 N N . TYR D 1 275 ? 18.472 -41.076 25.370 1.00 82.25 247 TYR D N 1
ATOM 8430 C CA . TYR D 1 275 ? 18.721 -40.903 26.796 1.00 84.38 247 TYR D CA 1
ATOM 8431 C C . TYR D 1 275 ? 18.586 -42.209 27.572 1.00 85.56 247 TYR D C 1
ATOM 8432 O O . TYR D 1 275 ? 19.127 -42.314 28.678 1.00 80.50 247 TYR D O 1
ATOM 8441 N N . ARG D 1 276 ? 17.881 -43.199 27.023 1.00 86.42 248 ARG D N 1
ATOM 8442 C CA . ARG D 1 276 ? 17.729 -44.492 27.680 1.00 88.82 248 ARG D CA 1
ATOM 8443 C C . ARG D 1 276 ? 18.874 -45.451 27.393 1.00 97.04 248 ARG D C 1
ATOM 8444 O O . ARG D 1 276 ? 19.116 -46.362 28.194 1.00 102.59 248 ARG D O 1
ATOM 8452 N N . ILE D 1 277 ? 19.579 -45.271 26.281 1.00 94.43 249 ILE D N 1
ATOM 8453 C CA . ILE D 1 277 ? 20.586 -46.231 25.838 1.00 94.81 249 ILE D CA 1
ATOM 8454 C C . ILE D 1 277 ? 21.918 -45.941 26.518 1.00 95.59 249 ILE D C 1
ATOM 8455 O O . ILE D 1 277 ? 22.380 -44.790 26.509 1.00 88.44 249 ILE D O 1
ATOM 8460 N N . PRO D 1 278 ? 22.564 -46.938 27.121 1.00 100.28 250 PRO D N 1
ATOM 8461 C CA . PRO D 1 278 ? 23.932 -46.743 27.617 1.00 95.01 250 PRO D CA 1
ATOM 8462 C C . PRO D 1 278 ? 24.888 -46.426 26.475 1.00 103.42 250 PRO D C 1
ATOM 8463 O O . PRO D 1 278 ? 24.543 -46.484 25.293 1.00 108.11 250 PRO D O 1
ATOM 8467 N N . GLU D 1 279 ? 26.125 -46.094 26.850 1.00 103.22 251 GLU D N 1
ATOM 8468 C CA . GLU D 1 279 ? 27.065 -45.540 25.879 1.00 104.50 251 GLU D CA 1
ATOM 8469 C C . GLU D 1 279 ? 27.471 -46.566 24.826 1.00 101.88 251 GLU D C 1
ATOM 8470 O O . GLU D 1 279 ? 27.610 -46.224 23.645 1.00 105.49 251 GLU D O 1
ATOM 8476 N N . GLU D 1 280 ? 27.663 -47.825 25.229 1.00 100.15 252 GLU D N 1
ATOM 8477 C CA . GLU D 1 280 ? 28.189 -48.827 24.305 1.00 108.05 252 GLU D CA 1
ATOM 8478 C C . GLU D 1 280 ? 27.241 -49.087 23.141 1.00 112.40 252 GLU D C 1
ATOM 8479 O O . GLU D 1 280 ? 27.691 -49.437 22.043 1.00 117.97 252 GLU D O 1
ATOM 8481 N N . GLN D 1 281 ? 25.937 -48.924 23.353 1.00 105.36 253 GLN D N 1
ATOM 8482 C CA . GLN D 1 281 ? 24.948 -49.153 22.309 1.00 109.35 253 GLN D CA 1
ATOM 8483 C C . GLN D 1 281 ? 24.374 -47.864 21.739 1.00 113.39 253 GLN D C 1
ATOM 8484 O O . GLN D 1 281 ? 23.546 -47.925 20.823 1.00 111.21 253 GLN D O 1
ATOM 8486 N N . LYS D 1 282 ? 24.788 -46.702 22.250 1.00 113.51 254 LYS D N 1
ATOM 8487 C CA . LYS D 1 282 ? 24.264 -45.439 21.740 1.00 104.42 254 LYS D CA 1
ATOM 8488 C C . LYS D 1 282 ? 24.687 -45.217 20.293 1.00 104.16 254 LYS D C 1
ATOM 8489 O O . LYS D 1 282 ? 23.862 -44.875 19.437 1.00 104.87 254 LYS D O 1
ATOM 8491 N N . ASP D 1 283 ? 25.975 -45.417 20.000 1.00 107.99 255 ASP D N 1
ATOM 8492 C CA . ASP D 1 283 ? 26.463 -45.225 18.639 1.00 108.36 255 ASP D CA 1
ATOM 8493 C C . ASP D 1 283 ? 25.865 -46.244 17.678 1.00 102.47 255 ASP D C 1
ATOM 8494 O O . ASP D 1 283 ? 25.639 -45.929 16.504 1.00 98.35 255 ASP D O 1
ATOM 8499 N N . ASP D 1 284 ? 25.607 -47.465 18.151 1.00 103.90 256 ASP D N 1
ATOM 8500 C CA . ASP D 1 284 ? 24.933 -48.456 17.322 1.00 104.98 256 ASP D CA 1
ATOM 8501 C C . ASP D 1 284 ? 23.444 -48.166 17.195 1.00 101.92 256 ASP D C 1
ATOM 8502 O O . ASP D 1 284 ? 22.839 -48.492 16.168 1.00 96.77 256 ASP D O 1
ATOM 8504 N N . PHE D 1 285 ? 22.841 -47.563 18.224 1.00 101.10 257 PHE D N 1
ATOM 8505 C CA . PHE D 1 285 ? 21.436 -47.180 18.141 1.00 101.10 257 PHE D CA 1
ATOM 8506 C C . PHE D 1 285 ? 21.224 -46.122 17.065 1.00 102.77 257 PHE D C 1
ATOM 8507 O O . PHE D 1 285 ? 20.234 -46.166 16.325 1.00 98.18 257 PHE D O 1
ATOM 8515 N N . PHE D 1 286 ? 22.150 -45.167 16.960 1.00 103.32 258 PHE D N 1
ATOM 8516 C CA . PHE D 1 286 ? 21.996 -44.083 15.996 1.00 96.24 258 PHE D CA 1
ATOM 8517 C C . PHE D 1 286 ? 22.153 -44.585 14.566 1.00 95.60 258 PHE D C 1
ATOM 8518 O O . PHE D 1 286 ? 21.332 -44.272 13.696 1.00 92.26 258 PHE D O 1
ATOM 8526 N N . ASP D 1 287 ? 23.207 -45.362 14.302 1.00 100.54 259 ASP D N 1
ATOM 8527 C CA . ASP D 1 287 ? 23.418 -45.885 12.956 1.00 102.42 259 ASP D CA 1
ATOM 8528 C C . ASP D 1 287 ? 22.282 -46.809 12.540 1.00 102.09 259 ASP D C 1
ATOM 8529 O O . ASP D 1 287 ? 21.857 -46.800 11.378 1.00 99.09 259 ASP D O 1
ATOM 8534 N N . ASP D 1 288 ? 21.776 -47.616 13.476 1.00 102.34 260 ASP D N 1
ATOM 8535 C CA . ASP D 1 288 ? 20.602 -48.433 13.189 1.00 103.53 260 ASP D CA 1
ATOM 8536 C C . ASP D 1 288 ? 19.390 -47.558 12.898 1.00 100.79 260 ASP D C 1
ATOM 8537 O O . ASP D 1 288 ? 18.566 -47.888 12.037 1.00 99.77 260 ASP D O 1
ATOM 8542 N N . TRP D 1 289 ? 19.269 -46.433 13.606 1.00 97.32 261 TRP D N 1
ATOM 8543 C CA . TRP D 1 289 ? 18.200 -45.483 13.321 1.00 96.33 261 TRP D CA 1
ATOM 8544 C C . TRP D 1 289 ? 18.427 -44.790 11.983 1.00 98.53 261 TRP D C 1
ATOM 8545 O O . TRP D 1 289 ? 17.505 -44.675 11.167 1.00 100.71 261 TRP D O 1
ATOM 8556 N N . LEU D 1 290 ? 19.655 -44.325 11.739 1.00 99.10 262 LEU D N 1
ATOM 8557 C CA . LEU D 1 290 ? 19.943 -43.59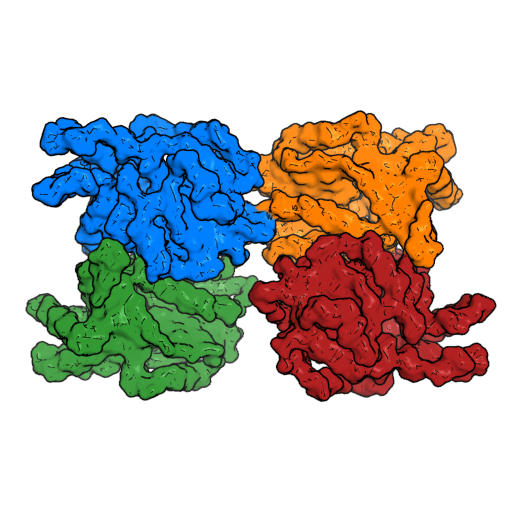2 10.509 1.00 93.03 262 LEU D CA 1
ATOM 8558 C C . LEU D 1 290 ? 19.767 -44.474 9.279 1.00 96.76 262 LEU D C 1
ATOM 8559 O O . LEU D 1 290 ? 19.270 -44.014 8.244 1.00 99.54 262 LEU D O 1
ATOM 8564 N N . GLN D 1 291 ? 20.173 -45.743 9.370 1.00 94.84 263 GLN D N 1
ATOM 8565 C CA . GLN D 1 291 ? 20.055 -46.639 8.224 1.00 99.80 263 GLN D CA 1
ATOM 8566 C C . GLN D 1 291 ? 18.595 -46.874 7.856 1.00 103.88 263 GLN D C 1
ATOM 8567 O O . GLN D 1 291 ? 18.239 -46.883 6.671 1.00 107.50 263 GLN D O 1
ATOM 8569 N N . ARG D 1 292 ? 17.734 -47.059 8.858 1.00 99.66 264 ARG D N 1
ATOM 8570 C CA . ARG D 1 292 ? 16.320 -47.296 8.596 1.00 100.62 264 ARG D CA 1
ATOM 8571 C C . ARG D 1 292 ? 15.617 -46.064 8.041 1.00 98.04 264 ARG D C 1
ATOM 8572 O O . ARG D 1 292 ? 14.524 -46.190 7.479 1.00 95.79 264 ARG D O 1
ATOM 8580 N N . LEU D 1 293 ? 16.217 -44.880 8.181 1.00 93.13 265 LEU D N 1
ATOM 8581 C CA . LEU D 1 293 ? 15.552 -43.660 7.737 1.00 93.31 265 LEU D CA 1
ATOM 8582 C C . LEU D 1 293 ? 15.585 -43.535 6.220 1.00 95.81 265 LEU D C 1
ATOM 8583 O O . LEU D 1 293 ? 14.556 -43.270 5.587 1.00 94.72 265 LEU D O 1
ATOM 8588 N N . GLU D 1 294 ? 16.760 -43.717 5.616 1.00 100.38 266 GLU D N 1
ATOM 8589 C CA . GLU D 1 294 ? 16.839 -43.712 4.161 1.00 107.34 266 GLU D CA 1
ATOM 8590 C C . GLU D 1 294 ? 16.141 -44.918 3.549 1.00 105.40 266 GLU D C 1
ATOM 8591 O O . GLU D 1 294 ? 15.767 -44.871 2.372 1.00 108.13 266 GLU D O 1
ATOM 8597 N N . LYS D 1 295 ? 15.957 -45.993 4.319 1.00 101.99 267 LYS D N 1
ATOM 8598 C CA . LYS D 1 295 ? 15.115 -47.092 3.861 1.00 102.61 267 LYS D CA 1
ATOM 8599 C C . LYS D 1 295 ? 13.668 -46.637 3.718 1.00 105.51 267 LYS D C 1
ATOM 8600 O O . LYS D 1 295 ? 13.035 -46.852 2.678 1.00 110.96 267 LYS D O 1
ATOM 8602 N N . LEU D 1 296 ? 13.133 -45.991 4.754 1.00 101.01 268 LEU D N 1
ATOM 8603 C CA . LEU D 1 296 ? 11.785 -45.440 4.715 1.00 94.79 268 LEU D CA 1
ATOM 8604 C C . LEU D 1 296 ? 11.707 -44.116 3.964 1.00 96.06 268 LEU D C 1
ATOM 8605 O O . LEU D 1 296 ? 10.607 -43.569 3.824 1.00 89.18 268 LEU D O 1
ATOM 8610 N N . LYS D 1 297 ? 12.841 -43.595 3.491 1.00 95.91 269 LYS D N 1
ATOM 8611 C CA . LYS D 1 297 ? 12.888 -42.387 2.664 1.00 90.98 269 LYS D CA 1
ATOM 8612 C C . LYS D 1 297 ? 12.300 -41.180 3.395 1.00 83.89 269 LYS D C 1
ATOM 8613 O O . LYS D 1 297 ? 11.422 -40.480 2.886 1.00 82.19 269 LYS D O 1
ATOM 8615 N N . GLY D 1 298 ? 12.797 -40.938 4.604 1.00 75.76 270 GLY D N 1
ATOM 8616 C CA . GLY D 1 298 ? 12.441 -39.737 5.333 1.00 72.22 270 GLY D CA 1
ATOM 8617 C C . GLY D 1 298 ? 13.477 -38.653 5.135 1.00 77.79 270 GLY D C 1
ATOM 8618 O O . GLY D 1 298 ? 13.150 -37.465 5.057 1.00 76.32 270 GLY D O 1
ATOM 8619 N N . THR D 1 299 ? 14.738 -39.062 5.053 1.00 78.23 271 THR D N 1
ATOM 8620 C CA . THR D 1 299 ? 15.845 -38.170 4.753 1.00 76.39 271 THR D CA 1
ATOM 8621 C C . THR D 1 299 ? 16.306 -38.388 3.318 1.00 78.46 271 THR D C 1
ATOM 8622 O O . THR D 1 299 ? 16.229 -39.497 2.782 1.00 81.76 271 THR D O 1
ATOM 8626 N N . SER D 1 300 ? 16.786 -37.314 2.695 1.00 72.19 272 SER D N 1
ATOM 8627 C CA . SER D 1 300 ? 17.222 -37.360 1.308 1.00 72.59 272 SER D CA 1
ATOM 8628 C C . SER D 1 300 ? 18.454 -36.485 1.133 1.00 76.70 272 SER D C 1
ATOM 8629 O O . SER D 1 300 ? 18.845 -35.732 2.029 1.00 75.68 272 SER D O 1
ATOM 8632 N N . GLN D 1 301 ? 19.066 -36.596 -0.044 1.00 77.41 273 GLN D N 1
ATOM 8633 C CA . GLN D 1 301 ? 20.230 -35.800 -0.400 1.00 71.70 273 GLN D CA 1
ATOM 8634 C C . GLN D 1 301 ? 20.063 -35.300 -1.826 1.00 77.87 273 GLN D C 1
ATOM 8635 O O . GLN D 1 301 ? 19.583 -36.035 -2.694 1.00 81.52 273 GLN D O 1
ATOM 8641 N N . GLY D 1 302 ? 20.451 -34.049 -2.062 1.00 81.12 274 GLY D N 1
ATOM 8642 C CA . GLY D 1 302 ? 20.276 -33.449 -3.370 1.00 81.64 274 GLY D CA 1
ATOM 8643 C C . GLY D 1 302 ? 21.479 -32.676 -3.868 1.00 83.49 274 GLY D C 1
ATOM 8644 O O . GLY D 1 302 ? 22.579 -32.795 -3.319 1.00 82.22 274 GLY D O 1
ATOM 8645 N N . VAL D 1 303 ? 21.279 -31.880 -4.917 1.00 85.56 275 VAL D N 1
ATOM 8646 C CA . VAL D 1 303 ? 22.333 -31.066 -5.508 1.00 83.45 275 VAL D CA 1
ATOM 8647 C C . VAL D 1 303 ? 21.846 -29.628 -5.598 1.00 84.08 275 VAL D C 1
ATOM 8648 O O . VAL D 1 303 ? 20.643 -29.363 -5.690 1.0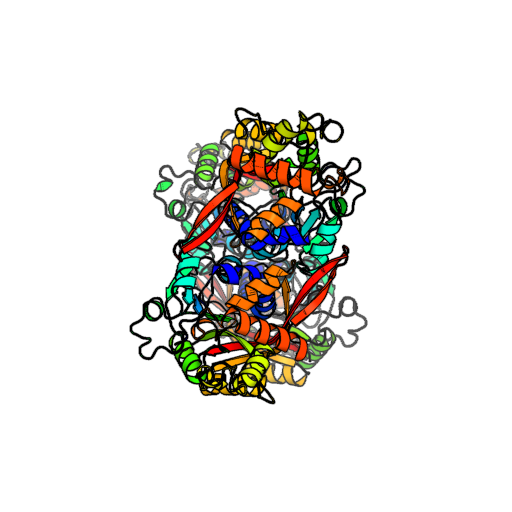0 83.36 275 VAL D O 1
ATOM 8652 N N . GLY D 1 304 ? 22.795 -28.692 -5.571 1.00 85.17 276 GLY D N 1
ATOM 8653 C CA . GLY D 1 304 ? 22.498 -27.280 -5.614 1.00 88.49 276 GLY D CA 1
ATOM 8654 C C . GLY D 1 304 ? 22.870 -26.650 -6.949 1.00 95.83 276 GLY D C 1
ATOM 8655 O O . GLY D 1 304 ? 23.511 -27.257 -7.805 1.00 94.76 276 GLY D O 1
ATOM 8656 N N . ARG D 1 305 ? 22.441 -25.395 -7.110 1.00 100.25 277 ARG D N 1
ATOM 8657 C CA . ARG D 1 305 ? 22.762 -24.654 -8.326 1.00 101.44 277 ARG D CA 1
ATOM 8658 C C . ARG D 1 305 ? 24.258 -24.397 -8.447 1.00 101.13 277 ARG D C 1
ATOM 8659 O O . ARG D 1 305 ? 24.797 -24.392 -9.560 1.00 90.81 277 ARG D O 1
ATOM 8661 N N . ASN D 1 306 ? 24.941 -24.180 -7.323 1.00 108.66 278 ASN D N 1
ATOM 8662 C CA . ASN D 1 306 ? 26.389 -24.028 -7.328 1.00 100.41 278 ASN D CA 1
ATOM 8663 C C . ASN D 1 306 ? 27.119 -25.361 -7.416 1.00 87.32 278 ASN D C 1
ATOM 8664 O O . ASN D 1 306 ? 28.343 -25.368 -7.585 1.00 72.49 278 ASN D O 1
ATOM 8666 N N . GLY D 1 307 ? 26.405 -26.481 -7.307 1.00 89.06 279 GLY D N 1
ATOM 8667 C CA . GLY D 1 307 ? 26.997 -27.798 -7.385 1.00 86.56 279 GLY D CA 1
ATOM 8668 C C . GLY D 1 307 ? 27.189 -28.492 -6.054 1.00 88.22 279 GLY D C 1
ATOM 8669 O O . GLY D 1 307 ? 27.547 -29.677 -6.040 1.00 78.79 279 GLY D O 1
ATOM 8670 N N . GLU D 1 308 ? 26.958 -27.799 -4.941 1.00 90.80 280 GLU D N 1
ATOM 8671 C CA . GLU D 1 308 ? 27.177 -28.383 -3.628 1.00 79.54 280 GLU D CA 1
ATOM 8672 C C . GLU D 1 308 ? 26.095 -29.414 -3.309 1.00 81.09 280 GLU D C 1
ATOM 8673 O O . GLU D 1 308 ? 25.067 -29.516 -3.984 1.00 82.89 280 GLU D O 1
ATOM 8675 N N . ALA D 1 309 ? 26.343 -30.188 -2.255 1.00 79.64 281 ALA D N 1
ATOM 8676 C CA . ALA D 1 309 ? 25.424 -31.231 -1.824 1.00 77.95 281 ALA D CA 1
ATOM 8677 C C . ALA D 1 309 ? 24.402 -30.670 -0.844 1.00 75.59 281 ALA D C 1
ATOM 8678 O O . ALA D 1 309 ? 24.740 -29.883 0.045 1.00 71.10 281 ALA D O 1
ATOM 8680 N N . GLU D 1 310 ? 23.149 -31.085 -1.012 1.00 73.52 282 GLU D N 1
ATOM 8681 C CA . GLU D 1 310 ? 22.044 -30.628 -0.186 1.00 67.39 282 GLU D CA 1
ATOM 8682 C C . GLU D 1 310 ? 21.461 -31.806 0.584 1.00 68.05 282 GLU D C 1
ATOM 8683 O O . GLU D 1 310 ? 21.423 -32.932 0.084 1.00 74.25 282 GLU D O 1
ATOM 8689 N N . TYR D 1 311 ? 21.007 -31.540 1.808 1.00 60.61 283 TYR D N 1
ATOM 8690 C CA . TYR D 1 311 ? 20.495 -32.576 2.694 1.00 55.81 283 TYR D CA 1
ATOM 8691 C C . TYR D 1 311 ? 19.146 -32.146 3.252 1.00 54.57 283 TYR D C 1
ATOM 8692 O O . TYR D 1 311 ? 18.956 -30.976 3.600 1.00 55.77 283 TYR D O 1
ATOM 8701 N N . TYR D 1 312 ? 18.212 -33.093 3.340 1.00 55.26 284 TYR D N 1
ATOM 8702 C CA . TYR D 1 312 ? 16.823 -32.769 3.632 1.00 55.38 284 TYR D CA 1
ATOM 8703 C C . TYR D 1 312 ? 16.236 -33.750 4.637 1.00 60.01 284 TYR D C 1
ATOM 8704 O O . TYR D 1 312 ? 16.733 -34.864 4.819 1.00 62.40 284 TYR D O 1
ATOM 8713 N N . ILE D 1 313 ? 15.156 -33.313 5.283 1.00 57.38 285 ILE D N 1
ATOM 8714 C CA . ILE D 1 313 ? 14.322 -34.154 6.135 1.00 54.70 285 ILE D CA 1
ATOM 8715 C C . ILE D 1 313 ? 12.873 -33.914 5.733 1.00 63.51 285 ILE D C 1
ATOM 8716 O O . ILE D 1 313 ? 12.395 -32.774 5.778 1.00 61.74 285 ILE D O 1
ATOM 8721 N N . HIS D 1 314 ? 12.178 -34.978 5.340 1.00 69.78 286 HIS D N 1
ATOM 8722 C CA . HIS D 1 314 ? 10.802 -34.887 4.873 1.00 70.64 286 HIS D CA 1
ATOM 8723 C C . HIS D 1 314 ? 9.839 -35.311 5.974 1.00 68.19 286 HIS D C 1
ATOM 8724 O O . HIS D 1 314 ? 10.102 -36.266 6.710 1.00 68.03 286 HIS D O 1
ATOM 8731 N N . LEU D 1 315 ? 8.716 -34.601 6.069 1.00 63.54 287 LEU D N 1
ATOM 8732 C CA . LEU D 1 315 ? 7.739 -34.824 7.125 1.00 71.06 287 LEU D CA 1
ATOM 8733 C C . LEU D 1 315 ? 6.489 -34.004 6.831 1.00 76.64 287 LEU D C 1
ATOM 8734 O O . LEU D 1 315 ? 6.567 -32.931 6.225 1.00 75.47 287 LEU D O 1
ATOM 8739 N N . SER D 1 316 ? 5.341 -34.527 7.261 1.00 78.90 288 SER D N 1
ATOM 8740 C CA . SER D 1 316 ? 4.056 -33.875 7.044 1.00 80.12 288 SER D CA 1
ATOM 8741 C C . SER D 1 316 ? 3.698 -33.000 8.238 1.00 77.20 288 SER D C 1
ATOM 8742 O O . SER D 1 316 ? 3.951 -33.368 9.388 1.00 80.00 288 SER D O 1
ATOM 8745 N N . VAL D 1 317 ? 3.102 -31.842 7.959 1.00 74.47 289 VAL D N 1
ATOM 8746 C CA . VAL D 1 317 ? 2.759 -30.863 8.985 1.00 69.41 289 VAL D CA 1
ATOM 8747 C C . VAL D 1 317 ? 1.294 -30.482 8.846 1.00 71.32 289 VAL D C 1
ATOM 8748 O O . VAL D 1 317 ? 0.832 -30.161 7.746 1.00 75.08 289 VAL D O 1
ATOM 8752 N N . ILE D 1 318 ? 0.570 -30.511 9.960 1.00 73.90 290 ILE D N 1
ATOM 8753 C CA . ILE D 1 318 ? -0.773 -29.950 10.036 1.00 72.51 290 ILE D CA 1
ATOM 8754 C C . ILE D 1 318 ? -0.664 -28.525 10.556 1.00 66.91 290 ILE D C 1
ATOM 8755 O O . ILE D 1 318 ? -0.042 -28.280 11.597 1.00 70.56 290 ILE D O 1
ATOM 8760 N N . THR D 1 319 ? -1.257 -27.582 9.832 1.00 65.91 291 THR D N 1
ATOM 8761 C CA . THR D 1 319 ? -1.322 -26.189 10.253 1.00 72.57 291 THR D CA 1
ATOM 8762 C C . THR D 1 319 ? -2.752 -25.871 10.663 1.00 74.74 291 THR D C 1
ATOM 8763 O O . THR D 1 319 ? -3.696 -26.206 9.940 1.00 83.84 291 THR D O 1
ATOM 8767 N N . ALA D 1 320 ? -2.911 -25.234 11.821 1.00 74.04 292 ALA D N 1
ATOM 8768 C CA . ALA D 1 320 ? -4.234 -24.969 12.366 1.00 74.70 292 ALA D CA 1
ATOM 8769 C C . ALA D 1 320 ? -4.288 -23.570 12.961 1.00 76.04 292 ALA D C 1
ATOM 8770 O O . ALA D 1 320 ? -3.282 -23.037 13.438 1.00 77.11 292 ALA D O 1
ATOM 8772 N N . LEU D 1 321 ? -5.483 -22.984 12.924 1.00 73.16 293 LEU D N 1
ATOM 8773 C CA . LEU D 1 321 ? -5.758 -21.692 13.547 1.00 74.15 293 LEU D CA 1
ATOM 8774 C C . LEU D 1 321 ? -7.112 -21.803 14.233 1.00 82.64 293 LEU D C 1
ATOM 8775 O O . LEU D 1 321 ? -8.137 -21.955 13.561 1.00 90.14 293 LEU D O 1
ATOM 8780 N N . ALA D 1 322 ? -7.119 -21.734 15.559 1.00 76.52 294 ALA D N 1
ATOM 8781 C CA . ALA D 1 322 ? -8.320 -21.946 16.355 1.00 73.85 294 ALA D CA 1
ATOM 8782 C C . ALA D 1 322 ? -8.648 -20.689 17.155 1.00 76.11 294 ALA D C 1
ATOM 8783 O O . ALA D 1 322 ? -7.979 -19.659 17.047 1.00 73.84 294 ALA D O 1
ATOM 8785 N N . ARG D 1 323 ? -9.699 -20.788 17.967 1.00 83.60 295 ARG D N 1
ATOM 8786 C CA . ARG D 1 323 ? -10.132 -19.682 18.807 1.00 86.06 295 ARG D CA 1
ATOM 8787 C C . ARG D 1 323 ? -10.994 -20.223 19.937 1.00 89.93 295 ARG D C 1
ATOM 8788 O O . ARG D 1 323 ? -11.859 -21.073 19.712 1.00 88.38 295 ARG D O 1
ATOM 8796 N N . LYS D 1 324 ? -10.754 -19.723 21.146 1.00 93.46 296 LYS D N 1
ATOM 8797 C CA . LYS D 1 324 ? -11.529 -20.137 22.305 1.00 97.84 296 LYS D CA 1
ATOM 8798 C C . LYS D 1 324 ? -12.851 -19.382 22.361 1.00 99.90 296 LYS D C 1
ATOM 8799 O O . LYS D 1 324 ? -12.939 -18.210 21.984 1.00 93.89 296 LYS D O 1
ATOM 8801 N N . PHE D 1 325 ? -13.885 -20.068 22.837 1.00 101.69 297 PHE D N 1
ATOM 8802 C CA . PHE D 1 325 ? -15.209 -19.468 22.969 1.00 102.37 297 PHE D CA 1
ATOM 8803 C C . PHE D 1 325 ? -15.367 -18.779 24.322 1.00 104.56 297 PHE D C 1
ATOM 8804 O O . PHE D 1 325 ? -14.765 -19.192 25.314 1.00 103.91 297 PHE D O 1
#

B-factor: mean 59.89, std 18.35, range [27.54, 129.17]

Foldseek 3Di:
DPQFAQAPLVLQCLLLVFVLVVVLVVCVVCVVVDDADPQAFEEEEEQCFLPSCVQVRVVVSDDPQHAYEYEGQHVNSLVSCCVPSNDPPHYDYYYDDLLDPCPVPGPLQVSDLGQEYEYAACCQLALPNLSSLQSVLSSHDAFGKYKYWYFQAFLLLVLLVVVCPDPVCVVLCVPSSSRGGPNHPPPDSQVVVCVSNVVNQKAWPDKDKDKDKRKRQDDVSLLSNVLRNNGRLVPDDDVCSVVVSVSSVVSRVVVPQKDWDADPVGGIMIIGMTMIMITMIGHD/DPQFAFPPLVLACLLLVFVLVVVLVLCVVCVVVDDADPQAFEEEEEACRLCSCVQPRVQVSDDPQHAYEYEGQHVNSQVNCCPPRPDPPHYDYAYDDLLDPCPCPGPLQVSDLGQEYEYAAPLQLAQPNLSSLLSVLSSHDAFGKYKYKYFQAFLLLVLLVVVCPDPVCVVLCVPSVNRGGPNHPPPCSQVVVCVSNVVNAKAWPDKDKDKDKRKHQDDVSLVSNVLRNNPRLVPDDPVCSVVVSVSSVVSRVVVPQKDWDADPVGGIMIIGMTMIMITMITHD/DPLDFAPLVLQCLLLVFVLVVVLVLCVVCVVVADADPQAFEEEEEQCFLCSCPLRRPVVPDDPNYAYEYEYSHVNSLVNCCPPVNDPPHYHYYYDDLLDPCPVPGPLQVSDLGQEYEYAAPLQLAQPNLSSLLSVLSSHDAFGKYKYKYFQAFLLLVLLVVVCPDPVCVVLCVPSVNNGGPNHPPPDSQVVVCVSNVVNQKAWPDKDKDKDKRKRQDDVSLLSNVLRSNRRLVVDDPVCSVVVSVSSVVVRVVVPQKDKDADPVGGIMIIGMTMIMIIMIGHD/DPQFAFADLVLQCLLLVQVLVVVLVLCVVCVVVADADPQAFEEEEEQCRLCSCVQVRVQVSDDPPHAYEYEGQHPNSQVNNCPPRNDPPHYDYAYDDLLDPVPVPGPLQVSDLGQEYEYAAPCQLPQPNLSSLLSVLSSHDAFGKYKYKYFQAFLLLVLLVVQCPDPVCVVLCVVSVSRGGPNHPPPCSQVVVCVSNVVNQKAWPDKDKDKDKRKRQDPVSLQSSVLRNNPSLVVDDDVCSVVVSVSSVVVRVVVPQKDWDADPVGGIMIIGMTMIMIIMIGHD